Protein AF-0000000085763250 (afdb_homodimer)

Secondary structure (DSSP, 8-state):
---------SS----------------------S-------------GGGGGGG-S-----------S--PEEEEEEEEE--S-SS---THHHHHHHHHHHHHHH-TTSSTTEEEEEEEEE-TT-HHHHHHHHHHHHTSSSPPSEEE--SSHHHHHHHHHHGGGGT-EEEESS---GGGG-TTT-TTEEESSPPGGGGHHHHHHHHHHTT--EEEEEEESSHHHHHHHHHHHHHHHHTT-EEEEEEEESS--HHHHHHHHHTT--EEEEE--HHHHHHHHHHHHHHT--STT-EEEEEGGG-TTGGGSPPTT--S-HHHHHHHHHHSEEEEEEE-----TTPBPTTSSBHHHHHHHHHHHHTSGGGTT----GGGHHHHHHHHHHHHHHHHHHHHHHH---TTS----GGG--TT-HHHHHHHHHHHHT-EEEETTEEEEEETTEE---EEEEE--EE--TTPEEETTEEEEEEEEEE-HHHHHHHHHHTTSEEPP--SHHHHHHHHHHTHHHHHTT--EEEEEEEE-TT--EEE-SSS--S----SS-----TTS-EEEEEETTTTEEEEEETTT--EEEEEEEE-EE---EEE--EE----SSS----EE--/---------SS----------------------S-------------GGGGGGG-S-----------S--PEEEEEEEEE--S-SS---THHHHHHHHHHHHHHH-TTSSTTEEEEEEEEE-TT-HHHHHHHHHHHHTSSSPPSEEE--SSHHHHHHHHHHGGGGT-EEEESS---GGGG-TTT-TTEEESSPPGGGGHHHHHHHHHHTT--EEEEEEESSHHHHHHHHHHHHHHHHTT-EEEEEEEESS--HHHHHHHHHTT--EEEEE--HHHHHHHHHHHHHHT--STT-EEEEEGGG-TTGGGSPPTT--S-HHHHHHHHHHSEEEEEEE-----TTPBPTTSSBHHHHHHHHHHHHTSGGGTT----GGGHHHHHHHHHHHHHHHHHHHHHHH---TTS----GGG--TT-HHHHHHHHHHHHT-EEEETTEEEEEETTEE---EEEEE--EE--TTPEEETTEEEEEEEEEE-HHHHHHHHHHTTSEEPP--SHHHHHHHHHHTHHHHHTT--EEEEEEEE-TT--EEE-SSS--S----SS-----TTS-EEEEEETTTTEEEEEETTT--EEEEEEEEPEE---EEE--EE----SSS----EE--

Organism: Holothuria leucospilota (NCBI:txid206669)

pLDDT: mean 77.58, std 24.47, range [16.2, 98.69]

Sequence (1228 aa):
MLIITISVSAGDTNVTLAPYLRSTDVPLVSSITPDSKIITSGSPYHADMGKWFTDGYHFTRETPTSSSTDEIPLFLSALFSLNGIGWNVSGLLVTADLALKHVNDNPDILPGYRLFMAPADSECNDGVGIQKFFDQLFQSPTKLAVIGPGCSVAAQPIASTAHFWNLNVISPSASSPALSNRLRFPKFFRLISSETVLNPPSVSLTSLYKWNRVATIHQNIEIFTLTIADLLIRLKQKNITIISSESFDEDPTNQLENLKKQDAKIFIVSMYVKAARKMFCKIYKLGMYGKGYIWFLPGWYGKGWYKVVEDGQDCTVDEMIHTLESSNYISIQERVLADAETMTVAGITRGQYESQLDERFKQEKFAGYNLIPEAHFGYDSIWAVALALHQTAENLKKNAFEDGQHRGLENFSYSDQGMADMLFKALENVSFTGVSGPVTFHQGDRIGSANIYQLQAQCREGWRIHISYCYLFVTSQKSWDEAARHCRDEGGFLVSILSEDENEALIELGHDQIFNGINQWWVSLTQSKEGDLQWSGGQERKVKWSPWKHDILKDLETCYILDAALKTWLPMKCTSTVYSFICKKRAGKYSNFQHDNFCYRLTEPTTNPPLKCKMLIITISVSAGDTNVTLAPYLRSTDVPLVSSITPDSKIITSGSPYHADMGKWFTDGYHFTRETPTSSSTDEIPLFLSALFSLNGIGWNVSGLLVTADLALKHVNDNPDILPGYRLFMAPADSECNDGVGIQKFFDQLFQSPTKLAVIGPGCSVAAQPIASTAHFWNLNVISPSASSPALSNRLRFPKFFRLISSETVLNPPSVSLTSLYKWNRVATIHQNIEIFTLTIADLLIRLKQKNITIISSESFDEDPTNQLENLKKQDAKIFIVSMYVKAARKMFCKIYKLGMYGKGYIWFLPGWYGKGWYKVVEDGQDCTVDEMIHTLESSNYISIQERVLADAETMTVAGITRGQYESQLDERFKQEKFAGYNLIPEAHFGYDSIWAVALALHQTAENLKKNAFEDGQHRGLENFSYSDQGMADMLFKALENVSFTGVSGPVTFHQGDRIGSANIYQLQAQCREGWRIHISYCYLFVTSQKSWDEAARHCRDEGGFLVSILSEDENEALIELGHDQIFNGINQWWVSLTQSKEGDLQWSGGQERKVKWSPWKHDILKDLETCYILDAALKTWLPMKCTSTVYSFICKKRAGKYSNFQHDNFCYRLTEPTTNPPLKCK

Solvent-accessible surface area (backbone atoms only — not comparable to full-atom values): 66087 Å² total; per-residue (Å²): 128,82,79,74,82,78,81,81,73,82,74,80,73,75,68,74,69,74,65,85,62,85,69,83,72,81,71,77,84,71,79,79,77,83,75,79,77,79,75,72,42,73,47,83,70,90,68,69,81,63,50,70,73,57,60,73,75,67,67,71,71,73,59,79,66,79,61,87,72,88,50,48,74,40,37,28,36,28,31,36,14,58,51,42,92,78,62,59,41,28,19,25,58,56,31,26,51,53,32,43,51,53,46,62,70,33,73,86,49,40,68,59,45,37,72,46,70,50,77,41,63,19,34,56,27,42,24,49,22,50,51,51,51,52,54,48,71,76,32,85,69,70,58,68,32,32,37,28,25,34,32,42,66,19,24,49,63,46,34,32,30,36,52,82,42,37,30,43,27,38,14,22,42,34,26,33,54,73,68,60,38,50,86,63,20,73,43,36,33,28,61,31,38,46,54,50,64,55,38,61,60,53,51,48,50,32,58,74,70,62,53,50,55,34,28,34,43,28,34,76,39,72,48,33,49,51,32,48,53,55,38,53,54,54,32,48,75,69,69,34,43,71,77,43,73,41,68,28,82,86,65,53,61,66,52,50,52,52,40,53,75,67,65,61,39,33,36,46,45,37,67,55,59,72,57,46,48,54,44,47,40,52,30,48,77,70,60,70,48,27,78,76,24,35,39,38,37,65,40,82,56,52,86,66,55,59,61,62,81,59,92,86,57,93,54,54,51,65,54,36,47,48,32,50,46,34,18,42,33,34,25,36,29,68,57,42,60,40,57,50,81,40,69,23,75,84,78,41,30,29,45,54,46,53,54,51,48,55,55,52,53,68,35,75,92,38,63,88,55,38,81,46,71,60,19,48,27,20,23,41,46,42,49,50,50,49,53,11,48,34,51,31,46,55,48,25,74,73,40,57,44,53,41,60,47,72,53,58,76,81,64,62,51,55,81,36,52,68,63,34,49,42,35,51,53,30,44,55,64,41,71,48,35,36,51,46,27,69,46,43,41,59,85,31,33,24,72,59,43,46,42,45,28,36,72,40,44,29,37,60,89,84,33,42,65,57,69,37,28,14,33,34,78,41,80,68,63,30,32,53,66,55,41,38,50,50,16,44,73,73,69,28,15,20,28,64,63,68,38,70,66,50,50,53,47,50,46,59,72,40,40,73,44,38,75,72,70,48,45,50,24,39,37,19,41,33,29,38,49,88,43,52,66,30,33,76,17,74,90,54,42,74,72,83,46,72,86,63,88,76,75,69,56,69,82,37,61,30,25,29,28,42,30,51,88,77,67,34,74,43,82,37,60,37,84,88,42,65,36,19,31,33,24,30,28,69,23,47,79,42,77,75,39,60,51,76,52,56,34,52,76,77,64,70,95,68,86,74,70,85,48,78,45,125,131,82,81,75,81,76,82,81,74,81,76,84,73,77,66,74,69,74,68,85,63,85,75,82,73,79,69,76,83,71,81,78,79,85,72,83,78,82,74,72,41,72,52,85,67,90,66,66,80,62,50,72,73,56,60,72,75,67,67,70,70,74,58,79,67,79,60,88,70,86,50,48,75,41,38,29,36,26,31,36,16,58,50,42,91,79,62,59,42,28,19,24,57,56,31,26,50,52,30,42,51,52,46,62,68,34,72,86,50,40,69,60,46,35,72,44,71,50,76,41,62,19,34,57,26,43,24,46,22,50,50,50,50,52,53,49,71,75,32,84,69,71,57,69,32,33,36,28,26,34,32,39,65,18,22,48,63,45,35,33,31,36,52,82,42,37,29,42,26,38,14,22,43,34,28,32,53,72,68,60,38,53,86,62,20,72,43,35,33,29,60,31,38,45,54,50,65,54,36,62,59,51,49,48,51,32,58,74,69,62,52,51,54,34,27,34,42,30,32,76,40,71,51,33,49,52,31,48,53,54,36,52,55,52,32,48,75,68,68,34,42,70,76,44,73,39,69,28,81,87,67,50,61,66,54,50,53,52,40,52,74,66,65,60,40,32,36,43,44,36,67,56,60,70,57,49,48,55,44,46,41,50,31,47,76,68,61,68,48,25,79,75,24,35,39,38,37,65,41,81,56,51,86,66,52,60,61,62,83,60,92,87,56,93,54,53,51,65,54,36,48,47,31,52,40,28,17,41,32,34,25,37,30,68,55,45,59,40,58,52,81,40,69,22,75,84,78,42,29,29,42,55,46,53,54,51,47,55,56,51,53,69,36,76,92,38,62,87,54,38,82,44,70,61,20,48,27,19,24,40,45,42,50,48,51,49,54,11,48,32,50,33,47,55,48,26,74,74,40,59,43,49,38,60,49,70,52,57,75,82,68,62,53,54,81,36,52,68,63,34,50,42,34,50,54,28,44,54,62,40,71,48,35,35,52,47,27,70,45,47,42,61,84,30,32,23,73,61,42,48,36,40,28,39,72,44,52,31,39,61,90,83,34,41,65,56,56,42,29,14,32,34,78,42,78,69,62,31,33,52,65,55,40,38,49,50,16,45,74,71,69,29,16,19,28,66,64,68,38,70,65,52,51,52,46,50,48,59,73,39,40,72,44,38,74,72,70,48,45,51,25,39,37,18,41,33,28,38,49,88,43,51,67,32,32,76,18,73,88,55,42,74,72,83,46,71,86,62,89,75,75,69,55,69,82,37,62,32,24,30,27,42,30,52,90,77,68,36,75,45,82,38,59,37,83,86,43,64,37,18,30,32,25,29,30,70,25,49,80,43,75,73,40,54,56,68,40,60,38,54,76,76,66,71,95,66,87,73,70,86,48,77,38,125

Nearest PDB structures (foldseek):
  4mqf-assembly1_A  TM=8.741E-01  e=8.190E-42  Homo sapiens
  7eb2-assembly1_C  TM=9.178E-01  e=1.418E-38  Homo sapiens
  6w2y-assembly1_B  TM=9.161E-01  e=2.101E-37  Homo sapiens
  4ms4-assembly1_B  TM=8.750E-01  e=8.672E-35  Homo sapiens
  4f11-assembly1_A  TM=8.563E-01  e=1.726E-34  Homo sapiens

Foldseek 3Di:
DPPPPDPDDPDDPPVCPVVVPPDDPPDPPDDPDPDDDPPPPDDPPDDPVVCVVPDPLCPVPPPPPPPVDQAAEAEAEEEEACAADFDHLVLLVLLLVVLLVLQQPDCLFRNRYRYYYDYDHCRLAQVSLVVSVVVDCPDDDHHAEYEDYQAQNNHQVCQQCLCLLLHAYEYLHHAAPVCLDCVRRVRAFYQDYHPLLQQVVVLVVCVVVVVQEEEEEEEPDRRQVVSVVSNVVSSVVVNRHYQYYYYDHQACLVVVVVCVVSVHAHYEYYYGLVSVLLVLLSCLVVVNAAASHAYEEEPQCDPLSNQDDDPPRPDHSVSSCCRQQRYWYKYKYWQLFDDQQCQWPSRHGLVVSVVVSVVSCPDPSNPPRDDGSSSNSSSVSSVLLSQLLRQLQVVLVVDAPPVRDRDGSSPDGSVCNPSSVSSSVSSQADWIQGRSGIFHDDSNGTFTWMWMFTFHQAAPPQWDDDRFKTKHWFFDWDFLVVQQVVLVVVVFGFADQADLVSLLVVLVVCVVVVVVVAFKAWHQWKADLVQDIFRNTDDGTDHPDAPDDDDRPHRAIWTWIQGSVVSHIDTDHRPPDIGTTMTMDGRDRDDTPGPDGLTDRPDDPDDDPSDRPD/DPPDPDPDDPDDPCPPPVVVPPDDPPDPPDDPDPDDDPPPDDDPPDDPVVCVVPDPLCPVPPPPPPPVDQAAEAEAEEEEACAADFDHLVLLVLLLVVLLVLQQVDCVFRNRYHYYYDYDHCRLAQVSLVVSVVVDCPDDDHHAEYEDYQAQNNHQVCQQCLCLLLHAYEYLHHAAPVCLDCVRRVRAFYQDYHPLLQQVVVLVVCVVVVVQEEEEEEEPDRRQVVSVVSNVVSSVVVNRHYQYYYYDHQACLVVVVVCVVSVHAHYEYYYGLVSVLLVLLSCLVVVNAAASHAYEEEPQCDPLSNQDDDPPRPDHSVSSLQRQLRYWYKYKYWQLFDDQQDQWPSRHGLVVSVVVSVVSCPDPSNPPRDHGSSSNSSSVSSVLLSQLLRQLQVVLVVDAPPVRDRDGSSPDGSVCNPSSVSSSVSSQADWIQGRSGIFHDDSNGTFTWMWMFTFHQAAPPQWDDDRFKTKHWFFDWDFLVVLQVVLVVVVFGFDDQADLVSLLVVLVVCVVVVVVVAFKAWHQWKADLVQDIFRNTDDGTDHPDAPDDDDRPHRAIWTWIQGSVVSHIDTDHRGPDIGTTMTMDGRPRDDTPGPPAQGDRPDDPDPDPRDGRD

Radius of gyration: 38.22 Å; Cα contacts (8 Å, |Δi|>4): 2425; chains: 2; bounding box: 112×113×67 Å

Structure (mmCIF, N/CA/C/O backbone):
data_AF-0000000085763250-model_v1
#
loop_
_entity.id
_entity.type
_entity.pdbx_description
1 polymer 'Gamma-aminobutyric acid type B receptor subunit 1'
#
loop_
_atom_site.group_PDB
_atom_site.id
_atom_site.type_symbol
_atom_site.label_atom_id
_atom_site.label_alt_id
_atom_site.label_comp_id
_atom_site.label_asym_id
_atom_site.label_entity_id
_atom_site.label_seq_id
_atom_site.pdbx_PDB_ins_code
_atom_site.Cartn_x
_atom_site.Cartn_y
_atom_site.Cartn_z
_atom_site.occupancy
_atom_site.B_iso_or_equiv
_atom_site.auth_seq_id
_atom_site.auth_comp_id
_atom_site.auth_asym_id
_atom_site.auth_atom_id
_atom_site.pdbx_PDB_model_num
ATOM 1 N N . MET A 1 1 ? 37.281 -2.316 -8.008 1 17.33 1 MET A N 1
ATOM 2 C CA . MET A 1 1 ? 38.062 -1.384 -7.199 1 17.33 1 MET A CA 1
ATOM 3 C C . MET A 1 1 ? 38.469 -2.016 -5.867 1 17.33 1 MET A C 1
ATOM 5 O O . MET A 1 1 ? 37.625 -2.59 -5.176 1 17.33 1 MET A O 1
ATOM 9 N N . LEU A 1 2 ? 39.781 -2.344 -5.805 1 19.56 2 LEU A N 1
ATOM 10 C CA . LEU A 1 2 ? 40.406 -3.096 -4.73 1 19.56 2 LEU A CA 1
ATOM 11 C C . LEU A 1 2 ? 40.438 -2.289 -3.439 1 19.56 2 LEU A C 1
ATOM 13 O O . LEU A 1 2 ? 41 -1.201 -3.389 1 19.56 2 LEU A O 1
ATOM 17 N N . ILE A 1 3 ? 39.375 -2.053 -2.826 1 19.22 3 ILE A N 1
ATOM 18 C CA . ILE A 1 3 ? 39.594 -1.108 -1.737 1 19.22 3 ILE A CA 1
ATOM 19 C C . ILE A 1 3 ? 40.344 -1.798 -0.604 1 19.22 3 ILE A C 1
ATOM 21 O O . ILE A 1 3 ? 39.906 -2.828 -0.09 1 19.22 3 ILE A O 1
ATOM 25 N N . ILE A 1 4 ? 41.688 -1.514 -0.597 1 20.97 4 ILE A N 1
ATOM 26 C CA . ILE A 1 4 ? 42.719 -1.962 0.351 1 20.97 4 ILE A CA 1
ATOM 27 C C . ILE A 1 4 ? 42.594 -1.151 1.641 1 20.97 4 ILE A C 1
ATOM 29 O O . ILE A 1 4 ? 42.75 0.073 1.625 1 20.97 4 ILE A O 1
ATOM 33 N N . THR A 1 5 ? 41.781 -1.427 2.441 1 21.39 5 THR A N 1
ATOM 34 C CA . THR A 1 5 ? 41.844 -0.592 3.635 1 21.39 5 THR A CA 1
ATOM 35 C C . THR A 1 5 ? 43 -1 4.535 1 21.39 5 THR A C 1
ATOM 37 O O . THR A 1 5 ? 43.125 -2.17 4.906 1 21.39 5 THR A O 1
ATOM 40 N N . ILE A 1 6 ? 44.031 -0.164 4.445 1 22.48 6 ILE A N 1
ATOM 41 C CA . ILE A 1 6 ? 45.312 -0.32 5.121 1 22.48 6 ILE A CA 1
ATOM 42 C C . ILE A 1 6 ? 45.188 0.174 6.559 1 22.48 6 ILE A C 1
ATOM 44 O O . ILE A 1 6 ? 44.844 1.329 6.801 1 22.48 6 ILE A O 1
ATOM 48 N N . SER A 1 7 ? 4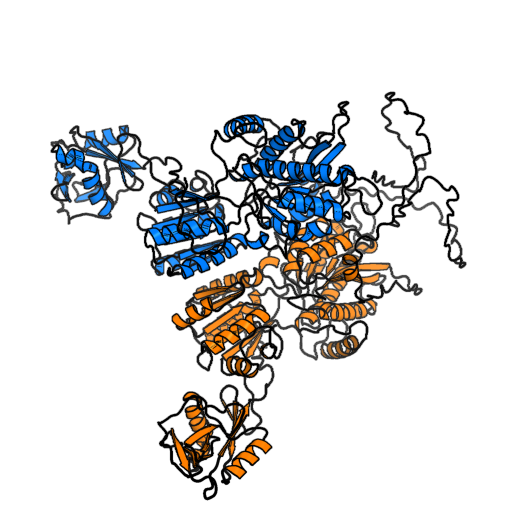4.969 -0.591 7.492 1 22.91 7 SER A N 1
ATOM 49 C CA . SER A 1 7 ? 44.906 -0.184 8.891 1 22.91 7 SER A CA 1
ATOM 50 C C . SER A 1 7 ? 46.312 -0.045 9.492 1 22.91 7 SER A C 1
ATOM 52 O O . SER A 1 7 ? 47.125 -0.966 9.398 1 22.91 7 SER A O 1
ATOM 54 N N . VAL A 1 8 ? 46.75 1.173 9.43 1 22.84 8 VAL A N 1
ATOM 55 C CA . VAL A 1 8 ? 48.094 1.464 9.898 1 22.84 8 VAL A CA 1
ATOM 56 C C . VAL A 1 8 ? 48.125 1.562 11.422 1 22.84 8 VAL A C 1
ATOM 58 O O . VAL A 1 8 ? 47.406 2.398 12 1 22.84 8 VAL A O 1
ATOM 61 N N . SER A 1 9 ? 48.406 0.508 12.242 1 23.77 9 SER A N 1
ATOM 62 C CA . SER A 1 9 ? 48.562 0.519 13.695 1 23.77 9 SER A CA 1
ATOM 63 C C . SER A 1 9 ? 49.844 1.23 14.117 1 23.77 9 SER A C 1
ATOM 65 O O . SER A 1 9 ? 50.844 1.164 13.414 1 23.77 9 SER A O 1
ATOM 67 N N . ALA A 1 10 ? 49.969 2.189 15.047 1 22.91 10 ALA A N 1
ATOM 68 C CA . ALA A 1 10 ? 51.125 2.934 15.531 1 22.91 10 ALA A CA 1
ATOM 69 C C . ALA A 1 10 ? 52.219 1.989 16.016 1 22.91 10 ALA A C 1
ATOM 71 O O . ALA A 1 10 ? 53.406 2.27 15.836 1 22.91 10 ALA A O 1
ATOM 72 N N . GLY A 1 11 ? 52.125 1.24 17.109 1 23.83 11 GLY A N 1
ATOM 73 C CA . GLY A 1 11 ? 53.375 0.787 17.703 1 23.83 11 GLY A CA 1
ATOM 74 C C . GLY A 1 11 ? 54.219 -0.016 16.75 1 23.83 11 GLY A C 1
ATOM 75 O O . GLY A 1 11 ? 55.406 0.284 16.562 1 23.83 11 GLY A O 1
ATOM 76 N N . ASP A 1 12 ? 54.188 -1.364 16.969 1 22.27 12 ASP A N 1
ATOM 77 C CA . ASP A 1 12 ? 55.219 -2.273 16.469 1 22.27 12 ASP A CA 1
ATOM 78 C C . ASP A 1 12 ? 55.344 -2.156 14.945 1 22.27 12 ASP A C 1
ATOM 80 O O . ASP A 1 12 ? 54.344 -2.117 14.234 1 22.27 12 ASP A O 1
ATOM 84 N N . THR A 1 13 ? 56.625 -1.635 14.555 1 22.28 13 THR A N 1
ATOM 85 C CA . THR A 1 13 ? 57.125 -1.147 13.281 1 22.28 13 THR A CA 1
ATOM 86 C C . THR A 1 13 ? 56.844 -2.145 12.156 1 22.28 13 THR A C 1
ATOM 88 O O . THR A 1 13 ? 56.844 -1.779 10.984 1 22.28 13 THR A O 1
ATOM 91 N N . ASN A 1 14 ? 57.219 -3.383 12.602 1 18.92 14 ASN A N 1
ATOM 92 C CA . ASN A 1 14 ? 57.531 -4.293 11.508 1 18.92 14 ASN A CA 1
ATOM 93 C C . ASN A 1 14 ? 56.281 -4.625 10.688 1 18.92 14 ASN A C 1
ATOM 95 O O . ASN A 1 14 ? 55.312 -5.168 11.219 1 18.92 14 ASN A O 1
ATOM 99 N N . VAL A 1 15 ? 55.938 -3.689 9.953 1 21.08 15 VAL A N 1
ATOM 100 C CA . VAL A 1 15 ? 54.844 -3.734 9 1 21.08 15 VAL A CA 1
ATOM 101 C C . VAL A 1 15 ? 54.906 -5.035 8.203 1 21.08 15 VAL A C 1
ATOM 103 O O . VAL A 1 15 ? 55.812 -5.242 7.398 1 21.08 15 VAL A O 1
ATOM 106 N N . THR A 1 16 ? 55.062 -6.203 9.023 1 18.84 16 THR A N 1
ATOM 107 C CA . THR A 1 16 ? 55.344 -7.289 8.094 1 18.84 16 THR A CA 1
ATOM 108 C C . THR A 1 16 ? 54.25 -7.387 7.027 1 18.84 16 THR A C 1
ATOM 110 O O . THR A 1 16 ? 53.062 -7.496 7.355 1 18.84 16 THR A O 1
ATOM 113 N N . LEU A 1 17 ? 54.531 -6.715 5.992 1 20.19 17 LEU A N 1
ATOM 114 C CA . LEU A 1 17 ? 53.875 -6.688 4.684 1 20.19 17 LEU A CA 1
ATOM 115 C C . LEU A 1 17 ? 53.5 -8.094 4.23 1 20.19 17 LEU A C 1
ATOM 117 O O . LEU A 1 17 ? 54.406 -8.914 3.947 1 20.19 17 LEU A O 1
ATOM 121 N N . ALA A 1 18 ? 53.062 -8.945 5.188 1 19.39 18 ALA A N 1
ATOM 122 C CA . ALA A 1 18 ? 53.25 -10.281 4.621 1 19.39 18 ALA A CA 1
ATOM 123 C C . ALA A 1 18 ? 52.562 -10.414 3.271 1 19.39 18 ALA A C 1
ATOM 125 O O . ALA A 1 18 ? 51.375 -10.109 3.156 1 19.39 18 ALA A O 1
ATOM 126 N N . PRO A 1 19 ? 53.312 -10.266 2.188 1 20.75 19 PRO A N 1
ATOM 127 C CA . PRO A 1 19 ? 53 -10.289 0.755 1 20.75 19 PRO A CA 1
ATOM 128 C C . PRO A 1 19 ? 52.156 -11.484 0.355 1 20.75 19 PRO A C 1
ATOM 130 O O . PRO A 1 19 ? 51.625 -11.539 -0.77 1 20.75 19 PRO A O 1
ATOM 133 N N . TYR A 1 20 ? 51.25 -12.016 1.098 1 19.02 20 TYR A N 1
ATOM 134 C CA . TYR A 1 20 ? 51 -13.398 0.725 1 19.02 20 TYR A CA 1
ATOM 135 C C . TYR A 1 20 ? 50.719 -13.523 -0.768 1 19.02 20 TYR A C 1
ATOM 137 O O . TYR A 1 20 ? 49.656 -13.109 -1.241 1 19.02 20 TYR A O 1
ATOM 145 N N . LEU A 1 21 ? 51.844 -13.227 -1.61 1 18.53 21 LEU A N 1
ATOM 146 C CA . LEU A 1 21 ? 52.094 -13.391 -3.039 1 18.53 21 LEU A CA 1
ATOM 147 C C . LEU A 1 21 ? 51.875 -14.836 -3.473 1 18.53 21 LEU A C 1
ATOM 149 O O . LEU A 1 21 ? 52.625 -15.719 -3.082 1 18.53 21 LEU A O 1
ATOM 153 N N . ARG A 1 22 ? 50.875 -15.648 -3.232 1 18.17 22 ARG A N 1
ATOM 154 C CA . ARG A 1 22 ? 51.281 -16.938 -3.814 1 18.17 22 ARG A CA 1
ATOM 155 C C . ARG A 1 22 ? 51.875 -16.75 -5.199 1 18.17 22 ARG A C 1
ATOM 157 O O . ARG A 1 22 ? 51.406 -15.938 -5.992 1 18.17 22 ARG A O 1
ATOM 164 N N . SER A 1 23 ? 53.156 -17.188 -5.621 1 17.97 23 SER A N 1
ATOM 165 C CA . SER A 1 23 ? 54.25 -17.078 -6.57 1 17.97 23 SER A CA 1
ATOM 166 C C . SER A 1 23 ? 53.781 -17.312 -8 1 17.97 23 SER A C 1
ATOM 168 O O . SER A 1 23 ? 54.469 -16.969 -8.961 1 17.97 23 SER A O 1
ATOM 170 N N . THR A 1 24 ? 52.875 -18.281 -8.352 1 18.89 24 THR A N 1
ATOM 171 C CA . THR A 1 24 ? 53.438 -18.844 -9.578 1 18.89 24 THR A CA 1
ATOM 172 C C . THR A 1 24 ? 53.656 -17.75 -10.617 1 18.89 24 THR A C 1
ATOM 174 O O . THR A 1 24 ? 53.094 -16.656 -10.516 1 18.89 24 THR A O 1
ATOM 177 N N . ASP A 1 25 ? 54.344 -18.109 -11.875 1 17.91 25 ASP A N 1
ATOM 178 C CA . ASP A 1 25 ? 55.219 -17.578 -12.922 1 17.91 25 ASP A CA 1
ATOM 179 C C . ASP A 1 25 ? 54.469 -16.609 -13.828 1 17.91 25 ASP A C 1
ATOM 181 O O . ASP A 1 25 ? 55.031 -16.141 -14.828 1 17.91 25 ASP A O 1
ATOM 185 N N . VAL A 1 26 ? 53.156 -16.484 -13.781 1 18.42 26 VAL A N 1
ATOM 186 C CA . VAL A 1 26 ? 52.812 -16.125 -15.156 1 18.42 26 VAL A CA 1
ATOM 187 C C . VAL A 1 26 ? 53.5 -14.797 -15.523 1 18.42 26 VAL A C 1
ATOM 189 O O . VAL A 1 26 ? 53.469 -13.844 -14.742 1 18.42 26 VAL A O 1
ATOM 192 N N . PRO A 1 27 ? 54.375 -14.883 -16.453 1 17.34 27 PRO A N 1
ATOM 193 C CA . PRO A 1 27 ? 55.312 -13.82 -16.859 1 17.34 27 PRO A CA 1
ATOM 194 C C . PRO A 1 27 ? 54.625 -12.461 -16.984 1 17.34 27 PRO A C 1
ATOM 196 O O . PRO A 1 27 ? 53.406 -12.383 -17.188 1 17.34 27 PRO A O 1
ATOM 199 N N . LEU A 1 28 ? 55.188 -11.492 -16.375 1 19.08 28 LEU A N 1
ATOM 200 C CA . LEU A 1 28 ? 55 -10.047 -16.344 1 19.08 28 LEU A CA 1
ATOM 201 C C . LEU A 1 28 ? 54.844 -9.492 -17.766 1 19.08 28 LEU A C 1
ATOM 203 O O . LEU A 1 28 ? 55.781 -9.547 -18.562 1 19.08 28 LEU A O 1
ATOM 207 N N . VAL A 1 29 ? 53.688 -9.938 -18.484 1 17.61 29 VAL A N 1
ATOM 208 C CA . VAL A 1 29 ? 53.719 -9.516 -19.875 1 17.61 29 VAL A CA 1
ATOM 209 C C . VAL A 1 29 ? 54.094 -8.039 -19.969 1 17.61 29 VAL A C 1
ATOM 211 O O . VAL A 1 29 ? 53.5 -7.211 -19.266 1 17.61 29 VAL A O 1
ATOM 214 N N . SER A 1 30 ? 55.25 -7.801 -20.422 1 16.72 30 SER A N 1
ATOM 215 C CA . SER A 1 30 ? 56.094 -6.625 -20.578 1 16.72 30 SER A CA 1
ATOM 216 C C . SER A 1 30 ? 55.312 -5.457 -21.172 1 16.72 30 SER A C 1
ATOM 218 O O . SER A 1 30 ? 55.281 -4.371 -20.594 1 16.72 30 SER A O 1
ATOM 220 N N . SER A 1 31 ? 55.281 -5.344 -22.516 1 16.48 31 SER A N 1
ATOM 221 C CA . SER A 1 31 ? 55.75 -4.16 -23.234 1 16.48 31 SER A CA 1
ATOM 222 C C . SER A 1 31 ? 54.594 -3.227 -23.578 1 16.48 31 SER A C 1
ATOM 224 O O . SER A 1 31 ? 53.844 -3.469 -24.531 1 16.48 31 SER A O 1
ATOM 226 N N . ILE A 1 32 ? 53.719 -2.996 -22.734 1 17.42 32 ILE A N 1
ATOM 227 C CA . ILE A 1 32 ? 52.562 -2.348 -23.359 1 17.42 32 ILE A CA 1
ATOM 228 C C . ILE A 1 32 ? 52.969 -1.001 -23.938 1 17.42 32 ILE A C 1
ATOM 230 O O . ILE A 1 32 ? 53.594 -0.179 -23.25 1 17.42 32 ILE A O 1
ATOM 234 N N . THR A 1 33 ? 53.125 -0.985 -25.266 1 17.03 33 THR A N 1
ATOM 235 C CA . THR A 1 33 ? 53.625 0.139 -26.047 1 17.03 33 THR A CA 1
ATOM 236 C C . THR A 1 33 ? 52.688 1.354 -25.875 1 17.03 33 THR A C 1
ATOM 238 O O . THR A 1 33 ? 51.5 1.21 -25.672 1 17.03 33 THR A O 1
ATOM 241 N N . PRO A 1 34 ? 53.156 2.66 -25.797 1 17.36 34 PRO A N 1
ATOM 242 C CA . PRO A 1 34 ? 52.781 3.996 -25.328 1 17.36 34 PRO A CA 1
ATOM 243 C C . PRO A 1 34 ? 51.625 4.586 -26.141 1 17.36 34 PRO A C 1
ATOM 245 O O . PRO A 1 34 ? 50.875 5.426 -25.625 1 17.36 34 PRO A O 1
ATOM 248 N N . ASP A 1 35 ? 51.406 4.234 -27.422 1 17.86 35 ASP A N 1
ATOM 249 C CA . ASP A 1 35 ? 51.094 5.348 -28.312 1 17.86 35 ASP A CA 1
ATOM 250 C C . ASP A 1 35 ? 49.625 5.684 -28.312 1 17.86 35 ASP A C 1
ATOM 252 O O . ASP A 1 35 ? 49.125 6.426 -29.172 1 17.86 35 ASP A O 1
ATOM 256 N N . SER A 1 36 ? 48.781 4.969 -27.625 1 16.5 36 SER A N 1
ATOM 257 C CA . SER A 1 36 ? 47.438 4.938 -28.234 1 16.5 36 SER A CA 1
ATOM 258 C C . SER A 1 36 ? 46.719 6.25 -28 1 16.5 36 SER A C 1
ATOM 260 O O . SER A 1 36 ? 46.625 6.738 -26.875 1 16.5 36 SER A O 1
ATOM 262 N N . LYS A 1 37 ? 46.438 7.039 -29.078 1 18.59 37 LYS A N 1
ATOM 263 C CA . LYS A 1 37 ? 45.906 8.383 -29.281 1 18.59 37 LYS A CA 1
ATOM 264 C C . LYS A 1 37 ? 44.531 8.516 -28.672 1 18.59 37 LYS A C 1
ATOM 266 O O . LYS A 1 37 ? 43.688 7.637 -28.844 1 18.59 37 LYS A O 1
ATOM 271 N N . ILE A 1 38 ? 44.312 9.43 -27.656 1 17.86 38 ILE A N 1
ATOM 272 C CA . ILE A 1 38 ? 43.219 9.836 -26.797 1 17.86 38 ILE A CA 1
ATOM 273 C C . ILE A 1 38 ? 42.062 10.391 -27.625 1 17.86 38 ILE A C 1
ATOM 275 O O . ILE A 1 38 ? 42.219 11.445 -28.25 1 17.86 38 ILE A O 1
ATOM 279 N N . ILE A 1 39 ? 41.5 9.742 -28.625 1 17.27 39 ILE A N 1
ATOM 280 C CA . ILE A 1 39 ? 40.625 10.523 -29.5 1 17.27 39 ILE A CA 1
ATOM 281 C C . ILE A 1 39 ? 39.469 11.102 -28.688 1 17.27 39 ILE A C 1
ATOM 283 O O . ILE A 1 39 ? 38.75 10.359 -28.016 1 17.27 39 ILE A O 1
ATOM 287 N N . THR A 1 40 ? 39.5 12.43 -28.219 1 17.45 40 THR A N 1
ATOM 288 C CA . THR A 1 40 ? 38.688 13.398 -27.484 1 17.45 40 THR A CA 1
ATOM 289 C C . THR A 1 40 ? 37.344 13.617 -28.172 1 17.45 40 THR A C 1
ATOM 291 O O . THR A 1 40 ? 36.562 14.477 -27.766 1 17.45 40 THR A O 1
ATOM 294 N N . SER A 1 41 ? 36.75 12.766 -28.953 1 17.45 41 SER A N 1
ATOM 295 C CA . SER A 1 41 ? 35.75 13.375 -29.828 1 17.45 41 SER A CA 1
ATOM 296 C C . SER A 1 41 ? 34.625 13.969 -29 1 17.45 41 SER A C 1
ATOM 298 O O . SER A 1 41 ? 34.188 13.398 -27.984 1 17.45 41 SER A O 1
ATOM 300 N N . GLY A 1 42 ? 34.25 15.32 -29.016 1 19.38 42 GLY A N 1
ATOM 301 C CA . GLY A 1 42 ? 33.5 16.453 -28.516 1 19.38 42 GLY A CA 1
ATOM 302 C C . GLY A 1 42 ? 32 16.219 -28.484 1 19.38 42 GLY A C 1
ATOM 303 O O . GLY A 1 42 ? 31.234 17.156 -28.234 1 19.38 42 GLY A O 1
ATOM 304 N N . SER A 1 43 ? 31.375 15.188 -28.906 1 18.83 43 SER A N 1
ATOM 305 C CA . SER A 1 43 ? 30.016 15.523 -29.344 1 18.83 43 SER A CA 1
ATOM 306 C C . SER A 1 43 ? 29.141 15.945 -28.188 1 18.83 43 SER A C 1
ATOM 308 O O . SER A 1 43 ? 29.266 15.414 -27.078 1 18.83 43 SER A O 1
ATOM 310 N N . PRO A 1 44 ? 28.359 17.172 -28.219 1 19.84 44 PRO A N 1
ATOM 311 C CA . PRO A 1 44 ? 27.609 18 -27.25 1 19.84 44 PRO A CA 1
ATOM 312 C C . PRO A 1 44 ? 26.5 17.219 -26.547 1 19.84 44 PRO A C 1
ATOM 314 O O . PRO A 1 44 ? 25.484 16.891 -27.172 1 19.84 44 PRO A O 1
ATOM 317 N N . TYR A 1 45 ? 26.641 16.094 -26.156 1 19.41 45 TYR A N 1
ATOM 318 C CA . TYR A 1 45 ? 25.594 15.281 -25.547 1 19.41 45 TYR A CA 1
ATOM 319 C C . TYR A 1 45 ? 24.859 16.062 -24.453 1 19.41 45 TYR A C 1
ATOM 321 O O . TYR A 1 45 ? 25.484 16.859 -23.734 1 19.41 45 TYR A O 1
ATOM 329 N N . HIS A 1 46 ? 23.406 16.016 -24.453 1 19.89 46 HIS A N 1
ATOM 330 C CA . HIS A 1 46 ? 22.234 16.75 -23.984 1 19.89 46 HIS A CA 1
ATOM 331 C C . HIS A 1 46 ? 22.25 16.875 -22.469 1 19.89 46 HIS A C 1
ATOM 333 O O . HIS A 1 46 ? 22.469 15.891 -21.75 1 19.89 46 HIS A O 1
ATOM 339 N N . ALA A 1 47 ? 22.406 18.094 -21.859 1 20.75 47 ALA A N 1
ATOM 340 C CA . ALA A 1 47 ? 22.547 18.969 -20.703 1 20.75 47 ALA A CA 1
ATOM 341 C C . ALA A 1 47 ? 21.391 18.781 -19.734 1 20.75 47 ALA A C 1
ATOM 343 O O . ALA A 1 47 ? 21.531 19.016 -18.531 1 20.75 47 ALA A O 1
ATOM 344 N N . ASP A 1 48 ? 20.109 18.531 -20.234 1 22.06 48 ASP A N 1
ATOM 345 C CA . ASP A 1 48 ? 19 19.094 -19.469 1 22.06 48 ASP A CA 1
ATOM 346 C C . ASP A 1 48 ? 18.734 18.281 -18.219 1 22.06 48 ASP A C 1
ATOM 348 O O . ASP A 1 48 ? 17.906 18.672 -17.375 1 22.06 48 ASP A O 1
ATOM 352 N N . MET A 1 49 ? 18.984 17.109 -18.328 1 22.11 49 MET A N 1
ATOM 353 C CA . MET A 1 49 ? 18.469 16.438 -17.141 1 22.11 49 MET A CA 1
ATOM 354 C C . MET A 1 49 ? 19.172 16.922 -15.875 1 22.11 49 MET A C 1
ATOM 356 O O . MET A 1 49 ? 18.875 16.453 -14.773 1 22.11 49 MET A O 1
ATOM 360 N N . GLY A 1 50 ? 20.359 17.469 -16.047 1 23.39 50 GLY A N 1
ATOM 361 C CA . GLY A 1 50 ? 21.156 17.953 -14.914 1 23.39 50 GLY A CA 1
ATOM 362 C C . GLY A 1 50 ? 20.516 19.125 -14.211 1 23.39 50 GLY A C 1
ATOM 363 O O . GLY A 1 50 ? 21.094 19.688 -13.273 1 23.39 50 GLY A O 1
ATOM 364 N N . LYS A 1 51 ? 19.625 19.844 -14.984 1 25.8 51 LYS A N 1
ATOM 365 C CA . LYS A 1 51 ? 19.203 21.141 -14.453 1 25.8 51 LYS A CA 1
ATOM 366 C C . LYS A 1 51 ? 18.406 20.969 -13.164 1 25.8 51 LYS A C 1
ATOM 368 O O . LYS A 1 51 ? 18.062 21.953 -12.516 1 25.8 51 LYS A O 1
ATOM 373 N N . TRP A 1 52 ? 17.766 19.906 -13.141 1 24.77 52 TRP A N 1
ATOM 374 C CA . TRP A 1 52 ? 16.828 19.953 -12.023 1 24.77 52 TRP A CA 1
ATOM 375 C C . TRP A 1 52 ? 17.562 20.062 -10.695 1 24.77 52 TRP A C 1
ATOM 377 O O . TRP A 1 52 ? 16.938 20.25 -9.641 1 24.77 52 TRP A O 1
ATOM 387 N N . PHE A 1 53 ? 18.797 19.5 -10.75 1 24.98 53 PHE A N 1
ATOM 388 C CA . PHE A 1 53 ? 19.422 19.672 -9.445 1 24.98 53 PHE A CA 1
ATOM 389 C C . PHE A 1 53 ? 19.547 21.141 -9.094 1 24.98 53 PHE A C 1
ATOM 391 O O . PHE A 1 53 ? 19.922 21.484 -7.969 1 24.98 53 PHE A O 1
ATOM 398 N N . THR A 1 54 ? 19.703 21.969 -10.18 1 23.92 54 THR A N 1
ATOM 399 C CA . THR A 1 54 ? 20.172 23.328 -9.867 1 23.92 54 THR A CA 1
ATOM 400 C C . THR A 1 54 ? 19.062 24.141 -9.219 1 23.92 54 THR A C 1
ATOM 402 O O . THR A 1 54 ? 19.188 25.359 -9.078 1 23.92 54 THR A O 1
ATOM 405 N N . ASP A 1 55 ? 17.906 23.766 -9.305 1 25.02 55 ASP A N 1
ATOM 406 C CA . ASP A 1 55 ? 17.203 24.922 -8.781 1 25.02 55 ASP A CA 1
ATOM 407 C C . ASP A 1 55 ? 17.75 25.344 -7.418 1 25.02 55 ASP A C 1
ATOM 409 O O . ASP A 1 55 ? 18.312 24.516 -6.691 1 25.02 55 ASP A O 1
ATOM 413 N N . GLY A 1 56 ? 17.734 26.766 -7.141 1 26.36 56 GLY A N 1
ATOM 414 C CA . GLY A 1 56 ? 18.344 27.75 -6.262 1 26.36 56 GLY A CA 1
ATOM 415 C C . GLY A 1 56 ? 18.188 27.406 -4.793 1 26.36 56 GLY A C 1
ATOM 416 O O . GLY A 1 56 ? 18.375 28.266 -3.93 1 26.36 56 GLY A O 1
ATOM 417 N N . TYR A 1 57 ? 17.375 26.391 -4.535 1 26.77 57 TYR A N 1
ATOM 418 C CA . TYR A 1 57 ? 17.453 26.578 -3.092 1 26.77 57 TYR A CA 1
ATOM 419 C C . TYR A 1 57 ? 18.859 26.328 -2.578 1 26.77 57 TYR A C 1
ATOM 421 O O . TYR A 1 57 ? 19.391 25.219 -2.748 1 26.77 57 TYR A O 1
ATOM 429 N N . HIS A 1 58 ? 19.75 27.266 -2.914 1 27.42 58 HIS A N 1
ATOM 430 C CA . HIS A 1 58 ? 21.062 27.344 -2.275 1 27.42 58 HIS A CA 1
ATOM 431 C C . HIS A 1 58 ? 20.953 27.062 -0.781 1 27.42 58 HIS A C 1
ATOM 433 O O . HIS A 1 58 ? 20.406 27.859 -0.025 1 27.42 58 HIS A O 1
ATOM 439 N N . PHE A 1 59 ? 20.562 25.891 -0.521 1 29.55 59 PHE A N 1
ATOM 440 C CA . PHE A 1 59 ? 20.875 25.719 0.891 1 29.55 59 PHE A CA 1
ATOM 441 C C . PHE A 1 59 ? 22.328 26.094 1.174 1 29.55 59 PHE A C 1
ATOM 443 O O . PHE A 1 59 ? 23.234 25.594 0.517 1 29.55 59 PHE A O 1
ATOM 450 N N . THR A 1 60 ? 22.625 27.312 1.383 1 26.52 60 THR A N 1
ATOM 451 C CA . THR A 1 60 ? 23.953 27.625 1.879 1 26.52 60 THR A CA 1
ATOM 452 C C . THR A 1 60 ? 24.453 26.531 2.824 1 26.52 60 THR A C 1
ATOM 454 O O . THR A 1 60 ? 23.828 26.25 3.844 1 26.52 60 THR A O 1
ATOM 457 N N . ARG A 1 61 ? 25.016 25.5 2.248 1 30.64 61 ARG A N 1
ATOM 458 C CA . ARG A 1 61 ? 25.828 24.703 3.16 1 30.64 61 ARG A CA 1
ATOM 459 C C . ARG A 1 61 ? 26.5 25.594 4.211 1 30.64 61 ARG A C 1
ATOM 461 O O . ARG A 1 61 ? 27.359 26.406 3.885 1 30.64 61 ARG A O 1
ATOM 468 N N . GLU A 1 62 ? 25.766 26.031 5.094 1 29.09 62 GLU A N 1
ATOM 469 C CA . GLU A 1 62 ? 26.531 26.688 6.156 1 29.09 62 GLU A CA 1
ATOM 470 C C . GLU A 1 62 ? 27.797 25.891 6.488 1 29.09 62 GLU A C 1
ATOM 472 O O . GLU A 1 62 ? 27.719 24.734 6.91 1 29.09 62 GLU A O 1
ATOM 477 N N . THR A 1 63 ? 28.75 25.938 5.547 1 31.66 63 THR A N 1
ATOM 478 C CA . THR A 1 63 ? 30.062 25.469 5.992 1 31.66 63 THR A CA 1
ATOM 479 C C . THR A 1 63 ? 30.344 25.938 7.418 1 31.66 63 THR A C 1
ATOM 481 O O . THR A 1 63 ? 30.062 27.078 7.77 1 31.66 63 THR A O 1
ATOM 484 N N . PRO A 1 64 ? 30.562 24.938 8.25 1 35.34 64 PRO A N 1
ATOM 485 C CA . PRO A 1 64 ? 30.984 25.406 9.57 1 35.34 64 PRO A CA 1
ATOM 486 C C . PRO A 1 64 ? 31.906 26.625 9.5 1 35.34 64 PRO A C 1
ATOM 488 O O . PRO A 1 64 ? 32.906 26.625 8.766 1 35.34 64 PRO A O 1
ATOM 491 N N . THR A 1 65 ? 31.438 27.766 9.266 1 32.5 65 THR A N 1
ATOM 492 C CA . THR A 1 65 ? 32.375 28.844 9.57 1 32.5 65 THR A CA 1
ATOM 493 C C . THR A 1 65 ? 33.281 28.469 10.742 1 32.5 65 THR A C 1
ATOM 495 O O . THR A 1 65 ? 32.812 27.812 11.688 1 32.5 65 THR A O 1
ATOM 498 N N . SER A 1 66 ? 34.594 28.438 10.477 1 33.81 66 SER A N 1
ATOM 499 C CA . SER A 1 66 ? 35.656 28.281 11.461 1 33.81 66 SER A CA 1
ATOM 500 C C . SER A 1 66 ? 35.344 29.031 12.75 1 33.81 66 SER A C 1
ATOM 502 O O . SER A 1 66 ? 35.938 30.078 13.031 1 33.81 66 SER A O 1
ATOM 504 N N . SER A 1 67 ? 34.188 29.516 13.062 1 34.94 67 SER A N 1
ATOM 505 C CA . SER A 1 67 ? 34.406 30.125 14.367 1 34.94 67 SER A CA 1
ATOM 506 C C . SER A 1 67 ? 35.219 29.203 15.281 1 34.94 67 SER A C 1
ATOM 508 O O . SER A 1 67 ? 35.219 27.984 15.086 1 34.94 67 SER A O 1
ATOM 510 N N . SER A 1 68 ? 36.125 29.719 16.031 1 38.66 68 SER A N 1
ATOM 511 C CA . SER A 1 68 ? 37 29.281 17.109 1 38.66 68 SER A CA 1
ATOM 512 C C . SER A 1 68 ? 36.375 28.172 17.938 1 38.66 68 SER A C 1
ATOM 514 O O . SER A 1 68 ? 36.938 27.75 18.938 1 38.66 68 SER A O 1
ATOM 516 N N . THR A 1 69 ? 35 27.984 18 1 49.31 69 THR A N 1
ATOM 517 C CA . THR A 1 69 ? 34.469 27.219 19.125 1 49.31 69 THR A CA 1
ATOM 518 C C . THR A 1 69 ? 34.688 25.719 18.922 1 49.31 69 THR A C 1
ATOM 520 O O . THR A 1 69 ? 34.594 25.234 17.797 1 49.31 69 THR A O 1
ATOM 523 N N . ASP A 1 70 ? 35.375 24.953 19.906 1 71.56 70 ASP A N 1
ATOM 524 C CA . ASP A 1 70 ? 35.781 23.641 20.391 1 71.56 70 ASP A CA 1
ATOM 525 C C . ASP A 1 70 ? 34.656 22.625 20.281 1 71.56 70 ASP A C 1
ATOM 527 O O . ASP A 1 70 ? 34.688 21.578 20.922 1 71.56 70 ASP A O 1
ATOM 531 N N . GLU A 1 71 ? 33.562 22.875 19.5 1 91.44 71 GLU A N 1
ATOM 532 C CA . GLU A 1 71 ? 32.469 21.906 19.5 1 91.44 71 GLU A CA 1
ATOM 533 C C . GLU A 1 71 ? 32.625 20.875 18.375 1 91.44 71 GLU A C 1
ATOM 535 O O . GLU A 1 71 ? 33.062 21.234 17.281 1 91.44 71 GLU A O 1
ATOM 540 N N . ILE A 1 72 ? 32.312 19.625 18.578 1 95 72 ILE A N 1
ATOM 541 C CA . ILE A 1 72 ? 32.344 18.531 17.609 1 95 72 ILE A CA 1
ATOM 542 C C . ILE A 1 72 ? 31.062 18.484 16.812 1 95 72 ILE A C 1
ATOM 544 O O . ILE A 1 72 ? 29.969 18.422 17.391 1 95 72 ILE A O 1
ATOM 548 N N . PRO A 1 73 ? 31.094 18.562 15.445 1 96.06 73 PRO A N 1
ATOM 549 C CA . PRO A 1 73 ? 29.875 18.562 14.633 1 96.06 73 PRO A CA 1
ATOM 550 C C . PRO A 1 73 ? 29.203 17.203 14.594 1 96.06 73 PRO A C 1
ATOM 552 O O . PRO A 1 73 ? 29.875 16.172 14.477 1 96.06 73 PRO A O 1
ATOM 555 N N . LEU A 1 74 ? 27.969 17.156 14.836 1 97.81 74 LEU A N 1
ATOM 556 C CA . LEU A 1 74 ? 27.094 16.016 14.656 1 97.81 74 LEU A CA 1
ATOM 557 C C . LEU A 1 74 ? 26.078 16.266 13.547 1 97.81 74 LEU A C 1
ATOM 559 O O . LEU A 1 74 ? 25.562 17.391 13.406 1 97.81 74 LEU A O 1
ATOM 563 N N . PHE A 1 75 ? 25.766 15.242 12.711 1 97.19 75 PHE A N 1
ATOM 564 C CA . PHE A 1 75 ? 24.906 15.477 11.555 1 97.19 75 PHE A CA 1
ATOM 565 C C . PHE A 1 75 ? 23.688 14.555 11.586 1 97.19 75 PHE A C 1
ATOM 567 O O . PHE A 1 75 ? 23.812 13.375 11.914 1 97.19 75 PHE A O 1
ATOM 574 N N . LEU A 1 76 ? 22.594 15.148 11.289 1 97.88 76 LEU A N 1
ATOM 575 C CA . LEU A 1 76 ? 21.344 14.43 11.07 1 97.88 76 LEU A CA 1
ATOM 576 C C . LEU A 1 76 ? 20.953 14.461 9.602 1 97.88 76 LEU A C 1
ATOM 578 O O . LEU A 1 76 ? 21.141 15.469 8.922 1 97.88 76 LEU A O 1
ATOM 582 N N . SER A 1 77 ? 20.469 13.312 9.086 1 97.31 77 SER A N 1
ATOM 583 C CA . SER A 1 77 ? 19.781 13.328 7.809 1 97.31 77 SER A CA 1
ATOM 584 C C . SER A 1 77 ? 18.375 13.93 7.945 1 97.31 77 SER A C 1
ATOM 586 O O . SER A 1 77 ? 17.641 13.594 8.875 1 97.31 77 SER A O 1
ATOM 588 N N . ALA A 1 78 ? 18.078 14.875 7.125 1 96 78 ALA A N 1
ATOM 589 C CA . ALA A 1 78 ? 16.766 15.484 7.145 1 96 78 ALA A CA 1
ATOM 590 C C . ALA A 1 78 ? 16.062 15.344 5.789 1 96 78 ALA A C 1
ATOM 592 O O . ALA A 1 78 ? 16.312 16.125 4.875 1 96 78 ALA A O 1
ATOM 593 N N . LEU A 1 79 ? 15.172 14.375 5.695 1 94.88 79 LEU A N 1
ATOM 594 C CA . LEU A 1 79 ? 14.438 14.117 4.465 1 94.88 79 LEU A CA 1
ATOM 595 C C . LEU A 1 79 ? 13.031 14.711 4.543 1 94.88 79 LEU A C 1
ATOM 597 O O . LEU A 1 79 ? 12.117 14.078 5.078 1 94.88 79 LEU A O 1
ATOM 601 N N . PHE A 1 80 ? 12.875 15.891 3.977 1 91.69 80 PHE A N 1
ATOM 602 C CA . PHE A 1 80 ? 11.594 16.578 4.02 1 91.69 80 PHE A CA 1
ATOM 603 C C . PHE A 1 80 ? 10.977 16.672 2.629 1 91.69 80 PHE A C 1
ATOM 605 O O . PHE A 1 80 ? 11.633 16.344 1.634 1 91.69 80 PHE A O 1
ATOM 612 N N . SER A 1 81 ? 9.734 16.906 2.594 1 86.69 81 SER A N 1
ATOM 613 C CA . SER A 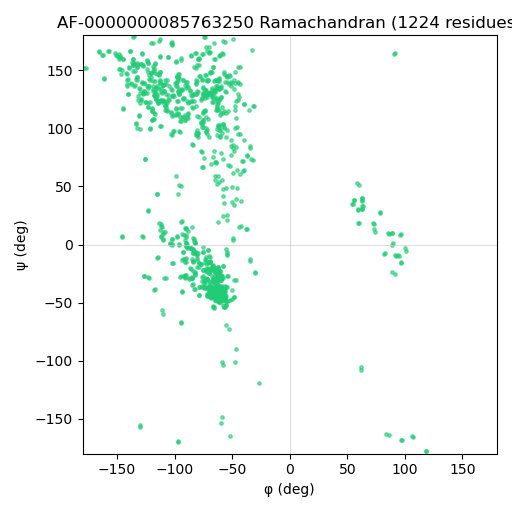1 81 ? 9.062 17.141 1.319 1 86.69 81 SER A CA 1
ATOM 614 C C . SER A 1 81 ? 8.953 18.625 1.01 1 86.69 81 SER A C 1
ATOM 616 O O . SER A 1 81 ? 8.016 19.297 1.464 1 86.69 81 SER A O 1
ATOM 618 N N . LEU A 1 82 ? 9.859 19.078 0.237 1 81.56 82 LEU A N 1
ATOM 619 C CA . LEU A 1 82 ? 9.953 20.516 -0.024 1 81.56 82 LEU A CA 1
ATOM 620 C C . LEU A 1 82 ? 9.18 20.891 -1.281 1 81.56 82 LEU A C 1
ATOM 622 O O . LEU A 1 82 ? 8.656 22 -1.384 1 81.56 82 LEU A O 1
ATOM 626 N N . ASN A 1 83 ? 9.391 19.906 -2.229 1 68.19 83 ASN A N 1
ATOM 627 C CA . ASN A 1 83 ? 8.703 20.078 -3.502 1 68.19 83 ASN A CA 1
ATOM 628 C C . ASN A 1 83 ? 7.824 18.875 -3.826 1 68.19 83 ASN A C 1
ATOM 630 O O . ASN A 1 83 ? 8.023 17.797 -3.27 1 68.19 83 ASN A O 1
ATOM 634 N N . GLY A 1 84 ? 6.531 19.031 -3.945 1 59.91 84 GLY A N 1
ATOM 635 C CA . GLY A 1 84 ? 5.883 17.797 -4.395 1 59.91 84 GLY A CA 1
ATOM 636 C C . GLY A 1 84 ? 4.387 17.969 -4.609 1 59.91 84 GLY A C 1
ATOM 637 O O . GLY A 1 84 ? 3.797 18.953 -4.168 1 59.91 84 GLY A O 1
ATOM 638 N N . ILE A 1 85 ? 3.994 17.141 -5.496 1 53.34 85 ILE A N 1
ATOM 639 C CA . ILE A 1 85 ? 2.672 17.188 -6.109 1 53.34 85 ILE A CA 1
ATOM 640 C C . ILE A 1 85 ? 1.599 17.016 -5.039 1 53.34 85 ILE A C 1
ATOM 642 O O . ILE A 1 85 ? 0.489 17.531 -5.168 1 53.34 85 ILE A O 1
ATOM 646 N N . GLY A 1 86 ? 1.915 16.453 -3.971 1 54.38 86 GLY A N 1
ATOM 647 C CA . GLY A 1 86 ? 0.739 16.141 -3.176 1 54.38 86 GLY A CA 1
ATOM 648 C C . GLY A 1 86 ? 0.62 16.984 -1.922 1 54.38 86 GLY A C 1
ATOM 649 O O . GLY A 1 86 ? -0.391 17.656 -1.715 1 54.38 86 GLY A O 1
ATOM 650 N N . TRP A 1 87 ? 1.524 16.906 -1.135 1 63.81 87 TRP A N 1
ATOM 651 C CA . TRP A 1 87 ? 1.512 17.578 0.165 1 63.81 87 TRP A CA 1
ATOM 652 C C . TRP A 1 87 ? 2.801 18.359 0.388 1 63.81 87 TRP A C 1
ATOM 654 O O . TRP A 1 87 ? 3.893 17.781 0.387 1 63.81 87 TRP A O 1
ATOM 664 N N . ASN A 1 88 ? 2.688 19.656 0.135 1 65.19 88 ASN A N 1
ATOM 665 C CA . ASN A 1 88 ? 3.842 20.516 0.378 1 65.19 88 ASN A CA 1
ATOM 666 C C . ASN A 1 88 ? 4.039 20.781 1.867 1 65.19 88 ASN A C 1
ATOM 668 O O . ASN A 1 88 ? 3.271 21.531 2.475 1 65.19 88 ASN A O 1
ATOM 672 N N . VAL A 1 89 ? 5.074 20.094 2.418 1 77.81 89 VAL A N 1
ATOM 673 C CA . VAL A 1 89 ? 5.336 20.25 3.846 1 77.81 89 VAL A CA 1
ATOM 674 C C . VAL A 1 89 ? 6.699 20.906 4.047 1 77.81 89 VAL A C 1
ATOM 676 O O . VAL A 1 89 ? 7.465 20.516 4.93 1 77.81 89 VAL A O 1
ATOM 679 N N . SER A 1 90 ? 6.988 21.938 3.242 1 81.88 90 SER A N 1
ATOM 680 C CA . SER A 1 90 ? 8.289 22.594 3.289 1 81.88 90 SER A CA 1
ATOM 681 C C . SER A 1 90 ? 8.5 23.312 4.621 1 81.88 90 SER A C 1
ATOM 683 O O . SER A 1 90 ? 9.633 23.516 5.047 1 81.88 90 SER A O 1
ATOM 685 N N . GLY A 1 91 ? 7.434 23.609 5.309 1 89.81 91 GLY A N 1
ATOM 686 C CA . GLY A 1 91 ? 7.523 24.234 6.621 1 89.81 91 GLY A CA 1
ATOM 687 C C . GLY A 1 91 ? 8.234 23.359 7.645 1 89.81 91 GLY A C 1
ATOM 688 O O . GLY A 1 91 ? 8.719 23.875 8.664 1 89.81 91 GLY A O 1
ATOM 689 N N . LEU A 1 92 ? 8.312 22.062 7.375 1 93 92 LEU A N 1
ATOM 690 C CA . LEU A 1 92 ? 9.031 21.172 8.266 1 93 92 LEU A CA 1
ATOM 691 C C . LEU A 1 92 ? 10.492 21.594 8.406 1 93 92 LEU A C 1
ATOM 693 O O . LEU A 1 92 ? 11.062 21.516 9.492 1 93 92 LEU A O 1
ATOM 697 N N . LEU A 1 93 ? 11.031 21.984 7.285 1 94.19 93 LEU A N 1
ATOM 698 C CA . LEU A 1 93 ? 12.43 22.406 7.301 1 94.19 93 LEU A CA 1
ATOM 699 C C . LEU A 1 93 ? 12.609 23.656 8.156 1 94.19 93 LEU A C 1
ATOM 701 O O . LEU A 1 93 ? 13.57 23.75 8.922 1 94.19 93 LEU A O 1
ATOM 705 N N . VAL A 1 94 ? 11.664 24.594 8.062 1 94.94 94 VAL A N 1
ATOM 706 C CA . VAL A 1 94 ? 11.766 25.859 8.773 1 94.94 94 VAL A CA 1
ATOM 707 C C . VAL A 1 94 ? 11.641 25.641 10.273 1 94.94 94 VAL A C 1
ATOM 709 O O . VAL A 1 94 ? 12.422 26.172 11.062 1 94.94 94 VAL A O 1
ATOM 712 N N . THR A 1 95 ? 10.68 24.844 10.633 1 97.38 95 THR A N 1
ATOM 713 C CA . THR A 1 95 ? 10.469 24.547 12.047 1 97.38 95 THR A CA 1
ATOM 714 C C . THR A 1 95 ? 11.641 23.75 12.617 1 97.38 95 THR A C 1
ATOM 716 O O . THR A 1 95 ? 12.078 24.016 13.742 1 97.38 95 THR A O 1
ATOM 719 N N . ALA A 1 96 ? 12.148 22.797 11.852 1 97.44 96 ALA A N 1
ATOM 720 C CA . ALA A 1 96 ? 13.312 22.031 12.273 1 97.44 96 ALA A CA 1
ATOM 721 C C . ALA A 1 96 ? 14.547 22.922 12.414 1 97.44 96 ALA A C 1
ATOM 723 O O . ALA A 1 96 ? 15.336 22.75 13.344 1 97.44 96 ALA A O 1
ATOM 724 N N . ASP A 1 97 ? 14.68 23.812 11.5 1 96.94 97 ASP A N 1
ATOM 725 C CA . ASP A 1 97 ? 15.805 24.75 11.516 1 96.94 97 ASP A CA 1
ATOM 726 C C . ASP A 1 97 ? 15.766 25.641 12.766 1 96.94 97 ASP A C 1
ATOM 728 O O . ASP A 1 97 ? 16.797 25.906 13.375 1 96.94 97 ASP A O 1
ATOM 732 N N . LEU A 1 98 ? 14.609 26.094 13.102 1 97.94 98 LEU A N 1
ATOM 733 C CA . LEU A 1 98 ? 14.461 26.891 14.312 1 97.94 98 LEU A CA 1
ATOM 734 C C . LEU A 1 98 ? 14.82 26.078 15.547 1 97.94 98 LEU A C 1
ATOM 736 O O . LEU A 1 98 ? 15.492 26.578 16.453 1 97.94 98 LEU A O 1
ATOM 740 N N . ALA A 1 99 ? 14.375 24.859 15.57 1 98.62 99 ALA A N 1
ATOM 741 C CA . ALA A 1 99 ? 14.688 23.984 16.688 1 98.62 99 ALA A CA 1
ATOM 742 C C . ALA A 1 99 ? 16.188 23.75 16.797 1 98.62 99 ALA A C 1
ATOM 744 O O . ALA A 1 99 ? 16.734 23.719 17.906 1 98.62 99 ALA A O 1
ATOM 745 N N . LEU A 1 100 ? 16.812 23.531 15.664 1 98.06 100 LEU A N 1
ATOM 746 C CA . LEU A 1 100 ? 18.25 23.328 15.641 1 98.06 100 LEU A CA 1
ATOM 747 C C . LEU A 1 100 ? 18.984 24.5 16.281 1 98.06 100 LEU A C 1
ATOM 749 O O . LEU A 1 100 ? 19.938 24.312 17.047 1 98.06 100 LEU A O 1
ATOM 753 N N . LYS A 1 101 ? 18.547 25.688 15.938 1 97.5 101 LYS A N 1
ATOM 754 C CA . LYS A 1 101 ? 19.125 26.891 16.547 1 97.5 101 LYS A CA 1
ATOM 755 C C . LYS A 1 101 ? 18.938 26.875 18.062 1 97.5 101 LYS A C 1
ATOM 757 O O . LYS A 1 101 ? 19.891 27.141 18.797 1 97.5 101 LYS A O 1
ATOM 762 N N . HIS A 1 102 ? 17.766 26.562 18.484 1 98.38 102 HIS A N 1
ATOM 763 C CA . HIS A 1 102 ? 17.484 26.578 19.922 1 98.38 102 HIS A CA 1
ATOM 764 C C . HIS A 1 102 ? 18.281 25.516 20.656 1 98.38 102 HIS A C 1
ATOM 766 O O . HIS A 1 102 ? 18.766 25.75 21.766 1 98.38 102 HIS A O 1
ATOM 772 N N . VAL A 1 103 ? 18.453 24.359 20.078 1 98.44 103 VAL A N 1
ATOM 773 C CA . VAL A 1 103 ? 19.234 23.281 20.656 1 98.44 103 VAL A CA 1
ATOM 774 C C . VAL A 1 103 ? 20.688 23.719 20.781 1 98.44 103 VAL A C 1
ATOM 776 O O . VAL A 1 103 ? 21.297 23.562 21.844 1 98.44 103 VAL A O 1
ATOM 779 N N . ASN A 1 104 ? 21.219 24.266 19.703 1 97.69 104 ASN A N 1
ATOM 780 C CA . ASN A 1 104 ? 22.625 24.625 19.656 1 97.69 104 ASN A CA 1
ATOM 781 C C . ASN A 1 104 ? 22.906 25.828 20.562 1 97.69 104 ASN A C 1
ATOM 783 O O . ASN A 1 104 ? 24.031 25.969 21.062 1 97.69 104 ASN A O 1
ATOM 787 N N . ASP A 1 105 ? 21.891 26.641 20.828 1 96.62 105 ASP A N 1
ATOM 788 C CA . ASP A 1 105 ? 22.047 27.812 21.688 1 96.62 105 ASP A CA 1
ATOM 789 C C . ASP A 1 105 ? 21.922 27.438 23.156 1 96.62 105 ASP A C 1
ATOM 791 O O . ASP A 1 105 ? 22.266 28.234 24.031 1 96.62 105 ASP A O 1
ATOM 795 N N . ASN A 1 106 ? 21.422 26.25 23.469 1 96.38 106 ASN A N 1
ATOM 796 C CA . ASN A 1 106 ? 21.25 25.781 24.844 1 96.38 106 ASN A CA 1
ATOM 797 C C . ASN A 1 106 ? 22.5 25.062 25.344 1 96.38 106 ASN A C 1
ATOM 799 O O . ASN A 1 106 ? 22.781 23.938 24.922 1 96.38 106 ASN A O 1
ATOM 803 N N . PRO A 1 107 ? 23.234 25.609 26.234 1 93.62 107 PRO A N 1
ATOM 804 C CA . PRO A 1 107 ? 24.5 25 26.656 1 93.62 107 PRO A CA 1
ATOM 805 C C . PRO A 1 107 ? 24.297 23.703 27.453 1 93.62 107 PRO A C 1
ATOM 807 O O . PRO A 1 107 ? 25.234 22.922 27.625 1 93.62 107 PRO A O 1
ATOM 810 N N . ASP A 1 108 ? 23.094 23.469 27.922 1 95.56 108 ASP A N 1
ATOM 811 C CA . ASP A 1 108 ? 22.812 22.281 28.734 1 95.56 108 ASP A CA 1
ATOM 812 C C . ASP A 1 108 ? 22.531 21.062 27.875 1 95.56 108 ASP A C 1
ATOM 814 O O . ASP A 1 108 ? 22.531 19.938 28.359 1 95.56 108 ASP A O 1
ATOM 818 N N . ILE A 1 109 ? 22.297 21.297 26.578 1 97.06 109 ILE A N 1
ATOM 819 C CA . ILE A 1 109 ? 21.984 20.219 25.672 1 97.06 109 ILE A CA 1
ATOM 820 C C . ILE A 1 109 ? 23.156 19.938 24.75 1 97.06 109 ILE A C 1
ATOM 822 O O . ILE A 1 109 ? 23.609 20.844 24.016 1 97.06 109 ILE A O 1
ATOM 826 N N . LEU A 1 110 ? 23.688 18.734 24.844 1 97 110 LEU A N 1
ATOM 827 C CA . LEU A 1 110 ? 24.781 18.266 23.984 1 97 110 LEU A CA 1
ATOM 828 C C . LEU A 1 110 ? 26.016 19.156 24.156 1 97 110 LEU A C 1
ATOM 830 O O . LEU A 1 110 ? 26.547 19.656 23.172 1 97 110 LEU A O 1
ATOM 834 N N . PRO A 1 111 ? 26.359 19.312 25.469 1 95 111 PRO A N 1
ATOM 835 C CA . PRO A 1 111 ? 27.562 20.109 25.656 1 95 111 PRO A CA 1
ATOM 836 C C . PRO A 1 111 ? 28.766 19.562 24.891 1 95 111 PRO A C 1
ATOM 838 O O . PRO A 1 111 ? 29.016 18.359 24.906 1 95 111 PRO A O 1
ATOM 841 N N . GLY A 1 112 ? 29.453 20.438 24.156 1 94.12 112 GLY A N 1
ATOM 842 C CA . GLY A 1 112 ? 30.641 20.031 23.406 1 94.12 112 GLY A CA 1
ATOM 843 C C . GLY A 1 112 ? 30.328 19.625 21.984 1 94.12 112 GLY A C 1
ATOM 844 O O . GLY A 1 112 ? 31.234 19.375 21.188 1 94.12 112 GLY A O 1
ATOM 845 N N . TYR A 1 113 ? 29.078 19.516 21.719 1 96.75 113 TYR A N 1
ATOM 846 C CA . TYR A 1 113 ? 28.656 19.141 20.375 1 96.75 113 TYR A CA 1
ATOM 847 C C . TYR A 1 113 ? 27.844 20.25 19.719 1 96.75 113 TYR A C 1
ATOM 849 O O . TYR A 1 113 ? 27.266 21.094 20.406 1 96.75 113 TYR A O 1
ATOM 857 N N . ARG A 1 114 ? 27.812 20.297 18.406 1 96.81 114 ARG A N 1
ATOM 858 C CA . ARG A 1 114 ? 26.906 21.109 17.594 1 96.81 114 ARG A CA 1
ATOM 859 C C . ARG A 1 114 ? 26.125 20.25 16.609 1 96.81 114 ARG A C 1
ATOM 861 O O . ARG A 1 114 ? 26.719 19.453 15.875 1 96.81 114 ARG A O 1
ATOM 868 N N . LEU A 1 115 ? 24.875 20.453 16.609 1 97.56 115 LEU A N 1
ATOM 869 C CA . LEU A 1 115 ? 24.016 19.609 15.797 1 97.56 115 LEU A CA 1
ATOM 870 C C . LEU A 1 115 ? 23.703 20.297 14.469 1 97.56 115 LEU A C 1
ATOM 872 O O . LEU A 1 115 ? 23.406 21.5 14.43 1 97.56 115 LEU A O 1
ATOM 876 N N . PHE A 1 116 ? 23.875 19.531 13.359 1 96.75 116 PHE A N 1
ATOM 877 C CA . PHE A 1 116 ? 23.562 19.984 12.016 1 96.75 116 PHE A CA 1
ATOM 878 C C . PHE A 1 116 ? 22.562 19.062 11.344 1 96.75 116 PHE A C 1
ATOM 880 O O . PHE A 1 116 ? 22.375 17.922 11.773 1 96.75 116 PHE A O 1
ATOM 887 N N . MET A 1 117 ? 21.859 19.562 10.383 1 95.44 117 MET A N 1
ATOM 888 C CA . MET A 1 117 ? 21.016 18.719 9.547 1 95.44 117 MET A CA 1
ATOM 889 C C . MET A 1 117 ? 21.406 18.844 8.078 1 95.44 117 MET A C 1
ATOM 891 O O . MET A 1 117 ? 21.781 19.906 7.617 1 95.44 117 MET A O 1
ATOM 895 N N . ALA A 1 118 ? 21.359 17.75 7.371 1 94.5 118 ALA A N 1
ATOM 896 C CA . ALA A 1 118 ? 21.531 17.703 5.922 1 94.5 118 ALA A CA 1
ATOM 897 C C . ALA A 1 118 ? 20.188 17.531 5.215 1 94.5 118 ALA A C 1
ATOM 899 O O . ALA A 1 118 ? 19.719 16.406 5.027 1 94.5 118 ALA A O 1
ATOM 900 N N . PRO A 1 119 ? 19.609 18.688 4.797 1 93.25 119 PRO A N 1
ATOM 901 C CA . PRO A 1 119 ? 18.266 18.594 4.207 1 93.25 119 PRO A CA 1
ATOM 902 C C . PRO A 1 119 ? 18.281 17.969 2.809 1 93.25 119 PRO A C 1
ATOM 904 O O . PRO A 1 119 ? 19.234 18.172 2.051 1 93.25 119 PRO A O 1
ATOM 907 N N . ALA A 1 120 ? 17.359 17.188 2.482 1 93.5 120 ALA A N 1
ATOM 908 C CA . ALA A 1 120 ? 17.078 16.641 1.158 1 93.5 120 ALA A CA 1
ATOM 909 C C . ALA A 1 120 ? 15.578 16.562 0.899 1 93.5 120 ALA A C 1
ATOM 911 O O . ALA A 1 120 ? 14.789 16.391 1.833 1 93.5 120 ALA A O 1
ATOM 912 N N . ASP A 1 121 ? 15.242 16.734 -0.322 1 91.38 121 ASP A N 1
ATOM 913 C CA . ASP A 1 121 ? 13.836 16.75 -0.719 1 91.38 121 ASP A CA 1
ATOM 914 C C . ASP A 1 121 ? 13.391 15.367 -1.194 1 91.38 121 ASP A C 1
ATOM 916 O O . ASP A 1 121 ? 13.766 14.93 -2.281 1 91.38 121 ASP A O 1
ATOM 920 N N . SER A 1 122 ? 12.57 14.773 -0.385 1 91.38 122 SER A N 1
ATOM 921 C CA . SER A 1 122 ? 12.039 13.469 -0.789 1 91.38 122 SER A CA 1
ATOM 922 C C . SER A 1 122 ? 10.938 13.625 -1.832 1 91.38 122 SER A C 1
ATOM 924 O O . SER A 1 122 ? 10.539 12.641 -2.465 1 91.38 122 SER A O 1
ATOM 926 N N . GLU A 1 123 ? 10.352 14.875 -1.985 1 87.75 123 GLU A N 1
ATOM 927 C CA . GLU A 1 123 ? 9.297 15.227 -2.932 1 87.75 123 GLU A CA 1
ATOM 928 C C . GLU A 1 123 ? 8.039 14.391 -2.691 1 87.75 123 GLU A C 1
ATOM 930 O O . GLU A 1 123 ? 7.27 14.141 -3.619 1 87.75 123 GLU A O 1
ATOM 935 N N . CYS A 1 124 ? 7.996 13.797 -1.442 1 87.31 124 CYS A N 1
ATOM 936 C CA . CYS A 1 124 ? 6.875 12.914 -1.122 1 87.31 124 CYS A CA 1
ATOM 937 C C . CYS A 1 124 ? 6.762 11.789 -2.141 1 87.31 124 CYS A C 1
ATOM 939 O O . CYS A 1 124 ? 5.664 11.469 -2.602 1 87.31 124 CYS A O 1
ATOM 941 N N . ASN A 1 125 ? 7.898 11.352 -2.516 1 87.81 125 ASN A N 1
ATOM 942 C CA . ASN A 1 125 ? 8.039 10.281 -3.502 1 87.81 125 ASN A CA 1
ATOM 943 C C . ASN A 1 125 ? 8.922 9.148 -2.982 1 87.81 125 ASN A C 1
ATOM 945 O O . ASN A 1 125 ? 9.984 9.398 -2.416 1 87.81 125 ASN A O 1
ATOM 949 N N . ASP A 1 126 ? 8.469 7.961 -3.121 1 89.94 126 ASP A N 1
ATOM 950 C CA . ASP A 1 126 ? 9.195 6.828 -2.555 1 89.94 126 ASP A CA 1
ATOM 951 C C . ASP A 1 126 ? 10.555 6.66 -3.23 1 89.94 126 ASP A C 1
ATOM 953 O O . ASP A 1 126 ? 11.586 6.57 -2.557 1 89.94 126 ASP A O 1
ATOM 957 N N . GLY A 1 127 ? 10.594 6.695 -4.562 1 89.56 127 GLY A N 1
ATOM 958 C CA . GLY A 1 127 ? 11.844 6.527 -5.289 1 89.56 127 GLY A CA 1
ATOM 959 C C . GLY A 1 127 ? 12.844 7.637 -5.016 1 89.56 127 GLY A C 1
ATOM 960 O O . GLY A 1 127 ? 14.016 7.375 -4.762 1 89.56 127 GLY A O 1
ATOM 961 N N . VAL A 1 128 ? 12.344 8.867 -5.035 1 91.56 128 VAL A N 1
ATOM 962 C CA . VAL A 1 128 ? 13.211 10.016 -4.777 1 91.56 128 VAL A CA 1
ATOM 963 C C . VAL A 1 128 ? 13.711 9.969 -3.334 1 91.56 128 VAL A C 1
ATOM 965 O O . VAL A 1 128 ? 14.891 10.227 -3.07 1 91.56 128 VAL A O 1
ATOM 968 N N . GLY A 1 129 ? 12.812 9.586 -2.416 1 93.94 129 GLY A N 1
ATOM 969 C CA . GLY A 1 129 ? 13.211 9.445 -1.023 1 93.94 129 GLY A CA 1
ATOM 970 C C . GLY A 1 129 ? 14.336 8.453 -0.818 1 93.94 129 GLY A C 1
ATOM 971 O O . GLY A 1 129 ? 15.32 8.75 -0.134 1 93.94 129 GLY A O 1
ATOM 972 N N . ILE A 1 130 ? 14.188 7.285 -1.463 1 93.88 130 ILE A N 1
ATOM 973 C CA . ILE A 1 130 ? 15.211 6.25 -1.366 1 93.88 130 ILE A CA 1
ATOM 974 C C . ILE A 1 130 ? 16.516 6.762 -1.952 1 93.88 130 ILE A C 1
ATOM 976 O O . ILE A 1 130 ? 17.578 6.59 -1.35 1 93.88 130 ILE A O 1
ATOM 980 N N . GLN A 1 131 ? 16.438 7.41 -3.102 1 91.38 131 GLN A N 1
ATOM 981 C CA . GLN A 1 131 ? 17.625 7.941 -3.76 1 91.38 131 GLN A CA 1
ATOM 982 C C . GLN A 1 131 ? 18.344 8.945 -2.863 1 91.38 131 GLN A C 1
ATOM 984 O O . GLN A 1 131 ? 19.562 8.867 -2.686 1 91.38 131 GLN A O 1
ATOM 989 N N . LYS A 1 132 ? 17.594 9.875 -2.297 1 93.75 132 LYS A N 1
ATOM 990 C CA . LYS A 1 132 ? 18.172 10.906 -1.45 1 93.75 132 LYS A CA 1
ATOM 991 C C . LYS A 1 132 ? 18.75 10.305 -0.172 1 93.75 132 LYS A C 1
ATOM 993 O O . LYS A 1 132 ? 19.812 10.742 0.307 1 93.75 132 LYS A O 1
ATOM 998 N N . PHE A 1 133 ? 18.156 9.367 0.376 1 95.31 133 PHE A N 1
ATOM 999 C CA . PHE A 1 133 ? 18.609 8.688 1.581 1 95.31 133 PHE A CA 1
ATOM 1000 C C . PHE A 1 133 ? 19.969 8.031 1.348 1 95.31 133 PHE A C 1
ATOM 1002 O O . PHE A 1 133 ? 20.906 8.219 2.129 1 95.31 133 PHE A O 1
ATOM 1009 N N . PHE A 1 134 ? 20.094 7.277 0.26 1 90.12 134 PHE A N 1
ATOM 1010 C CA . PHE A 1 134 ? 21.312 6.535 0.013 1 90.12 134 PHE A CA 1
ATOM 1011 C C . PHE A 1 134 ? 22.422 7.469 -0.484 1 90.12 134 PHE A C 1
ATOM 1013 O O . PHE A 1 134 ? 23.594 7.242 -0.213 1 90.12 134 PHE A O 1
ATOM 1020 N N . ASP A 1 135 ? 22.016 8.586 -1.154 1 88.44 135 ASP A N 1
ATOM 1021 C CA . ASP A 1 135 ? 23 9.625 -1.454 1 88.44 135 ASP A CA 1
ATOM 1022 C C . ASP A 1 135 ? 23.641 10.148 -0.177 1 88.44 135 ASP A C 1
ATOM 1024 O O . ASP A 1 135 ? 24.859 10.336 -0.124 1 88.44 135 ASP A O 1
ATOM 1028 N N . GLN A 1 136 ? 22.812 10.312 0.843 1 91.69 136 GLN A N 1
ATOM 1029 C CA . GLN A 1 136 ? 23.328 10.836 2.109 1 91.69 136 GLN A CA 1
ATOM 1030 C C . GLN A 1 136 ? 24.109 9.766 2.869 1 91.69 136 GLN A C 1
ATOM 1032 O O . GLN A 1 136 ? 25.094 10.078 3.543 1 91.69 136 GLN A O 1
ATOM 1037 N N . LEU A 1 137 ? 23.641 8.586 2.779 1 89.38 137 LEU A N 1
ATOM 1038 C CA . LEU A 1 137 ? 24.266 7.477 3.486 1 89.38 137 LEU A CA 1
ATOM 1039 C C . LEU A 1 137 ? 25.688 7.258 2.98 1 89.38 137 LEU A C 1
ATOM 1041 O O . LEU A 1 137 ? 26.594 6.953 3.764 1 89.38 137 LEU A O 1
ATOM 1045 N N . PHE A 1 138 ? 25.891 7.477 1.714 1 81.38 138 PHE A N 1
ATOM 1046 C CA . PHE A 1 138 ? 27.172 7.113 1.135 1 81.38 138 PHE A CA 1
ATOM 1047 C C . PHE A 1 138 ? 28.047 8.344 0.947 1 81.38 138 PHE A C 1
ATOM 1049 O O . PHE A 1 138 ? 29.156 8.242 0.414 1 81.38 138 PHE A O 1
ATOM 1056 N N . GLN A 1 139 ? 27.531 9.453 1.432 1 84.5 139 GLN A N 1
ATOM 1057 C CA . GLN A 1 139 ? 28.344 10.672 1.426 1 84.5 139 GLN A CA 1
ATOM 1058 C C . GLN A 1 139 ? 28.703 11.102 2.846 1 84.5 139 GLN A C 1
ATOM 1060 O O . GLN A 1 139 ? 27.891 10.977 3.762 1 84.5 139 GLN A O 1
ATOM 1065 N N . SER A 1 140 ? 29.953 11.516 2.959 1 87.12 140 SER A N 1
ATOM 1066 C CA . SER A 1 140 ? 30.359 12.109 4.23 1 87.12 140 SER A CA 1
ATOM 1067 C C . SER A 1 140 ? 29.688 13.461 4.453 1 87.12 140 SER A C 1
ATOM 1069 O O . SER A 1 140 ? 29.359 14.164 3.494 1 87.12 140 SER A O 1
ATOM 1071 N N . PRO A 1 141 ? 29.406 13.797 5.758 1 92.38 141 PRO A N 1
ATOM 1072 C CA . PRO A 1 141 ? 29.703 13.117 7.02 1 92.38 141 PRO A CA 1
ATOM 1073 C C . PRO A 1 141 ? 28.672 12.078 7.402 1 92.38 141 PRO A C 1
ATOM 1075 O O . PRO A 1 141 ? 27.578 12.047 6.828 1 92.38 141 PRO A O 1
ATOM 1078 N N . THR A 1 142 ? 29.031 11.18 8.312 1 95.06 142 THR A N 1
ATOM 1079 C CA . THR A 1 142 ? 28.141 10.164 8.844 1 95.06 142 THR A CA 1
ATOM 1080 C C . THR A 1 142 ? 26.953 10.812 9.555 1 95.06 142 THR A C 1
ATOM 1082 O O . THR A 1 142 ? 27.125 11.781 10.297 1 95.06 142 THR A O 1
ATOM 1085 N N . LYS A 1 143 ? 25.781 10.344 9.312 1 97.44 143 LYS A N 1
ATOM 1086 C CA . LYS A 1 143 ? 24.578 10.836 9.969 1 97.44 143 LYS A CA 1
ATOM 1087 C C . LYS A 1 143 ? 24.203 9.953 11.156 1 97.44 143 LYS A C 1
ATOM 1089 O O . LYS A 1 143 ? 24.312 8.727 11.086 1 97.44 143 LYS A O 1
ATOM 1094 N N . LEU A 1 144 ? 23.719 10.547 12.156 1 97.81 144 LEU A N 1
ATOM 1095 C CA . LEU A 1 144 ? 23.438 9.82 13.391 1 97.81 144 LEU A CA 1
ATOM 1096 C C . LEU A 1 144 ? 22.016 9.297 13.414 1 97.81 144 LEU A C 1
ATOM 1098 O O . LEU A 1 144 ? 21.703 8.32 14.109 1 97.81 144 LEU A O 1
ATOM 1102 N N . ALA A 1 145 ? 21.125 9.969 12.703 1 98.38 145 ALA A N 1
ATOM 1103 C CA . ALA A 1 145 ? 19.703 9.648 12.648 1 98.38 145 ALA A CA 1
ATOM 1104 C C . ALA A 1 145 ? 19.047 10.305 11.445 1 98.38 145 ALA A C 1
ATOM 1106 O O . ALA A 1 145 ? 19.641 11.164 10.789 1 98.38 145 ALA A O 1
ATOM 1107 N N . VAL A 1 146 ? 17.891 9.789 11.133 1 98.38 146 VAL A N 1
ATOM 1108 C CA . VAL A 1 146 ? 17.125 10.352 10.023 1 98.38 146 VAL A CA 1
ATOM 1109 C C . VAL A 1 146 ? 15.891 11.07 10.555 1 98.38 146 VAL A C 1
ATOM 1111 O O . VAL A 1 146 ? 15.086 10.477 11.281 1 98.38 146 VAL A O 1
ATOM 1114 N N . ILE A 1 147 ? 15.766 12.32 10.227 1 98.06 147 ILE A N 1
ATOM 1115 C CA . ILE A 1 147 ? 14.539 13.07 10.477 1 98.06 147 ILE A CA 1
ATOM 1116 C C . ILE A 1 147 ? 13.68 13.086 9.219 1 98.06 147 ILE A C 1
ATOM 1118 O O . ILE A 1 147 ? 14.109 13.578 8.172 1 98.06 147 ILE A O 1
ATOM 1122 N N . GLY A 1 148 ? 12.547 12.648 9.32 1 95.25 148 GLY A N 1
ATOM 1123 C CA . GLY A 1 148 ? 11.703 12.445 8.148 1 95.25 148 GLY A CA 1
ATOM 1124 C C . GLY A 1 148 ? 11.719 11.008 7.656 1 95.25 148 GLY A C 1
ATOM 1125 O O . GLY A 1 148 ? 12.211 10.109 8.344 1 95.25 148 GLY A O 1
ATOM 1126 N N . PRO A 1 149 ? 11.203 10.797 6.508 1 93.81 149 PRO A N 1
ATOM 1127 C CA . PRO A 1 149 ? 10.438 11.711 5.656 1 93.81 149 PRO A CA 1
ATOM 1128 C C . PRO A 1 149 ? 9.102 12.117 6.277 1 93.81 149 PRO A C 1
ATOM 1130 O O . PRO A 1 149 ? 8.617 11.453 7.195 1 93.81 149 PRO A O 1
ATOM 1133 N N . GLY A 1 150 ? 8.586 13.219 5.785 1 91.38 150 GLY A N 1
ATOM 1134 C CA . GLY A 1 150 ? 7.316 13.711 6.297 1 91.38 150 GLY A CA 1
ATOM 1135 C C . GLY A 1 150 ? 6.117 13.031 5.668 1 91.38 150 GLY A C 1
ATOM 1136 O O . GLY A 1 150 ? 5.047 12.961 6.277 1 91.38 150 GLY A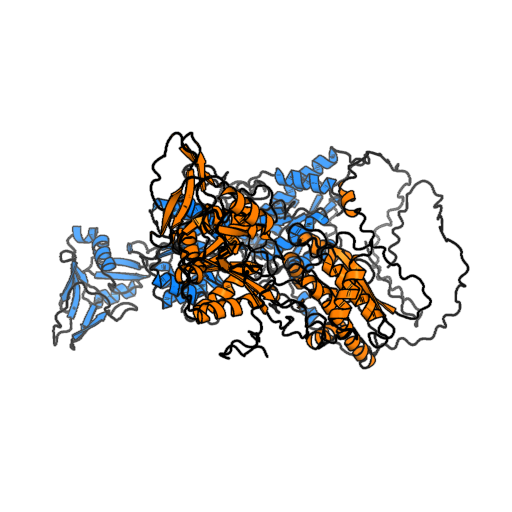 O 1
ATOM 1137 N N . CYS A 1 151 ? 6.277 12.523 4.535 1 90.31 151 CYS A N 1
ATOM 1138 C CA . CYS A 1 151 ? 5.203 11.82 3.852 1 90.31 151 CYS A CA 1
ATOM 1139 C C . CYS A 1 151 ? 5.34 10.312 4.023 1 90.31 151 CYS A C 1
ATOM 1141 O O . CYS A 1 151 ? 6.445 9.773 3.939 1 90.31 151 CYS A O 1
ATOM 1143 N N . SER A 1 152 ? 4.223 9.672 4.234 1 90.94 152 SER A N 1
ATOM 1144 C CA . SER A 1 152 ? 4.219 8.242 4.512 1 90.94 152 SER A CA 1
ATOM 1145 C C . SER A 1 152 ? 4.809 7.453 3.348 1 90.94 152 SER A C 1
ATOM 1147 O O . SER A 1 152 ? 5.508 6.457 3.555 1 90.94 152 SER A O 1
ATOM 1149 N N . VAL A 1 153 ? 4.539 7.906 2.139 1 87.75 153 VAL A N 1
ATOM 1150 C CA . VAL A 1 153 ? 4.957 7.164 0.955 1 87.75 153 VAL A CA 1
ATOM 1151 C C . VAL A 1 153 ? 6.484 7.109 0.891 1 87.75 153 VAL A C 1
ATOM 1153 O O . VAL A 1 153 ? 7.059 6.125 0.422 1 87.75 153 VAL A O 1
ATOM 1156 N N . ALA A 1 154 ? 7.117 8.18 1.296 1 91.25 154 ALA A N 1
ATOM 1157 C CA . ALA A 1 154 ? 8.578 8.227 1.31 1 91.25 154 ALA A CA 1
ATOM 1158 C C . ALA A 1 154 ? 9.133 7.617 2.594 1 91.25 154 ALA A C 1
ATOM 1160 O O . ALA A 1 154 ? 10.227 7.055 2.598 1 91.25 154 ALA A O 1
ATOM 1161 N N . ALA A 1 155 ? 8.414 7.664 3.674 1 95.56 155 ALA A N 1
ATOM 1162 C CA . ALA A 1 155 ? 8.891 7.23 4.984 1 95.56 155 ALA A CA 1
ATOM 1163 C C . ALA A 1 155 ? 8.961 5.707 5.066 1 95.56 155 ALA A C 1
ATOM 1165 O O . ALA A 1 155 ? 9.867 5.152 5.695 1 95.56 155 ALA A O 1
ATOM 1166 N N . GLN A 1 156 ? 8.102 5.031 4.43 1 93.62 156 GLN A N 1
ATOM 1167 C CA . GLN A 1 156 ? 7.965 3.592 4.613 1 93.62 156 GLN A CA 1
ATOM 1168 C C . GLN A 1 156 ? 9.195 2.85 4.105 1 93.62 156 GLN A C 1
ATOM 1170 O O . GLN A 1 156 ? 9.812 2.082 4.844 1 93.62 156 GLN A O 1
ATOM 1175 N N . PRO A 1 157 ? 9.57 3.109 2.844 1 93.69 157 PRO A N 1
ATOM 1176 C CA . PRO A 1 157 ? 10.75 2.365 2.398 1 93.69 157 PRO A CA 1
ATOM 1177 C C . PRO A 1 157 ? 12.008 2.719 3.193 1 93.69 157 PRO A C 1
ATOM 1179 O O . PRO A 1 157 ? 12.852 1.852 3.441 1 93.69 157 PRO A O 1
ATOM 1182 N N . ILE A 1 158 ? 12.133 3.926 3.668 1 95.94 158 ILE A N 1
ATOM 1183 C CA . ILE A 1 158 ? 13.297 4.344 4.438 1 95.94 158 ILE A CA 1
ATOM 1184 C C . ILE A 1 158 ? 13.266 3.689 5.816 1 95.94 158 ILE A C 1
ATOM 1186 O O . ILE A 1 158 ? 14.281 3.156 6.277 1 95.94 158 ILE A O 1
ATOM 1190 N N . ALA A 1 159 ? 12.109 3.695 6.418 1 97.19 159 ALA A N 1
ATOM 1191 C CA . ALA A 1 159 ? 11.953 3.123 7.754 1 97.19 159 ALA A CA 1
ATOM 1192 C C . ALA A 1 159 ? 12.172 1.613 7.73 1 97.19 159 ALA A C 1
ATOM 1194 O O . ALA A 1 159 ? 12.656 1.037 8.711 1 97.19 159 ALA A O 1
ATOM 1195 N N . SER A 1 160 ? 11.836 0.966 6.617 1 94.44 160 SER A N 1
ATOM 1196 C CA . SER A 1 160 ? 11.977 -0.484 6.531 1 94.44 160 SER A CA 1
ATOM 1197 C C . SER A 1 160 ? 13.414 -0.884 6.215 1 94.44 160 SER A C 1
ATOM 1199 O O . SER A 1 160 ? 13.781 -2.053 6.348 1 94.44 160 SER A O 1
ATOM 1201 N N . THR A 1 161 ? 14.273 0.077 5.895 1 94.12 161 THR A N 1
ATOM 1202 C CA . THR A 1 161 ? 15.594 -0.285 5.395 1 94.12 161 THR A CA 1
ATOM 1203 C C . THR A 1 161 ? 16.688 0.32 6.273 1 94.12 161 THR A C 1
ATOM 1205 O O . THR A 1 161 ? 17.766 -0.263 6.422 1 94.12 161 THR A O 1
ATOM 1208 N N . ALA A 1 162 ? 16.406 1.451 6.902 1 96.38 162 ALA A N 1
ATOM 1209 C CA . ALA A 1 162 ? 17.438 2.254 7.574 1 96.38 162 ALA A CA 1
ATOM 1210 C C . ALA A 1 162 ? 18.094 1.466 8.695 1 96.38 162 ALA A C 1
ATOM 1212 O O . ALA A 1 162 ? 19.281 1.67 8.984 1 96.38 162 ALA A O 1
ATOM 1213 N N . HIS A 1 163 ? 17.359 0.556 9.289 1 94.94 163 HIS A N 1
ATOM 1214 C CA . HIS A 1 163 ? 17.891 -0.176 10.438 1 94.94 163 HIS A CA 1
ATOM 1215 C C . HIS A 1 163 ? 19.031 -1.097 10.023 1 94.94 163 HIS A C 1
ATOM 1217 O O . HIS A 1 163 ? 19.859 -1.466 10.859 1 94.94 163 HIS A O 1
ATOM 1223 N N . PHE A 1 164 ? 19.172 -1.461 8.727 1 92.06 164 PHE A N 1
ATOM 1224 C CA . PHE A 1 164 ? 20.297 -2.264 8.25 1 92.06 164 PHE A CA 1
ATOM 1225 C C . PHE A 1 164 ? 21.609 -1.482 8.352 1 92.06 164 PHE A C 1
ATOM 1227 O O . PHE A 1 164 ? 22.688 -2.072 8.352 1 92.06 164 PHE A O 1
ATOM 1234 N N . TRP A 1 165 ? 21.516 -0.131 8.461 1 94.06 165 TRP A N 1
ATOM 1235 C CA . TRP A 1 165 ? 22.656 0.74 8.672 1 94.06 165 TRP A CA 1
ATOM 1236 C C . TRP A 1 165 ? 22.625 1.358 10.062 1 94.06 165 TRP A C 1
ATOM 1238 O O . TRP A 1 165 ? 23.234 2.41 10.297 1 94.06 165 TRP A O 1
ATOM 1248 N N . ASN A 1 166 ? 21.797 0.772 10.914 1 95.75 166 ASN A N 1
ATOM 1249 C CA . ASN A 1 166 ? 21.703 1.126 12.328 1 95.75 166 ASN A CA 1
ATOM 1250 C C . ASN A 1 166 ? 21.234 2.566 12.516 1 95.75 166 ASN A C 1
ATOM 1252 O O . ASN A 1 166 ? 21.734 3.275 13.391 1 95.75 166 ASN A O 1
ATOM 1256 N N . LEU A 1 167 ? 20.344 3 11.68 1 97.94 167 LEU A N 1
ATOM 1257 C CA . LEU A 1 167 ? 19.812 4.355 11.781 1 97.94 167 LEU A CA 1
ATOM 1258 C C . LEU A 1 167 ? 18.391 4.34 12.336 1 97.94 167 LEU A C 1
ATOM 1260 O O . LEU A 1 167 ? 17.547 3.557 11.883 1 97.94 167 LEU A O 1
ATOM 1264 N N . ASN A 1 168 ? 18.219 5.152 13.336 1 98.5 168 ASN A N 1
ATOM 1265 C CA . ASN A 1 168 ? 16.859 5.445 13.805 1 98.5 168 ASN A CA 1
ATOM 1266 C C . ASN A 1 168 ? 16.188 6.512 12.945 1 98.5 168 ASN A C 1
ATOM 1268 O O . ASN A 1 168 ? 16.844 7.469 12.516 1 98.5 168 ASN A O 1
ATOM 1272 N N . VAL A 1 169 ? 14.914 6.297 12.641 1 98.62 169 VAL A N 1
ATOM 1273 C CA . VAL A 1 169 ? 14.156 7.203 11.789 1 98.62 169 VAL A CA 1
ATOM 1274 C C . VAL A 1 169 ? 13.047 7.875 12.602 1 98.62 169 VAL A C 1
ATOM 1276 O O . VAL A 1 169 ? 12.242 7.195 13.25 1 98.62 169 VAL A O 1
ATOM 1279 N N . ILE A 1 170 ? 13.031 9.18 12.625 1 98.5 170 ILE A N 1
ATOM 1280 C CA . ILE A 1 170 ? 12.016 9.961 13.336 1 98.5 170 ILE A CA 1
ATOM 1281 C C . ILE A 1 170 ? 11.242 10.82 12.336 1 98.5 170 ILE A C 1
ATOM 1283 O O . ILE A 1 170 ? 11.773 11.812 11.828 1 98.5 170 ILE A O 1
ATOM 1287 N N . SER A 1 171 ? 10.062 10.445 12.102 1 97.94 171 SER A N 1
ATOM 1288 C CA . SER A 1 171 ? 9.258 11.211 11.156 1 97.94 171 SER A CA 1
ATOM 1289 C C . SER A 1 171 ? 8.367 12.219 11.875 1 97.94 171 SER A C 1
ATOM 1291 O O . SER A 1 171 ? 7.688 11.867 12.844 1 97.94 171 SER A O 1
ATOM 1293 N N . PRO A 1 172 ? 8.367 13.469 11.398 1 96.56 172 PRO A N 1
ATOM 1294 C CA . PRO A 1 172 ? 7.473 14.445 12.023 1 96.56 172 PRO A CA 1
ATOM 1295 C C . PRO A 1 172 ? 6.008 14.234 11.648 1 96.56 172 PRO A C 1
ATOM 1297 O O . PRO A 1 172 ? 5.113 14.508 12.453 1 96.56 172 PRO A O 1
ATOM 1300 N N . SER A 1 173 ? 5.77 13.688 10.406 1 93.62 173 SER A N 1
ATOM 1301 C CA . SER A 1 173 ? 4.398 13.883 9.945 1 93.62 173 SER A CA 1
ATOM 1302 C C . SER A 1 173 ? 3.914 12.688 9.125 1 93.62 173 SER A C 1
ATOM 1304 O O . SER A 1 173 ? 2.84 12.734 8.523 1 93.62 173 SER A O 1
ATOM 1306 N N . ALA A 1 174 ? 4.609 11.609 9 1 94.06 174 ALA A N 1
ATOM 1307 C CA . ALA A 1 174 ? 4.121 10.43 8.289 1 94.06 174 ALA A CA 1
ATOM 1308 C C . ALA A 1 174 ? 3.064 9.695 9.117 1 94.06 174 ALA A C 1
ATOM 1310 O O . ALA A 1 174 ? 3.395 8.992 10.07 1 94.06 174 ALA A O 1
ATOM 1311 N N . SER A 1 175 ? 1.854 9.664 8.641 1 92.56 175 SER A N 1
ATOM 1312 C CA . SER A 1 175 ? 0.768 9.258 9.531 1 92.56 175 SER A CA 1
ATOM 1313 C C . SER A 1 175 ? 0.193 7.91 9.117 1 92.56 175 SER A C 1
ATOM 1315 O O . SER A 1 175 ? -0.766 7.426 9.719 1 92.56 175 SER A O 1
ATOM 1317 N N . SER A 1 176 ? 0.768 7.219 8.164 1 92.31 176 SER A N 1
ATOM 1318 C CA . SER A 1 176 ? 0.211 5.938 7.738 1 92.31 176 SER A CA 1
ATOM 1319 C C . SER A 1 176 ? 0.162 4.941 8.891 1 92.31 176 SER A C 1
ATOM 1321 O O . SER A 1 176 ? 1.149 4.77 9.609 1 92.31 176 SER A O 1
ATOM 1323 N N . PRO A 1 177 ? -0.992 4.234 9.023 1 91.06 177 PRO A N 1
ATOM 1324 C CA . PRO A 1 177 ? -1.084 3.209 10.062 1 91.06 177 PRO A CA 1
ATOM 1325 C C . PRO A 1 177 ? -0.067 2.086 9.875 1 91.06 177 PRO A C 1
ATOM 1327 O O . PRO A 1 177 ? 0.355 1.461 10.852 1 91.06 177 PRO A O 1
ATOM 1330 N N . ALA A 1 178 ? 0.382 1.885 8.695 1 88.06 178 ALA A N 1
ATOM 1331 C CA . ALA A 1 178 ? 1.348 0.827 8.414 1 88.06 178 ALA A CA 1
ATOM 1332 C C . ALA A 1 178 ? 2.641 1.038 9.195 1 88.06 178 ALA A C 1
ATOM 1334 O O . ALA A 1 178 ? 3.291 0.073 9.602 1 88.06 178 ALA A O 1
ATOM 1335 N N . LEU A 1 179 ? 2.998 2.229 9.5 1 94.5 179 LEU A N 1
ATOM 1336 C CA . LEU A 1 179 ? 4.281 2.59 10.094 1 94.5 179 LEU A CA 1
ATOM 1337 C C . LEU A 1 179 ? 4.32 2.219 11.57 1 94.5 179 LEU A C 1
ATOM 1339 O O . LEU A 1 179 ? 5.383 2.252 12.195 1 94.5 179 LEU A O 1
ATOM 1343 N N . SER A 1 180 ? 3.193 1.768 12.102 1 91.94 180 SER A N 1
ATOM 1344 C CA . SER A 1 180 ? 3.139 1.333 13.492 1 91.94 180 SER A CA 1
ATOM 1345 C C . SER A 1 180 ? 3.6 -0.113 13.641 1 91.94 180 SER A C 1
ATOM 1347 O O . SER A 1 180 ? 3.773 -0.605 14.758 1 91.94 180 SER A O 1
ATOM 1349 N N . ASN A 1 181 ? 3.832 -0.787 12.562 1 88.19 181 ASN A N 1
ATOM 1350 C CA . ASN A 1 181 ? 4.285 -2.174 12.594 1 88.19 181 ASN A CA 1
ATOM 1351 C C . ASN A 1 181 ? 5.754 -2.273 12.977 1 88.19 181 ASN A C 1
ATOM 1353 O O . ASN A 1 181 ? 6.637 -2.074 12.141 1 88.19 181 ASN A O 1
ATOM 1357 N N . ARG A 1 182 ? 6.059 -2.729 14.18 1 91.06 182 ARG A N 1
ATOM 1358 C CA . ARG A 1 182 ? 7.418 -2.748 14.711 1 91.06 182 ARG A CA 1
ATOM 1359 C C . ARG A 1 182 ? 8.242 -3.863 14.078 1 91.06 182 ARG A C 1
ATOM 1361 O O . ARG A 1 182 ? 9.469 -3.801 14.062 1 91.06 182 ARG A O 1
ATOM 1368 N N . LEU A 1 183 ? 7.598 -4.809 13.578 1 86.12 183 LEU A N 1
ATOM 1369 C CA . LEU A 1 183 ? 8.32 -5.883 12.898 1 86.12 183 LEU A CA 1
ATOM 1370 C C . LEU A 1 183 ? 8.867 -5.406 11.555 1 86.12 183 LEU A C 1
ATOM 1372 O O . LEU A 1 183 ? 9.992 -5.73 11.188 1 86.12 183 LEU A O 1
ATOM 1376 N N . ARG A 1 184 ? 8.07 -4.605 10.93 1 87.44 184 ARG A N 1
ATOM 1377 C CA . ARG A 1 184 ? 8.461 -4.102 9.617 1 87.44 184 ARG A CA 1
ATOM 1378 C C . ARG A 1 184 ? 9.359 -2.877 9.742 1 87.44 184 ARG A C 1
ATOM 1380 O O . ARG A 1 184 ? 10.258 -2.674 8.922 1 87.44 184 ARG A O 1
ATOM 1387 N N . PHE A 1 185 ? 9.086 -2.086 10.773 1 95.44 185 PHE A N 1
ATOM 1388 C CA . PHE A 1 185 ? 9.797 -0.833 10.977 1 95.44 185 PHE A CA 1
ATOM 1389 C C . PHE A 1 185 ? 10.398 -0.772 12.375 1 95.44 185 PHE A C 1
ATOM 1391 O O . PHE A 1 185 ? 9.984 0.047 13.203 1 95.44 185 PHE A O 1
ATOM 1398 N N . PRO A 1 186 ? 11.438 -1.484 12.641 1 95.12 186 PRO A N 1
ATOM 1399 C CA . PRO A 1 186 ? 11.883 -1.738 14.016 1 95.12 186 PRO A CA 1
ATOM 1400 C C . PRO A 1 186 ? 12.5 -0.508 14.672 1 95.12 186 PRO A C 1
ATOM 1402 O O . PRO A 1 186 ? 12.562 -0.427 15.898 1 95.12 186 PRO A O 1
ATOM 1405 N N . LYS A 1 187 ? 12.984 0.492 13.945 1 97.69 187 LYS A N 1
ATOM 1406 C CA . LYS A 1 187 ? 13.648 1.649 14.531 1 97.69 187 LYS A CA 1
ATOM 1407 C C . LYS A 1 187 ? 12.969 2.949 14.117 1 97.69 187 LYS A C 1
ATOM 1409 O O . LYS A 1 187 ? 13.617 3.984 13.969 1 97.69 187 LYS A O 1
ATOM 1414 N N . PHE A 1 188 ? 11.68 2.857 13.883 1 98.06 188 PHE A N 1
ATOM 1415 C CA . PHE A 1 188 ? 10.906 4.004 13.414 1 98.06 188 PHE A CA 1
ATOM 1416 C C . PHE A 1 188 ? 10.18 4.672 14.578 1 98.06 188 PHE A C 1
ATOM 1418 O O . PHE A 1 188 ? 9.625 3.988 15.438 1 98.06 188 PHE A O 1
ATOM 1425 N N . PHE A 1 189 ? 10.219 6.02 14.617 1 98.19 189 PHE A N 1
ATOM 1426 C CA . PHE A 1 189 ? 9.453 6.871 15.523 1 98.19 189 PHE A CA 1
ATOM 1427 C C . PHE A 1 189 ? 8.727 7.961 14.75 1 98.19 189 PHE A C 1
ATOM 1429 O O . PHE A 1 189 ? 9.148 8.352 13.656 1 98.19 189 PHE A O 1
ATOM 1436 N N . ARG A 1 190 ? 7.652 8.461 15.305 1 97.5 190 ARG A N 1
ATOM 1437 C CA . ARG A 1 190 ? 6.992 9.602 14.672 1 97.5 190 ARG A CA 1
ATOM 1438 C C . ARG A 1 190 ? 6.344 10.508 15.711 1 97.5 190 ARG A C 1
ATOM 1440 O O . ARG A 1 190 ? 5.926 10.039 16.766 1 97.5 190 ARG A O 1
ATOM 1447 N N . LEU A 1 191 ? 6.27 11.766 15.375 1 96.5 191 LEU A N 1
ATOM 1448 C CA . LEU A 1 191 ? 5.676 12.766 16.266 1 96.5 191 LEU A CA 1
ATOM 1449 C C . LEU A 1 191 ? 4.184 12.914 15.984 1 96.5 191 LEU A C 1
ATOM 1451 O O . LEU A 1 191 ? 3.416 13.289 16.875 1 96.5 191 LEU A O 1
ATOM 1455 N N . ILE A 1 192 ? 3.826 12.641 14.75 1 94.19 192 ILE A N 1
ATOM 1456 C CA . ILE A 1 192 ? 2.398 12.633 14.453 1 94.19 192 ILE A CA 1
ATOM 1457 C C . ILE A 1 192 ? 1.806 11.273 14.836 1 94.19 192 ILE A C 1
ATOM 1459 O O . ILE A 1 192 ? 2.514 10.266 14.867 1 94.19 192 ILE A O 1
ATOM 1463 N N . SER A 1 193 ? 0.573 11.289 15.148 1 91 193 SER A N 1
ATOM 1464 C CA . SER A 1 193 ? -0.11 10.023 15.422 1 91 193 SER A CA 1
ATOM 1465 C C . SER A 1 193 ? -0.494 9.312 14.133 1 91 193 SER A C 1
ATOM 1467 O O . SER A 1 193 ? -0.523 9.922 13.062 1 91 193 SER A O 1
ATOM 1469 N N . SER A 1 194 ? -0.707 8.008 14.312 1 91 194 SER A N 1
ATOM 1470 C CA . SER A 1 194 ? -1.317 7.266 13.211 1 91 194 SER A CA 1
ATOM 1471 C C . SER A 1 194 ? -2.627 7.914 12.766 1 91 194 SER A C 1
ATOM 1473 O O . SER A 1 194 ? -3.373 8.445 13.594 1 91 194 SER A O 1
ATOM 1475 N N . GLU A 1 195 ? -2.84 7.84 11.492 1 91.19 195 GLU A N 1
ATOM 1476 C CA . GLU A 1 195 ? -4.062 8.414 10.938 1 91.19 195 GLU A CA 1
ATOM 1477 C C . GLU A 1 195 ? -5.301 7.793 11.578 1 91.19 195 GLU A C 1
ATOM 1479 O O . GLU A 1 195 ? -6.387 8.383 11.539 1 91.19 195 GLU A O 1
ATOM 1484 N N . THR A 1 196 ? -5.219 6.676 12.195 1 87.88 196 THR A N 1
ATOM 1485 C CA . THR A 1 196 ? -6.348 6 12.82 1 87.88 196 THR A CA 1
ATOM 1486 C C . THR A 1 196 ? -6.816 6.766 14.062 1 87.88 196 THR A C 1
ATOM 1488 O O . THR A 1 196 ? -7.906 6.516 14.578 1 87.88 196 THR A O 1
ATOM 1491 N N . VAL A 1 197 ? -6.074 7.73 14.492 1 84.44 197 VAL A N 1
ATOM 1492 C CA . VAL A 1 197 ? -6.434 8.539 15.648 1 84.44 197 VAL A CA 1
ATOM 1493 C C . VAL A 1 197 ? -7.703 9.328 15.359 1 84.44 197 VAL A C 1
ATOM 1495 O O . VAL A 1 197 ? -8.414 9.734 16.281 1 84.44 197 VAL A O 1
ATOM 1498 N N . LEU A 1 198 ? -8.016 9.492 14.141 1 87.75 198 LEU A N 1
ATOM 1499 C CA . LEU A 1 198 ? -9.195 10.258 13.742 1 87.75 198 LEU A CA 1
ATOM 1500 C C . LEU A 1 198 ? -10.461 9.422 13.898 1 87.75 198 LEU A C 1
ATOM 1502 O O . LEU A 1 198 ? -11.57 9.969 13.898 1 87.75 198 LEU A O 1
ATOM 1506 N N . ASN A 1 199 ? -10.336 8.117 14.039 1 90.25 199 ASN A N 1
ATOM 1507 C CA . ASN A 1 199 ? -11.469 7.207 13.969 1 90.25 199 ASN A CA 1
ATOM 1508 C C . ASN A 1 199 ? -12.273 7.199 15.266 1 90.25 199 ASN A C 1
ATOM 1510 O O . ASN A 1 199 ? -13.5 7.297 15.242 1 90.25 199 ASN A O 1
ATOM 1514 N N . PRO A 1 200 ? -11.625 7.168 16.453 1 86.25 200 PRO A N 1
ATOM 1515 C CA . PRO A 1 200 ? -12.414 7.113 17.688 1 86.25 200 PRO A CA 1
ATOM 1516 C C . PRO A 1 200 ? -13.344 8.312 17.844 1 86.25 200 PRO A C 1
ATOM 1518 O O . PRO A 1 200 ? -14.523 8.148 18.172 1 86.25 200 PRO A O 1
ATOM 1521 N N . PRO A 1 201 ? -12.859 9.516 17.547 1 84.69 201 PRO A N 1
ATOM 1522 C CA . PRO A 1 201 ? -13.797 10.641 17.641 1 84.69 201 PRO A CA 1
ATOM 1523 C C . PRO A 1 201 ? -14.961 10.508 16.656 1 84.69 201 PRO A C 1
ATOM 1525 O O . PRO A 1 201 ? -16.094 10.852 17 1 84.69 201 PRO A O 1
ATOM 1528 N N . SER A 1 202 ? -14.695 10.07 15.516 1 89.19 202 SER A N 1
ATOM 1529 C CA . SER A 1 202 ? -15.75 9.883 14.531 1 89.19 202 SER A CA 1
ATOM 1530 C C . SER A 1 202 ? -16.797 8.883 15.023 1 89.19 202 SER A C 1
ATOM 1532 O O . SER A 1 202 ? -18 9.141 14.922 1 89.19 202 SER A O 1
ATOM 1534 N N . VAL A 1 203 ? -16.359 7.805 15.539 1 90.25 203 VAL A N 1
ATOM 1535 C CA . VAL A 1 203 ? -17.25 6.75 16.016 1 90.25 203 VAL A CA 1
ATOM 1536 C C . VAL A 1 203 ? -18.016 7.246 17.234 1 90.25 203 VAL A C 1
ATOM 1538 O O . VAL A 1 203 ? -19.219 6.992 17.359 1 90.25 203 VAL A O 1
ATOM 1541 N N . SER A 1 204 ? -17.359 7.957 18.078 1 84.44 204 SER A N 1
ATOM 1542 C CA . SER A 1 204 ? -18 8.492 19.281 1 84.44 204 SER A CA 1
ATOM 1543 C C . SER A 1 204 ? -19.109 9.477 18.922 1 84.44 204 SER A C 1
ATOM 1545 O O . SER A 1 204 ? -20.172 9.453 19.531 1 84.44 204 SER A O 1
ATOM 1547 N N . LEU A 1 205 ? -18.812 10.305 18.016 1 84.5 205 LEU A N 1
ATOM 1548 C CA . LEU A 1 205 ? -19.812 11.281 17.594 1 84.5 205 LEU A CA 1
ATOM 1549 C C . LEU A 1 205 ? -21.016 10.594 16.969 1 84.5 205 LEU A C 1
ATOM 1551 O O . LEU A 1 205 ? -22.156 10.992 17.203 1 84.5 205 LEU A O 1
ATOM 1555 N N . THR A 1 206 ? -20.703 9.617 16.156 1 88.19 206 THR A N 1
ATOM 1556 C CA . THR A 1 206 ? -21.781 8.852 15.516 1 88.19 206 THR A CA 1
ATOM 1557 C C . THR A 1 206 ? -22.656 8.18 16.562 1 88.19 206 THR A C 1
ATOM 1559 O O . THR A 1 206 ? -23.891 8.164 16.438 1 88.19 206 THR A O 1
ATOM 1562 N N . SER A 1 207 ? -22.047 7.664 17.531 1 83.56 207 SER A N 1
ATOM 1563 C CA . SER A 1 207 ? -22.781 7.02 18.609 1 83.56 207 SER A CA 1
ATOM 1564 C C . SER A 1 207 ? -23.562 8.039 19.438 1 83.56 207 SER A C 1
ATOM 1566 O O . SER A 1 207 ? -24.703 7.797 19.812 1 83.56 207 SER A O 1
ATOM 1568 N N . LEU A 1 208 ? -22.938 9.117 19.75 1 78.62 208 LEU A N 1
ATOM 1569 C CA . LEU A 1 208 ? -23.531 10.172 20.562 1 78.62 208 LEU A CA 1
ATOM 1570 C C . LEU A 1 208 ? -24.812 10.688 19.922 1 78.62 208 LEU A C 1
ATOM 1572 O O . LEU A 1 208 ? -25.812 10.93 20.625 1 78.62 208 LEU A O 1
ATOM 1576 N N . TYR A 1 209 ? -24.797 10.844 18.609 1 80.94 209 TYR A N 1
ATOM 1577 C CA . TYR A 1 209 ? -25.938 11.422 17.906 1 80.94 209 TYR A CA 1
ATOM 1578 C C . TYR A 1 209 ? -26.844 10.328 17.344 1 80.94 209 TYR A C 1
ATOM 1580 O O . TYR A 1 209 ? -27.797 10.617 16.625 1 80.94 209 TYR A O 1
ATOM 1588 N N . LYS A 1 210 ? -26.453 9.078 17.594 1 84.56 210 LYS A N 1
ATOM 1589 C CA . LYS A 1 210 ? -27.234 7.906 17.219 1 84.56 210 LYS A CA 1
ATOM 1590 C C . LYS A 1 210 ? -27.391 7.805 15.703 1 84.56 210 LYS A C 1
ATOM 1592 O O . LYS A 1 210 ? -28.5 7.578 15.203 1 84.56 210 LYS A O 1
ATOM 1597 N N . TRP A 1 211 ? -26.391 8.242 15.07 1 89.38 211 TRP A N 1
ATOM 1598 C CA . TRP A 1 211 ? -26.312 7.98 13.633 1 89.38 211 TRP A CA 1
ATOM 1599 C C . TRP A 1 211 ? -25.984 6.516 13.367 1 89.38 211 TRP A C 1
ATOM 1601 O O . TRP A 1 211 ? -24.812 6.145 13.234 1 89.38 211 TRP A O 1
ATOM 1611 N N . ASN A 1 212 ? -26.922 5.672 13.109 1 87.75 212 ASN A N 1
ATOM 1612 C CA . ASN A 1 212 ? -26.781 4.219 13.164 1 87.75 212 ASN A CA 1
ATOM 1613 C C . ASN A 1 212 ? -26.344 3.646 11.82 1 87.75 212 ASN A C 1
ATOM 1615 O O . ASN A 1 212 ? -25.953 2.482 11.734 1 87.75 212 ASN A O 1
ATOM 1619 N N . ARG A 1 213 ? -26.469 4.457 10.797 1 91.31 213 ARG A N 1
ATOM 1620 C CA . ARG A 1 213 ? -26.062 4.012 9.469 1 91.31 213 ARG A CA 1
ATOM 1621 C C . ARG A 1 213 ? -25.062 4.973 8.852 1 91.31 213 ARG A C 1
ATOM 1623 O O . ARG A 1 213 ? -25.344 6.164 8.703 1 91.31 213 ARG A O 1
ATOM 1630 N N . VAL A 1 214 ? -23.922 4.414 8.523 1 94.56 214 VAL A N 1
ATOM 1631 C CA . VAL A 1 214 ? -22.859 5.277 8.039 1 94.56 214 VAL A CA 1
ATOM 1632 C C . VAL A 1 214 ? -22.25 4.691 6.766 1 94.56 214 VAL A C 1
ATOM 1634 O O . VAL A 1 214 ? -22.25 3.471 6.574 1 94.56 214 VAL A O 1
ATOM 1637 N N . ALA A 1 215 ? -21.875 5.566 5.848 1 91.81 215 ALA A N 1
ATOM 1638 C CA . ALA A 1 215 ? -21.109 5.184 4.664 1 91.81 215 ALA A CA 1
ATOM 1639 C C . ALA A 1 215 ? -19.703 5.762 4.707 1 91.81 215 ALA A C 1
ATOM 1641 O O . ALA A 1 215 ? -19.469 6.785 5.352 1 91.81 215 ALA A O 1
ATOM 1642 N N . THR A 1 216 ? -18.766 5.012 4.105 1 93.25 216 THR A N 1
ATOM 1643 C CA . THR A 1 216 ? -17.422 5.539 4 1 93.25 216 THR A CA 1
ATOM 1644 C C . THR A 1 216 ? -16.984 5.645 2.539 1 93.25 216 THR A C 1
ATOM 1646 O O . THR A 1 216 ? -17.453 4.871 1.695 1 93.25 216 THR A O 1
ATOM 1649 N N . ILE A 1 217 ? -16.188 6.613 2.236 1 91.5 217 ILE A N 1
ATOM 1650 C CA . ILE A 1 217 ? -15.594 6.758 0.914 1 91.5 217 ILE A CA 1
ATOM 1651 C C . ILE A 1 217 ? -14.141 7.223 1.055 1 91.5 217 ILE A C 1
ATOM 1653 O O . ILE A 1 217 ? -13.844 8.109 1.857 1 91.5 217 ILE A O 1
ATOM 1657 N N . HIS A 1 218 ? -13.258 6.488 0.37 1 92.12 218 HIS A N 1
ATOM 1658 C CA . HIS A 1 218 ? -11.844 6.832 0.512 1 92.12 218 HIS A CA 1
ATOM 1659 C C . HIS A 1 218 ? -11.094 6.617 -0.796 1 92.12 218 HIS A C 1
ATOM 1661 O O . HIS A 1 218 ? -11.57 5.906 -1.683 1 92.12 218 HIS A O 1
ATOM 1667 N N . GLN A 1 219 ? -9.938 7.293 -0.886 1 86.69 219 GLN A N 1
ATOM 1668 C CA . GLN A 1 219 ? -9.016 7.074 -1.992 1 86.69 219 GLN A CA 1
ATOM 1669 C C . GLN A 1 219 ? -8.242 5.77 -1.817 1 86.69 219 GLN A C 1
ATOM 1671 O O . GLN A 1 219 ? -7.836 5.43 -0.705 1 86.69 219 GLN A O 1
ATOM 1676 N N . ASN A 1 220 ? -8.055 5.137 -2.977 1 76.56 220 ASN A N 1
ATOM 1677 C CA . ASN A 1 220 ? -7.352 3.859 -2.949 1 76.56 220 ASN A CA 1
ATOM 1678 C C . ASN A 1 220 ? -5.852 4.055 -2.758 1 76.56 220 ASN A C 1
ATOM 1680 O O . ASN A 1 220 ? -5.059 3.703 -3.635 1 76.56 220 ASN A O 1
ATOM 1684 N N . ILE A 1 221 ? -5.488 4.516 -1.658 1 77.88 221 ILE A N 1
ATOM 1685 C CA . ILE A 1 221 ? -4.121 4.711 -1.183 1 77.88 221 ILE A CA 1
ATOM 1686 C C . ILE A 1 221 ? -3.945 4.023 0.17 1 77.88 221 ILE A C 1
ATOM 1688 O O . ILE A 1 221 ? -4.852 4.043 1.007 1 77.88 221 ILE A O 1
ATOM 1692 N N . GLU A 1 222 ? -2.844 3.406 0.324 1 76.44 222 GLU A N 1
ATOM 1693 C CA . GLU A 1 222 ? -2.615 2.535 1.474 1 76.44 222 GLU A CA 1
ATOM 1694 C C . GLU A 1 222 ? -3.002 3.229 2.777 1 76.44 222 GLU A C 1
ATOM 1696 O O . GLU A 1 222 ? -3.658 2.633 3.633 1 76.44 222 GLU A O 1
ATOM 1701 N N . ILE A 1 223 ? -2.619 4.488 2.982 1 86.31 223 ILE A N 1
ATOM 1702 C CA . ILE A 1 223 ? -2.883 5.207 4.223 1 86.31 223 ILE A CA 1
ATOM 1703 C C . ILE A 1 223 ? -4.387 5.266 4.477 1 86.31 223 ILE A C 1
ATOM 1705 O O . ILE A 1 223 ? -4.844 5.031 5.602 1 86.31 223 ILE A O 1
ATOM 1709 N N . PHE A 1 224 ? -5.125 5.457 3.549 1 90 224 PHE A N 1
ATOM 1710 C CA . PHE A 1 224 ? -6.562 5.629 3.713 1 90 224 PHE A CA 1
ATOM 1711 C C . PHE A 1 224 ? -7.266 4.281 3.811 1 90 224 PHE A C 1
ATOM 1713 O O . PHE A 1 224 ? -8.234 4.133 4.555 1 90 224 PHE A O 1
ATOM 1720 N N . THR A 1 225 ? -6.805 3.385 3.061 1 81.12 225 THR A N 1
ATOM 1721 C CA . THR A 1 225 ? -7.387 2.049 3.133 1 81.12 225 THR A CA 1
ATOM 1722 C C . THR A 1 225 ? -7.227 1.465 4.535 1 81.12 225 THR A C 1
ATOM 1724 O O . THR A 1 225 ? -8.164 0.889 5.082 1 81.12 225 THR A O 1
ATOM 1727 N N . LEU A 1 226 ? -6.039 1.636 5.066 1 81.69 226 LEU A N 1
ATOM 1728 C CA . LEU A 1 226 ? -5.793 1.113 6.402 1 81.69 226 LEU A CA 1
ATOM 1729 C C . LEU A 1 226 ? -6.578 1.896 7.449 1 81.69 226 LEU A C 1
ATOM 1731 O O . LEU A 1 226 ? -7.039 1.326 8.438 1 81.69 226 LEU A O 1
ATOM 1735 N N . THR A 1 227 ? -6.707 3.158 7.242 1 90 227 THR A N 1
ATOM 1736 C CA . THR A 1 227 ? -7.488 3.994 8.148 1 90 227 THR A CA 1
ATOM 1737 C C . THR A 1 227 ? -8.945 3.555 8.164 1 90 227 THR A C 1
ATOM 1739 O O . THR A 1 227 ? -9.547 3.412 9.234 1 90 227 THR A O 1
ATOM 1742 N N . ILE A 1 228 ? -9.492 3.33 7.004 1 89.19 228 ILE A N 1
ATOM 1743 C CA . ILE A 1 228 ? -10.898 2.947 6.883 1 89.19 228 ILE A CA 1
ATOM 1744 C C . ILE A 1 228 ? -11.094 1.539 7.441 1 89.19 228 ILE A C 1
ATOM 1746 O O . ILE A 1 228 ? -12.117 1.252 8.07 1 89.19 228 ILE A O 1
ATOM 1750 N N . ALA A 1 229 ? -10.148 0.682 7.199 1 78.31 229 ALA A N 1
ATOM 1751 C CA . ALA A 1 229 ? -10.25 -0.667 7.75 1 78.31 229 ALA A CA 1
ATOM 1752 C C . ALA A 1 229 ? -10.383 -0.628 9.273 1 78.31 229 ALA A C 1
ATOM 1754 O O . ALA A 1 229 ? -11.203 -1.35 9.844 1 78.31 229 ALA A O 1
ATOM 1755 N N . ASP A 1 230 ? -9.57 0.144 9.906 1 84.69 230 ASP A N 1
ATOM 1756 C CA . ASP A 1 230 ? -9.664 0.332 11.344 1 84.69 230 ASP A CA 1
ATOM 1757 C C . ASP A 1 230 ? -11.023 0.912 11.734 1 84.69 230 ASP A C 1
ATOM 1759 O O . ASP A 1 230 ? -11.625 0.489 12.727 1 84.69 230 ASP A O 1
ATOM 1763 N N . LEU A 1 231 ? -11.484 1.841 10.977 1 90.75 231 LEU A N 1
ATOM 1764 C CA . LEU A 1 231 ? -12.766 2.486 11.234 1 90.75 231 LEU A CA 1
ATOM 1765 C C . LEU A 1 231 ? -13.906 1.473 11.18 1 90.75 231 LEU A C 1
ATOM 1767 O O . LEU A 1 231 ? -14.781 1.478 12.047 1 90.75 231 LEU A O 1
ATOM 1771 N N . LEU A 1 232 ? -13.891 0.682 10.172 1 83.19 232 LEU A N 1
ATOM 1772 C CA . LEU A 1 232 ? -14.961 -0.293 9.984 1 83.19 232 LEU A CA 1
ATOM 1773 C C . LEU A 1 232 ? -15.031 -1.252 11.164 1 83.19 232 LEU A C 1
ATOM 1775 O O . LEU A 1 232 ? -16.125 -1.614 11.609 1 83.19 232 LEU A O 1
ATOM 1779 N N . ILE A 1 233 ? -13.93 -1.616 11.672 1 76.44 233 ILE A N 1
ATOM 1780 C CA . ILE A 1 233 ? -13.875 -2.488 12.836 1 76.44 233 ILE A CA 1
ATOM 1781 C C . ILE A 1 233 ? -14.508 -1.787 14.039 1 76.44 233 ILE A C 1
ATOM 1783 O O . ILE A 1 233 ? -15.32 -2.379 14.75 1 76.44 233 ILE A O 1
ATOM 1787 N N . ARG A 1 234 ? -14.195 -0.556 14.203 1 85.25 234 ARG A N 1
ATOM 1788 C CA . ARG A 1 234 ? -14.695 0.209 15.344 1 85.25 234 ARG A CA 1
ATOM 1789 C C . ARG A 1 234 ? -16.203 0.433 15.227 1 85.25 234 ARG A C 1
ATOM 1791 O O . ARG A 1 234 ? -16.922 0.376 16.219 1 85.25 234 ARG A O 1
ATOM 1798 N N . LEU A 1 235 ? -16.625 0.715 14.086 1 88 235 LEU A N 1
ATOM 1799 C CA . LEU A 1 235 ? -18.062 0.92 13.859 1 88 235 LEU A CA 1
ATOM 1800 C C . LEU A 1 235 ? -18.844 -0.346 14.18 1 88 235 LEU A C 1
ATOM 1802 O O . LEU A 1 235 ? -19.906 -0.281 14.812 1 88 235 LEU A O 1
ATOM 1806 N N . LYS A 1 236 ? -18.375 -1.394 13.781 1 78.44 236 LYS A N 1
ATOM 1807 C CA . LYS A 1 236 ? -19.031 -2.674 14.039 1 78.44 236 LYS A CA 1
ATOM 1808 C C . LYS A 1 236 ? -19.078 -2.969 15.539 1 78.44 236 LYS A C 1
ATOM 1810 O O . LYS A 1 236 ? -20.078 -3.492 16.047 1 78.44 236 LYS A O 1
ATOM 1815 N N . GLN A 1 237 ? -18.016 -2.693 16.156 1 79.62 237 GLN A N 1
ATOM 1816 C CA . GLN A 1 237 ? -17.938 -2.904 17.594 1 79.62 237 GLN A CA 1
ATOM 1817 C C . GLN A 1 237 ? -19.016 -2.09 18.328 1 79.62 237 GLN A C 1
ATOM 1819 O O . GLN A 1 237 ? -19.453 -2.469 19.422 1 79.62 237 GLN A O 1
ATOM 1824 N N . LYS A 1 238 ? -19.406 -1.024 17.734 1 87 238 LYS A N 1
ATOM 1825 C CA . LYS A 1 238 ? -20.438 -0.171 18.328 1 87 238 LYS A CA 1
ATOM 1826 C C . LYS A 1 238 ? -21.812 -0.469 17.719 1 87 238 LYS A C 1
ATOM 1828 O O . LYS A 1 238 ? -22.766 0.272 17.953 1 87 238 LYS A O 1
ATOM 1833 N N . ASN A 1 239 ? -21.875 -1.468 16.938 1 84.62 239 ASN A N 1
ATOM 1834 C CA . ASN A 1 239 ? -23.109 -1.919 16.297 1 84.62 239 ASN A CA 1
ATOM 1835 C C . ASN A 1 239 ? -23.688 -0.859 15.359 1 84.62 239 ASN A C 1
ATOM 1837 O O . ASN A 1 239 ? -24.891 -0.646 15.32 1 84.62 239 ASN A O 1
ATOM 1841 N N . ILE A 1 240 ? -22.828 -0.127 14.82 1 89.44 240 ILE A N 1
ATOM 1842 C CA . ILE A 1 240 ? -23.219 0.82 13.781 1 89.44 240 ILE A CA 1
ATOM 1843 C C . ILE A 1 240 ? -23.219 0.13 12.422 1 89.44 240 ILE A C 1
ATOM 1845 O O . ILE A 1 240 ? -22.25 -0.543 12.07 1 89.44 240 ILE A O 1
ATOM 1849 N N . THR A 1 241 ? -24.281 0.339 11.719 1 86.62 241 THR A N 1
ATOM 1850 C CA . THR A 1 241 ? -24.422 -0.313 10.422 1 86.62 241 THR A CA 1
ATOM 1851 C C . THR A 1 241 ? -23.625 0.431 9.352 1 86.62 241 THR A C 1
ATOM 1853 O O . THR A 1 241 ? -23.734 1.653 9.234 1 86.62 241 THR A O 1
ATOM 1856 N N . ILE A 1 242 ? -22.891 -0.331 8.641 1 83.94 242 ILE A N 1
ATOM 1857 C CA . ILE A 1 242 ? -22.172 0.224 7.508 1 83.94 242 ILE A CA 1
ATOM 1858 C C . ILE A 1 242 ? -22.953 -0.005 6.223 1 83.94 242 ILE A C 1
ATOM 1860 O O . ILE A 1 242 ? -23.109 -1.144 5.77 1 83.94 242 ILE A O 1
ATOM 1864 N N . ILE A 1 243 ? -23.422 1.092 5.66 1 78.25 243 ILE A N 1
ATOM 1865 C CA . ILE A 1 243 ? -24.188 1.008 4.426 1 78.25 243 ILE A CA 1
ATOM 1866 C C . ILE A 1 243 ? -23.297 0.502 3.293 1 78.25 243 ILE A C 1
ATOM 1868 O O . ILE A 1 243 ? -23.688 -0.39 2.537 1 78.25 243 ILE A O 1
ATOM 1872 N N . SER A 1 244 ? -22.203 1.208 3.137 1 76.75 244 SER A N 1
ATOM 1873 C CA . SER A 1 244 ? -21.234 0.896 2.1 1 76.75 244 SER A CA 1
ATOM 1874 C C . SER A 1 244 ? -19.875 1.537 2.402 1 76.75 244 SER A C 1
ATOM 1876 O O . SER A 1 244 ? -19.812 2.59 3.041 1 76.75 244 SER A O 1
ATOM 1878 N N . SER A 1 245 ? -18.859 0.808 2.084 1 82.31 245 SER A N 1
ATOM 1879 C CA . SER A 1 245 ? -17.5 1.354 2.08 1 82.31 245 SER A CA 1
ATOM 1880 C C . SER A 1 245 ? -16.953 1.436 0.665 1 82.31 245 SER A C 1
ATOM 1882 O O . SER A 1 245 ? -16.484 0.432 0.114 1 82.31 245 SER A O 1
ATOM 1884 N N . GLU A 1 246 ? -16.984 2.672 0.138 1 80.31 246 GLU A N 1
ATOM 1885 C CA . GLU A 1 246 ? -16.578 2.881 -1.253 1 80.31 246 GLU A CA 1
ATOM 1886 C C . GLU A 1 246 ? -15.141 3.359 -1.352 1 80.31 246 GLU A C 1
ATOM 1888 O O . GLU A 1 246 ? -14.641 4.027 -0.446 1 80.31 246 GLU A O 1
ATOM 1893 N N . SER A 1 247 ? -14.492 2.908 -2.357 1 80.94 247 SER A N 1
ATOM 1894 C CA . SER A 1 247 ? -13.148 3.396 -2.656 1 80.94 247 SER A CA 1
ATOM 1895 C C . SER A 1 247 ? -13.008 3.75 -4.133 1 80.94 247 SER A C 1
ATOM 1897 O O . SER A 1 247 ? -13.758 3.244 -4.973 1 80.94 247 SER A O 1
ATOM 1899 N N . PHE A 1 248 ? -12.078 4.699 -4.398 1 79.25 248 PHE A N 1
ATOM 1900 C CA . PHE A 1 248 ? -11.883 5.117 -5.781 1 79.25 248 PHE A CA 1
ATOM 1901 C C . PHE A 1 248 ? -10.43 5.512 -6.02 1 79.25 248 PHE A C 1
ATOM 1903 O O . PHE A 1 248 ? -9.703 5.824 -5.074 1 79.25 248 PHE A O 1
ATOM 1910 N N . ASP A 1 249 ? -10.023 5.551 -7.266 1 74.88 249 ASP A N 1
ATOM 1911 C CA . ASP A 1 249 ? -8.672 5.973 -7.629 1 74.88 249 ASP A CA 1
ATOM 1912 C C . ASP A 1 249 ? -8.641 7.461 -7.984 1 74.88 249 ASP A C 1
ATOM 1914 O O . ASP A 1 249 ? -8.18 8.281 -7.188 1 74.88 249 ASP A O 1
ATOM 1918 N N . GLU A 1 250 ? -9.305 7.73 -9.07 1 73.62 250 GLU A N 1
ATOM 1919 C CA . GLU A 1 250 ? -9.227 9.117 -9.523 1 73.62 250 GLU A CA 1
ATOM 1920 C C . GLU A 1 250 ? -10.609 9.766 -9.516 1 73.62 250 GLU A C 1
ATOM 1922 O O . GLU A 1 250 ? -10.742 10.938 -9.148 1 73.62 250 GLU A O 1
ATOM 1927 N N . ASP A 1 251 ? -11.609 9.039 -9.898 1 80 251 ASP A N 1
ATOM 1928 C CA . ASP A 1 251 ? -12.945 9.594 -10.07 1 80 251 ASP A CA 1
ATOM 1929 C C . ASP A 1 251 ? -13.945 8.914 -9.141 1 80 251 ASP A C 1
ATOM 1931 O O . ASP A 1 251 ? -14.227 7.723 -9.289 1 80 251 ASP A O 1
ATOM 1935 N N . PRO A 1 252 ? -14.516 9.695 -8.25 1 87.06 252 PRO A N 1
ATOM 1936 C CA . PRO A 1 252 ? -15.43 9.094 -7.273 1 87.06 252 PRO A CA 1
ATOM 1937 C C . PRO A 1 252 ? -16.875 9.062 -7.766 1 87.06 252 PRO A C 1
ATOM 1939 O O . PRO A 1 252 ? -17.781 8.734 -6.996 1 87.06 252 PRO A O 1
ATOM 1942 N N . THR A 1 253 ? -17.188 9.414 -8.977 1 83.19 253 THR A N 1
ATOM 1943 C CA . THR A 1 253 ? -18.531 9.625 -9.469 1 83.19 253 THR A CA 1
ATOM 1944 C C . THR A 1 253 ? -19.391 8.383 -9.25 1 83.19 253 THR A C 1
ATOM 1946 O O . THR A 1 253 ? -20.484 8.469 -8.664 1 83.19 253 THR A O 1
ATOM 1949 N N . ASN A 1 254 ? -18.953 7.305 -9.695 1 75.62 254 ASN A N 1
ATOM 1950 C CA . ASN A 1 254 ? -19.734 6.078 -9.578 1 75.62 254 ASN A CA 1
ATOM 1951 C C . ASN A 1 254 ? -20 5.719 -8.117 1 75.62 254 ASN A C 1
ATOM 1953 O O . ASN A 1 254 ? -21.078 5.254 -7.77 1 75.62 254 ASN A O 1
ATOM 1957 N N . GLN A 1 255 ? -18.969 5.832 -7.344 1 83.25 255 GLN A N 1
ATOM 1958 C CA . GLN A 1 255 ? -19.109 5.543 -5.918 1 83.25 255 GLN A CA 1
ATOM 1959 C C . GLN A 1 255 ? -20.156 6.441 -5.273 1 83.25 255 GLN A C 1
ATOM 1961 O O . GLN A 1 255 ? -20.969 5.973 -4.477 1 83.25 255 GLN A O 1
ATOM 1966 N N . LEU A 1 256 ? -20.188 7.684 -5.645 1 89.62 256 LEU A N 1
ATOM 1967 C CA . LEU A 1 256 ? -21.141 8.641 -5.082 1 89.62 256 LEU A CA 1
ATOM 1968 C C . LEU A 1 256 ? -22.562 8.328 -5.551 1 89.62 256 LEU A C 1
ATOM 1970 O O . LEU A 1 256 ? -23.516 8.438 -4.773 1 89.62 256 LEU A O 1
ATOM 1974 N N . GLU A 1 257 ? -22.672 7.98 -6.793 1 83.88 257 GLU A N 1
ATOM 1975 C CA . GLU A 1 257 ? -23.984 7.602 -7.305 1 83.88 257 GLU A CA 1
ATOM 1976 C C . GLU A 1 257 ? -24.531 6.391 -6.559 1 83.88 257 GLU A C 1
ATOM 1978 O O . GLU A 1 257 ? -25.719 6.336 -6.246 1 83.88 257 GLU A O 1
ATOM 1983 N N . ASN A 1 258 ? -23.688 5.512 -6.336 1 76.5 258 ASN A N 1
ATOM 1984 C CA . ASN A 1 258 ? -24.094 4.332 -5.578 1 76.5 258 ASN A CA 1
ATOM 1985 C C . ASN A 1 258 ? -24.547 4.699 -4.168 1 76.5 258 ASN A C 1
ATOM 1987 O O . ASN A 1 258 ? -25.547 4.172 -3.67 1 76.5 258 ASN A O 1
ATOM 1991 N N . LEU A 1 259 ? -23.828 5.508 -3.549 1 87.06 259 LEU A N 1
ATOM 1992 C CA . LEU A 1 259 ? -24.141 5.945 -2.195 1 87.06 259 LEU A CA 1
ATOM 1993 C C . LEU A 1 259 ? -25.469 6.715 -2.174 1 87.06 259 LEU A C 1
ATOM 1995 O O . LEU A 1 259 ? -26.25 6.594 -1.227 1 87.06 259 LEU A O 1
ATOM 1999 N N . LYS A 1 260 ? -25.672 7.465 -3.227 1 88.69 260 LYS A N 1
ATOM 2000 C CA . LYS A 1 260 ? -26.938 8.18 -3.35 1 88.69 260 LYS A CA 1
ATOM 2001 C C . LYS A 1 260 ? -28.109 7.207 -3.484 1 88.69 260 LYS A C 1
ATOM 2003 O O . LYS A 1 260 ? -29.141 7.375 -2.832 1 88.69 260 LYS A O 1
ATOM 2008 N N . LYS A 1 261 ? -27.922 6.262 -4.285 1 81.81 261 LYS A N 1
ATOM 2009 C CA . LYS A 1 261 ? -28.969 5.254 -4.504 1 81.81 261 LYS A CA 1
ATOM 2010 C C . LYS A 1 261 ? -29.297 4.523 -3.207 1 81.81 261 LYS A C 1
ATOM 2012 O O . LYS A 1 261 ? -30.453 4.125 -2.992 1 81.81 261 LYS A O 1
ATOM 2017 N N . GLN A 1 262 ? -28.375 4.445 -2.361 1 81.06 262 GLN A N 1
ATOM 2018 C CA . GLN A 1 262 ? -28.562 3.74 -1.097 1 81.06 262 GLN A CA 1
ATOM 2019 C C . GLN A 1 262 ? -29.078 4.68 -0.013 1 81.06 262 GLN A C 1
ATOM 2021 O O . GLN A 1 262 ? -29.266 4.266 1.136 1 81.06 262 GLN A O 1
ATOM 2026 N N . ASP A 1 263 ? -29.234 5.859 -0.341 1 88.25 263 ASP A N 1
ATOM 2027 C CA . ASP A 1 263 ? -29.797 6.898 0.529 1 88.25 263 ASP A CA 1
ATOM 2028 C C . ASP A 1 263 ? -28.906 7.105 1.756 1 88.25 263 ASP A C 1
ATOM 2030 O O . ASP A 1 263 ? -29.406 7.207 2.879 1 88.25 263 ASP A O 1
ATOM 2034 N N . ALA A 1 264 ? -27.625 7.07 1.478 1 91.38 264 ALA A N 1
ATOM 2035 C CA . ALA A 1 264 ? -26.672 7.363 2.543 1 91.38 264 ALA A CA 1
ATOM 2036 C C . ALA A 1 264 ? -26.703 8.844 2.918 1 91.38 264 ALA A C 1
ATOM 2038 O O . ALA A 1 264 ? -26.812 9.711 2.047 1 91.38 264 ALA A O 1
ATOM 2039 N N . LYS A 1 265 ? -26.578 9.133 4.266 1 93.06 265 LYS A N 1
ATOM 2040 C CA . LYS A 1 265 ? -26.672 10.516 4.723 1 93.06 265 LYS A CA 1
ATOM 2041 C C . LYS A 1 265 ? -25.453 10.898 5.562 1 93.06 265 LYS A C 1
ATOM 2043 O O . LYS A 1 265 ? -25.141 12.078 5.711 1 93.06 265 LYS A O 1
ATOM 2048 N N . ILE A 1 266 ? -24.875 9.953 6.168 1 94.94 266 ILE A N 1
ATOM 2049 C CA . ILE A 1 266 ? -23.719 10.18 7.012 1 94.94 266 ILE A CA 1
ATOM 2050 C C . ILE A 1 266 ? -22.484 9.547 6.371 1 94.94 266 ILE A C 1
ATOM 2052 O O . ILE A 1 266 ? -22.469 8.352 6.078 1 94.94 266 ILE A O 1
ATOM 2056 N N . PHE A 1 267 ? -21.422 10.391 6.156 1 96 267 PHE A N 1
ATOM 2057 C CA . PHE A 1 267 ? -20.266 9.945 5.402 1 96 267 PHE A CA 1
ATOM 2058 C C . PHE A 1 267 ? -18.984 10.195 6.184 1 96 267 PHE A C 1
ATOM 2060 O O . PHE A 1 267 ? -18.766 11.289 6.711 1 96 267 PHE A O 1
ATOM 2067 N N . ILE A 1 268 ? -18.172 9.227 6.312 1 95.94 268 ILE A N 1
ATOM 2068 C CA . ILE A 1 268 ? -16.797 9.383 6.801 1 95.94 268 ILE A CA 1
ATOM 2069 C C . ILE A 1 268 ? -15.82 9.234 5.641 1 95.94 268 ILE A C 1
ATOM 2071 O O . ILE A 1 268 ? -15.789 8.195 4.977 1 95.94 268 ILE A O 1
ATOM 2075 N N . VAL A 1 269 ? -15.039 10.266 5.445 1 95.75 269 VAL A N 1
ATOM 2076 C CA . VAL A 1 269 ? -14.234 10.398 4.238 1 95.75 269 VAL A CA 1
ATOM 2077 C C . VAL A 1 269 ? -12.75 10.359 4.602 1 95.75 269 VAL A C 1
ATOM 2079 O O . VAL A 1 269 ? -12.336 10.914 5.621 1 95.75 269 VAL A O 1
ATOM 2082 N N . SER A 1 270 ? -11.938 9.594 3.811 1 94.12 270 SER A N 1
ATOM 2083 C CA . SER A 1 270 ? -10.484 9.555 3.947 1 94.12 270 SER A CA 1
ATOM 2084 C C . SER A 1 270 ? -9.797 9.68 2.59 1 94.12 270 SER A C 1
ATOM 2086 O O . SER A 1 270 ? -9.75 8.711 1.824 1 94.12 270 SER A O 1
ATOM 2088 N N . MET A 1 271 ? -9.25 10.844 2.277 1 92.38 271 MET A N 1
ATOM 2089 C CA . MET A 1 271 ? -8.609 11.125 0.997 1 92.38 271 MET A CA 1
ATOM 2090 C C . MET A 1 271 ? -7.777 12.398 1.071 1 92.38 271 MET A C 1
ATOM 2092 O O . MET A 1 271 ? -7.867 13.148 2.047 1 92.38 271 MET A O 1
ATOM 2096 N N . TYR A 1 272 ? -6.941 12.609 0.087 1 87.44 272 TYR A N 1
ATOM 2097 C CA . TYR A 1 272 ? -6.191 13.852 0.005 1 87.44 272 TYR A CA 1
ATOM 2098 C C . TYR A 1 272 ? -7.082 14.992 -0.478 1 87.44 272 TYR A C 1
ATOM 2100 O O . TYR A 1 272 ? -8.156 14.758 -1.039 1 87.44 272 TYR A O 1
ATOM 2108 N N . VAL A 1 273 ? -6.609 16.188 -0.278 1 88.38 273 VAL A N 1
ATOM 2109 C CA . VAL A 1 273 ? -7.406 17.406 -0.435 1 88.38 273 VAL A CA 1
ATOM 2110 C C . VAL A 1 273 ? -7.832 17.547 -1.894 1 88.38 273 VAL A C 1
ATOM 2112 O O . VAL A 1 273 ? -8.938 18.016 -2.178 1 88.38 273 VAL A O 1
ATOM 2115 N N . LYS A 1 274 ? -6.973 17.219 -2.836 1 86.62 274 LYS A N 1
ATOM 2116 C CA . LYS A 1 274 ? -7.332 17.344 -4.246 1 86.62 274 LYS A CA 1
ATOM 2117 C C . LYS A 1 274 ? -8.5 16.438 -4.598 1 86.62 274 LYS A C 1
ATOM 2119 O O . LYS A 1 274 ? -9.414 16.828 -5.328 1 86.62 274 LYS A O 1
ATOM 2124 N N . ALA A 1 275 ? -8.422 15.25 -4.082 1 90 275 ALA A N 1
ATOM 2125 C CA . ALA A 1 275 ? -9.523 14.305 -4.293 1 90 275 ALA A CA 1
ATOM 2126 C C . ALA A 1 275 ? -10.805 14.789 -3.625 1 90 275 ALA A C 1
ATOM 2128 O O . ALA A 1 275 ? -11.898 14.609 -4.16 1 90 275 ALA A O 1
ATOM 2129 N N . ALA A 1 276 ? -10.641 15.359 -2.469 1 92.44 276 ALA A N 1
ATOM 2130 C CA . ALA A 1 276 ? -11.797 15.883 -1.75 1 92.44 276 ALA A CA 1
ATOM 2131 C C . ALA A 1 276 ? -12.477 17 -2.543 1 92.44 276 ALA A C 1
ATOM 2133 O O . ALA A 1 276 ? -13.703 17.062 -2.605 1 92.44 276 ALA A O 1
ATOM 2134 N N . ARG A 1 277 ? -11.688 17.828 -3.133 1 91.56 277 ARG A N 1
ATOM 2135 C CA . ARG A 1 277 ? -12.25 18.906 -3.941 1 91.56 277 ARG A CA 1
ATOM 2136 C C . ARG A 1 277 ? -13.031 18.359 -5.125 1 91.56 277 ARG A C 1
ATOM 2138 O O . ARG A 1 277 ? -14.141 18.812 -5.418 1 91.56 277 ARG A O 1
ATOM 2145 N N . LYS A 1 278 ? -12.461 17.422 -5.758 1 91.56 278 LYS A N 1
ATOM 2146 C CA . LYS A 1 278 ? -13.156 16.766 -6.867 1 91.56 278 LYS A CA 1
ATOM 2147 C C . LYS A 1 278 ? -14.438 16.094 -6.402 1 91.56 278 LYS A C 1
ATOM 2149 O O . LYS A 1 278 ? -15.469 16.172 -7.078 1 91.56 278 LYS A O 1
ATOM 2154 N N . MET A 1 279 ? -14.375 15.469 -5.328 1 93.44 279 MET A N 1
ATOM 2155 C CA . MET A 1 279 ? -15.523 14.75 -4.785 1 93.44 279 MET A CA 1
ATOM 2156 C C . MET A 1 279 ? -16.656 15.719 -4.438 1 93.44 279 MET A C 1
ATOM 2158 O O . MET A 1 279 ? -17.812 15.469 -4.77 1 93.44 279 MET A O 1
ATOM 2162 N N . PHE A 1 280 ? -16.359 16.797 -3.801 1 93.56 280 PHE A N 1
ATOM 2163 C CA . PHE A 1 280 ? -17.391 17.703 -3.354 1 93.56 280 PHE A CA 1
ATOM 2164 C C . PHE A 1 280 ? -18 18.453 -4.535 1 93.56 280 PHE A C 1
ATOM 2166 O O . PHE A 1 280 ? -19.156 18.875 -4.484 1 93.56 280 PHE A O 1
ATOM 2173 N N . CYS A 1 281 ? -17.172 18.656 -5.57 1 93.44 281 CYS A N 1
ATOM 2174 C CA . CYS A 1 281 ? -17.75 19.172 -6.809 1 93.44 281 CYS A CA 1
ATOM 2175 C C . CYS A 1 281 ? -18.812 18.219 -7.352 1 93.44 281 CYS A C 1
ATOM 2177 O O . CYS A 1 281 ? -19.906 18.641 -7.734 1 93.44 281 CYS A O 1
ATOM 2179 N N . LYS A 1 282 ? -18.547 16.969 -7.375 1 93.62 282 LYS A N 1
ATOM 2180 C CA . LYS A 1 282 ? -19.5 15.961 -7.836 1 93.62 282 LYS A CA 1
ATOM 2181 C C . LYS A 1 282 ? -20.703 15.883 -6.906 1 93.62 282 LYS A C 1
ATOM 2183 O O . LYS A 1 282 ? -21.828 15.625 -7.359 1 93.62 282 LYS A O 1
ATOM 2188 N N . ILE A 1 283 ? -20.5 16.016 -5.641 1 95.19 283 ILE A N 1
ATOM 2189 C CA . ILE A 1 283 ? -21.562 16.031 -4.641 1 95.19 283 ILE A CA 1
ATOM 2190 C C . ILE A 1 283 ? -22.547 17.156 -4.945 1 95.19 283 ILE A C 1
ATOM 2192 O O . ILE A 1 283 ? -23.766 16.969 -4.852 1 95.19 283 ILE A O 1
ATOM 2196 N N . TYR A 1 284 ? -21.984 18.266 -5.277 1 92.31 284 TYR A N 1
ATOM 2197 C CA . TYR A 1 284 ? -22.828 19.391 -5.66 1 92.31 284 TYR A CA 1
ATOM 2198 C C . TYR A 1 284 ? -23.703 19.031 -6.855 1 92.31 284 TYR A C 1
ATOM 2200 O O . TYR A 1 284 ? -24.906 19.266 -6.84 1 92.31 284 TYR A O 1
ATOM 2208 N N . LYS A 1 285 ? -23.125 18.469 -7.828 1 93.44 285 LYS A N 1
ATOM 2209 C CA . LYS A 1 285 ? -23.828 18.125 -9.062 1 93.44 285 LYS A CA 1
ATOM 2210 C C . LYS A 1 285 ? -24.906 17.062 -8.805 1 93.44 285 LYS A C 1
ATOM 2212 O O . LYS A 1 285 ? -25.938 17.047 -9.469 1 93.44 285 LYS A O 1
ATOM 2217 N N . LEU A 1 286 ? -24.656 16.266 -7.848 1 93.25 286 LEU A N 1
ATOM 2218 C CA . LEU A 1 286 ? -25.578 15.172 -7.543 1 93.25 286 LEU A CA 1
ATOM 2219 C C . LEU A 1 286 ? -26.625 15.609 -6.531 1 93.25 286 LEU A C 1
ATOM 2221 O O . LEU A 1 286 ? -27.562 14.867 -6.246 1 93.25 286 LEU A O 1
ATOM 2225 N N . GLY A 1 287 ? -26.391 16.75 -5.938 1 89.94 287 GLY A N 1
ATOM 2226 C CA . GLY A 1 287 ? -27.359 17.266 -4.973 1 89.94 287 GLY A CA 1
ATOM 2227 C C . GLY A 1 287 ? -27.25 16.594 -3.613 1 89.94 287 GLY A C 1
ATOM 2228 O O . GLY A 1 287 ? -28.234 16.516 -2.875 1 89.94 287 GLY A O 1
ATOM 2229 N N . MET A 1 288 ? -26.094 16.125 -3.256 1 92.81 288 MET A N 1
ATOM 2230 C CA . MET A 1 288 ? -25.891 15.43 -1.988 1 92.81 288 MET A CA 1
ATOM 2231 C C . MET A 1 288 ? -25.359 16.391 -0.927 1 92.81 288 MET A C 1
ATOM 2233 O O . MET A 1 288 ? -24.328 16.109 -0.292 1 92.81 288 MET A O 1
ATOM 2237 N N . TYR A 1 289 ? -26 17.406 -0.797 1 87 289 TYR A N 1
ATOM 2238 C CA . TYR A 1 289 ? -25.625 18.422 0.18 1 87 289 TYR A CA 1
ATOM 2239 C C . TYR A 1 289 ? -26.859 18.984 0.878 1 87 289 TYR A C 1
ATOM 2241 O O . TYR A 1 289 ? -27.984 18.625 0.53 1 87 289 TYR A O 1
ATOM 2249 N N . GLY A 1 290 ? -26.562 19.656 1.918 1 79.19 290 GLY A N 1
ATOM 2250 C CA . GLY A 1 290 ? -27.656 20.188 2.707 1 79.19 290 GLY A CA 1
ATOM 2251 C C . GLY A 1 290 ? -27.688 19.641 4.125 1 79.19 290 GLY A C 1
ATOM 2252 O O . GLY A 1 290 ? -26.859 18.812 4.5 1 79.19 290 GLY A O 1
ATOM 2253 N N . LYS A 1 291 ? -28.641 19.984 4.934 1 69.94 291 LYS A N 1
ATOM 2254 C CA . LYS A 1 291 ? -28.734 19.719 6.363 1 69.94 291 LYS A CA 1
ATOM 2255 C C . LYS A 1 291 ? -28.844 18.219 6.633 1 69.94 291 LYS A C 1
ATOM 2257 O O . LYS A 1 291 ? -28.453 17.75 7.703 1 69.94 291 LYS A O 1
ATOM 2262 N N . GLY A 1 292 ? -29.328 17.594 5.707 1 80.88 292 GLY A N 1
ATOM 2263 C CA . GLY A 1 292 ? -29.531 16.172 5.918 1 80.88 292 GLY A CA 1
ATOM 2264 C C . GLY A 1 292 ? -28.281 15.344 5.719 1 80.88 292 GLY A C 1
ATOM 2265 O O . GLY A 1 292 ? -28.266 14.148 6.016 1 80.88 292 GLY A O 1
ATOM 2266 N N . TYR A 1 293 ? -27.297 16 5.27 1 89.5 293 TYR A N 1
ATOM 2267 C CA . TYR A 1 293 ? -26.047 15.289 4.992 1 89.5 293 TYR A CA 1
ATOM 2268 C C . TYR A 1 293 ? -24.969 15.664 6 1 89.5 293 TYR A C 1
ATOM 2270 O O . TYR A 1 293 ? -24.797 16.844 6.336 1 89.5 293 TYR A O 1
ATOM 2278 N N . ILE A 1 294 ? -24.312 14.656 6.539 1 89.88 294 ILE A N 1
ATOM 2279 C CA . ILE A 1 294 ? -23.203 14.844 7.469 1 89.88 294 ILE A CA 1
ATOM 2280 C C . ILE A 1 294 ? -21.922 14.289 6.855 1 89.88 294 ILE A C 1
ATOM 2282 O O . ILE A 1 294 ? -21.875 13.125 6.453 1 89.88 294 ILE A O 1
ATOM 2286 N N . TRP A 1 295 ? -20.953 15.125 6.805 1 93.12 295 TRP A N 1
ATOM 2287 C CA . TRP A 1 295 ? -19.672 14.742 6.223 1 93.12 295 TRP A CA 1
ATOM 2288 C C . TRP A 1 295 ? -18.547 14.867 7.246 1 93.12 295 TRP A C 1
ATOM 2290 O O . TRP A 1 295 ? -18.25 15.969 7.723 1 93.12 295 TRP A O 1
ATOM 2300 N N . PHE A 1 296 ? -17.938 13.75 7.609 1 93.31 296 PHE A N 1
ATOM 2301 C CA . PHE A 1 296 ? -16.719 13.727 8.391 1 93.31 296 PHE A CA 1
ATOM 2302 C C . PHE A 1 296 ? -15.492 13.797 7.484 1 93.31 296 PHE A C 1
ATOM 2304 O O . PHE A 1 296 ? -15.312 12.938 6.617 1 93.31 296 PHE A O 1
ATOM 2311 N N . LEU A 1 297 ? -14.648 14.789 7.664 1 92 297 LEU A N 1
ATOM 2312 C CA . LEU A 1 297 ? -13.453 14.961 6.84 1 92 297 LEU A CA 1
ATOM 2313 C C . LEU A 1 297 ? -12.211 15.102 7.711 1 92 297 LEU A C 1
ATOM 2315 O O . LEU A 1 297 ? -12.297 15.516 8.867 1 92 297 LEU A O 1
ATOM 2319 N N . PRO A 1 298 ? -11.031 14.695 7.066 1 89.81 298 PRO A N 1
ATOM 2320 C CA . PRO A 1 298 ? -9.789 15.031 7.766 1 89.81 298 PRO A CA 1
ATOM 2321 C C . PRO A 1 298 ? -9.594 16.531 7.941 1 89.81 298 PRO A C 1
ATOM 2323 O O . PRO A 1 298 ? -9.898 17.312 7.031 1 89.81 298 PRO A O 1
ATOM 2326 N N . GLY A 1 299 ? -9.102 16.906 9.07 1 85.25 299 GLY A N 1
ATOM 2327 C CA . GLY A 1 299 ? -8.961 18.312 9.391 1 85.25 299 GLY A CA 1
ATOM 2328 C C . GLY A 1 299 ? -7.68 18.922 8.844 1 85.25 299 GLY A C 1
ATOM 2329 O O . GLY A 1 299 ? -7.5 20.141 8.883 1 85.25 299 GLY A O 1
ATOM 2330 N N . TRP A 1 300 ? -6.805 18.156 8.242 1 82.69 300 TRP A N 1
ATOM 2331 C CA . TRP A 1 300 ? -5.5 18.656 7.828 1 82.69 300 TRP A CA 1
ATOM 2332 C C . TRP A 1 300 ? -5.555 19.203 6.402 1 82.69 300 TRP A C 1
ATOM 2334 O O . TRP A 1 300 ? -4.516 19.453 5.789 1 82.69 300 TRP A O 1
ATOM 2344 N N . TYR A 1 301 ? -6.746 19.438 5.816 1 82.88 301 TYR A N 1
ATOM 2345 C CA . TYR A 1 301 ? -6.867 20.031 4.492 1 82.88 301 TYR A CA 1
ATOM 2346 C C . TYR A 1 301 ? -6.484 21.5 4.516 1 82.88 301 TYR A C 1
ATOM 2348 O O . TYR A 1 301 ? -6.129 22.078 3.486 1 82.88 301 TYR A O 1
ATOM 2356 N N . GLY A 1 302 ? -6.527 22.078 5.648 1 73.12 302 GLY A N 1
ATOM 2357 C CA . GLY A 1 302 ? -6.219 23.484 5.77 1 73.12 302 GLY A CA 1
ATOM 2358 C C . GLY A 1 302 ? -7.441 24.375 5.641 1 73.12 302 GLY A C 1
ATOM 2359 O O . GLY A 1 302 ? -8.492 23.938 5.168 1 73.12 302 GLY A O 1
ATOM 2360 N N . LYS A 1 303 ? -7.234 25.547 6.047 1 69.31 303 LYS A N 1
ATOM 2361 C CA . LYS A 1 303 ? -8.32 26.516 5.984 1 69.31 303 LYS A CA 1
ATOM 2362 C C . LYS A 1 303 ? -8.648 26.891 4.539 1 69.31 303 LYS A C 1
ATOM 2364 O O . LYS A 1 303 ? -7.746 27.109 3.725 1 69.31 303 LYS A O 1
ATOM 2369 N N . GLY A 1 304 ? -9.891 26.844 4.219 1 75.25 304 GLY A N 1
ATOM 2370 C CA . GLY A 1 304 ? -10.336 27.281 2.906 1 75.25 304 GLY A CA 1
ATOM 2371 C C . GLY A 1 304 ? -9.953 26.312 1.798 1 75.25 304 GLY A C 1
ATOM 2372 O O . GLY A 1 304 ? -9.953 26.688 0.622 1 75.25 304 GLY A O 1
ATOM 2373 N N . TRP A 1 305 ? -9.648 25.156 2.141 1 83.56 305 TRP A N 1
ATOM 2374 C CA . TRP A 1 305 ? -9.172 24.188 1.166 1 83.56 305 TRP A CA 1
ATOM 2375 C C . TRP A 1 305 ? -10.148 24.047 0.005 1 83.56 305 TRP A C 1
ATOM 2377 O O . TRP A 1 305 ? -9.75 23.734 -1.118 1 83.56 305 TRP A O 1
ATOM 2387 N N . TYR A 1 306 ? -11.438 24.312 0.214 1 86.69 306 TYR A N 1
ATOM 2388 C CA . TYR A 1 306 ? -12.477 24.094 -0.787 1 86.69 306 TYR A CA 1
ATOM 2389 C C . TYR A 1 306 ? -12.617 25.297 -1.705 1 86.69 306 TYR A C 1
ATOM 2391 O O . TYR A 1 306 ? -13.383 25.266 -2.67 1 86.69 306 TYR A O 1
ATOM 2399 N N . LYS A 1 307 ? -11.859 26.328 -1.43 1 81.44 307 LYS A N 1
ATOM 2400 C CA . LYS A 1 307 ? -11.938 27.547 -2.24 1 81.44 307 LYS A CA 1
ATOM 2401 C C . LYS A 1 307 ? -10.914 27.516 -3.369 1 81.44 307 LYS A C 1
ATOM 2403 O O . LYS A 1 307 ? -10.906 28.391 -4.23 1 81.44 307 LYS A O 1
ATOM 2408 N N . VAL A 1 308 ? -10.094 26.547 -3.35 1 81.69 308 VAL A N 1
ATOM 2409 C CA . VAL A 1 308 ? -9.078 26.391 -4.391 1 81.69 308 VAL A CA 1
ATOM 2410 C C . VAL A 1 308 ? -9.688 25.672 -5.598 1 81.69 308 VAL A C 1
ATOM 2412 O O . VAL A 1 308 ? -10.367 24.656 -5.449 1 81.69 308 VAL A O 1
ATOM 2415 N N . VAL A 1 309 ? -9.531 26.203 -6.754 1 78.31 309 VAL A N 1
ATOM 2416 C CA . VAL A 1 309 ? -10.062 25.625 -7.98 1 78.31 309 VAL A CA 1
ATOM 2417 C C . VAL A 1 309 ? -9 24.75 -8.648 1 78.31 309 VAL A C 1
ATOM 2419 O O . VAL A 1 309 ? -7.902 25.234 -8.945 1 78.31 309 VAL A O 1
ATOM 2422 N N . GLU A 1 310 ? -9.297 23.5 -8.758 1 76.94 310 GLU A N 1
ATOM 2423 C CA . GLU A 1 310 ? -8.406 22.578 -9.461 1 76.94 310 GLU A CA 1
ATOM 2424 C C . GLU A 1 310 ? -8.594 22.672 -10.977 1 76.94 310 GLU A C 1
ATOM 2426 O O . GLU A 1 310 ? -9.664 23.047 -11.445 1 76.94 310 GLU A O 1
ATOM 2431 N N . ASP A 1 311 ? -7.508 22.312 -11.695 1 75.44 311 ASP A N 1
ATOM 2432 C CA . ASP A 1 311 ? -7.621 22.266 -13.148 1 75.44 311 ASP A CA 1
ATOM 2433 C C . ASP A 1 311 ? -8.672 21.266 -13.594 1 75.44 311 ASP A C 1
ATOM 2435 O O . ASP A 1 311 ? -8.648 20.109 -13.172 1 75.44 311 ASP A O 1
ATOM 2439 N N . GLY A 1 312 ? -9.617 21.75 -14.391 1 76.81 312 GLY A N 1
ATOM 2440 C CA . GLY A 1 312 ? -10.617 20.859 -14.953 1 76.81 312 GLY A CA 1
ATOM 2441 C C . GLY A 1 312 ? -11.836 20.688 -14.07 1 76.81 312 GLY A C 1
ATOM 2442 O O . GLY A 1 312 ? -12.75 19.922 -14.398 1 76.81 312 GLY A O 1
ATOM 2443 N N . GLN A 1 313 ? -11.797 21.359 -12.953 1 82.12 313 GLN A N 1
ATOM 2444 C CA . GLN A 1 313 ? -12.938 21.25 -12.047 1 82.12 313 GLN A CA 1
ATOM 2445 C C . GLN A 1 313 ? -14.164 21.953 -12.633 1 82.12 313 GLN A C 1
ATOM 2447 O O . GLN A 1 313 ? -14.055 23.047 -13.172 1 82.12 313 GLN A O 1
ATOM 2452 N N . ASP A 1 314 ? -15.312 21.281 -12.656 1 86 314 ASP A N 1
ATOM 2453 C CA . ASP A 1 314 ? -16.531 21.781 -13.273 1 86 314 ASP A CA 1
ATOM 2454 C C . ASP A 1 314 ? -17.422 22.484 -12.25 1 86 314 ASP A C 1
ATOM 2456 O O . ASP A 1 314 ? -18.641 22.594 -12.445 1 86 314 ASP A O 1
ATOM 2460 N N . CYS A 1 315 ? -16.875 22.906 -11.094 1 90.06 315 CYS A N 1
ATOM 2461 C CA . CYS A 1 315 ? -17.594 23.641 -10.078 1 90.06 315 CYS A CA 1
ATOM 2462 C C . CYS A 1 315 ? -16.953 25 -9.82 1 90.06 315 CYS A C 1
ATOM 2464 O O . CYS A 1 315 ? -15.734 25.141 -9.922 1 90.06 315 CYS A O 1
ATOM 2466 N N . THR A 1 316 ? -17.781 25.969 -9.547 1 84.5 316 THR A N 1
ATOM 2467 C CA . THR A 1 316 ? -17.281 27.266 -9.109 1 84.5 316 THR A CA 1
ATOM 2468 C C . THR A 1 316 ? -16.953 27.25 -7.625 1 84.5 316 THR A C 1
ATOM 2470 O O . THR A 1 316 ? -17.359 26.328 -6.902 1 84.5 316 THR A O 1
ATOM 2473 N N . VAL A 1 317 ? -16.219 28.25 -7.219 1 82.75 317 VAL A N 1
ATOM 2474 C CA . VAL A 1 317 ? -15.891 28.391 -5.805 1 82.75 317 VAL A CA 1
ATOM 2475 C C . VAL A 1 317 ? -17.172 28.531 -4.984 1 82.75 317 VAL A C 1
ATOM 2477 O O . VAL A 1 317 ? -17.281 27.953 -3.898 1 82.75 317 VAL A O 1
ATOM 2480 N N . ASP A 1 318 ? -18.125 29.203 -5.539 1 77.69 318 ASP A N 1
ATOM 2481 C CA . ASP A 1 318 ? -19.391 29.422 -4.84 1 77.69 318 ASP A CA 1
ATOM 2482 C C . ASP A 1 318 ? -20.156 28.109 -4.66 1 77.69 318 ASP A C 1
ATOM 2484 O O . ASP A 1 318 ? -20.766 27.891 -3.621 1 77.69 318 ASP A O 1
ATOM 2488 N N . GLU A 1 319 ? -20.156 27.391 -5.645 1 83.62 319 GLU A N 1
ATOM 2489 C CA . GLU A 1 319 ? -20.812 26.078 -5.57 1 83.62 319 GLU A CA 1
ATOM 2490 C C . GLU A 1 319 ? -20.156 25.188 -4.52 1 83.62 319 GLU A C 1
ATOM 2492 O O . GLU A 1 319 ? -20.844 24.484 -3.781 1 83.62 319 GLU A O 1
ATOM 2497 N N . MET A 1 320 ? -18.844 25.234 -4.465 1 86.94 320 MET A N 1
ATOM 2498 C CA . MET A 1 320 ? -18.094 24.469 -3.469 1 86.94 320 MET A CA 1
ATOM 2499 C C . MET A 1 320 ? -18.438 24.953 -2.059 1 86.94 320 MET A C 1
ATOM 2501 O O . MET A 1 320 ? -18.656 24.125 -1.163 1 86.94 320 MET A O 1
ATOM 2505 N N . ILE A 1 321 ? -18.453 26.234 -1.921 1 77.81 321 ILE A N 1
ATOM 2506 C CA . ILE A 1 321 ? -18.781 26.844 -0.633 1 77.81 321 ILE A CA 1
ATOM 2507 C C . ILE A 1 321 ? -20.188 26.438 -0.209 1 77.81 321 ILE A C 1
ATOM 2509 O O . ILE A 1 321 ? -20.406 26.047 0.94 1 77.81 321 ILE A O 1
ATOM 2513 N N . HIS A 1 322 ? -21.062 26.453 -1.144 1 76.25 322 HIS A N 1
ATOM 2514 C CA . HIS A 1 322 ? -22.453 26.094 -0.873 1 76.25 322 HIS A CA 1
ATOM 2515 C C . HIS A 1 322 ? -22.562 24.641 -0.42 1 76.25 322 HIS A C 1
ATOM 2517 O O . HIS A 1 322 ? -23.281 24.328 0.533 1 76.25 322 HIS A O 1
ATOM 2523 N N . THR A 1 323 ? -21.891 23.812 -1.08 1 85.38 323 THR A N 1
ATOM 2524 C CA . THR A 1 323 ? -21.938 22.375 -0.79 1 85.38 323 THR A CA 1
ATOM 2525 C C . THR A 1 323 ? -21.453 22.094 0.632 1 85.38 323 THR A C 1
ATOM 2527 O O . THR A 1 323 ? -22.109 21.359 1.377 1 85.38 323 THR A O 1
ATOM 2530 N N . LEU A 1 324 ? -20.344 22.672 1.009 1 83 324 LEU A N 1
ATOM 2531 C CA . LEU A 1 324 ? -19.734 22.375 2.301 1 83 324 LEU A CA 1
ATOM 2532 C C . LEU A 1 324 ? -20.438 23.109 3.424 1 83 324 LEU A C 1
ATOM 2534 O O . LEU A 1 324 ? -20.672 22.562 4.5 1 83 324 LEU A O 1
ATOM 2538 N N . GLU A 1 325 ? -20.844 24.25 3.162 1 71.62 325 GLU A N 1
ATOM 2539 C CA . GLU A 1 325 ? -21.406 25.062 4.227 1 71.62 325 GLU A CA 1
ATOM 2540 C C . GLU A 1 325 ? -22.875 24.703 4.477 1 71.62 325 GLU A C 1
ATOM 2542 O O . GLU A 1 325 ? -23.406 24.938 5.566 1 71.62 325 GLU A O 1
ATOM 2547 N N . SER A 1 326 ? -23.5 24.172 3.43 1 69.5 326 SER A N 1
ATOM 2548 C CA . SER A 1 326 ? -24.891 23.766 3.617 1 69.5 326 SER A CA 1
ATOM 2549 C C . SER A 1 326 ? -24.969 22.406 4.312 1 69.5 326 SER A C 1
ATOM 2551 O O . SER A 1 326 ? -26.016 22.047 4.859 1 69.5 326 SER A O 1
ATOM 2553 N N . SER A 1 327 ? -23.891 21.688 4.266 1 74.5 327 SER A N 1
ATOM 2554 C CA . SER A 1 327 ? -23.844 20.375 4.875 1 74.5 327 SER A CA 1
ATOM 2555 C C . SER A 1 327 ? -23.281 20.438 6.293 1 74.5 327 SER A C 1
ATOM 2557 O O . SER A 1 327 ? -22.781 21.469 6.723 1 74.5 327 SER A O 1
ATOM 2559 N N . ASN A 1 328 ? -23.625 19.391 7.035 1 74 328 ASN A N 1
ATOM 2560 C CA . ASN A 1 328 ? -22.906 19.234 8.297 1 74 328 ASN A CA 1
ATOM 2561 C C . ASN A 1 328 ? -21.5 18.703 8.078 1 74 328 ASN A C 1
ATOM 2563 O O . ASN A 1 328 ? -21.312 17.5 7.844 1 74 328 ASN A O 1
ATOM 2567 N N . TYR A 1 329 ? -20.578 19.672 8.148 1 81.81 329 TYR A N 1
ATOM 2568 C CA . TYR A 1 329 ? -19.172 19.375 7.922 1 81.81 329 TYR A CA 1
ATOM 2569 C C . TYR A 1 329 ? -18.406 19.297 9.234 1 81.81 329 TYR A C 1
ATOM 2571 O O . TYR A 1 329 ? -18.344 20.266 9.984 1 81.81 329 TYR A O 1
ATOM 2579 N N . ILE A 1 330 ? -18.016 18.109 9.516 1 85.38 330 ILE A N 1
ATOM 2580 C CA . ILE A 1 330 ? -17.219 17.859 10.711 1 85.38 330 ILE A CA 1
ATOM 2581 C C . ILE A 1 330 ? -15.789 17.516 10.312 1 85.38 330 ILE A C 1
ATOM 2583 O O . ILE A 1 330 ? -15.57 16.625 9.484 1 85.38 330 ILE A O 1
ATOM 2587 N N . SER A 1 331 ? -14.875 18.266 10.828 1 85.38 331 SER A N 1
ATOM 2588 C CA . SER A 1 331 ? -13.469 17.969 10.57 1 85.38 331 SER A CA 1
ATOM 2589 C C . SER A 1 331 ? -12.75 17.531 11.836 1 85.38 331 SER A C 1
ATOM 2591 O O . SER A 1 331 ? -13 18.078 12.914 1 85.38 331 SER A O 1
ATOM 2593 N N . ILE A 1 332 ? -12.016 16.5 11.734 1 85.81 332 ILE A N 1
ATOM 2594 C CA . ILE A 1 332 ? -11.25 15.977 12.852 1 85.81 332 ILE A CA 1
ATOM 2595 C C . ILE A 1 332 ? -9.75 16.094 12.555 1 85.81 332 ILE A C 1
ATOM 2597 O O . ILE A 1 332 ? -9.297 15.695 11.477 1 85.81 332 ILE A O 1
ATOM 2601 N N . GLN A 1 333 ? -9.031 16.656 13.477 1 83.31 333 GLN A N 1
ATOM 2602 C CA . GLN A 1 333 ? -7.602 16.875 13.289 1 83.31 333 GLN A CA 1
ATOM 2603 C C . GLN A 1 333 ? -6.832 16.625 14.578 1 83.31 333 GLN A C 1
ATOM 2605 O O . GLN A 1 333 ? -7.301 16.984 15.664 1 83.31 333 GLN A O 1
ATOM 2610 N N . GLU A 1 334 ? -5.715 16.047 14.359 1 86.12 334 GLU A N 1
ATOM 2611 C CA . GLU A 1 334 ? -4.836 15.93 15.516 1 86.12 334 GLU A CA 1
ATOM 2612 C C . GLU A 1 334 ? -4.371 17.297 15.992 1 86.12 334 GLU A C 1
ATOM 2614 O O . GLU A 1 334 ? -4.113 18.203 15.188 1 86.12 334 GLU A O 1
ATOM 2619 N N . ARG A 1 335 ? -4.32 17.391 17.297 1 83.31 335 ARG A N 1
ATOM 2620 C CA . ARG A 1 335 ? -3.791 18.625 17.859 1 83.31 335 ARG A CA 1
ATOM 2621 C C . ARG A 1 335 ? -2.307 18.781 17.547 1 83.31 335 ARG A C 1
ATOM 2623 O O . ARG A 1 335 ? -1.507 17.891 17.859 1 83.31 335 ARG A O 1
ATOM 2630 N N . VAL A 1 336 ? -1.948 19.938 16.953 1 89.06 336 VAL A N 1
ATOM 2631 C CA . VAL A 1 336 ? -0.578 20.062 16.484 1 89.06 336 VAL A CA 1
ATOM 2632 C C . VAL A 1 336 ? 0.156 21.141 17.281 1 89.06 336 VAL A C 1
ATOM 2634 O O . VAL A 1 336 ? 1.383 21.25 17.219 1 89.06 336 VAL A O 1
ATOM 2637 N N . LEU A 1 337 ? -0.626 21.938 18.094 1 90.19 337 LEU A N 1
ATOM 2638 C CA . LEU A 1 337 ? -0.037 22.984 18.922 1 90.19 337 LEU A CA 1
ATOM 2639 C C . LEU A 1 337 ? -0.614 22.953 20.328 1 90.19 337 LEU A C 1
ATOM 2641 O O . LEU A 1 337 ? -1.817 22.766 20.5 1 90.19 337 LEU A O 1
ATOM 2645 N N . ALA A 1 338 ? 0.252 23.109 21.25 1 90.81 338 ALA A N 1
ATOM 2646 C CA . ALA A 1 338 ? -0.174 23.312 22.625 1 90.81 338 ALA A CA 1
ATOM 2647 C C . ALA A 1 338 ? -0.729 24.719 22.828 1 90.81 338 ALA A C 1
ATOM 2649 O O . ALA A 1 338 ? -0.783 25.516 21.891 1 90.81 338 ALA A O 1
ATOM 2650 N N . ASP A 1 339 ? -1.159 24.938 24.078 1 86.31 339 ASP A N 1
ATOM 2651 C CA . ASP A 1 339 ? -1.662 26.281 24.406 1 86.31 339 ASP A CA 1
ATOM 2652 C C . ASP A 1 339 ? -0.542 27.312 24.359 1 86.31 339 ASP A C 1
ATOM 2654 O O . ASP A 1 339 ? 0.622 26.984 24.609 1 86.31 339 ASP A O 1
ATOM 2658 N N . ALA A 1 340 ? -0.889 28.547 24.078 1 87.56 340 ALA A N 1
ATOM 2659 C CA . ALA A 1 340 ? 0.085 29.609 23.859 1 87.56 340 ALA A CA 1
ATOM 2660 C C . ALA A 1 340 ? 0.968 29.812 25.094 1 87.56 340 ALA A C 1
ATOM 2662 O O . ALA A 1 340 ? 2.15 30.141 24.969 1 87.56 340 ALA A O 1
ATOM 2663 N N . GLU A 1 341 ? 0.443 29.547 26.25 1 90.5 341 GLU A N 1
ATOM 2664 C CA . GLU A 1 341 ? 1.152 29.828 27.5 1 90.5 341 GLU A CA 1
ATOM 2665 C C . GLU A 1 341 ? 2.008 28.641 27.922 1 90.5 341 GLU A C 1
ATOM 2667 O O . GLU A 1 341 ? 2.797 28.75 28.875 1 90.5 341 GLU A O 1
ATOM 2672 N N . THR A 1 342 ? 1.939 27.547 27.156 1 92.69 342 THR A N 1
ATOM 2673 C CA . THR A 1 342 ? 2.68 26.344 27.516 1 92.69 342 THR A CA 1
ATOM 2674 C C . THR A 1 342 ? 4.184 26.578 27.406 1 92.69 342 THR A C 1
ATOM 2676 O O . THR A 1 342 ? 4.676 27 26.359 1 92.69 342 THR A O 1
ATOM 2679 N N . MET A 1 343 ? 4.887 26.359 28.547 1 96.75 343 MET A N 1
ATOM 2680 C CA . MET A 1 343 ? 6.344 26.422 28.531 1 96.75 343 MET A CA 1
ATOM 2681 C C . MET A 1 343 ? 6.938 25.172 27.875 1 96.75 343 MET A C 1
ATOM 2683 O O . MET A 1 343 ? 6.586 24.047 28.234 1 96.75 343 MET A O 1
ATOM 2687 N N . THR A 1 344 ? 7.855 25.344 26.891 1 97.94 344 THR A N 1
ATOM 2688 C CA . THR A 1 344 ? 8.406 24.203 26.156 1 97.94 344 THR A CA 1
ATOM 2689 C C . THR A 1 344 ? 9.805 23.859 26.656 1 97.94 344 THR A C 1
ATOM 2691 O O . THR A 1 344 ? 10.383 24.594 27.469 1 97.94 344 THR A O 1
ATOM 2694 N N . VAL A 1 345 ? 10.289 22.812 26.188 1 97.69 345 VAL A N 1
ATOM 2695 C CA . VAL A 1 345 ? 11.609 22.297 26.531 1 97.69 345 VAL A CA 1
ATOM 2696 C C . VAL A 1 345 ? 12.688 23.297 26.109 1 97.69 345 VAL A C 1
ATOM 2698 O O . VAL A 1 345 ? 13.789 23.297 26.656 1 97.69 345 VAL A O 1
ATOM 2701 N N . ALA A 1 346 ? 12.438 24.203 25.203 1 97.81 346 ALA A N 1
ATOM 2702 C CA . ALA A 1 346 ? 13.383 25.172 24.672 1 97.81 346 ALA A CA 1
ATOM 2703 C C . ALA A 1 346 ? 13.516 26.375 25.609 1 97.81 346 ALA A C 1
ATOM 2705 O O . ALA A 1 346 ? 14.328 27.266 25.375 1 97.81 346 ALA A O 1
ATOM 2706 N N . GLY A 1 347 ? 12.688 26.438 26.641 1 96.88 347 GLY A N 1
ATOM 2707 C CA . GLY A 1 347 ? 12.719 27.562 27.562 1 96.88 347 GLY A CA 1
ATOM 2708 C C . GLY A 1 347 ? 11.875 28.734 27.109 1 96.88 347 GLY A C 1
ATOM 2709 O O . GLY A 1 347 ? 12.031 29.859 27.609 1 96.88 347 GLY A O 1
ATOM 2710 N N . ILE A 1 348 ? 11.086 28.531 26.062 1 97.56 348 ILE A N 1
ATOM 2711 C CA . ILE A 1 348 ? 10.164 29.547 25.578 1 97.56 348 ILE A CA 1
ATOM 2712 C C . ILE A 1 348 ? 8.742 28.984 25.547 1 97.56 348 ILE A C 1
ATOM 2714 O O . ILE A 1 348 ? 8.547 27.766 25.547 1 97.56 348 ILE A O 1
ATOM 2718 N N . THR A 1 349 ? 7.789 29.891 25.562 1 96.19 349 THR A N 1
ATOM 2719 C CA . THR A 1 349 ? 6.402 29.453 25.469 1 96.19 349 THR A CA 1
ATOM 2720 C C . THR A 1 349 ? 6.035 29.125 24.031 1 96.19 349 THR A C 1
ATOM 2722 O O . THR A 1 349 ? 6.727 29.531 23.094 1 96.19 349 THR A O 1
ATOM 2725 N N . ARG A 1 350 ? 5.004 28.359 23.906 1 96.31 350 ARG A N 1
ATOM 2726 C CA . ARG A 1 350 ? 4.496 28.062 22.578 1 96.31 350 ARG A CA 1
ATOM 2727 C C . ARG A 1 350 ? 4.16 29.344 21.812 1 96.31 350 ARG A C 1
ATOM 2729 O O . ARG A 1 350 ? 4.387 29.422 20.609 1 96.31 350 ARG A O 1
ATOM 2736 N N . GLY A 1 351 ? 3.619 30.328 22.453 1 93.75 351 GLY A N 1
ATOM 2737 C CA . GLY A 1 351 ? 3.35 31.625 21.828 1 93.75 351 GLY A CA 1
ATOM 2738 C C . GLY A 1 351 ? 4.598 32.312 21.312 1 93.75 351 GLY A C 1
ATOM 2739 O O . GLY A 1 351 ? 4.598 32.875 20.219 1 93.75 351 GLY A O 1
ATOM 2740 N N . GLN A 1 352 ? 5.641 32.312 22.125 1 95.88 352 GLN A N 1
ATOM 2741 C CA . GLN A 1 352 ? 6.922 32.875 21.719 1 95.88 352 GLN A CA 1
ATOM 2742 C C . GLN A 1 352 ? 7.504 32.125 20.531 1 95.88 352 GLN A C 1
ATOM 2744 O O . GLN A 1 352 ? 8.078 32.75 19.625 1 95.88 352 GLN A O 1
ATOM 2749 N N . TYR A 1 353 ? 7.375 30.875 20.531 1 97.75 353 TYR A N 1
ATOM 2750 C CA . TYR A 1 353 ? 7.77 30.062 19.391 1 97.75 353 TYR A CA 1
ATOM 2751 C C . TYR A 1 353 ? 7.086 30.531 18.125 1 97.75 353 TYR A C 1
ATOM 2753 O O . TYR A 1 353 ? 7.734 30.703 17.078 1 97.75 353 TYR A O 1
ATOM 2761 N N . GLU A 1 354 ? 5.801 30.656 18.188 1 95.38 354 GLU A N 1
ATOM 2762 C CA . GLU A 1 354 ? 5.043 31.078 17.016 1 95.38 354 GLU A CA 1
ATOM 2763 C C . GLU A 1 354 ? 5.539 32.406 16.484 1 95.38 354 GLU A C 1
ATOM 2765 O O . GLU A 1 354 ? 5.633 32.625 15.266 1 95.38 354 GLU A O 1
ATOM 2770 N N . SER A 1 355 ? 5.855 33.344 17.391 1 93 355 SER A N 1
ATOM 2771 C CA . SER A 1 355 ? 6.379 34.625 17 1 93 355 SER A CA 1
ATOM 2772 C C . SER A 1 355 ? 7.738 34.5 16.328 1 93 355 SER A C 1
ATOM 2774 O O . SER A 1 355 ? 7.992 35.156 15.305 1 93 355 SER A O 1
ATOM 2776 N N . GLN A 1 356 ? 8.578 33.656 16.891 1 96.75 356 GLN A N 1
ATOM 2777 C CA . GLN A 1 356 ? 9.906 33.469 16.312 1 96.75 356 GLN A CA 1
ATOM 2778 C C . GLN A 1 356 ? 9.82 32.75 14.969 1 96.75 356 GLN A C 1
ATOM 2780 O O . GLN A 1 356 ? 10.617 33.031 14.07 1 96.75 356 GLN A O 1
ATOM 2785 N N . LEU A 1 357 ? 8.906 31.844 14.93 1 96 357 LEU A N 1
ATOM 2786 C CA . LEU A 1 357 ? 8.711 31.141 13.672 1 96 357 LEU A CA 1
ATOM 2787 C C . LEU A 1 357 ? 8.25 32.094 12.57 1 96 357 LEU A C 1
ATOM 2789 O O . LEU A 1 357 ? 8.719 32 11.438 1 96 357 LEU A O 1
ATOM 2793 N N . ASP A 1 358 ? 7.359 33 12.945 1 90.75 358 ASP A N 1
ATOM 2794 C CA . ASP A 1 358 ? 6.883 34 11.992 1 90.75 358 ASP A CA 1
ATOM 2795 C C . ASP A 1 358 ? 8.039 34.844 11.453 1 90.75 358 ASP A C 1
ATOM 2797 O O . ASP A 1 358 ? 8.102 35.125 10.25 1 90.75 358 ASP A O 1
ATOM 2801 N N . GLU A 1 359 ? 8.906 35.188 12.336 1 92.19 359 GLU A N 1
ATOM 2802 C CA . GLU A 1 359 ? 10.078 35.969 11.938 1 92.19 359 GLU A CA 1
ATOM 2803 C C . GLU A 1 359 ? 11.008 35.125 11.047 1 92.19 359 GLU A C 1
ATOM 2805 O O . GLU A 1 359 ? 11.602 35.656 10.102 1 92.19 359 GLU A O 1
ATOM 2810 N N . ARG A 1 360 ? 11.102 33.875 11.391 1 93.69 360 ARG A N 1
ATOM 2811 C CA . ARG A 1 360 ? 11.977 33 10.617 1 93.69 360 ARG A CA 1
ATOM 2812 C C . ARG A 1 360 ? 11.469 32.812 9.188 1 93.69 360 ARG A C 1
ATOM 2814 O O . ARG A 1 360 ? 12.258 32.781 8.242 1 93.69 360 ARG A O 1
ATOM 2821 N N . PHE A 1 361 ? 10.195 32.719 9 1 91.56 361 PHE A N 1
ATOM 2822 C CA . PHE A 1 361 ? 9.586 32.531 7.691 1 91.56 361 PHE A CA 1
ATOM 2823 C C . PHE A 1 361 ? 9.797 33.781 6.809 1 91.56 361 PHE A C 1
ATOM 2825 O O . PHE A 1 361 ? 9.688 33.688 5.586 1 91.56 361 PHE A O 1
ATOM 2832 N N . LYS A 1 362 ? 10.109 34.906 7.406 1 90.12 362 LYS A N 1
ATOM 2833 C CA . LYS A 1 362 ? 10.312 36.156 6.66 1 90.12 362 LYS A CA 1
ATOM 2834 C C . LYS A 1 362 ? 11.711 36.188 6.047 1 90.12 362 LYS A C 1
ATOM 2836 O O . LYS A 1 362 ? 11.984 37 5.156 1 90.12 362 LYS A O 1
ATOM 2841 N N . GLN A 1 363 ? 12.516 35.312 6.48 1 93.25 363 GLN A N 1
ATOM 2842 C CA . GLN A 1 363 ? 13.867 35.25 5.945 1 93.25 363 GLN A CA 1
ATOM 2843 C C . GLN A 1 363 ? 13.875 34.812 4.488 1 93.25 363 GLN A C 1
ATOM 2845 O O . GLN A 1 363 ? 13.086 33.938 4.098 1 93.25 363 GLN A O 1
ATOM 2850 N N . GLU A 1 364 ? 14.781 35.25 3.689 1 89.19 364 GLU A N 1
ATOM 2851 C CA . GLU A 1 364 ? 14.836 35.031 2.248 1 89.19 364 GLU A CA 1
ATOM 2852 C C . GLU A 1 364 ? 15.07 33.562 1.929 1 89.19 364 GLU A C 1
ATOM 2854 O O . GLU A 1 364 ? 14.523 33.031 0.954 1 89.19 364 GLU A O 1
ATOM 2859 N N . LYS A 1 365 ? 15.797 32.906 2.801 1 89.12 365 LYS A N 1
ATOM 2860 C CA . LYS A 1 365 ? 16.141 31.516 2.521 1 89.12 365 LYS A CA 1
ATOM 2861 C C . LYS A 1 365 ? 14.922 30.609 2.637 1 89.12 365 LYS A C 1
ATOM 2863 O O . LYS A 1 365 ? 14.93 29.484 2.141 1 89.12 365 LYS A O 1
ATOM 2868 N N . PHE A 1 366 ? 13.891 31.125 3.254 1 89.81 366 PHE A N 1
ATOM 2869 C CA . PHE A 1 366 ? 12.688 30.328 3.426 1 89.81 366 PHE A CA 1
ATOM 2870 C C . PHE A 1 366 ? 11.539 30.875 2.6 1 89.81 366 PHE A C 1
ATOM 2872 O O . PHE A 1 366 ? 10.375 30.578 2.859 1 89.81 366 PHE A O 1
ATOM 2879 N N . ALA A 1 367 ? 11.891 31.719 1.606 1 84.31 367 ALA A N 1
ATOM 2880 C CA . ALA A 1 367 ? 10.867 32.281 0.728 1 84.31 367 ALA A CA 1
ATOM 2881 C C . ALA A 1 367 ? 10.102 31.188 -0.004 1 84.31 367 ALA A C 1
ATOM 2883 O O . ALA A 1 367 ? 10.711 30.266 -0.557 1 84.31 367 ALA A O 1
ATOM 2884 N N . GLY A 1 368 ? 8.805 31.219 0.096 1 78.06 368 GLY A N 1
ATOM 2885 C CA . GLY A 1 368 ? 7.988 30.281 -0.652 1 78.06 368 GLY A CA 1
ATOM 2886 C C . GLY A 1 368 ? 7.621 29.047 0.144 1 78.06 368 GLY A C 1
ATOM 2887 O O . GLY A 1 368 ? 6.812 28.234 -0.302 1 78.06 368 GLY A O 1
ATOM 2888 N N . TYR A 1 369 ? 8.234 28.891 1.29 1 85.62 369 TYR A N 1
ATOM 2889 C CA . TYR A 1 369 ? 7.898 27.75 2.121 1 85.62 369 TYR A CA 1
ATOM 2890 C C . TYR A 1 369 ? 6.527 27.922 2.76 1 85.62 369 TYR A C 1
ATOM 2892 O O . TYR A 1 369 ? 6.094 29.047 3.02 1 85.62 369 TYR A O 1
ATOM 2900 N N . ASN A 1 370 ? 5.891 26.781 2.881 1 79.19 370 ASN A N 1
ATOM 2901 C CA . ASN A 1 370 ? 4.512 26.781 3.355 1 79.19 370 ASN A CA 1
ATOM 2902 C C . ASN A 1 370 ? 4.398 26.156 4.746 1 79.19 370 ASN A C 1
ATOM 2904 O O . ASN A 1 370 ? 5 25.125 5.023 1 79.19 370 ASN A O 1
ATOM 2908 N N . LEU A 1 371 ? 3.689 26.922 5.578 1 82.69 371 LEU A N 1
ATOM 2909 C CA . LEU A 1 371 ? 3.463 26.406 6.926 1 82.69 371 LEU A CA 1
ATOM 2910 C C . LEU A 1 371 ? 2.115 25.703 7.02 1 82.69 371 LEU A C 1
ATOM 2912 O O . LEU A 1 371 ? 1.067 26.344 7.031 1 82.69 371 LEU A O 1
ATOM 2916 N N . ILE A 1 372 ? 2.201 24.422 7.07 1 79.88 372 ILE A N 1
ATOM 2917 C CA . ILE A 1 372 ? 1.003 23.656 7.371 1 79.88 372 ILE A CA 1
ATOM 2918 C C . ILE A 1 372 ? 0.996 23.266 8.844 1 79.88 372 ILE A C 1
ATOM 2920 O O . ILE A 1 372 ? 2.047 23.234 9.492 1 79.88 372 ILE A O 1
ATOM 2924 N N . PRO A 1 373 ? -0.109 23 9.367 1 82.31 373 PRO A N 1
ATOM 2925 C CA . PRO A 1 373 ? -0.193 22.734 10.812 1 82.31 373 PRO A CA 1
ATOM 2926 C C . PRO A 1 373 ? 0.746 21.625 11.258 1 82.31 373 PRO A C 1
ATOM 2928 O O . PRO A 1 373 ? 1.354 21.719 12.328 1 82.31 373 PRO A O 1
ATOM 2931 N N . GLU A 1 374 ? 0.962 20.594 10.5 1 89.12 374 GLU A N 1
ATOM 2932 C CA . GLU A 1 374 ? 1.77 19.453 10.883 1 89.12 374 GLU A CA 1
ATOM 2933 C C . GLU A 1 374 ? 3.256 19.781 10.883 1 89.12 374 GLU A C 1
ATOM 2935 O O . GLU A 1 374 ? 4.07 19.047 11.43 1 89.12 374 GLU A O 1
ATOM 2940 N N . ALA A 1 375 ? 3.578 20.938 10.305 1 90.94 375 ALA A N 1
ATOM 2941 C CA . ALA A 1 375 ? 4.98 21.344 10.227 1 90.94 375 ALA A CA 1
ATOM 2942 C C . ALA A 1 375 ? 5.566 21.578 11.609 1 90.94 375 ALA A C 1
ATOM 2944 O O . ALA A 1 375 ? 6.781 21.469 11.805 1 90.94 375 ALA A O 1
ATOM 2945 N N . HIS A 1 376 ? 4.719 21.875 12.602 1 94.06 376 HIS A N 1
ATOM 2946 C CA . HIS A 1 376 ? 5.188 22.141 13.961 1 94.06 376 HIS A CA 1
ATOM 2947 C C . HIS A 1 376 ? 5.84 20.906 14.57 1 94.06 376 HIS A C 1
ATOM 2949 O O . HIS A 1 376 ? 6.68 21.016 15.469 1 94.06 376 HIS A O 1
ATOM 2955 N N . PHE A 1 377 ? 5.52 19.75 14.039 1 95.94 377 PHE A N 1
ATOM 2956 C CA . PHE A 1 377 ? 6.129 18.516 14.523 1 95.94 377 PHE A CA 1
ATOM 2957 C C . PHE A 1 377 ? 7.605 18.453 14.148 1 95.94 377 PHE A C 1
ATOM 2959 O O . PHE A 1 377 ? 8.375 17.703 14.75 1 95.94 377 PHE A O 1
ATOM 2966 N N . GLY A 1 378 ? 7.949 19.234 13.109 1 96.94 378 GLY A N 1
ATOM 2967 C CA . GLY A 1 378 ? 9.359 19.328 12.766 1 96.94 378 GLY A CA 1
ATOM 2968 C C . GLY A 1 378 ? 10.211 19.875 13.898 1 96.94 378 GLY A C 1
ATOM 2969 O O . GLY A 1 378 ? 11.312 19.359 14.156 1 96.94 378 GLY A O 1
ATOM 2970 N N . TYR A 1 379 ? 9.688 20.859 14.602 1 98.12 379 TYR A N 1
ATOM 2971 C CA . TYR A 1 379 ? 10.375 21.453 15.75 1 98.12 379 TYR A CA 1
ATOM 2972 C C . TYR A 1 379 ? 10.578 20.422 16.859 1 98.12 379 TYR A C 1
ATOM 2974 O O . TYR A 1 379 ? 11.695 20.25 17.344 1 98.12 379 TYR A O 1
ATOM 2982 N N . ASP A 1 380 ? 9.562 19.703 17.188 1 98.12 380 ASP A N 1
ATOM 2983 C CA . ASP A 1 380 ? 9.602 18.75 18.281 1 98.12 380 ASP A CA 1
ATOM 2984 C C . ASP A 1 380 ? 10.438 17.531 17.922 1 98.12 380 ASP A C 1
ATOM 2986 O O . ASP A 1 380 ? 11.047 16.906 18.797 1 98.12 380 ASP A O 1
ATOM 2990 N N . SER A 1 381 ? 10.492 17.172 16.625 1 98.25 381 SER A N 1
ATOM 2991 C CA . SER A 1 381 ? 11.312 16.047 16.203 1 98.25 381 SER A CA 1
ATOM 2992 C C . SER A 1 381 ? 12.797 16.312 16.453 1 98.25 381 SER A C 1
ATOM 2994 O O . SER A 1 381 ? 13.531 15.406 16.875 1 98.25 381 SER A O 1
ATOM 2996 N N . ILE A 1 382 ? 13.219 17.531 16.203 1 98.56 382 ILE A N 1
ATOM 2997 C CA . ILE A 1 382 ? 14.609 17.891 16.453 1 98.56 382 ILE A CA 1
ATOM 2998 C C . ILE A 1 382 ? 14.906 17.828 17.938 1 98.56 382 ILE A C 1
ATOM 3000 O O . ILE A 1 382 ? 15.945 17.312 18.359 1 98.56 382 ILE A O 1
ATOM 3004 N N . TRP A 1 383 ? 14.008 18.328 18.719 1 98.62 383 TRP A N 1
ATOM 3005 C CA . TRP A 1 383 ? 14.203 18.281 20.172 1 98.62 383 TRP A CA 1
ATOM 3006 C C . TRP A 1 383 ? 14.234 16.828 20.656 1 98.62 383 TRP A C 1
ATOM 3008 O O . TRP A 1 383 ? 15.031 16.484 21.531 1 98.62 383 TRP A O 1
ATOM 3018 N N . ALA A 1 384 ? 13.359 15.977 20.156 1 98.44 384 ALA A N 1
ATOM 3019 C CA . ALA A 1 384 ? 13.344 14.57 20.547 1 98.44 384 ALA A CA 1
ATOM 3020 C C . ALA A 1 384 ? 14.695 13.914 20.281 1 98.44 384 ALA A C 1
ATOM 3022 O O . ALA A 1 384 ? 15.25 13.25 21.156 1 98.44 384 ALA A O 1
ATOM 3023 N N . VAL A 1 385 ? 15.227 14.148 19.109 1 98.62 385 VAL A N 1
ATOM 3024 C CA . VAL A 1 385 ? 16.484 13.523 18.75 1 98.62 385 VAL A CA 1
ATOM 3025 C C . VAL A 1 385 ? 17.625 14.133 19.562 1 98.62 385 VAL A C 1
ATOM 3027 O O . VAL A 1 385 ? 18.516 13.414 20.031 1 98.62 385 VAL A O 1
ATOM 3030 N N . ALA A 1 386 ? 17.594 15.477 19.766 1 98.62 386 ALA A N 1
ATOM 3031 C CA . ALA A 1 386 ? 18.641 16.141 20.547 1 98.62 386 ALA A CA 1
ATOM 3032 C C . ALA A 1 386 ? 18.688 15.625 21.969 1 98.62 386 ALA A C 1
ATOM 3034 O O . ALA A 1 386 ? 19.781 15.359 22.5 1 98.62 386 ALA A O 1
ATOM 3035 N N . LEU A 1 387 ? 17.531 15.477 22.562 1 98.56 387 LEU A N 1
ATOM 3036 C CA . LEU A 1 387 ? 17.469 14.984 23.938 1 98.56 387 LEU A CA 1
ATOM 3037 C C . LEU A 1 387 ? 17.922 13.531 24 1 98.56 387 LEU A C 1
ATOM 3039 O O . LEU A 1 387 ? 18.609 13.141 24.953 1 98.56 387 LEU A O 1
ATOM 3043 N N . ALA A 1 388 ? 17.547 12.75 23.016 1 98.62 388 ALA A N 1
ATOM 3044 C CA . ALA A 1 388 ? 17.984 11.359 22.984 1 98.62 388 ALA A CA 1
ATOM 3045 C C . ALA A 1 388 ? 19.484 11.258 22.781 1 98.62 388 ALA A C 1
ATOM 3047 O O . ALA A 1 388 ? 20.156 10.43 23.406 1 98.62 388 ALA A O 1
ATOM 3048 N N . LEU A 1 389 ? 19.984 12.086 21.875 1 98.5 389 LEU A N 1
ATOM 3049 C CA . LEU A 1 389 ? 21.438 12.125 21.656 1 98.5 389 LEU A CA 1
ATOM 3050 C C . LEU A 1 389 ? 22.156 12.57 22.922 1 98.5 389 LEU A C 1
ATOM 3052 O O . LEU A 1 389 ? 23.234 12.047 23.25 1 98.5 389 LEU A O 1
ATOM 3056 N N . HIS A 1 390 ? 21.609 13.562 23.625 1 97.69 390 HIS A N 1
ATOM 3057 C CA . HIS A 1 390 ? 22.172 14.023 24.891 1 97.69 390 HIS A CA 1
ATOM 3058 C C . HIS A 1 390 ? 22.281 12.891 25.891 1 97.69 390 HIS A C 1
ATOM 3060 O O . HIS A 1 390 ? 23.328 12.695 26.516 1 97.69 390 HIS A O 1
ATOM 3066 N N . GLN A 1 391 ? 21.219 12.148 26.031 1 97.12 391 GLN A N 1
ATOM 3067 C CA . GLN A 1 391 ? 21.203 11.008 26.938 1 97.12 391 GLN A CA 1
ATOM 3068 C C . GLN A 1 391 ? 22.203 9.945 26.5 1 97.12 391 GLN A C 1
ATOM 3070 O O . GLN A 1 391 ? 22.875 9.328 27.328 1 97.12 391 GLN A O 1
ATOM 3075 N N . THR A 1 392 ? 22.266 9.734 25.203 1 97 392 THR A N 1
ATOM 3076 C CA . THR A 1 392 ? 23.203 8.758 24.656 1 97 392 THR A CA 1
ATOM 3077 C C . THR A 1 392 ? 24.641 9.18 24.953 1 97 392 THR A C 1
ATOM 3079 O O . THR A 1 392 ? 25.469 8.344 25.344 1 97 392 THR A O 1
ATOM 3082 N N . ALA A 1 393 ? 24.938 10.445 24.781 1 95.94 393 ALA A N 1
ATOM 3083 C CA . ALA A 1 393 ? 26.266 10.969 25.078 1 95.94 393 ALA A CA 1
ATOM 3084 C C . ALA A 1 393 ? 26.625 10.766 26.547 1 95.94 393 ALA A C 1
ATOM 3086 O O . ALA A 1 393 ? 27.766 10.391 26.859 1 95.94 393 ALA A O 1
ATOM 3087 N N . GLU A 1 394 ? 25.703 10.984 27.422 1 93.94 394 GLU A N 1
ATOM 3088 C CA . GLU A 1 394 ? 25.922 10.781 28.844 1 93.94 394 GLU A CA 1
ATOM 3089 C C . GLU A 1 394 ? 26.188 9.312 29.156 1 93.94 394 GLU A C 1
ATOM 3091 O O . GLU A 1 394 ? 27.031 8.992 30 1 93.94 394 GLU A O 1
ATOM 3096 N N . ASN A 1 395 ? 25.453 8.477 28.484 1 92.38 395 ASN A N 1
ATOM 3097 C CA . ASN A 1 395 ? 25.625 7.043 28.688 1 92.38 395 ASN A CA 1
ATOM 3098 C C . ASN A 1 395 ? 26.984 6.559 28.172 1 92.38 395 ASN A C 1
ATOM 3100 O O . ASN A 1 395 ? 27.594 5.66 28.75 1 92.38 395 ASN A O 1
ATOM 3104 N N . LEU A 1 396 ? 27.359 7.152 27.094 1 92 396 LEU A N 1
ATOM 3105 C CA . LEU A 1 396 ? 28.625 6.773 26.484 1 92 396 LEU A CA 1
ATOM 3106 C C . LEU A 1 396 ? 29.797 7.18 27.391 1 92 396 LEU A C 1
ATOM 3108 O O . LEU A 1 396 ? 30.828 6.504 27.422 1 92 396 LEU A O 1
ATOM 3112 N N . LYS A 1 397 ? 29.688 8.219 28.141 1 87.31 397 LYS A N 1
ATOM 3113 C CA . LYS A 1 397 ? 30.703 8.664 29.094 1 87.31 397 LYS A CA 1
ATOM 3114 C C . LYS A 1 397 ? 30.812 7.699 30.266 1 87.31 397 LYS A C 1
ATOM 3116 O O . LYS A 1 397 ? 31.906 7.469 30.781 1 87.31 397 LYS A O 1
ATOM 3121 N N . LYS A 1 398 ? 29.734 7.133 30.578 1 85.12 398 LYS A N 1
ATOM 3122 C CA . LYS A 1 398 ? 29.672 6.273 31.766 1 85.12 398 LYS A CA 1
ATOM 3123 C C . LYS A 1 398 ? 30.078 4.84 31.422 1 85.12 398 LYS A C 1
ATOM 3125 O O . LYS A 1 398 ? 30.562 4.105 32.281 1 85.12 398 LYS A O 1
ATOM 3130 N N . ASN A 1 399 ? 29.781 4.547 30.172 1 78.69 399 ASN A N 1
ATOM 3131 C CA . ASN A 1 399 ? 29.953 3.146 29.797 1 78.69 399 ASN A CA 1
ATOM 3132 C C . ASN A 1 399 ? 31.062 2.969 28.766 1 78.69 399 ASN A C 1
ATOM 3134 O O . ASN A 1 399 ? 31.078 3.666 27.75 1 78.69 399 ASN A O 1
ATOM 3138 N N . ALA A 1 400 ? 32.031 2.178 29.125 1 72.44 400 ALA A N 1
ATOM 3139 C CA . ALA A 1 400 ? 33.031 1.796 28.141 1 72.44 400 ALA A CA 1
ATOM 3140 C C . ALA A 1 400 ? 32.531 0.664 27.25 1 72.44 400 ALA A C 1
ATOM 3142 O O . ALA A 1 400 ? 31.688 -0.137 27.672 1 72.44 400 ALA A O 1
ATOM 3143 N N . PHE A 1 401 ? 32.812 0.677 25.969 1 72 401 PHE A N 1
ATOM 3144 C CA . PHE A 1 401 ? 32.469 -0.405 25.062 1 72 401 PHE A CA 1
ATOM 3145 C C . PHE A 1 401 ? 33.312 -1.649 25.344 1 72 401 PHE A C 1
ATOM 3147 O O . PHE A 1 401 ? 34.188 -1.629 26.203 1 72 401 PHE A O 1
ATOM 3154 N N . GLU A 1 402 ? 32.844 -2.701 24.797 1 61.97 402 GLU A N 1
ATOM 3155 C CA . GLU A 1 402 ? 33.5 -3.988 25.047 1 61.97 402 GLU A CA 1
ATOM 3156 C C . GLU A 1 402 ? 35 -3.891 24.906 1 61.97 402 GLU A C 1
ATOM 3158 O O . GLU A 1 402 ? 35.75 -4.602 25.578 1 61.97 402 GLU A O 1
ATOM 3163 N N . ASP A 1 403 ? 35.469 -3.008 24.047 1 62.66 403 ASP A N 1
ATOM 3164 C CA . ASP A 1 403 ? 36.906 -2.869 23.812 1 62.66 403 ASP A CA 1
ATOM 3165 C C . ASP A 1 403 ? 37.531 -1.964 24.875 1 62.66 403 ASP A C 1
ATOM 3167 O O . ASP A 1 403 ? 38.75 -1.675 24.797 1 62.66 403 ASP A O 1
ATOM 3171 N N . GLY A 1 404 ? 36.75 -1.523 25.891 1 69.44 404 GLY A N 1
ATOM 3172 C CA . GLY A 1 404 ? 37.25 -0.716 27 1 69.44 404 GLY A CA 1
ATOM 3173 C C . GLY A 1 404 ? 37.344 0.761 26.656 1 69.44 404 GLY A C 1
ATOM 3174 O O . GLY A 1 404 ? 37.688 1.576 27.531 1 69.44 404 GLY A O 1
ATOM 3175 N N . GLN A 1 405 ? 37.125 1.11 25.406 1 70.56 405 GLN A N 1
ATOM 3176 C CA . GLN A 1 405 ? 37.281 2.5 24.984 1 70.56 405 GLN A CA 1
ATOM 3177 C C . GLN A 1 405 ? 35.969 3.26 25.125 1 70.56 405 GLN A C 1
ATOM 3179 O O . GLN A 1 405 ? 34.906 2.686 24.969 1 70.56 405 GLN A O 1
ATOM 3184 N N . HIS A 1 406 ? 36.156 4.527 25.609 1 80.5 406 HIS A N 1
ATOM 3185 C CA . HIS A 1 406 ? 35.031 5.441 25.594 1 80.5 406 HIS A CA 1
ATOM 3186 C C . HIS A 1 406 ? 34.844 6.082 24.219 1 80.5 406 HIS A C 1
ATOM 3188 O O . HIS A 1 406 ? 35.844 6.402 23.547 1 80.5 406 HIS A O 1
ATOM 3194 N N . ARG A 1 407 ? 33.75 5.996 23.828 1 88.25 407 ARG A N 1
ATOM 3195 C CA . ARG A 1 407 ? 33.406 6.59 22.531 1 88.25 407 ARG A CA 1
ATOM 3196 C C . ARG A 1 407 ? 32.438 7.746 22.703 1 88.25 407 ARG A C 1
ATOM 3198 O O . ARG A 1 407 ? 31.719 7.824 23.703 1 88.25 407 ARG A O 1
ATOM 3205 N N . GLY A 1 408 ? 32.625 8.734 21.812 1 93.44 408 GLY A N 1
ATOM 3206 C CA . GLY A 1 408 ? 31.656 9.812 21.719 1 93.44 408 GLY A CA 1
ATOM 3207 C C . GLY A 1 408 ? 30.719 9.664 20.531 1 93.44 408 GLY A C 1
ATOM 3208 O O . GLY A 1 408 ? 30.844 8.727 19.75 1 93.44 408 GLY A O 1
ATOM 3209 N N . LEU A 1 409 ? 29.766 10.523 20.453 1 96.19 409 LEU A N 1
ATOM 3210 C CA . LEU A 1 409 ? 28.781 10.469 19.375 1 96.19 409 LEU A CA 1
ATOM 3211 C C . LEU A 1 409 ? 29.453 10.586 18.016 1 96.19 409 LEU A C 1
ATOM 3213 O O . LEU A 1 409 ? 28.969 10.016 17.031 1 96.19 409 LEU A O 1
ATOM 3217 N N . GLU A 1 410 ? 30.609 11.266 17.984 1 92.94 410 GLU A N 1
ATOM 3218 C CA . GLU A 1 410 ? 31.328 11.508 16.75 1 92.94 410 GLU A CA 1
ATOM 3219 C C . GLU A 1 410 ? 31.922 10.211 16.203 1 92.94 410 GLU A C 1
ATOM 3221 O O . GLU A 1 410 ? 32.312 10.148 15.031 1 92.94 410 GLU A O 1
ATOM 3226 N N . ASN A 1 411 ? 31.969 9.211 17.031 1 93.06 411 ASN A N 1
ATOM 3227 C CA . ASN A 1 411 ? 32.562 7.938 16.641 1 93.06 411 ASN A CA 1
ATOM 3228 C C . ASN A 1 411 ? 31.531 7.004 16 1 93.06 411 ASN A C 1
ATOM 3230 O O . ASN A 1 411 ? 31.859 5.898 15.578 1 93.06 411 ASN A O 1
ATOM 3234 N N . PHE A 1 412 ? 30.328 7.414 15.875 1 95.19 412 PHE A N 1
ATOM 3235 C CA . PHE A 1 412 ? 29.281 6.57 15.32 1 95.19 412 PHE A CA 1
ATOM 3236 C C . PHE A 1 412 ? 29.578 6.203 13.875 1 95.19 412 PHE A C 1
ATOM 3238 O O . PHE A 1 412 ? 30.031 7.047 13.102 1 95.19 412 PHE A O 1
ATOM 3245 N N . SER A 1 413 ? 29.391 4.898 13.57 1 92.88 413 SER A N 1
ATOM 3246 C CA . SER A 1 413 ? 29.391 4.391 12.195 1 92.88 413 SER A CA 1
ATOM 3247 C C . SER A 1 413 ? 28.141 3.559 11.914 1 92.88 413 SER A C 1
ATOM 3249 O O . SER A 1 413 ? 27.453 3.135 12.836 1 92.88 413 SER A O 1
ATOM 3251 N N . TYR A 1 414 ? 27.875 3.328 10.75 1 93.19 414 TYR A N 1
ATOM 3252 C CA . TYR A 1 414 ? 26.672 2.623 10.352 1 93.19 414 TYR A CA 1
ATOM 3253 C C . TYR A 1 414 ? 26.75 1.146 10.719 1 93.19 414 TYR A C 1
ATOM 3255 O O . TYR A 1 414 ? 25.766 0.417 10.602 1 93.19 414 TYR A O 1
ATOM 3263 N N . SER A 1 415 ? 27.875 0.708 11.227 1 91.25 415 SER A N 1
ATOM 3264 C CA . SER A 1 415 ? 28 -0.666 11.695 1 91.25 415 SER A CA 1
ATOM 3265 C C . SER A 1 415 ? 27.922 -0.74 13.219 1 91.25 415 SER A C 1
ATOM 3267 O O . SER A 1 415 ? 28.016 -1.825 13.797 1 91.25 415 SER A O 1
ATOM 3269 N N . ASP A 1 416 ? 27.734 0.491 13.836 1 90.62 416 ASP A N 1
ATOM 3270 C CA . ASP A 1 416 ? 27.75 0.563 15.297 1 90.62 416 ASP A CA 1
ATOM 3271 C C . ASP A 1 416 ? 26.375 0.235 15.875 1 90.62 416 ASP A C 1
ATOM 3273 O O . ASP A 1 416 ? 25.641 1.135 16.266 1 90.62 416 ASP A O 1
ATOM 3277 N N . GLN A 1 417 ? 26.062 -0.977 16.094 1 91.81 417 GLN A N 1
ATOM 3278 C CA . GLN A 1 417 ? 24.781 -1.416 16.609 1 91.81 417 GLN A CA 1
ATOM 3279 C C . GLN A 1 417 ? 24.594 -0.976 18.047 1 91.81 417 GLN A C 1
ATOM 3281 O O . GLN A 1 417 ? 23.484 -0.607 18.453 1 91.81 417 GLN A O 1
ATOM 3286 N N . GLY A 1 418 ? 25.672 -1.068 18.781 1 89.88 418 GLY A N 1
ATOM 3287 C CA . GLY A 1 418 ? 25.578 -0.705 20.188 1 89.88 418 GLY A CA 1
ATOM 3288 C C . GLY A 1 418 ? 25.109 0.721 20.406 1 89.88 418 GLY A C 1
ATOM 3289 O O . GLY A 1 418 ? 24.156 0.958 21.156 1 89.88 418 GLY A O 1
ATOM 3290 N N . MET A 1 419 ? 25.781 1.661 19.75 1 93.56 419 MET A N 1
ATOM 3291 C CA . MET A 1 419 ? 25.406 3.062 19.906 1 93.56 419 MET A CA 1
ATOM 3292 C C . MET A 1 419 ? 24 3.312 19.344 1 93.56 419 MET A C 1
ATOM 3294 O O . MET A 1 419 ? 23.234 4.102 19.906 1 93.56 419 MET A O 1
ATOM 3298 N N . ALA A 1 420 ? 23.703 2.682 18.234 1 95.75 420 ALA A N 1
ATOM 3299 C CA . ALA A 1 420 ? 22.359 2.805 17.641 1 95.75 420 ALA A CA 1
ATOM 3300 C C . ALA A 1 420 ? 21.281 2.348 18.625 1 95.75 420 ALA A C 1
ATOM 3302 O O . ALA A 1 420 ? 20.234 2.975 18.734 1 95.75 420 ALA A O 1
ATOM 3303 N N . ASP A 1 421 ? 21.562 1.237 19.328 1 94.69 421 ASP A N 1
ATOM 3304 C CA . ASP A 1 421 ? 20.609 0.702 20.297 1 94.69 421 ASP A CA 1
ATOM 3305 C C . ASP A 1 421 ? 20.453 1.637 21.484 1 94.69 421 ASP A C 1
ATOM 3307 O O . ASP A 1 421 ? 19.359 1.763 22.062 1 94.69 421 ASP A O 1
ATOM 3311 N N . MET A 1 422 ? 21.562 2.238 21.844 1 95.19 422 MET A N 1
ATOM 3312 C CA . MET A 1 422 ? 21.5 3.205 22.938 1 95.19 422 MET A CA 1
ATOM 3313 C C . MET A 1 422 ? 20.641 4.398 22.562 1 95.19 422 MET A C 1
ATOM 3315 O O . MET A 1 422 ? 19.828 4.859 23.359 1 95.19 422 MET A O 1
ATOM 3319 N N . LEU A 1 423 ? 20.844 4.875 21.359 1 97.75 423 LEU A N 1
ATOM 3320 C CA . LEU A 1 423 ? 20.031 5.98 20.875 1 97.75 423 LEU A CA 1
ATOM 3321 C C . LEU A 1 423 ? 18.562 5.566 20.781 1 97.75 423 LEU A C 1
ATOM 3323 O O . LEU A 1 423 ? 17.672 6.344 21.125 1 97.75 423 LEU A O 1
ATOM 3327 N N . PHE A 1 424 ? 18.312 4.371 20.281 1 98.12 424 PHE A N 1
ATOM 3328 C CA . PHE A 1 424 ? 16.953 3.832 20.188 1 98.12 424 PHE A CA 1
ATOM 3329 C C . PHE A 1 424 ? 16.281 3.824 21.547 1 98.12 424 PHE A C 1
ATOM 3331 O O . PHE A 1 424 ? 15.141 4.27 21.688 1 98.12 424 PHE A O 1
ATOM 3338 N N . LYS A 1 425 ? 17 3.32 22.531 1 96.69 425 LYS A N 1
ATOM 3339 C CA . LYS A 1 425 ? 16.453 3.258 23.891 1 96.69 425 LYS A CA 1
ATOM 3340 C C . LYS A 1 425 ? 16.203 4.656 24.438 1 96.69 425 LYS A C 1
ATOM 3342 O O . LYS A 1 425 ? 15.211 4.883 25.141 1 96.69 425 LYS A O 1
ATOM 3347 N N . ALA A 1 426 ? 17.125 5.523 24.188 1 97.81 426 ALA A N 1
ATOM 3348 C CA . ALA A 1 426 ? 16.938 6.906 24.609 1 97.81 426 ALA A CA 1
ATOM 3349 C C . ALA A 1 426 ? 15.695 7.516 23.984 1 97.81 426 ALA A C 1
ATOM 3351 O O . ALA A 1 426 ? 14.945 8.242 24.641 1 97.81 426 ALA A O 1
ATOM 3352 N N . LEU A 1 427 ? 15.469 7.273 22.688 1 98 427 LEU A N 1
ATOM 3353 C CA . LEU A 1 427 ? 14.289 7.77 21.984 1 98 427 LEU A CA 1
ATOM 3354 C C . LEU A 1 427 ? 13.016 7.172 22.594 1 98 427 LEU A C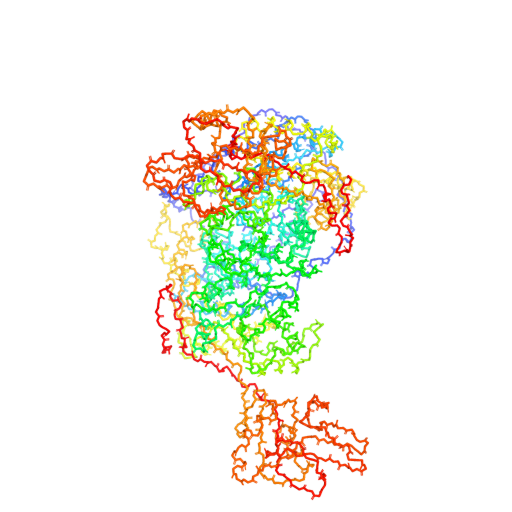 1
ATOM 3356 O O . LEU A 1 427 ? 12.023 7.875 22.766 1 98 427 LEU A O 1
ATOM 3360 N N . GLU A 1 428 ? 13.062 5.93 22.922 1 96.19 428 GLU A N 1
ATOM 3361 C CA . GLU A 1 428 ? 11.906 5.258 23.5 1 96.19 428 GLU A CA 1
ATOM 3362 C C . GLU A 1 428 ? 11.508 5.906 24.828 1 96.19 428 GLU A C 1
ATOM 3364 O O . GLU A 1 428 ? 10.328 5.887 25.203 1 96.19 428 GLU A O 1
ATOM 3369 N N . ASN A 1 429 ? 12.508 6.535 25.438 1 94.81 429 ASN A N 1
ATOM 3370 C CA . ASN A 1 429 ? 12.266 7.027 26.797 1 94.81 429 ASN A CA 1
ATOM 3371 C C . ASN A 1 429 ? 12.211 8.547 26.828 1 94.81 429 ASN A C 1
ATOM 3373 O O . ASN A 1 429 ? 12.125 9.141 27.906 1 94.81 429 ASN A O 1
ATOM 3377 N N . VAL A 1 430 ? 12.289 9.18 25.734 1 96 430 VAL A N 1
ATOM 3378 C CA . VAL A 1 430 ? 12.242 10.641 25.734 1 96 430 VAL A CA 1
ATOM 3379 C C . VAL A 1 430 ? 10.891 11.117 26.25 1 96 430 VAL A C 1
ATOM 3381 O O . VAL A 1 430 ? 9.859 10.5 25.969 1 96 430 VAL A O 1
ATOM 3384 N N . SER A 1 431 ? 10.891 12.094 27.078 1 95.69 431 SER A N 1
ATOM 3385 C CA . SER A 1 431 ? 9.688 12.742 27.594 1 95.69 431 SER A CA 1
ATOM 3386 C C . SER A 1 431 ? 9.914 14.242 27.797 1 95.69 431 SER A C 1
ATOM 3388 O O . SER A 1 431 ? 10.789 14.648 28.562 1 95.69 431 SER A O 1
ATOM 3390 N N . PHE A 1 432 ? 9.203 15.039 27.094 1 96.88 432 PHE A N 1
ATOM 3391 C CA . PHE A 1 432 ? 9.344 16.484 27.219 1 96.88 432 PHE A CA 1
ATOM 3392 C C . PHE A 1 432 ? 8.078 17.188 26.75 1 96.88 432 PHE A C 1
ATOM 3394 O O . PHE A 1 432 ? 7.184 16.562 26.188 1 96.88 432 PHE A O 1
ATOM 3401 N N . THR A 1 433 ? 8.016 18.469 27.094 1 97.06 433 THR A N 1
ATOM 3402 C CA . THR A 1 433 ? 6.945 19.312 26.578 1 97.06 433 THR A CA 1
ATOM 3403 C C . THR A 1 433 ? 7.426 20.125 25.391 1 97.06 433 THR A C 1
ATOM 3405 O O . THR A 1 433 ? 8.289 21 25.531 1 97.06 433 THR A O 1
ATOM 3408 N N . GLY A 1 434 ? 6.895 19.797 24.234 1 97.44 434 GLY A N 1
ATOM 3409 C CA . GLY A 1 434 ? 7.211 20.547 23.031 1 97.44 434 GLY A CA 1
ATOM 3410 C C . GLY A 1 434 ? 6.176 21.594 22.688 1 97.44 434 GLY A C 1
ATOM 3411 O O . GLY A 1 434 ? 5.344 21.953 23.531 1 97.44 434 GLY A O 1
ATOM 3412 N N . VAL A 1 435 ? 6.297 22.156 21.484 1 97.31 435 VAL A N 1
ATOM 3413 C CA . VAL A 1 435 ? 5.348 23.172 21.047 1 97.31 435 VAL A CA 1
ATOM 3414 C C . VAL A 1 435 ? 4 22.516 20.734 1 97.31 435 VAL A C 1
ATOM 3416 O O . VAL A 1 435 ? 2.961 23.188 20.766 1 97.31 435 VAL A O 1
ATOM 3419 N N . SER A 1 436 ? 4.074 21.234 20.453 1 94.62 436 SER A N 1
ATOM 3420 C CA . SER A 1 436 ? 2.852 20.484 20.156 1 94.62 436 SER A CA 1
ATOM 3421 C C . SER A 1 436 ? 2.252 19.891 21.422 1 94.62 436 SER A C 1
ATOM 3423 O O . SER A 1 436 ? 1.23 19.203 21.359 1 94.62 436 SER A O 1
ATOM 3425 N N . GLY A 1 437 ? 2.82 20.109 22.578 1 91.88 437 GLY A N 1
ATOM 3426 C CA . GLY A 1 437 ? 2.387 19.5 23.812 1 91.88 437 GLY A CA 1
ATOM 3427 C C . GLY A 1 437 ? 3.338 18.422 24.312 1 91.88 437 GLY A C 1
ATOM 3428 O O . GLY A 1 437 ? 4.496 18.375 23.906 1 91.88 437 GLY A O 1
ATOM 3429 N N . PRO A 1 438 ? 2.873 17.625 25.25 1 92 438 PRO A N 1
ATOM 3430 C CA . PRO A 1 438 ? 3.744 16.562 25.766 1 92 438 PRO A CA 1
ATOM 3431 C C . PRO A 1 438 ? 4.152 15.555 24.688 1 92 438 PRO A C 1
ATOM 3433 O O . PRO A 1 438 ? 3.311 15.109 23.906 1 92 438 PRO A O 1
ATOM 3436 N N . VAL A 1 439 ? 5.418 15.195 24.609 1 95.56 439 VAL A N 1
ATOM 3437 C CA . VAL A 1 439 ? 5.949 14.258 23.625 1 95.56 439 VAL A CA 1
ATOM 3438 C C . VAL A 1 439 ? 6.52 13.031 24.344 1 95.56 439 VAL A C 1
ATOM 3440 O O . VAL A 1 439 ? 7.418 13.156 25.172 1 95.56 439 VAL A O 1
ATOM 3443 N N . THR A 1 440 ? 5.898 11.93 24.156 1 94.06 440 THR A N 1
ATOM 3444 C CA . THR A 1 440 ? 6.371 10.602 24.531 1 94.06 440 THR A CA 1
ATOM 3445 C C . THR A 1 440 ? 6.051 9.578 23.453 1 94.06 440 THR A C 1
ATOM 3447 O O . THR A 1 440 ? 5.148 9.797 22.625 1 94.06 440 THR A O 1
ATOM 3450 N N . PHE A 1 441 ? 6.848 8.539 23.375 1 94.12 441 PHE A N 1
ATOM 3451 C CA . PHE A 1 441 ? 6.609 7.512 22.359 1 94.12 441 PHE A CA 1
ATOM 3452 C C . PHE A 1 441 ? 6.125 6.219 23.016 1 94.12 441 PHE A C 1
ATOM 3454 O O . PHE A 1 441 ? 6.574 5.859 24.094 1 94.12 441 PHE A O 1
ATOM 3461 N N . HIS A 1 442 ? 5.18 5.645 22.422 1 89.88 442 HIS A N 1
ATOM 3462 C CA . HIS A 1 442 ? 4.738 4.289 22.719 1 89.88 442 HIS A CA 1
ATOM 3463 C C . HIS A 1 442 ? 4.867 3.383 21.5 1 89.88 442 HIS A C 1
ATOM 3465 O O . HIS A 1 442 ? 4.043 3.451 20.594 1 89.88 442 HIS A O 1
ATOM 3471 N N . GLN A 1 443 ? 5.809 2.516 21.5 1 88.69 443 GLN A N 1
ATOM 3472 C CA . GLN A 1 443 ? 6.141 1.656 20.375 1 88.69 443 GLN A CA 1
ATOM 3473 C C . GLN A 1 443 ? 6.395 2.48 19.109 1 88.69 443 GLN A C 1
ATOM 3475 O O . GLN A 1 443 ? 5.863 2.168 18.047 1 88.69 443 GLN A O 1
ATOM 3480 N N . GLY A 1 444 ? 6.961 3.617 19.359 1 92.62 444 GLY A N 1
ATOM 3481 C CA . GLY A 1 444 ? 7.406 4.441 18.25 1 92.62 444 GLY A CA 1
ATOM 3482 C C . GLY A 1 444 ? 6.406 5.516 17.859 1 92.62 444 GLY A C 1
ATOM 3483 O O . GLY A 1 444 ? 6.75 6.469 17.156 1 92.62 444 GLY A O 1
ATOM 3484 N N . ASP A 1 445 ? 5.18 5.398 18.312 1 92.44 445 ASP A N 1
ATOM 3485 C CA . ASP A 1 445 ? 4.137 6.363 17.984 1 92.44 445 ASP A CA 1
ATOM 3486 C C . ASP A 1 445 ? 3.959 7.379 19.109 1 92.44 445 ASP A C 1
ATOM 3488 O O . ASP A 1 445 ? 4.078 7.027 20.297 1 92.44 445 ASP A O 1
ATOM 3492 N N . ARG A 1 446 ? 3.686 8.547 18.75 1 89 446 ARG A N 1
ATOM 3493 C CA . ARG A 1 446 ? 3.295 9.531 19.75 1 89 446 ARG A CA 1
ATOM 3494 C C . ARG A 1 446 ? 1.844 9.328 20.172 1 89 446 ARG A C 1
ATOM 3496 O O . ARG A 1 446 ? 1.006 8.922 19.375 1 89 446 ARG A O 1
ATOM 3503 N N . ILE A 1 447 ? 1.651 9.586 21.406 1 74.62 447 ILE A N 1
ATOM 3504 C CA . ILE A 1 447 ? 0.272 9.617 21.875 1 74.62 447 ILE A CA 1
ATOM 3505 C C . ILE A 1 447 ? -0.285 11.039 21.75 1 74.62 447 ILE A C 1
ATOM 3507 O O . ILE A 1 447 ? 0.188 11.961 22.406 1 74.62 447 ILE A O 1
ATOM 3511 N N . GLY A 1 448 ? -1.146 11.18 20.797 1 74.81 448 GLY A N 1
ATOM 3512 C CA . GLY A 1 448 ? -1.664 12.516 20.562 1 74.81 448 GLY A CA 1
ATOM 3513 C C . GLY A 1 448 ? -3.143 12.648 20.875 1 74.81 448 GLY A C 1
ATOM 3514 O O . GLY A 1 448 ? -3.736 11.758 21.484 1 74.81 448 GLY A O 1
ATOM 3515 N N . SER A 1 449 ? -3.594 13.906 20.75 1 75.5 449 SER A N 1
ATOM 3516 C CA . SER A 1 449 ? -5.008 14.227 20.906 1 75.5 449 SER A CA 1
ATOM 3517 C C . SER A 1 449 ? -5.59 14.797 19.609 1 75.5 449 SER A C 1
ATOM 3519 O O . SER A 1 449 ? -4.852 15.305 18.766 1 75.5 449 SER A O 1
ATOM 3521 N N . ALA A 1 450 ? -6.875 14.547 19.5 1 79.88 450 ALA A N 1
ATOM 3522 C CA . ALA A 1 450 ? -7.531 15.055 18.297 1 79.88 450 ALA A CA 1
ATOM 3523 C C . ALA A 1 450 ? -8.578 16.109 18.656 1 79.88 450 ALA A C 1
ATOM 3525 O O . ALA A 1 450 ? -9.18 16.062 19.734 1 79.88 450 ALA A O 1
ATOM 3526 N N . ASN A 1 451 ? -8.688 17.031 17.766 1 75.25 451 ASN A N 1
ATOM 3527 C CA . ASN A 1 451 ? -9.727 18.047 17.844 1 75.25 451 ASN A CA 1
ATOM 3528 C C . ASN A 1 451 ? -10.82 17.812 16.797 1 75.25 451 ASN A C 1
ATOM 3530 O O . ASN A 1 451 ? -10.547 17.344 15.695 1 75.25 451 ASN A O 1
ATOM 3534 N N . ILE A 1 452 ? -12.062 18.062 17.219 1 81.75 452 ILE A N 1
ATOM 3535 C CA . ILE A 1 452 ? -13.203 18.016 16.312 1 81.75 452 ILE A CA 1
ATOM 3536 C C . ILE A 1 452 ? -13.664 19.438 15.977 1 81.75 452 ILE A C 1
ATOM 3538 O O . ILE A 1 452 ? -13.867 20.266 16.875 1 81.75 452 ILE A O 1
ATOM 3542 N N . TYR A 1 453 ? -13.703 19.688 14.703 1 75.81 453 TYR A N 1
ATOM 3543 C CA . TYR A 1 453 ? -14.156 20.984 14.227 1 75.81 453 TYR A CA 1
ATOM 3544 C C . TYR A 1 453 ? -15.414 20.844 13.383 1 75.81 453 TYR A C 1
ATOM 3546 O O . TYR A 1 453 ? -15.594 19.844 12.688 1 75.81 453 TYR A O 1
ATOM 3554 N N . GLN A 1 454 ? -16.281 21.766 13.57 1 73.44 454 GLN A N 1
ATOM 3555 C CA . GLN A 1 454 ? -17.453 21.828 12.695 1 73.44 454 GLN A CA 1
ATOM 3556 C C . GLN A 1 454 ? -17.547 23.188 12 1 73.44 454 GLN A C 1
ATOM 3558 O O . GLN A 1 454 ? -17.359 24.234 12.633 1 73.44 454 GLN A O 1
ATOM 3563 N N . LEU A 1 455 ? -17.547 23.078 10.742 1 66.25 455 LEU A N 1
ATOM 3564 C CA . LEU A 1 455 ? -17.766 24.312 9.992 1 66.25 455 LEU A CA 1
ATOM 3565 C C . LEU A 1 455 ? -19.125 24.922 10.336 1 66.25 455 LEU A C 1
ATOM 3567 O O . LEU A 1 455 ? -20.156 24.266 10.211 1 66.25 455 LEU A O 1
ATOM 3571 N N . GLN A 1 456 ? -19.062 25.922 11.133 1 56.88 456 GLN A N 1
ATOM 3572 C CA . GLN A 1 456 ? -20.312 26.594 11.492 1 56.88 456 GLN A CA 1
ATOM 3573 C C . GLN A 1 456 ? -20.406 27.969 10.82 1 56.88 456 GLN A C 1
ATOM 3575 O O . GLN A 1 456 ? -19.406 28.656 10.672 1 56.88 456 GLN A O 1
ATOM 3580 N N . ALA A 1 457 ? -21.375 28.078 10.078 1 55.25 457 ALA A N 1
ATOM 3581 C CA . ALA A 1 457 ? -21.625 29.406 9.523 1 55.25 457 ALA A CA 1
ATOM 3582 C C . ALA A 1 457 ? -21.703 30.469 10.617 1 55.25 457 ALA A C 1
ATOM 3584 O O . ALA A 1 457 ? -22.172 30.188 11.727 1 55.25 457 ALA A O 1
ATOM 3585 N N . GLN A 1 458 ? -20.688 31.406 10.57 1 55.97 458 GLN A N 1
ATOM 3586 C CA . GLN A 1 458 ? -20.812 32.5 11.523 1 55.97 458 GLN A CA 1
ATOM 3587 C C . GLN A 1 458 ? -21.516 33.719 10.891 1 55.97 458 GLN A C 1
ATOM 3589 O O . GLN A 1 458 ? -21.422 33.906 9.68 1 55.97 458 GLN A O 1
ATOM 3594 N N . CYS A 1 459 ? -22.422 34.219 11.609 1 63.38 459 CYS A N 1
ATOM 3595 C CA . CYS A 1 459 ? -23.094 35.469 11.188 1 63.38 459 CYS A CA 1
ATOM 3596 C C . CYS A 1 459 ? -22.609 36.656 12.008 1 63.38 459 CYS A C 1
ATOM 3598 O O . CYS A 1 459 ? -22.156 36.5 13.141 1 63.38 459 CYS A O 1
ATOM 3600 N N . ARG A 1 460 ? -22.359 37.781 11.305 1 63.06 460 ARG A N 1
ATOM 3601 C CA . ARG A 1 460 ? -22.094 39.031 12.016 1 63.06 460 ARG A CA 1
ATOM 3602 C C . ARG A 1 460 ? -23.062 39.219 13.18 1 63.06 460 ARG A C 1
ATOM 3604 O O . ARG A 1 460 ? -24.141 38.625 13.195 1 63.06 460 ARG A O 1
ATOM 3611 N N . GLU A 1 461 ? -22.469 39.969 14.102 1 69 461 GLU A N 1
ATOM 3612 C CA . GLU A 1 461 ? -23.344 40.312 15.219 1 69 461 GLU A CA 1
ATOM 3613 C C . GLU A 1 461 ? -24.688 40.844 14.719 1 69 461 GLU A C 1
ATOM 3615 O O . GLU A 1 461 ? -24.75 41.625 13.758 1 69 461 GLU A O 1
ATOM 3620 N N . GLY A 1 462 ? -25.844 40.531 15.328 1 76 462 GLY A N 1
ATOM 3621 C CA . GLY A 1 462 ? -27.172 40.938 14.938 1 76 462 GLY A CA 1
ATOM 3622 C C . GLY A 1 462 ? -27.844 40 13.961 1 76 462 GLY A C 1
ATOM 3623 O O . GLY A 1 462 ? -29.062 40 13.82 1 76 462 GLY A O 1
ATOM 3624 N N . TRP A 1 463 ? -26.922 39.25 13.234 1 82.44 463 TRP A N 1
ATOM 3625 C CA . TRP A 1 463 ? -27.469 38.25 12.312 1 82.44 463 TRP A CA 1
ATOM 3626 C C . TRP A 1 463 ? -27.609 36.906 13.008 1 82.44 463 TRP A C 1
ATOM 3628 O O . TRP A 1 463 ? -26.828 36.562 13.891 1 82.44 463 TRP A O 1
ATOM 3638 N N . ARG A 1 464 ? -28.672 36.344 12.742 1 81.62 464 ARG A N 1
ATOM 3639 C CA . ARG A 1 464 ? -28.938 35.031 13.281 1 81.62 464 ARG A CA 1
ATOM 3640 C C . ARG A 1 464 ? -28.609 33.938 12.258 1 81.62 464 ARG A C 1
ATOM 3642 O O . ARG A 1 464 ? -28.875 34.094 11.062 1 81.62 464 ARG A O 1
ATOM 3649 N N . ILE A 1 465 ? -28.062 32.938 12.828 1 74.06 465 ILE A N 1
ATOM 3650 C CA . ILE A 1 465 ? -27.531 31.938 11.914 1 74.06 465 ILE A CA 1
ATOM 3651 C C . ILE A 1 465 ? -28.484 30.75 11.852 1 74.06 465 ILE A C 1
ATOM 3653 O O . ILE A 1 465 ? -29.047 30.344 12.867 1 74.06 465 ILE A O 1
ATOM 3657 N N . HIS A 1 466 ? -28.828 30.406 10.633 1 73.12 466 HIS A N 1
ATOM 3658 C CA . HIS A 1 466 ? -29.453 29.109 10.391 1 73.12 466 HIS A CA 1
ATOM 3659 C C . HIS A 1 466 ? -28.766 28.375 9.234 1 73.12 466 HIS A C 1
ATOM 3661 O O . HIS A 1 466 ? -28.891 28.781 8.078 1 73.12 466 HIS A O 1
ATOM 3667 N N . ILE A 1 467 ? -28.125 27.375 9.68 1 62.53 467 ILE A N 1
ATOM 3668 C CA . ILE A 1 467 ? -27.359 26.531 8.758 1 62.53 467 ILE A CA 1
ATOM 3669 C C . ILE A 1 467 ? -26.266 27.359 8.102 1 62.53 467 ILE A C 1
ATOM 3671 O O . ILE A 1 467 ? -25.234 27.641 8.727 1 62.53 467 ILE A O 1
ATOM 3675 N N . SER A 1 468 ? -26.422 27.75 6.762 1 61.44 468 SER A N 1
ATOM 3676 C CA . SER A 1 468 ? -25.359 28.438 6.027 1 61.44 468 SER A CA 1
ATOM 3677 C C . SER A 1 468 ? -25.719 29.891 5.75 1 61.44 468 SER A C 1
ATOM 3679 O O . SER A 1 468 ? -25.062 30.547 4.945 1 61.44 468 SER A O 1
ATOM 3681 N N . TYR A 1 469 ? -26.781 30.219 6.441 1 75.25 469 TYR A N 1
ATOM 3682 C CA . TYR A 1 469 ? -27.234 31.578 6.145 1 75.25 469 TYR A CA 1
ATOM 3683 C C . TYR A 1 469 ? -27.406 32.375 7.426 1 75.25 469 TYR A C 1
ATOM 3685 O O . TYR A 1 469 ? -27.703 31.828 8.484 1 75.25 469 TYR A O 1
ATOM 3693 N N . CYS A 1 470 ? -26.984 33.562 7.277 1 80.94 470 CYS A N 1
ATOM 3694 C CA . CYS A 1 470 ? -27.25 34.562 8.297 1 80.94 470 CYS A CA 1
ATOM 3695 C C . CYS A 1 470 ? -28.516 35.344 7.969 1 80.94 470 CYS A C 1
ATOM 3697 O O . CYS A 1 470 ? -28.734 35.688 6.812 1 80.94 470 CYS A O 1
ATOM 3699 N N . TYR A 1 471 ? -29.344 35.5 8.938 1 90 471 TYR A N 1
ATOM 3700 C CA . TYR A 1 471 ? -30.594 36.219 8.773 1 90 471 TYR A CA 1
ATOM 3701 C C . TYR A 1 471 ? -30.625 37.469 9.688 1 90 471 TYR A C 1
ATOM 3703 O O . TYR A 1 471 ? -30.25 37.375 10.859 1 90 471 TYR A O 1
ATOM 3711 N N . LEU A 1 472 ? -30.922 38.562 9.133 1 91.88 472 LEU A N 1
ATOM 3712 C CA . LEU A 1 472 ? -31.141 39.781 9.898 1 91.88 472 LEU A CA 1
ATOM 3713 C C . LEU A 1 472 ? -32.625 40.125 9.945 1 91.88 472 LEU A C 1
ATOM 3715 O O . LEU A 1 472 ? -33.25 40.375 8.906 1 91.88 472 LEU A O 1
ATOM 3719 N N . PHE A 1 473 ? -33.156 40.094 11.07 1 93.69 473 PHE A N 1
ATOM 3720 C CA . PHE A 1 473 ? -34.531 40.5 11.281 1 93.69 473 PHE A CA 1
ATOM 3721 C C . PHE A 1 473 ? -34.625 42 11.57 1 93.69 473 PHE A C 1
ATOM 3723 O O . PHE A 1 473 ? -34.188 42.469 12.633 1 93.69 473 PHE A O 1
ATOM 3730 N N . VAL A 1 474 ? -35.219 42.75 10.672 1 93.69 474 VAL A N 1
ATOM 3731 C CA . VAL A 1 474 ? -35.281 44.219 10.797 1 93.69 474 VAL A CA 1
ATOM 3732 C C . VAL A 1 474 ? -36.656 44.594 11.297 1 93.69 474 VAL A C 1
ATOM 3734 O O . VAL A 1 474 ? -37.688 44.25 10.688 1 93.69 474 VAL A O 1
ATOM 3737 N N . THR A 1 475 ? -36.719 45.375 12.336 1 92.75 475 THR A N 1
ATOM 3738 C CA . THR A 1 475 ? -37.969 45.75 12.992 1 92.75 475 THR A CA 1
ATOM 3739 C C . THR A 1 475 ? -38.594 46.938 12.305 1 92.75 475 THR A C 1
ATOM 3741 O O . THR A 1 475 ? -39.812 47.125 12.375 1 92.75 475 THR A O 1
ATOM 3744 N N . SER A 1 476 ? -37.812 47.812 11.688 1 92.19 476 SER A N 1
ATOM 3745 C CA . SER A 1 476 ? -38.375 49 11.008 1 92.19 476 SER A CA 1
ATOM 3746 C C . SER A 1 476 ? -39.219 48.562 9.812 1 92.19 476 SER A C 1
ATOM 3748 O O . SER A 1 476 ? -38.875 47.656 9.07 1 92.19 476 SER A O 1
ATOM 3750 N N . GLN A 1 477 ? -40.344 49.125 9.727 1 92.75 477 GLN A N 1
ATOM 3751 C CA . GLN A 1 477 ? -41.25 48.812 8.625 1 92.75 477 GLN A CA 1
ATOM 3752 C C . GLN A 1 477 ? -40.938 49.656 7.398 1 92.75 477 GLN A C 1
ATOM 3754 O O . GLN A 1 477 ? -40.719 50.875 7.52 1 92.75 477 GLN A O 1
ATOM 3759 N N . LYS A 1 478 ? -40.781 49.031 6.32 1 93.5 478 LYS A N 1
ATOM 3760 C CA . LYS A 1 478 ? -40.5 49.688 5.047 1 93.5 478 LYS A CA 1
ATOM 3761 C C . LYS A 1 478 ? -41.344 49.094 3.918 1 93.5 478 LYS A C 1
ATOM 3763 O O . LYS A 1 478 ? -41.969 48.062 4.09 1 93.5 478 LYS A O 1
ATOM 3768 N N . SER A 1 479 ? -41.469 49.875 2.865 1 91.62 479 SER A N 1
ATOM 3769 C CA . SER A 1 479 ? -42.031 49.281 1.657 1 91.62 479 SER A CA 1
ATOM 3770 C C . SER A 1 479 ? -41.188 48.125 1.148 1 91.62 479 SER A C 1
ATOM 3772 O O . SER A 1 479 ? -40.031 47.969 1.57 1 91.62 479 SER A O 1
ATOM 3774 N N . TRP A 1 480 ? -41.719 47.312 0.317 1 92.69 480 TRP A N 1
ATOM 3775 C CA . TRP A 1 480 ? -40.969 46.156 -0.2 1 92.69 480 TRP A CA 1
ATOM 3776 C C . TRP A 1 480 ? -39.688 46.562 -0.875 1 92.69 480 TRP A C 1
ATOM 3778 O O . TRP A 1 480 ? -38.625 46 -0.619 1 92.69 480 TRP A O 1
ATOM 3788 N N . ASP A 1 481 ? -39.75 47.625 -1.713 1 88.38 481 ASP A N 1
ATOM 3789 C CA . ASP A 1 481 ? -38.562 48.125 -2.445 1 88.38 481 ASP A CA 1
ATOM 3790 C C . ASP A 1 481 ? -37.5 48.656 -1.489 1 88.38 481 ASP A C 1
ATOM 3792 O O . ASP A 1 481 ? -36.312 48.406 -1.69 1 88.38 481 ASP A O 1
ATOM 3796 N N . GLU A 1 482 ? -37.938 49.375 -0.515 1 90 482 GLU A N 1
ATOM 3797 C CA . GLU A 1 482 ? -37.031 49.906 0.48 1 90 482 GLU A CA 1
ATOM 3798 C C . GLU A 1 482 ? -36.375 48.781 1.3 1 90 482 GLU A C 1
ATOM 3800 O O . GLU A 1 482 ? -35.219 48.844 1.657 1 90 482 GLU A O 1
ATOM 3805 N N . ALA A 1 483 ? -37.188 47.812 1.669 1 93.56 483 ALA A N 1
ATOM 3806 C CA . ALA A 1 483 ? -36.688 46.656 2.383 1 93.56 483 ALA A CA 1
ATOM 3807 C C . ALA A 1 483 ? -35.625 45.938 1.565 1 93.56 483 ALA A C 1
ATOM 3809 O O . ALA A 1 483 ? -34.562 45.562 2.09 1 93.56 483 ALA A O 1
ATOM 3810 N N . ALA A 1 484 ? -35.906 45.719 0.267 1 91.56 484 ALA A N 1
ATOM 3811 C CA . ALA A 1 484 ? -34.938 45.062 -0.627 1 91.56 484 ALA A CA 1
ATOM 3812 C C . ALA A 1 484 ? -33.625 45.875 -0.703 1 91.56 484 ALA A C 1
ATOM 3814 O O . ALA A 1 484 ? -32.531 45.281 -0.672 1 91.56 484 ALA A O 1
ATOM 3815 N N . ARG A 1 485 ? -33.719 47.125 -0.817 1 87.62 485 ARG A N 1
ATOM 3816 C CA . ARG A 1 485 ? -32.562 48 -0.866 1 87.62 485 ARG A CA 1
ATOM 3817 C C . ARG A 1 485 ? -31.781 47.938 0.444 1 87.62 485 ARG A C 1
ATOM 3819 O O . ARG A 1 485 ? -30.547 47.875 0.438 1 87.62 485 ARG A O 1
ATOM 3826 N N . HIS A 1 486 ? -32.469 48 1.555 1 90.5 486 HIS A N 1
ATOM 3827 C CA . HIS A 1 486 ? -31.844 47.906 2.861 1 90.5 486 HIS A CA 1
ATOM 3828 C C . HIS A 1 486 ? -31.016 46.625 2.971 1 90.5 486 HIS A C 1
ATOM 3830 O O . HIS A 1 486 ? -29.859 46.656 3.434 1 90.5 486 HIS A O 1
ATOM 3836 N N . CYS A 1 487 ? -31.625 45.5 2.588 1 92 487 CYS A N 1
ATOM 3837 C CA . CYS A 1 487 ? -30.906 44.219 2.676 1 92 487 CYS A CA 1
ATOM 3838 C C . CYS A 1 487 ? -29.672 44.219 1.782 1 92 487 CYS A C 1
ATOM 3840 O O . CYS A 1 487 ? -28.641 43.656 2.146 1 92 487 CYS A O 1
ATOM 3842 N N . ARG A 1 488 ? -29.734 44.844 0.652 1 86.81 488 ARG A N 1
ATOM 3843 C CA . ARG A 1 488 ? -28.547 45 -0.202 1 86.81 488 ARG A CA 1
ATOM 3844 C C . ARG A 1 488 ? -27.469 45.812 0.481 1 86.81 488 ARG A C 1
ATOM 3846 O O . ARG A 1 488 ? -26.281 45.5 0.411 1 86.81 488 ARG A O 1
ATOM 3853 N N . ASP A 1 489 ? -27.875 46.812 1.121 1 83.94 489 ASP A N 1
ATOM 3854 C CA . ASP A 1 489 ? -26.953 47.688 1.85 1 83.94 489 ASP A CA 1
ATOM 3855 C C . ASP A 1 489 ? -26.281 46.906 2.992 1 83.94 489 ASP A C 1
ATOM 3857 O O . ASP A 1 489 ? -25.141 47.219 3.352 1 83.94 489 ASP A O 1
ATOM 3861 N N . GLU A 1 490 ? -27 45.969 3.568 1 83.44 490 GLU A N 1
ATOM 3862 C CA . GLU A 1 490 ? -26.484 45.156 4.648 1 83.44 490 GLU A CA 1
ATOM 3863 C C . GLU A 1 490 ? -25.641 44 4.102 1 83.44 490 GLU A C 1
ATOM 3865 O O . GLU A 1 490 ? -25.141 43.156 4.863 1 83.44 490 GLU A O 1
ATOM 3870 N N . GLY A 1 491 ? -25.5 43.969 2.818 1 79.75 491 GLY A N 1
ATOM 3871 C CA . GLY A 1 491 ? -24.656 42.969 2.182 1 79.75 491 GLY A CA 1
ATOM 3872 C C . GLY A 1 491 ? -25.406 41.688 1.859 1 79.75 491 GLY A C 1
ATOM 3873 O O . GLY A 1 491 ? -24.781 40.656 1.566 1 79.75 491 GLY A O 1
ATOM 3874 N N . GLY A 1 492 ? -26.656 41.688 1.987 1 85.5 492 GLY A N 1
ATOM 3875 C CA . GLY A 1 492 ? -27.469 40.531 1.674 1 85.5 492 GLY A CA 1
ATOM 3876 C C . GLY A 1 492 ? -28.656 40.844 0.778 1 85.5 492 GLY A C 1
ATOM 3877 O O . GLY A 1 492 ? -28.578 41.781 -0.031 1 85.5 492 GLY A O 1
ATOM 3878 N N . PHE A 1 493 ? -29.703 40 0.849 1 90.06 493 PHE A N 1
ATOM 3879 C CA . PHE A 1 493 ? -30.938 40.188 0.087 1 90.06 493 PHE A CA 1
ATOM 3880 C C . PHE A 1 493 ? -32.156 39.906 0.955 1 90.06 493 PHE A C 1
ATOM 3882 O O . PHE A 1 493 ? -32.031 39.25 1.993 1 90.06 493 PHE A O 1
ATOM 3889 N N . LEU A 1 494 ? -33.312 40.562 0.458 1 92.06 494 LEU A N 1
ATOM 3890 C CA . LEU A 1 494 ? -34.531 40.094 1.074 1 92.06 494 LEU A CA 1
ATOM 3891 C C . LEU A 1 494 ? -34.656 38.594 1.006 1 92.06 494 LEU A C 1
ATOM 3893 O O . LEU A 1 494 ? -34.344 37.969 -0.019 1 92.06 494 LEU A O 1
ATOM 3897 N N . VAL A 1 495 ? -35.094 38 2.053 1 91.62 495 VAL A N 1
ATOM 3898 C CA . VAL A 1 495 ? -34.938 36.562 2.285 1 91.62 495 VAL A CA 1
ATOM 3899 C C . VAL A 1 495 ? -35.75 35.781 1.245 1 91.62 495 VAL A C 1
ATOM 3901 O O . VAL A 1 495 ? -36.906 36.094 0.966 1 91.62 495 VAL A O 1
ATOM 3904 N N . SER A 1 496 ? -35.062 34.844 0.577 1 89.25 496 SER A N 1
ATOM 3905 C CA . SER A 1 496 ? -35.719 33.781 -0.167 1 89.25 496 SER A CA 1
ATOM 3906 C C . SER A 1 496 ? -35.812 32.5 0.67 1 89.25 496 SER A C 1
ATOM 3908 O O . SER A 1 496 ? -34.812 32.094 1.285 1 89.25 496 SER A O 1
ATOM 3910 N N . ILE A 1 497 ? -36.969 31.953 0.75 1 87.75 497 ILE A N 1
ATOM 3911 C CA . ILE A 1 497 ? -37.219 30.766 1.562 1 87.75 497 ILE A CA 1
ATOM 3912 C C . ILE A 1 497 ? -37.312 29.547 0.661 1 87.75 497 ILE A C 1
ATOM 3914 O O . ILE A 1 497 ? -38.25 29.406 -0.114 1 87.75 497 ILE A O 1
ATOM 3918 N N . LEU A 1 498 ? -36.344 28.703 0.857 1 77.94 498 LEU A N 1
ATOM 3919 C CA . LEU A 1 498 ? -36.156 27.672 -0.158 1 77.94 498 LEU A CA 1
ATOM 3920 C C . LEU A 1 498 ? -36.75 26.328 0.313 1 77.94 498 LEU A C 1
ATOM 3922 O O . LEU A 1 498 ? -36.906 25.406 -0.483 1 77.94 498 LEU A O 1
ATOM 3926 N N . SER A 1 499 ? -37.031 26.203 1.626 1 79 499 SER A N 1
ATOM 3927 C CA . SER A 1 499 ? -37.531 24.938 2.164 1 79 499 SER A CA 1
ATOM 3928 C C . SER A 1 499 ? -38.469 25.172 3.344 1 79 499 SER A C 1
ATOM 3930 O O . SER A 1 499 ? -38.5 26.281 3.895 1 79 499 SER A O 1
ATOM 3932 N N . GLU A 1 500 ? -39.219 24.125 3.537 1 82.81 500 GLU A N 1
ATOM 3933 C CA . GLU A 1 500 ? -40.094 24.172 4.703 1 82.81 500 GLU A CA 1
ATOM 3934 C C . GLU A 1 500 ? -39.281 24.359 5.988 1 82.81 500 GLU A C 1
ATOM 3936 O O . GLU A 1 500 ? -39.688 25.125 6.867 1 82.81 500 GLU A O 1
ATOM 3941 N N . ASP A 1 501 ? -38.219 23.734 5.992 1 81 501 ASP A N 1
ATOM 3942 C CA . ASP A 1 501 ? -37.344 23.844 7.16 1 81 501 ASP A CA 1
ATOM 3943 C C . ASP A 1 501 ? -36.875 25.281 7.363 1 81 501 ASP A C 1
ATOM 3945 O O . ASP A 1 501 ? -36.844 25.781 8.492 1 81 501 ASP A O 1
ATOM 3949 N N . GLU A 1 502 ? -36.5 25.844 6.312 1 85.75 502 GLU A N 1
ATOM 3950 C CA . GLU A 1 502 ? -36.094 27.234 6.402 1 85.75 502 GLU A CA 1
ATOM 3951 C C . GLU A 1 502 ? -37.219 28.141 6.852 1 85.75 502 GLU A C 1
ATOM 3953 O O . GLU A 1 502 ? -37 29.062 7.645 1 85.75 502 GLU A O 1
ATOM 3958 N N . ASN A 1 503 ? -38.438 27.891 6.348 1 90.56 503 ASN A N 1
ATOM 3959 C CA . ASN A 1 503 ? -39.625 28.656 6.738 1 90.56 503 ASN A CA 1
ATOM 3960 C C . ASN A 1 503 ? -39.875 28.562 8.242 1 90.56 503 ASN A C 1
ATOM 3962 O O . ASN A 1 503 ? -40.094 29.578 8.898 1 90.56 503 ASN A O 1
ATOM 3966 N N . GLU A 1 504 ? -39.781 27.406 8.695 1 87.75 504 GLU A N 1
ATOM 3967 C CA . GLU A 1 504 ? -39.969 27.172 10.125 1 87.75 504 GLU A CA 1
ATOM 3968 C C . GLU A 1 504 ? -38.844 27.797 10.945 1 87.75 504 GLU A C 1
ATOM 3970 O O . GLU A 1 504 ? -39.094 28.375 12 1 87.75 504 GLU A O 1
ATOM 3975 N N . ALA A 1 505 ? -37.719 27.672 10.469 1 88 505 ALA A N 1
ATOM 3976 C CA . ALA A 1 505 ? -36.531 28.219 11.164 1 88 505 ALA A CA 1
ATOM 3977 C C . ALA A 1 505 ? -36.625 29.734 11.297 1 88 505 ALA A C 1
ATOM 3979 O O . ALA A 1 505 ? -36.281 30.297 12.336 1 88 505 ALA A O 1
ATOM 3980 N N . LEU A 1 506 ? -37.062 30.344 10.266 1 93.12 506 LEU A N 1
ATOM 3981 C CA . LEU A 1 506 ? -37.188 31.797 10.297 1 93.12 506 LEU A CA 1
ATOM 3982 C C . LEU A 1 506 ? -38.188 32.25 11.367 1 93.12 506 LEU A C 1
ATOM 3984 O O . LEU A 1 506 ? -37.938 33.219 12.062 1 93.12 506 LEU A O 1
ATOM 3988 N N . ILE A 1 507 ? -39.281 31.5 11.461 1 91.44 507 ILE A N 1
ATOM 3989 C CA . ILE A 1 507 ? -40.281 31.812 12.469 1 91.44 507 ILE A CA 1
ATOM 3990 C C . ILE A 1 507 ? -39.688 31.625 13.859 1 91.44 507 ILE A C 1
ATOM 3992 O O . ILE A 1 507 ? -39.906 32.469 14.75 1 91.44 507 ILE A O 1
ATOM 3996 N N . GLU A 1 508 ? -38.906 30.656 13.977 1 88.38 508 GLU A N 1
ATOM 3997 C CA . GLU A 1 508 ? -38.281 30.406 15.258 1 88.38 508 GLU A CA 1
ATOM 3998 C C . GLU A 1 508 ? -37.219 31.469 15.562 1 88.38 508 GLU A C 1
ATOM 4000 O O . GLU A 1 508 ? -37.156 31.953 16.688 1 88.38 508 GLU A O 1
ATOM 4005 N N . LEU A 1 509 ? -36.469 31.797 14.617 1 89.69 509 LEU A N 1
ATOM 4006 C CA . LEU A 1 509 ? -35.406 32.781 14.781 1 89.69 509 LEU A CA 1
ATOM 4007 C C . LEU A 1 509 ? -36 34.156 15.102 1 89.69 509 LEU A C 1
ATOM 4009 O O . LEU A 1 509 ? -35.344 34.969 15.773 1 89.69 509 LEU A O 1
ATOM 4013 N N . GLY A 1 510 ? -37.188 34.406 14.586 1 89.88 510 GLY A N 1
ATOM 4014 C CA . GLY A 1 510 ? -37.844 35.688 14.781 1 89.88 510 GLY A CA 1
ATOM 4015 C C . GLY A 1 510 ? -38.688 35.75 16.031 1 89.88 510 GLY A C 1
ATOM 4016 O O . GLY A 1 510 ? -39.5 36.688 16.203 1 89.88 510 GLY A O 1
ATOM 4017 N N . HIS A 1 511 ? -38.562 34.812 16.875 1 87.56 511 HIS A N 1
ATOM 4018 C CA . HIS A 1 511 ? -39.406 34.656 18.031 1 87.56 511 HIS A CA 1
ATOM 4019 C C . HIS A 1 511 ? -39.406 35.938 18.891 1 87.56 511 HIS A C 1
ATOM 4021 O O . HIS A 1 511 ? -40.469 36.344 19.422 1 87.56 511 HIS A O 1
ATOM 4027 N N . ASP A 1 512 ? -38.25 36.5 19.109 1 86.38 512 ASP A N 1
ATOM 4028 C CA . ASP A 1 512 ? -38.188 37.719 19.906 1 86.38 512 ASP A CA 1
ATOM 4029 C C . ASP A 1 512 ? -39.031 38.844 19.297 1 86.38 512 ASP A C 1
ATOM 4031 O O . ASP A 1 512 ? -39.719 39.562 20.016 1 86.38 512 ASP A O 1
ATOM 4035 N N . GLN A 1 513 ? -39.062 38.906 17.984 1 87.88 513 GLN A N 1
ATOM 4036 C CA . GLN A 1 513 ? -39.844 39.938 17.328 1 87.88 513 GLN A CA 1
ATOM 4037 C C . GLN A 1 513 ? -41.344 39.594 17.375 1 87.88 513 GLN A C 1
ATOM 4039 O O . GLN A 1 513 ? -42.188 40.469 17.547 1 87.88 513 GLN A O 1
ATOM 4044 N N . ILE A 1 514 ? -41.625 38.312 17.266 1 87 514 ILE A N 1
ATOM 4045 C CA . ILE A 1 514 ? -43 37.875 17.359 1 87 514 ILE 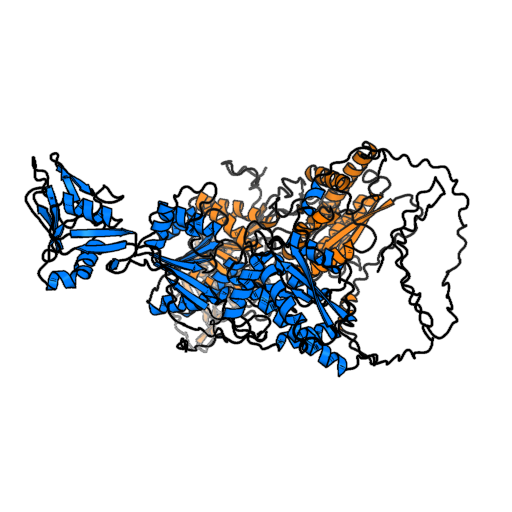A CA 1
ATOM 4046 C C . ILE A 1 514 ? -43.562 38.219 18.734 1 87 514 ILE A C 1
ATOM 4048 O O . ILE A 1 514 ? -44.688 38.688 18.844 1 87 514 ILE A O 1
ATOM 4052 N N . PHE A 1 515 ? -42.75 38 19.703 1 86.25 515 PHE A N 1
ATOM 4053 C CA . PHE A 1 515 ? -43.156 38.344 21.062 1 86.25 515 PHE A CA 1
ATOM 4054 C C . PHE A 1 515 ? -43.438 39.844 21.203 1 86.25 515 PHE A C 1
ATOM 4056 O O . PHE A 1 515 ? -44.281 40.25 21.984 1 86.25 515 PHE A O 1
ATOM 4063 N N . ASN A 1 516 ? -42.781 40.625 20.438 1 87 516 ASN A N 1
ATOM 4064 C CA . ASN A 1 516 ? -42.969 42.094 20.5 1 87 516 ASN A CA 1
ATOM 4065 C C . ASN A 1 516 ? -44 42.562 19.5 1 87 516 ASN A C 1
ATOM 4067 O O . ASN A 1 516 ? -44.125 43.75 19.219 1 87 516 ASN A O 1
ATOM 4071 N N . GLY A 1 517 ? -44.688 41.594 18.891 1 87.56 517 GLY A N 1
ATOM 4072 C CA . GLY A 1 517 ? -45.875 41.938 18.094 1 87.56 517 GLY A CA 1
ATOM 4073 C C . GLY A 1 517 ? -45.594 41.969 16.609 1 87.56 517 GLY A C 1
ATOM 4074 O O . GLY A 1 517 ? -46.5 42.312 15.82 1 87.56 517 GLY A O 1
ATOM 4075 N N . ILE A 1 518 ? -44.344 41.75 16.188 1 91.75 518 ILE A N 1
ATOM 4076 C CA . ILE A 1 518 ? -44 41.688 14.766 1 91.75 518 ILE A CA 1
ATOM 4077 C C . ILE A 1 518 ? -44.094 40.25 14.297 1 91.75 518 ILE A C 1
ATOM 4079 O O . ILE A 1 518 ? -43.25 39.406 14.664 1 91.75 518 ILE A O 1
ATOM 4083 N N . ASN A 1 519 ? -45.062 40 13.508 1 91.75 519 ASN A N 1
ATOM 4084 C CA . ASN A 1 519 ? -45.25 38.625 13.086 1 91.75 519 ASN A CA 1
ATOM 4085 C C . ASN A 1 519 ? -45.344 38.5 11.57 1 91.75 519 ASN A C 1
ATOM 4087 O O . ASN A 1 519 ? -45.688 37.438 11.039 1 91.75 519 ASN A O 1
ATOM 4091 N N . GLN A 1 520 ? -45.094 39.594 10.953 1 94 520 GLN A N 1
ATOM 4092 C CA . GLN A 1 520 ? -45.125 39.625 9.492 1 94 520 GLN A CA 1
ATOM 4093 C C . GLN A 1 520 ? -43.875 40.312 8.93 1 94 520 GLN A C 1
ATOM 4095 O O . GLN A 1 520 ? -43.469 41.375 9.398 1 94 520 GLN A O 1
ATOM 4100 N N . TRP A 1 521 ? -43.188 39.625 7.984 1 95.94 521 TRP A N 1
ATOM 4101 C CA . TRP A 1 521 ? -41.969 40.125 7.391 1 95.94 521 TRP A CA 1
ATOM 4102 C C . TRP A 1 521 ? -42 40.062 5.867 1 95.94 521 TRP A C 1
ATOM 4104 O O . TRP A 1 521 ? -42.469 39.062 5.301 1 95.94 521 TRP A O 1
ATOM 4114 N N . TRP A 1 522 ? -41.594 41.125 5.254 1 94.38 522 TRP A N 1
ATOM 4115 C CA . TRP A 1 522 ? -41.406 41.031 3.814 1 94.38 522 TRP A CA 1
ATOM 4116 C C . TRP A 1 522 ? -40.438 39.906 3.486 1 94.38 522 TRP A C 1
ATOM 4118 O O . TRP A 1 522 ? -39.438 39.688 4.188 1 94.38 522 TRP A O 1
ATOM 4128 N N . VAL A 1 523 ? -40.719 39.156 2.449 1 94.06 523 VAL A N 1
ATOM 4129 C CA . VAL A 1 523 ? -39.781 38.219 1.825 1 94.06 523 VAL A CA 1
ATOM 4130 C C . VAL A 1 523 ? -39.531 38.625 0.376 1 94.06 523 VAL A C 1
ATOM 4132 O O . VAL A 1 523 ? -40.188 39.531 -0.135 1 94.06 523 VAL A O 1
ATOM 4135 N N . SER A 1 524 ? -38.594 37.938 -0.295 1 92.12 524 SER A N 1
ATOM 4136 C CA . SER A 1 524 ? -38.188 38.375 -1.617 1 92.12 524 SER A CA 1
ATOM 4137 C C . SER A 1 524 ? -39.125 37.875 -2.697 1 92.12 524 SER A C 1
ATOM 4139 O O . SER A 1 524 ? -38.938 38.188 -3.879 1 92.12 524 SER A O 1
ATOM 4141 N N . LEU A 1 525 ? -40.125 37.219 -2.355 1 89.31 525 LEU A N 1
ATOM 4142 C CA . LEU A 1 525 ? -41.062 36.625 -3.312 1 89.31 525 LEU A CA 1
ATOM 4143 C C . LEU A 1 525 ? -41.969 37.688 -3.93 1 89.31 525 LEU A C 1
ATOM 4145 O O . LEU A 1 525 ? -42.531 38.531 -3.217 1 89.31 525 LEU A O 1
ATOM 4149 N N . THR A 1 526 ? -42.031 37.625 -5.336 1 87.38 526 THR A N 1
ATOM 4150 C CA . THR A 1 526 ? -42.906 38.531 -6.066 1 87.38 526 THR A CA 1
ATOM 4151 C C . THR A 1 526 ? -43.656 37.781 -7.145 1 87.38 526 THR A C 1
ATOM 4153 O O . THR A 1 526 ? -43.25 36.719 -7.57 1 87.38 526 THR A O 1
ATOM 4156 N N . GLN A 1 527 ? -44.812 38.281 -7.391 1 85.38 527 GLN A N 1
ATOM 4157 C CA . GLN A 1 527 ? -45.625 37.781 -8.5 1 85.38 527 GLN A CA 1
ATOM 4158 C C . GLN A 1 527 ? -45.844 38.875 -9.539 1 85.38 527 GLN A C 1
ATOM 4160 O O . GLN A 1 527 ? -46.312 39.969 -9.203 1 85.38 527 GLN A O 1
ATOM 4165 N N . SER A 1 528 ? -45.469 38.531 -10.797 1 79.31 528 SER A N 1
ATOM 4166 C CA . SER A 1 528 ? -45.656 39.5 -11.883 1 79.31 528 SER A CA 1
ATOM 4167 C C . SER A 1 528 ? -47.156 39.625 -12.234 1 79.31 528 SER A C 1
ATOM 4169 O O . SER A 1 528 ? -47.969 38.875 -11.758 1 79.31 528 SER A O 1
ATOM 4171 N N . LYS A 1 529 ? -47.375 40.625 -13.055 1 78.69 529 LYS A N 1
ATOM 4172 C CA . LYS A 1 529 ? -48.719 40.844 -13.539 1 78.69 529 LYS A CA 1
ATOM 4173 C C . LYS A 1 529 ? -49.219 39.625 -14.352 1 78.69 529 LYS A C 1
ATOM 4175 O O . LYS A 1 529 ? -50.406 39.375 -14.414 1 78.69 529 LYS A O 1
ATOM 4180 N N . GLU A 1 530 ? -48.281 38.906 -14.914 1 75.31 530 GLU A N 1
ATOM 4181 C CA . GLU A 1 530 ? -48.625 37.719 -15.727 1 75.31 530 GLU A CA 1
ATOM 4182 C C . GLU A 1 530 ? -48.812 36.5 -14.844 1 75.31 530 GLU A C 1
ATOM 4184 O O . GLU A 1 530 ? -49.25 35.469 -15.328 1 75.31 530 GLU A O 1
ATOM 4189 N N . GLY A 1 531 ? -48.562 36.656 -13.555 1 75.62 531 GLY A N 1
ATOM 4190 C CA . GLY A 1 531 ? -48.812 35.562 -12.617 1 75.62 531 GLY A CA 1
ATOM 4191 C C . GLY A 1 531 ? -47.562 34.75 -12.32 1 75.62 531 GLY A C 1
ATOM 4192 O O . GLY A 1 531 ? -47.625 33.75 -11.617 1 75.62 531 GLY A O 1
ATOM 4193 N N . ASP A 1 532 ? -46.5 35.25 -12.773 1 79.06 532 ASP A N 1
ATOM 4194 C CA . ASP A 1 532 ? -45.281 34.469 -12.555 1 79.06 532 ASP A CA 1
ATOM 4195 C C . ASP A 1 532 ? -44.719 34.75 -11.164 1 79.06 532 ASP A C 1
ATOM 4197 O O . ASP A 1 532 ? -44.469 35.906 -10.805 1 79.06 532 ASP A O 1
ATOM 4201 N N . LEU A 1 533 ? -44.562 33.688 -10.406 1 82.94 533 LEU A N 1
ATOM 4202 C CA . LEU A 1 533 ? -44 33.781 -9.062 1 82.94 533 LEU A CA 1
ATOM 4203 C C . LEU A 1 533 ? -42.469 33.562 -9.109 1 82.94 533 LEU A C 1
ATOM 4205 O O . LEU A 1 533 ? -42 32.594 -9.695 1 82.94 533 LEU A O 1
ATOM 4209 N N . GLN A 1 534 ? -41.719 34.531 -8.555 1 85.62 534 GLN A N 1
ATOM 4210 C CA . GLN A 1 534 ? -40.281 34.406 -8.562 1 85.62 534 GLN A CA 1
ATOM 4211 C C . GLN A 1 534 ? -39.656 35.031 -7.32 1 85.62 534 GLN A C 1
ATOM 4213 O O . GLN A 1 534 ? -40.188 35.969 -6.762 1 85.62 534 GLN A O 1
ATOM 4218 N N . TRP A 1 535 ? -38.594 34.469 -6.867 1 86.75 535 TRP A N 1
ATOM 4219 C CA . TRP A 1 535 ? -37.75 35.156 -5.867 1 86.75 535 TRP A CA 1
ATOM 4220 C C . TRP A 1 535 ? -37 36.312 -6.48 1 86.75 535 TRP A C 1
ATOM 4222 O O . TRP A 1 535 ? -36.312 36.156 -7.496 1 86.75 535 TRP A O 1
ATOM 4232 N N . SER A 1 536 ? -37.125 37.438 -5.906 1 75.62 536 SER A N 1
ATOM 4233 C CA . SER A 1 536 ? -36.531 38.625 -6.48 1 75.62 536 SER A CA 1
ATOM 4234 C C . SER A 1 536 ? -35.25 39.031 -5.719 1 75.62 536 SER A C 1
ATOM 4236 O O . SER A 1 536 ? -34.719 40.125 -5.945 1 75.62 536 SER A O 1
ATOM 4238 N N . GLY A 1 537 ? -34.938 38.188 -4.672 1 65.81 537 GLY A N 1
ATOM 4239 C CA . GLY A 1 537 ? -33.719 38.438 -3.9 1 65.81 537 GLY A CA 1
ATOM 4240 C C . GLY A 1 537 ? -32.781 37.25 -3.91 1 65.81 537 GLY A C 1
ATOM 4241 O O . GLY A 1 537 ? -33.188 36.094 -4.012 1 65.81 537 GLY A O 1
ATOM 4242 N N . GLY A 1 538 ? -31.422 37.5 -4.094 1 60.22 538 GLY A N 1
ATOM 4243 C CA . GLY A 1 538 ? -30.406 36.469 -4.016 1 60.22 538 GLY A CA 1
ATOM 4244 C C . GLY A 1 538 ? -30.219 35.688 -5.316 1 60.22 538 GLY A C 1
ATOM 4245 O O . GLY A 1 538 ? -30.609 36.188 -6.379 1 60.22 538 GLY A O 1
ATOM 4246 N N . GLN A 1 539 ? -29.625 34.594 -5.262 1 60.31 539 GLN A N 1
ATOM 4247 C CA . GLN A 1 539 ? -29.25 33.844 -6.449 1 60.31 539 GLN A CA 1
ATOM 4248 C C . GLN A 1 539 ? -30.391 32.969 -6.93 1 60.31 539 GLN A C 1
ATOM 4250 O O . GLN A 1 539 ? -30.516 32.688 -8.125 1 60.31 539 GLN A O 1
ATOM 4255 N N . GLU A 1 540 ? -31.312 32.656 -6.125 1 65.75 540 GLU A N 1
ATOM 4256 C CA . GLU A 1 540 ? -32.406 31.766 -6.48 1 65.75 540 GLU A CA 1
ATOM 4257 C C . GLU A 1 540 ? -33.625 32.562 -7 1 65.75 540 GLU A C 1
ATOM 4259 O O . GLU A 1 540 ? -34.094 33.469 -6.336 1 65.75 540 GLU A O 1
ATOM 4264 N N . ARG A 1 541 ? -34.094 32.125 -8.289 1 73.12 541 ARG A N 1
ATOM 4265 C CA . ARG A 1 541 ? -35.25 32.812 -8.859 1 73.12 541 ARG A CA 1
ATOM 4266 C C . ARG A 1 541 ? -36.469 31.922 -8.844 1 73.12 541 ARG A C 1
ATOM 4268 O O . ARG A 1 541 ? -37.594 32.406 -8.602 1 73.12 541 ARG A O 1
ATOM 4275 N N . LYS A 1 542 ? -36.156 30.609 -8.93 1 76.69 542 LYS A N 1
ATOM 4276 C CA . LYS A 1 542 ? -37.281 29.688 -9.039 1 76.69 542 LYS A CA 1
ATOM 4277 C C . LYS A 1 542 ? -37.781 29.266 -7.66 1 76.69 542 LYS A C 1
ATOM 4279 O O . LYS A 1 542 ? -37 29 -6.758 1 76.69 542 LYS A O 1
ATOM 4284 N N . VAL A 1 543 ? -39.094 29.281 -7.566 1 78.44 543 VAL A N 1
ATOM 4285 C CA . VAL A 1 543 ? -39.719 28.812 -6.328 1 78.44 543 VAL A CA 1
ATOM 4286 C C . VAL A 1 543 ? -39.781 27.297 -6.324 1 78.44 543 VAL A C 1
ATOM 4288 O O . VAL A 1 543 ? -40.562 26.703 -7.074 1 78.44 543 VAL A O 1
ATOM 4291 N N . LYS A 1 544 ? -39.031 26.703 -5.508 1 73.88 544 LYS A N 1
ATOM 4292 C CA . LYS A 1 544 ? -38.938 25.25 -5.465 1 73.88 544 LYS A CA 1
ATOM 4293 C C . LYS A 1 544 ? -39.875 24.672 -4.406 1 73.88 544 LYS A C 1
ATOM 4295 O O . LYS A 1 544 ? -40.281 23.516 -4.492 1 73.88 544 LYS A O 1
ATOM 4300 N N . TRP A 1 545 ? -40.156 25.438 -3.389 1 78.31 545 TRP A N 1
ATOM 4301 C CA . TRP A 1 545 ? -41.062 25.062 -2.307 1 78.31 545 TRP A CA 1
ATOM 4302 C C . TRP A 1 545 ? -41.969 26.234 -1.922 1 78.31 545 TRP A C 1
ATOM 4304 O O . TRP A 1 545 ? -41.531 27.391 -1.906 1 78.31 545 TRP A O 1
ATOM 4314 N N . SER A 1 546 ? -43.344 25.812 -1.673 1 81.69 546 SER A N 1
ATOM 4315 C CA . SER A 1 546 ? -44.281 26.797 -1.159 1 81.69 546 SER A CA 1
ATOM 4316 C C . SER A 1 546 ? -45.219 26.156 -0.129 1 81.69 546 SER A C 1
ATOM 4318 O O . SER A 1 546 ? -45.594 24.984 -0.242 1 81.69 546 SER A O 1
ATOM 4320 N N . PRO A 1 547 ? -45.469 26.922 0.978 1 77.31 547 PRO A N 1
ATOM 4321 C CA . PRO A 1 547 ? -46.375 26.391 1.997 1 77.31 547 PRO A CA 1
ATOM 4322 C C . PRO A 1 547 ? -47.812 26.25 1.497 1 77.31 547 PRO A C 1
ATOM 4324 O O . PRO A 1 547 ? -48.625 25.547 2.123 1 77.31 547 PRO A O 1
ATOM 4327 N N . TRP A 1 548 ? -48.312 26.906 0.52 1 74 548 TRP A N 1
ATOM 4328 C CA . TRP A 1 548 ? -49.656 26.734 -0.03 1 74 548 TRP A CA 1
ATOM 4329 C C . TRP A 1 548 ? -49.688 27.062 -1.519 1 74 548 TRP A C 1
ATOM 4331 O O . TRP A 1 548 ? -48.719 27.625 -2.053 1 74 548 TRP A O 1
ATOM 4341 N N . LYS A 1 549 ? -50.781 26.562 -2.164 1 67.5 549 LYS A N 1
ATOM 4342 C CA . LYS A 1 549 ? -51 26.875 -3.572 1 67.5 549 LYS A CA 1
ATOM 4343 C C . LYS A 1 549 ? -51.406 28.344 -3.746 1 67.5 549 LYS A C 1
ATOM 4345 O O . LYS A 1 549 ? -52.344 28.797 -3.107 1 67.5 549 LYS A O 1
ATOM 4350 N N . HIS A 1 550 ? -50.594 29.141 -4.234 1 62.84 550 HIS A N 1
ATOM 4351 C CA . HIS A 1 550 ? -50.812 30.578 -4.383 1 62.84 550 HIS A CA 1
ATOM 4352 C C . HIS A 1 550 ? -51.812 30.859 -5.52 1 62.84 550 HIS A C 1
ATOM 4354 O O . HIS A 1 550 ? -51.688 30.266 -6.602 1 62.84 550 HIS A O 1
ATOM 4360 N N . ASP A 1 551 ? -52.906 31.391 -5.176 1 62.25 551 ASP A N 1
ATOM 4361 C CA . ASP A 1 551 ? -53.781 31.859 -6.238 1 62.25 551 ASP A CA 1
ATOM 4362 C C . ASP A 1 551 ? -53.125 33 -7.035 1 62.25 551 ASP A C 1
ATOM 4364 O O . ASP A 1 551 ? -52.438 33.844 -6.469 1 62.25 551 ASP A O 1
ATOM 4368 N N . ILE A 1 552 ? -53.031 32.875 -8.25 1 58.84 552 ILE A N 1
ATOM 4369 C CA . ILE A 1 552 ? -52.5 33.906 -9.133 1 58.84 552 ILE A CA 1
ATOM 4370 C C . ILE A 1 552 ? -53.406 35.125 -9.062 1 58.84 552 ILE A C 1
ATOM 4372 O O . ILE A 1 552 ? -54.594 35.062 -9.406 1 58.84 552 ILE A O 1
ATOM 4376 N N . LEU A 1 553 ? -53.031 36.094 -8.312 1 63.72 553 LEU A N 1
ATOM 4377 C CA . LEU A 1 553 ? -53.75 37.375 -8.367 1 63.72 553 LEU A CA 1
ATOM 4378 C C . LEU A 1 553 ? -53.438 38.094 -9.672 1 63.72 553 LEU A C 1
ATOM 4380 O O . LEU A 1 553 ? -52.344 38.625 -9.836 1 63.72 553 LEU A O 1
ATOM 4384 N N . LYS A 1 554 ? -54.188 37.969 -10.633 1 64.44 554 LYS A N 1
ATOM 4385 C CA . LYS A 1 554 ? -54.031 38.562 -11.961 1 64.44 554 LYS A CA 1
ATOM 4386 C C . LYS A 1 554 ? -54.094 40.094 -11.898 1 64.44 554 LYS A C 1
ATOM 4388 O O . LYS A 1 554 ? -54.781 40.625 -11.039 1 64.44 554 LYS A O 1
ATOM 4393 N N . ASP A 1 555 ? -53.281 40.906 -12.688 1 64.81 555 ASP A N 1
ATOM 4394 C CA . ASP A 1 555 ? -53.25 42.344 -13.039 1 64.81 555 ASP A CA 1
ATOM 4395 C C . ASP A 1 555 ? -52.75 43.188 -11.875 1 64.81 555 ASP A C 1
ATOM 4397 O O . ASP A 1 555 ? -52.938 44.406 -11.844 1 64.81 555 ASP A O 1
ATOM 4401 N N . LEU A 1 556 ? -52.188 42.469 -10.805 1 70.19 556 LEU A N 1
ATOM 4402 C CA . LEU A 1 556 ? -51.625 43.219 -9.695 1 70.19 556 LEU A CA 1
ATOM 4403 C C . LEU A 1 556 ? -50.219 42.75 -9.352 1 70.19 556 LEU A C 1
ATOM 4405 O O . LEU A 1 556 ? -49.969 41.531 -9.211 1 70.19 556 LEU A O 1
ATOM 4409 N N . GLU A 1 557 ? -49.344 43.656 -9.414 1 76.44 557 GLU A N 1
ATOM 4410 C CA . GLU A 1 557 ? -48.062 43.312 -8.867 1 76.44 557 GLU A CA 1
ATOM 4411 C C . GLU A 1 557 ? -48.125 43.031 -7.371 1 76.44 557 GLU A C 1
ATOM 4413 O O . GLU A 1 557 ? -48.625 43.875 -6.598 1 76.44 557 GLU A O 1
ATOM 4418 N N . THR A 1 558 ? -47.781 41.75 -7.074 1 85.38 558 THR A N 1
ATOM 4419 C CA . THR A 1 558 ? -47.969 41.312 -5.695 1 85.38 558 THR A CA 1
ATOM 4420 C C . THR A 1 558 ? -46.625 40.938 -5.062 1 85.38 558 THR A C 1
ATOM 4422 O O . THR A 1 558 ? -45.781 40.344 -5.715 1 85.38 558 THR A O 1
ATOM 4425 N N . CYS A 1 559 ? -46.469 41.469 -3.902 1 89.25 559 CYS A N 1
ATOM 4426 C CA . CYS A 1 559 ? -45.375 41.094 -3.039 1 89.25 559 CYS A CA 1
ATOM 4427 C C . CYS A 1 559 ? -45.844 40.219 -1.888 1 89.25 559 CYS A C 1
ATOM 4429 O O . CYS A 1 559 ? -47.062 40.156 -1.609 1 89.25 559 CYS A O 1
ATOM 4431 N N . TYR A 1 560 ? -44.875 39.5 -1.265 1 90.62 560 TYR A N 1
ATOM 4432 C CA . TYR A 1 560 ? -45.312 38.531 -0.26 1 90.62 560 TYR A CA 1
ATOM 4433 C C . TYR A 1 560 ? -44.656 38.812 1.083 1 90.62 560 TYR A C 1
ATOM 4435 O O . TYR A 1 560 ? -43.531 39.344 1.136 1 90.62 560 TYR A O 1
ATOM 4443 N N . ILE A 1 561 ? -45.375 38.5 2.121 1 92.62 561 ILE A N 1
ATOM 4444 C CA . ILE A 1 561 ? -44.844 38.5 3.484 1 92.62 561 ILE A CA 1
ATOM 4445 C C . ILE A 1 561 ? -44.906 37.094 4.074 1 92.62 561 ILE A C 1
ATOM 4447 O O . ILE A 1 561 ? -45.719 36.281 3.656 1 92.62 561 ILE A O 1
ATOM 4451 N N . LEU A 1 562 ? -44.031 36.812 4.914 1 94 562 LEU A N 1
ATOM 4452 C CA . LEU A 1 562 ? -44.094 35.656 5.789 1 94 562 LEU A CA 1
ATOM 4453 C C . LEU A 1 562 ? -44.938 35.969 7.035 1 94 562 LEU A C 1
ATOM 4455 O O . LEU A 1 562 ? -44.594 36.875 7.789 1 94 562 LEU A O 1
ATOM 4459 N N . ASP A 1 563 ? -45.969 35.281 7.184 1 92.44 563 ASP A N 1
ATOM 4460 C CA . ASP A 1 563 ? -46.812 35.406 8.375 1 92.44 563 ASP A CA 1
ATOM 4461 C C . ASP A 1 563 ? -46.5 34.312 9.383 1 92.44 563 ASP A C 1
ATOM 4463 O O . ASP A 1 563 ? -46.75 33.125 9.117 1 92.44 563 ASP A O 1
ATOM 4467 N N . ALA A 1 564 ? -46.062 34.688 10.516 1 92.06 564 ALA A N 1
ATOM 4468 C CA . ALA A 1 564 ? -45.594 33.75 11.516 1 92.06 564 ALA A CA 1
ATOM 4469 C C . ALA A 1 564 ? -46.75 32.969 12.141 1 92.06 564 ALA A C 1
ATOM 4471 O O . ALA A 1 564 ? -46.594 31.797 12.492 1 92.06 564 ALA A O 1
ATOM 4472 N N . ALA A 1 565 ? -47.844 33.594 12.328 1 86.88 565 ALA A N 1
ATOM 4473 C CA . ALA A 1 565 ? -49 32.938 12.961 1 86.88 565 ALA A CA 1
ATOM 4474 C C . ALA A 1 565 ? -49.594 31.859 12.07 1 86.88 565 ALA A C 1
ATOM 4476 O O . ALA A 1 565 ? -49.938 30.781 12.547 1 86.88 565 ALA A O 1
ATOM 4477 N N . LEU A 1 566 ? -49.625 32.156 10.789 1 87.19 566 LEU A N 1
ATOM 4478 C CA . LEU A 1 566 ? -50.188 31.203 9.844 1 87.19 566 LEU A CA 1
ATOM 4479 C C . LEU A 1 566 ? -49.125 30.281 9.266 1 87.19 566 LEU A C 1
ATOM 4481 O O . LEU A 1 566 ? -49.438 29.297 8.602 1 87.19 566 LEU A O 1
ATOM 4485 N N . LYS A 1 567 ? -47.844 30.625 9.492 1 89.19 567 LYS A N 1
ATOM 4486 C CA . LYS A 1 567 ? -46.688 29.875 9 1 89.19 567 LYS A CA 1
ATOM 4487 C C . LYS A 1 567 ? -46.688 29.781 7.48 1 89.19 567 LYS A C 1
ATOM 4489 O O . LYS A 1 567 ? -46.312 28.75 6.918 1 89.19 567 LYS A O 1
ATOM 4494 N N . THR A 1 568 ? -47.25 30.781 6.836 1 90.31 568 THR A N 1
ATOM 4495 C CA . THR A 1 568 ? -47.406 30.766 5.383 1 90.31 568 THR A CA 1
ATOM 4496 C C . THR A 1 568 ? -47.031 32.125 4.801 1 90.31 568 THR A C 1
ATOM 4498 O O . THR A 1 568 ? -46.656 33.062 5.535 1 90.31 568 THR A O 1
ATOM 4501 N N . TRP A 1 569 ? -47.125 32.188 3.422 1 91.31 569 TRP A N 1
ATOM 4502 C CA . TRP A 1 569 ? -46.844 33.438 2.707 1 91.31 569 TRP A CA 1
ATOM 4503 C C . TRP A 1 569 ? -48.125 34.125 2.287 1 91.31 569 TRP A C 1
ATOM 4505 O O . TRP A 1 569 ? -49.062 33.469 1.809 1 91.31 569 TRP A O 1
ATOM 4515 N N . LEU A 1 570 ? -48.281 35.438 2.504 1 87.5 570 LEU A N 1
ATOM 4516 C CA . LEU A 1 570 ? -49.5 36.156 2.135 1 87.5 570 LEU A CA 1
ATOM 4517 C C . LEU A 1 570 ? -49.156 37.25 1.09 1 87.5 570 LEU A C 1
ATOM 4519 O O . LEU A 1 570 ? -48.125 37.906 1.177 1 87.5 570 LEU A O 1
ATOM 4523 N N . PRO A 1 571 ? -50 37.312 0.112 1 87.25 571 PRO A N 1
ATOM 4524 C CA . PRO A 1 571 ? -49.812 38.375 -0.898 1 87.25 571 PRO A CA 1
ATOM 4525 C C . PRO A 1 571 ? -50.188 39.75 -0.384 1 87.25 571 PRO A C 1
ATOM 4527 O O . PRO A 1 571 ? -51.156 39.906 0.352 1 87.25 571 PRO A O 1
ATOM 4530 N N . MET A 1 572 ? -49.344 40.656 -0.637 1 88 572 MET A N 1
ATOM 4531 C CA . MET A 1 572 ? -49.562 42.062 -0.29 1 88 572 MET A CA 1
ATOM 4532 C C . MET A 1 572 ? -49.25 42.969 -1.468 1 88 572 MET A C 1
ATOM 4534 O O . MET A 1 572 ? -48.5 42.594 -2.369 1 88 572 MET A O 1
ATOM 4538 N N . LYS A 1 573 ? -49.875 44.156 -1.449 1 82.69 573 LYS A N 1
ATOM 4539 C CA . LYS A 1 573 ? -49.5 45.156 -2.443 1 82.69 573 LYS A CA 1
ATOM 4540 C C . LYS A 1 573 ? -48.062 45.656 -2.207 1 82.69 573 LYS A C 1
ATOM 4542 O O . LYS A 1 573 ? -47.688 45.969 -1.078 1 82.69 573 LYS A O 1
ATOM 4547 N N . CYS A 1 574 ? -47.312 45.75 -3.203 1 81.44 574 CYS A N 1
ATOM 4548 C CA . CYS A 1 574 ? -45.906 46.094 -3.104 1 81.44 574 CYS A CA 1
ATOM 4549 C C . CYS A 1 574 ? -45.719 47.562 -2.68 1 81.44 574 CYS A C 1
ATOM 4551 O O . CYS A 1 574 ? -44.781 47.875 -1.983 1 81.44 574 CYS A O 1
ATOM 4553 N N . THR A 1 575 ? -46.375 48.469 -3.201 1 78.5 575 THR A N 1
ATOM 4554 C CA . THR A 1 575 ? -46.125 49.906 -3.088 1 78.5 575 THR A CA 1
ATOM 4555 C C . THR A 1 575 ? -46.875 50.5 -1.906 1 78.5 575 THR A C 1
ATOM 4557 O O . THR A 1 575 ? -46.438 51.5 -1.312 1 78.5 575 THR A O 1
ATOM 4560 N N . SER A 1 576 ? -48.031 50 -1.354 1 76.5 576 SER A N 1
ATOM 4561 C CA . SER A 1 576 ? -48.875 50.75 -0.423 1 76.5 576 SER A CA 1
ATOM 4562 C C . SER A 1 576 ? -48.844 50.125 0.972 1 76.5 576 SER A C 1
ATOM 4564 O O . SER A 1 576 ? -49.5 50.625 1.894 1 76.5 576 SER A O 1
ATOM 4566 N N . THR A 1 577 ? -47.938 49.219 1.214 1 84.56 577 THR A N 1
ATOM 4567 C CA . THR A 1 577 ? -47.875 48.562 2.51 1 84.56 577 THR A CA 1
ATOM 4568 C C . THR A 1 577 ? -46.438 48.531 3.029 1 84.56 577 THR A C 1
ATOM 4570 O O . THR A 1 577 ? -45.469 48.531 2.244 1 84.56 577 THR A O 1
ATOM 4573 N N . VAL A 1 578 ? -46.344 48.719 4.332 1 92.31 578 VAL A N 1
ATOM 4574 C CA . VAL A 1 578 ? -45.031 48.656 4.953 1 92.31 578 VAL A CA 1
ATOM 4575 C C . VAL A 1 578 ? -45 47.531 5.988 1 92.31 578 VAL A C 1
ATOM 4577 O O . VAL A 1 578 ? -46 47.312 6.703 1 92.31 578 VAL A O 1
ATOM 4580 N N . TYR A 1 579 ? -44 46.719 5.961 1 94.06 579 TYR A N 1
ATOM 4581 C CA . TYR A 1 579 ? -43.781 45.656 6.918 1 94.06 579 TYR A CA 1
ATOM 4582 C C . TYR A 1 579 ? -42.312 45.625 7.367 1 94.06 579 TYR A C 1
ATOM 4584 O O . TYR A 1 579 ? -41.438 46.219 6.73 1 94.06 579 TYR A O 1
ATOM 4592 N N . SER A 1 580 ? -42.125 45.062 8.555 1 95.31 580 SER A N 1
ATOM 4593 C CA . SER A 1 580 ? -40.781 44.594 8.875 1 95.31 580 SER A CA 1
ATOM 4594 C C . SER A 1 580 ? -40.312 43.562 7.867 1 95.31 580 SER A C 1
ATOM 4596 O O . SER A 1 580 ? -41.094 43.094 7.031 1 95.31 580 SER A O 1
ATOM 4598 N N . PHE A 1 581 ? -39 43.281 7.848 1 95.06 581 PHE A N 1
ATOM 4599 C CA . PHE A 1 581 ? -38.531 42.375 6.809 1 95.06 581 PHE A CA 1
ATOM 4600 C C . PHE A 1 581 ? -37.281 41.625 7.285 1 95.06 581 PHE A C 1
ATOM 4602 O O . PHE A 1 581 ? -36.719 41.938 8.328 1 95.06 581 PHE A O 1
ATOM 4609 N N . ILE A 1 582 ? -36.938 40.562 6.582 1 95.06 582 ILE A N 1
ATOM 4610 C CA . ILE A 1 582 ? -35.812 39.688 6.895 1 95.06 582 ILE A CA 1
ATOM 4611 C C . ILE A 1 582 ? -34.812 39.75 5.754 1 95.06 582 ILE A C 1
ATOM 4613 O O . ILE A 1 582 ? -35.156 39.562 4.59 1 95.06 582 ILE A O 1
ATOM 4617 N N . CYS A 1 583 ? -33.594 40.031 6.133 1 93 583 CYS A N 1
ATOM 4618 C CA . CYS A 1 583 ? -32.469 39.938 5.188 1 93 583 CYS A CA 1
ATOM 4619 C C . CYS A 1 583 ? -31.75 38.594 5.309 1 93 583 CYS A C 1
ATOM 4621 O O . CYS A 1 583 ? -31.719 38 6.387 1 93 583 CYS A O 1
ATOM 4623 N N . LYS A 1 584 ? -31.297 38.156 4.266 1 89.69 584 LYS A N 1
ATOM 4624 C CA . LYS A 1 584 ? -30.578 36.906 4.18 1 89.69 584 LYS A CA 1
ATOM 4625 C C . LYS A 1 584 ? -29.25 37.062 3.453 1 89.69 584 LYS A C 1
ATOM 4627 O O . LYS A 1 584 ? -29.172 37.75 2.428 1 89.69 584 LYS A O 1
ATOM 4632 N N . LYS A 1 585 ? -28.234 36.688 4.09 1 82 585 LYS A N 1
ATOM 4633 C CA . LYS A 1 585 ? -26.953 36.562 3.406 1 82 585 LYS A CA 1
ATOM 4634 C C . LYS A 1 585 ? -26.234 35.281 3.775 1 82 585 LYS A C 1
ATOM 4636 O O . LYS A 1 585 ? -26.594 34.625 4.766 1 82 585 LYS A O 1
ATOM 4641 N N . ARG A 1 586 ? -25.469 34.938 2.939 1 70.62 586 ARG A N 1
ATOM 4642 C CA . ARG A 1 586 ? -24.672 33.75 3.223 1 70.62 586 ARG A CA 1
ATOM 4643 C C . ARG A 1 586 ? -23.766 34 4.422 1 70.62 586 ARG A C 1
ATOM 4645 O O . ARG A 1 586 ? -23.188 35.062 4.574 1 70.62 586 ARG A O 1
ATOM 4652 N N . ALA A 1 587 ? -24.062 33.219 5.469 1 63.91 587 ALA A N 1
ATOM 4653 C CA . ALA A 1 587 ? -23.219 33.344 6.656 1 63.91 587 ALA A CA 1
ATOM 4654 C C . ALA A 1 587 ? -21.734 33.344 6.273 1 63.91 587 ALA A C 1
ATOM 4656 O O . ALA A 1 587 ? -21.344 32.656 5.316 1 63.91 587 ALA A O 1
ATOM 4657 N N . GLY A 1 588 ? -21.156 34.531 6.781 1 53.88 588 GLY A N 1
ATOM 4658 C CA . GLY A 1 588 ? -19.719 34.5 6.59 1 53.88 588 GLY A CA 1
ATOM 4659 C C . GLY A 1 588 ? -19.031 33.344 7.281 1 53.88 588 GLY A C 1
ATOM 4660 O O . GLY A 1 588 ? -19.625 32.719 8.156 1 53.88 588 GLY A O 1
ATOM 4661 N N . LYS A 1 589 ? -18.172 32.75 6.652 1 46.5 589 LYS A N 1
ATOM 4662 C CA . LYS A 1 589 ? -17.438 31.531 7.004 1 46.5 589 LYS A CA 1
ATOM 4663 C C . LYS A 1 589 ? -16.609 31.734 8.266 1 46.5 589 LYS A C 1
ATOM 4665 O O . LYS A 1 589 ? -15.859 32.688 8.383 1 46.5 589 LYS A O 1
ATOM 4670 N N . TYR A 1 590 ? -17.266 32.125 9.547 1 39.31 590 TYR A N 1
ATOM 4671 C CA . TYR A 1 590 ? -16.156 32.156 10.508 1 39.31 590 TYR A CA 1
ATOM 4672 C C . TYR A 1 590 ? -15.586 30.766 10.727 1 39.31 590 TYR A C 1
ATOM 4674 O O . TYR A 1 590 ? -16.234 29.766 10.422 1 39.31 590 TYR A O 1
ATOM 4682 N N . SER A 1 591 ? -14.383 30.891 11.562 1 34.06 591 SER A N 1
ATOM 4683 C CA . SER A 1 591 ? -13.359 29.953 12.008 1 34.06 591 SER A CA 1
ATOM 4684 C C . SER A 1 591 ? -13.977 28.719 12.664 1 34.06 591 SER A C 1
ATOM 4686 O O . SER A 1 591 ? -15.172 28.703 12.969 1 34.06 591 SER A O 1
ATOM 4688 N N . ASN A 1 592 ? -13.078 27.953 13.398 1 32.41 592 ASN A N 1
ATOM 4689 C CA . ASN A 1 592 ? -12.859 26.672 14.047 1 32.41 592 ASN A CA 1
ATOM 4690 C C . ASN A 1 592 ? -13.82 26.469 15.219 1 32.41 592 ASN A C 1
ATOM 4692 O O . ASN A 1 592 ? -13.727 27.172 16.234 1 32.41 592 ASN A O 1
ATOM 4696 N N . PHE A 1 593 ? -15.023 26.484 15.023 1 29.52 593 PHE A N 1
ATOM 4697 C CA . PHE A 1 593 ? -15.633 26.031 16.266 1 29.52 593 PHE A CA 1
ATOM 4698 C C . PHE A 1 593 ? -15 24.719 16.734 1 29.52 593 PHE A C 1
ATOM 4700 O O . PHE A 1 593 ? -15.008 23.719 16.016 1 29.52 593 PHE A O 1
ATOM 4707 N N . GLN A 1 594 ? -14.016 24.906 17.484 1 29.83 594 GLN A N 1
ATOM 4708 C CA . GLN A 1 594 ? -13.477 23.781 18.25 1 29.83 594 GLN A CA 1
ATOM 4709 C C . GLN A 1 594 ? -14.539 23.172 19.156 1 29.83 594 GLN A C 1
ATOM 4711 O O . GLN A 1 594 ? -15.141 23.875 19.969 1 29.83 594 GLN A O 1
ATOM 4716 N N . HIS A 1 595 ? -15.461 22.484 18.703 1 28.05 595 HIS A N 1
ATOM 4717 C CA . HIS A 1 595 ? -16.109 21.75 19.781 1 28.05 595 HIS A CA 1
ATOM 4718 C C . HIS A 1 595 ? -15.094 21.328 20.844 1 28.05 595 HIS A C 1
ATOM 4720 O O . HIS A 1 595 ? -13.977 20.922 20.531 1 28.05 595 HIS A O 1
ATOM 4726 N N . ASP A 1 596 ? -15.188 21.781 21.984 1 27.89 596 ASP A N 1
ATOM 4727 C CA . ASP A 1 596 ? -14.359 21.359 23.125 1 27.89 596 ASP A CA 1
ATOM 4728 C C . ASP A 1 596 ? -13.992 19.891 23.016 1 27.89 596 ASP A C 1
ATOM 4730 O O . ASP A 1 596 ? -14.648 19.125 22.312 1 27.89 596 ASP A O 1
ATOM 4734 N N . ASN A 1 597 ? -12.883 19.453 23.984 1 27.5 597 ASN A N 1
ATOM 4735 C CA . ASN A 1 597 ? -11.867 18.406 24.141 1 27.5 597 ASN A CA 1
ATOM 4736 C C . ASN A 1 597 ? -12.492 17.031 24.281 1 27.5 597 ASN A C 1
ATOM 4738 O O . ASN A 1 597 ? -13.031 16.688 25.328 1 27.5 597 ASN A O 1
ATOM 4742 N N . PHE A 1 598 ? -13.273 16.625 23.531 1 26.73 598 PHE A N 1
ATOM 4743 C CA . PHE A 1 598 ? -13.281 15.195 23.828 1 26.73 598 PHE A CA 1
ATOM 4744 C C . PHE A 1 598 ? -11.898 14.594 23.609 1 26.73 598 PHE A C 1
ATOM 4746 O O . PHE A 1 598 ? -11.281 14.805 22.562 1 26.73 598 PHE A O 1
ATOM 4753 N N . CYS A 1 599 ? -11.062 14.82 24.594 1 30.27 599 CYS A N 1
ATOM 4754 C CA . CYS A 1 599 ? -9.766 14.148 24.578 1 30.27 599 CYS A CA 1
ATOM 4755 C C . CYS A 1 599 ? -9.93 12.633 24.656 1 30.27 599 CYS A C 1
ATOM 4757 O O . CYS A 1 599 ? -10.68 12.125 25.484 1 30.27 599 CYS A O 1
ATOM 4759 N N . TYR A 1 600 ? -9.945 12.062 23.594 1 29.66 600 TYR A N 1
ATOM 4760 C CA . TYR A 1 600 ? -9.82 10.609 23.703 1 29.66 600 TYR A CA 1
ATOM 4761 C C . TYR A 1 600 ? -8.367 10.195 23.891 1 29.66 600 TYR A C 1
ATOM 4763 O O . TYR A 1 600 ? -7.477 10.703 23.203 1 29.66 600 TYR A O 1
ATOM 4771 N N . ARG A 1 601 ? -8.047 9.945 25.188 1 28.86 601 ARG A N 1
ATOM 4772 C CA . ARG A 1 601 ? -6.75 9.305 25.344 1 28.86 601 ARG A CA 1
ATOM 4773 C C . ARG A 1 601 ? -6.688 7.988 24.578 1 28.86 601 ARG A C 1
ATOM 4775 O O . ARG A 1 601 ? -7.57 7.141 24.719 1 28.86 601 ARG A O 1
ATOM 4782 N N . LEU A 1 602 ? -6.059 8.047 23.531 1 31.52 602 LEU A N 1
ATOM 4783 C CA . LEU A 1 602 ? -5.852 6.926 22.625 1 31.52 602 LEU A CA 1
ATOM 4784 C C . LEU A 1 602 ? -5.238 5.734 23.344 1 31.52 602 LEU A C 1
ATOM 4786 O O . LEU A 1 602 ? -4.109 5.332 23.062 1 31.52 602 LEU A O 1
ATOM 4790 N N . THR A 1 603 ? -5.316 5.57 24.766 1 26.67 603 THR A N 1
ATOM 4791 C CA . THR A 1 603 ? -4.586 4.395 25.219 1 26.67 603 THR A CA 1
ATOM 4792 C C . THR A 1 603 ? -5.141 3.129 24.562 1 26.67 603 THR A C 1
ATOM 4794 O O . THR A 1 603 ? -6.184 3.17 23.906 1 26.67 603 THR A O 1
ATOM 4797 N N . GLU A 1 604 ? -4.969 1.958 25.281 1 25.84 604 GLU A N 1
ATOM 4798 C CA . GLU A 1 604 ? -5.238 0.557 24.969 1 25.84 604 GLU A CA 1
ATOM 4799 C C . GLU A 1 604 ? -6.699 0.348 24.594 1 25.84 604 GLU A C 1
ATOM 4801 O O . GLU A 1 604 ? -7.57 1.12 25 1 25.84 604 GLU A O 1
ATOM 4806 N N . PRO A 1 605 ? -6.992 -0.668 23.672 1 27.59 605 PRO A N 1
ATOM 4807 C CA . PRO A 1 605 ? -8.312 -1.118 23.219 1 27.59 605 PRO A CA 1
ATOM 4808 C C . PRO A 1 605 ? -9.367 -1.046 24.328 1 27.59 605 PRO A C 1
ATOM 4810 O O . PRO A 1 605 ? -10.453 -1.61 24.188 1 27.59 605 PRO A O 1
ATOM 4813 N N . THR A 1 606 ? -9.062 -0.855 25.641 1 24.91 606 THR A N 1
ATOM 4814 C CA . THR A 1 606 ? -10.148 -1.136 26.578 1 24.91 606 THR A CA 1
ATOM 4815 C C . THR A 1 606 ? -11.25 -0.08 26.453 1 24.91 606 THR A C 1
ATOM 4817 O O . THR A 1 606 ? -11.008 1.02 25.953 1 24.91 606 THR A O 1
ATOM 4820 N N . THR A 1 607 ? -12.516 -0.365 27.062 1 27.92 607 THR A N 1
ATOM 4821 C CA . THR A 1 607 ? -13.875 0.104 27.328 1 27.92 607 THR A CA 1
ATOM 4822 C C . THR A 1 607 ? -13.852 1.52 27.891 1 27.92 607 THR A C 1
ATOM 4824 O O . THR A 1 607 ? -14.828 1.957 28.516 1 27.92 607 THR A O 1
ATOM 4827 N N . ASN A 1 608 ? -12.734 2.309 28.016 1 26.47 608 ASN A N 1
ATOM 4828 C CA . ASN A 1 608 ? -13 3.379 28.969 1 26.47 608 ASN A CA 1
ATOM 4829 C C . ASN A 1 608 ? -13.883 4.469 28.359 1 26.47 608 ASN A C 1
ATOM 4831 O O . ASN A 1 608 ? -13.75 4.789 27.172 1 26.47 608 ASN A O 1
ATOM 4835 N N . PRO A 1 609 ? -14.93 4.977 29.062 1 28.55 609 PRO A N 1
ATOM 4836 C CA . PRO A 1 609 ? -15.867 6.043 28.719 1 28.55 609 PRO A CA 1
ATOM 4837 C C . PRO A 1 609 ? -15.172 7.32 28.266 1 28.55 609 PRO A C 1
ATOM 4839 O O . PRO A 1 609 ? -14.016 7.566 28.625 1 28.55 609 PRO A O 1
ATOM 4842 N N . PRO A 1 610 ? -15.633 8.016 27.297 1 30.39 610 PRO A N 1
ATOM 4843 C CA . PRO A 1 610 ? -15.117 9.305 26.844 1 30.39 610 PRO A CA 1
ATOM 4844 C C . PRO A 1 610 ? -14.812 10.266 28 1 30.39 610 PRO A C 1
ATOM 4846 O O . PRO A 1 610 ? -15.617 10.398 28.922 1 30.39 610 PRO A O 1
ATOM 4849 N N . LEU A 1 611 ? -13.555 10.344 28.5 1 28.39 611 LEU A N 1
ATOM 4850 C CA . LEU A 1 611 ? -13.227 11.266 29.594 1 28.39 611 LEU A CA 1
ATOM 4851 C C . LEU A 1 611 ? -13.391 12.711 29.141 1 28.39 611 LEU A C 1
ATOM 4853 O O . LEU A 1 611 ? -13.203 13.031 27.969 1 28.39 611 LEU A O 1
ATOM 4857 N N . LYS A 1 612 ? -14.078 13.57 29.906 1 27.12 612 LYS A N 1
ATOM 4858 C CA . LYS A 1 612 ? -14.164 15.023 29.812 1 27.12 612 LYS A CA 1
ATOM 4859 C C . LYS A 1 612 ? -12.781 15.648 29.656 1 27.12 612 LYS A C 1
ATOM 4861 O O . LYS A 1 612 ? -11.852 15.289 30.375 1 27.12 612 LYS A O 1
ATOM 4866 N N . CYS A 1 613 ? -12.406 16 28.516 1 30.52 613 CYS A N 1
ATOM 4867 C CA . CYS A 1 613 ? -11.148 16.719 28.312 1 30.52 613 CYS A CA 1
ATOM 4868 C C . CYS A 1 613 ? -11 17.859 29.312 1 30.52 613 CYS A C 1
ATOM 4870 O O . CYS A 1 613 ? -11.875 18.719 29.422 1 30.52 613 CYS A O 1
ATOM 4872 N N . LYS A 1 614 ? -10.477 17.656 30.656 1 29.64 614 LYS A N 1
ATOM 4873 C CA . LYS A 1 614 ? -10.141 18.812 31.469 1 29.64 614 LYS A CA 1
ATOM 4874 C C . LYS A 1 614 ? -9.023 19.641 30.828 1 29.64 614 LYS A C 1
ATOM 4876 O O . LYS A 1 614 ? -8.055 19.078 30.312 1 29.64 614 LYS A O 1
ATOM 4881 N N . MET B 1 1 ? 36.375 11.102 4.188 1 17.48 1 MET B N 1
ATOM 4882 C CA . MET B 1 1 ? 37.281 10.398 3.264 1 17.48 1 MET B CA 1
ATOM 4883 C C . MET B 1 1 ? 37.281 11.062 1.89 1 17.48 1 MET B C 1
ATOM 4885 O O . MET B 1 1 ? 36.188 11.328 1.331 1 17.48 1 MET B O 1
ATOM 4889 N N . LEU B 1 2 ? 38.375 11.773 1.657 1 19.77 2 LEU B N 1
ATOM 4890 C CA . LEU B 1 2 ? 38.656 12.633 0.504 1 19.77 2 LEU B CA 1
ATOM 4891 C C . LEU B 1 2 ? 38.719 11.805 -0.779 1 19.77 2 LEU B C 1
ATOM 4893 O O . LEU B 1 2 ? 39.531 10.891 -0.897 1 19.77 2 LEU B O 1
ATOM 4897 N N . ILE B 1 3 ? 37.719 11.297 -1.271 1 19.02 3 ILE B N 1
ATOM 4898 C CA . ILE B 1 3 ? 38.031 10.414 -2.383 1 19.02 3 ILE B CA 1
ATOM 4899 C C . ILE B 1 3 ? 38.469 11.242 -3.596 1 19.02 3 ILE B C 1
ATOM 4901 O O . ILE B 1 3 ? 37.719 12.102 -4.055 1 19.02 3 ILE B O 1
ATOM 4905 N N . ILE B 1 4 ? 39.844 11.312 -3.734 1 21.14 4 ILE B N 1
ATOM 4906 C CA . ILE B 1 4 ? 40.594 11.953 -4.801 1 21.14 4 ILE B CA 1
ATOM 4907 C C . ILE B 1 4 ? 40.562 11.094 -6.059 1 21.14 4 ILE B C 1
ATOM 4909 O O . ILE B 1 4 ? 41 9.938 -6.051 1 21.14 4 ILE B O 1
ATOM 4913 N N . THR B 1 5 ? 39.625 11.094 -6.77 1 21.5 5 THR B N 1
ATOM 4914 C CA . THR B 1 5 ? 39.781 10.242 -7.945 1 21.5 5 THR B CA 1
ATOM 4915 C C . THR B 1 5 ? 40.656 10.906 -9 1 21.5 5 THR B C 1
ATOM 4917 O O . THR B 1 5 ? 40.406 12.047 -9.391 1 21.5 5 THR B O 1
ATOM 4920 N N . ILE B 1 6 ? 41.844 10.375 -9.039 1 22.59 6 ILE B N 1
ATOM 4921 C CA . ILE B 1 6 ? 42.969 10.812 -9.867 1 22.59 6 ILE B CA 1
ATOM 4922 C C . ILE B 1 6 ? 42.812 10.258 -11.281 1 22.59 6 ILE B C 1
ATOM 4924 O O . ILE B 1 6 ? 42.719 9.039 -11.469 1 22.59 6 ILE B O 1
ATOM 4928 N N . SER B 1 7 ? 42.312 10.906 -12.195 1 23.03 7 SER B N 1
ATOM 4929 C CA . SER B 1 7 ? 42.188 10.43 -13.578 1 23.03 7 SER B CA 1
ATOM 4930 C C . SER B 1 7 ? 43.5 10.617 -14.328 1 23.03 7 SER B C 1
ATOM 4932 O O . SER B 1 7 ? 44.062 11.711 -14.352 1 23.03 7 SER B O 1
ATOM 4934 N N . VAL B 1 8 ? 44.25 9.547 -14.312 1 22.61 8 VAL B N 1
ATOM 4935 C CA . VAL B 1 8 ? 45.562 9.57 -14.93 1 22.61 8 VAL B CA 1
ATOM 4936 C C . VAL B 1 8 ? 45.406 9.414 -16.453 1 22.61 8 VAL B C 1
ATOM 4938 O O . VAL B 1 8 ? 44.875 8.406 -16.922 1 22.61 8 VAL B O 1
ATOM 4941 N N . SER B 1 9 ? 45.375 10.461 -17.328 1 23.42 9 SER B N 1
ATOM 4942 C CA . SER B 1 9 ? 45.344 10.422 -18.781 1 23.42 9 SER B CA 1
ATOM 4943 C C . SER B 1 9 ? 46.719 9.992 -19.344 1 23.42 9 SER B C 1
ATOM 4945 O O . SER B 1 9 ? 47.75 10.297 -18.766 1 23.42 9 SER B O 1
ATOM 4947 N N . ALA B 1 10 ? 46.969 9.086 -20.281 1 23.03 10 ALA B N 1
ATOM 4948 C CA . ALA B 1 10 ? 48.219 8.641 -20.906 1 23.03 10 ALA B CA 1
ATOM 4949 C C . ALA B 1 10 ? 49 9.828 -21.453 1 23.03 10 ALA B C 1
ATOM 4951 O O . ALA B 1 10 ? 50.219 9.844 -21.406 1 23.03 10 ALA B O 1
ATOM 4952 N N . GLY B 1 11 ? 48.625 10.5 -22.547 1 23.58 11 GLY B N 1
ATOM 4953 C CA . GLY B 1 11 ? 49.688 11.234 -23.25 1 23.58 11 GLY B CA 1
ATOM 4954 C C . GLY B 1 11 ? 50.375 12.266 -22.375 1 23.58 11 GLY B C 1
ATOM 4955 O O . GLY B 1 11 ? 51.594 12.281 -22.297 1 23.58 11 GLY B O 1
ATOM 4956 N N . ASP B 1 12 ? 49.969 13.586 -22.562 1 22.06 12 ASP B N 1
ATOM 4957 C CA . ASP B 1 12 ? 50.75 14.742 -22.141 1 22.06 12 ASP B CA 1
ATOM 4958 C C . ASP B 1 12 ? 51.031 14.695 -20.641 1 22.06 12 ASP B C 1
ATOM 4960 O O . ASP B 1 12 ? 50.125 14.43 -19.844 1 22.06 12 ASP B O 1
ATOM 4964 N N . THR B 1 13 ? 52.375 14.508 -20.297 1 22.22 13 THR B N 1
ATOM 4965 C CA . THR B 1 13 ? 53.094 14.188 -19.062 1 22.22 13 THR B CA 1
ATOM 4966 C C . THR B 1 13 ? 52.688 15.133 -17.938 1 22.22 13 THR B C 1
ATOM 4968 O O . THR B 1 13 ? 52.906 14.828 -16.766 1 22.22 13 THR B O 1
ATOM 4971 N N . ASN B 1 14 ? 52.719 16.422 -18.391 1 18.95 14 ASN B N 1
ATOM 4972 C CA . ASN B 1 14 ? 52.906 17.422 -17.344 1 18.95 14 ASN B CA 1
ATOM 4973 C C . ASN B 1 14 ? 51.719 17.469 -16.391 1 18.95 14 ASN B C 1
ATOM 4975 O O . ASN B 1 14 ? 50.594 17.734 -16.812 1 18.95 14 ASN B O 1
ATOM 4979 N N . VAL B 1 15 ? 51.75 16.594 -15.562 1 20.94 15 VAL B N 1
ATOM 4980 C CA . VAL B 1 15 ? 50.781 16.422 -14.477 1 20.94 15 VAL B CA 1
ATOM 4981 C C . VAL B 1 15 ? 50.594 17.734 -13.734 1 20.94 15 VAL B C 1
ATOM 4983 O O . VAL B 1 15 ? 51.5 18.203 -13.047 1 20.94 15 VAL B O 1
ATOM 4986 N N . THR B 1 16 ? 50.344 18.859 -14.539 1 18.88 16 THR B N 1
ATOM 4987 C CA . THR B 1 16 ? 50.469 20.031 -13.672 1 18.88 16 THR B CA 1
ATOM 4988 C C . THR B 1 16 ? 49.469 19.922 -12.508 1 18.88 16 THR B C 1
ATOM 4990 O O . THR B 1 16 ? 48.281 19.719 -12.703 1 18.88 16 THR B O 1
ATOM 4993 N N . LEU B 1 17 ? 50 19.438 -11.453 1 19.77 17 LEU B N 1
ATOM 4994 C CA . LEU B 1 17 ? 49.5 19.328 -10.094 1 19.77 17 LEU B CA 1
ATOM 4995 C C . LEU B 1 17 ? 48.875 20.641 -9.641 1 19.77 17 LEU B C 1
ATOM 4997 O O . LEU B 1 17 ? 49.562 21.641 -9.5 1 19.77 17 LEU B O 1
ATOM 5001 N N . ALA B 1 18 ? 48.156 21.328 -10.508 1 19.12 18 ALA B N 1
ATOM 5002 C CA . ALA B 1 18 ? 48.094 22.703 -9.992 1 19.12 18 ALA B CA 1
ATOM 5003 C C . ALA B 1 18 ? 47.5 22.734 -8.586 1 19.12 18 ALA B C 1
ATOM 5005 O O . ALA B 1 18 ? 46.438 22.172 -8.359 1 19.12 18 ALA B O 1
ATOM 5006 N N . PRO B 1 19 ? 48.344 22.859 -7.574 1 20.44 19 PRO B N 1
ATOM 5007 C CA . PRO B 1 19 ? 48.188 22.891 -6.121 1 20.44 19 PRO B CA 1
ATOM 5008 C C . PRO B 1 19 ? 47.094 23.891 -5.684 1 20.44 19 PRO B C 1
ATOM 5010 O O . PRO B 1 19 ? 47.219 25.094 -5.957 1 20.44 19 PRO B O 1
ATOM 5013 N N . TYR B 1 20 ? 46.031 24.141 -6.258 1 18.89 20 TYR B N 1
ATOM 5014 C CA . TYR B 1 20 ? 45.469 25.438 -5.883 1 18.89 20 TYR B CA 1
ATOM 5015 C C . TYR B 1 20 ? 45.344 25.547 -4.367 1 18.89 20 TYR B C 1
ATOM 5017 O O . TYR B 1 20 ? 44.5 24.922 -3.76 1 18.89 20 TYR B O 1
ATOM 5025 N N . LEU B 1 21 ? 46.594 25.609 -3.65 1 18.55 21 LEU B N 1
ATOM 5026 C CA . LEU B 1 21 ? 46.969 25.875 -2.264 1 18.55 21 LEU B CA 1
ATOM 5027 C C . LEU B 1 21 ? 46.469 27.25 -1.813 1 18.55 21 LEU B C 1
ATOM 5029 O O . LEU B 1 21 ? 46.938 28.266 -2.309 1 18.55 21 LEU B O 1
ATOM 5033 N N . ARG B 1 22 ? 45.344 27.906 -1.885 1 17.89 22 ARG B N 1
ATOM 5034 C CA . ARG B 1 22 ? 45.594 29.25 -1.372 1 17.89 22 ARG B CA 1
ATOM 5035 C C . ARG B 1 22 ? 46.406 29.203 -0.083 1 17.89 22 ARG B C 1
ATOM 5037 O O . ARG B 1 22 ? 46.281 28.266 0.703 1 17.89 22 ARG B O 1
ATOM 5044 N N . SER B 1 23 ? 47.5 30.094 0.279 1 17.67 23 SER B N 1
ATOM 5045 C CA . SER B 1 23 ? 48.688 30.328 1.108 1 17.67 23 SER B CA 1
ATOM 5046 C C . SER B 1 23 ? 48.312 30.297 2.592 1 17.67 23 SER B C 1
ATOM 5048 O O . SER B 1 23 ? 49.188 30.031 3.434 1 17.67 23 SER B O 1
ATOM 5050 N N . THR B 1 24 ? 47.25 31.016 3.16 1 18.92 24 THR B N 1
ATOM 5051 C CA . THR B 1 24 ? 47.781 31.656 4.359 1 18.92 24 THR B CA 1
ATOM 5052 C C . THR B 1 24 ? 48.344 30.609 5.328 1 18.92 24 THR B C 1
ATOM 5054 O O . THR B 1 24 ? 48 29.422 5.219 1 18.92 24 THR B O 1
ATOM 5057 N N . ASP B 1 25 ? 49.031 31.109 6.582 1 17.88 25 ASP B N 1
ATOM 5058 C CA . ASP B 1 25 ? 50.125 30.75 7.5 1 17.88 25 ASP B CA 1
ATOM 5059 C C . ASP B 1 25 ? 49.719 29.594 8.422 1 17.88 25 ASP B C 1
ATOM 5061 O O . ASP B 1 25 ? 50.375 29.297 9.398 1 17.88 25 ASP B O 1
ATOM 5065 N N . VAL B 1 26 ? 48.469 29.094 8.336 1 17.91 26 VAL B N 1
ATOM 5066 C CA . VAL B 1 26 ? 48.25 28.594 9.688 1 17.91 26 VAL B CA 1
ATOM 5067 C C . VAL B 1 26 ? 49.281 27.516 10.016 1 17.91 26 VAL B C 1
ATOM 5069 O O . VAL B 1 26 ? 49.531 26.609 9.219 1 17.91 26 VAL B O 1
ATOM 5072 N N . PRO B 1 27 ? 50.156 27.875 10.93 1 17.16 27 PRO B N 1
ATOM 5073 C CA . PRO B 1 27 ? 51.344 27.109 11.281 1 17.16 27 PRO B CA 1
ATOM 5074 C C . PRO B 1 27 ? 51.062 25.609 11.422 1 17.16 27 PRO B C 1
ATOM 5076 O O . PRO B 1 27 ? 49.938 25.219 11.695 1 17.16 27 PRO B O 1
ATOM 5079 N N . LEU B 1 28 ? 51.812 24.844 10.727 1 18.89 28 LEU B N 1
ATOM 5080 C CA . LEU B 1 28 ? 52.031 23.406 10.672 1 18.89 28 LEU B CA 1
ATOM 5081 C C . LEU B 1 28 ? 52.125 22.812 12.078 1 18.89 28 LEU B C 1
ATOM 5083 O O . LEU B 1 28 ? 53.062 23.078 12.805 1 18.89 28 LEU B O 1
ATOM 5087 N N . VAL B 1 29 ? 50.938 22.984 12.898 1 17.5 29 VAL B N 1
ATOM 5088 C CA . VAL B 1 29 ? 51.219 22.594 14.281 1 17.5 29 VAL B CA 1
ATOM 5089 C C . VAL B 1 29 ? 51.938 21.234 14.305 1 17.5 29 VAL B C 1
ATOM 5091 O O . VAL B 1 29 ? 51.531 20.312 13.602 1 17.5 29 VAL B O 1
ATOM 5094 N N . SER B 1 30 ? 53.125 21.297 14.766 1 16.7 30 SER B N 1
ATOM 5095 C CA . SER B 1 30 ? 54.25 20.391 14.875 1 16.7 30 SER B CA 1
ATOM 5096 C C . SER B 1 30 ? 53.844 19.031 15.422 1 16.7 30 SER B C 1
ATOM 5098 O O . SER B 1 30 ? 54.062 18 14.789 1 16.7 30 SER B O 1
ATOM 5100 N N . SER B 1 31 ? 54.094 18.766 16.75 1 16.2 31 SER B N 1
ATOM 5101 C CA . SER B 1 31 ? 54.875 17.656 17.312 1 16.2 31 SER B CA 1
ATOM 5102 C C . SER B 1 31 ? 53.969 16.531 17.781 1 16.2 31 SER B C 1
ATOM 5104 O O . SER B 1 31 ? 53.188 16.688 18.734 1 16.2 31 SER B O 1
ATOM 5106 N N . ILE B 1 32 ? 53.219 16 16.938 1 17.2 32 ILE B N 1
ATOM 5107 C CA . ILE B 1 32 ? 52.281 15.031 17.469 1 17.2 32 ILE B CA 1
ATOM 5108 C C . ILE B 1 32 ? 53.031 13.883 18.125 1 17.2 32 ILE B C 1
ATOM 5110 O O . ILE B 1 32 ? 53.844 13.219 17.484 1 17.2 32 ILE B O 1
ATOM 5114 N N . THR B 1 33 ? 53.25 14.008 19.469 1 16.91 33 THR B N 1
ATOM 5115 C CA . THR B 1 33 ? 54.062 13.031 20.188 1 16.91 33 THR B CA 1
ATOM 5116 C C . THR B 1 33 ? 53.438 11.648 20.109 1 16.91 33 THR B C 1
ATOM 5118 O O . THR B 1 33 ? 52.219 11.516 20.047 1 16.91 33 THR B O 1
ATOM 5121 N N . PRO B 1 34 ? 54.156 10.438 20 1 17 34 PRO B N 1
ATOM 5122 C CA . PRO B 1 34 ? 54.031 9.031 19.594 1 17 34 PRO B CA 1
ATOM 5123 C C . PRO B 1 34 ? 53.094 8.234 20.484 1 17 34 PRO B C 1
ATOM 5125 O O . PRO B 1 34 ? 52.5 7.262 20.047 1 17 34 PRO B O 1
ATOM 5128 N N . ASP B 1 35 ? 52.906 8.5 21.781 1 17.47 35 ASP B N 1
ATOM 5129 C CA . ASP B 1 35 ? 52.969 7.379 22.703 1 17.47 35 ASP B CA 1
ATOM 5130 C C . ASP B 1 35 ? 51.625 6.695 22.828 1 17.47 35 ASP B C 1
ATOM 5132 O O . ASP B 1 35 ? 51.469 5.754 23.609 1 17.47 35 ASP B O 1
ATOM 5136 N N . SER B 1 36 ? 50.531 7.289 22.5 1 16.69 36 SER B N 1
ATOM 5137 C CA . SER B 1 36 ? 49.469 6.895 23.422 1 16.69 36 SER B CA 1
ATOM 5138 C C . SER B 1 36 ? 48.938 5.492 23.125 1 16.69 36 SER B C 1
ATOM 5140 O O . SER B 1 36 ? 48.75 5.137 21.953 1 16.69 36 SER B O 1
ATOM 5142 N N . LYS B 1 37 ? 48.906 4.555 24.125 1 18.66 37 LYS B N 1
ATOM 5143 C CA . LYS B 1 37 ? 48.75 3.119 24.328 1 18.66 37 LYS B CA 1
ATOM 5144 C C . LYS B 1 37 ? 47.375 2.656 23.844 1 18.66 37 LYS B C 1
ATOM 5146 O O . LYS B 1 37 ? 46.375 3.299 24.125 1 18.66 37 LYS B O 1
ATOM 5151 N N . ILE B 1 38 ? 47.312 1.679 22.859 1 17.81 38 ILE B N 1
ATOM 5152 C CA . ILE B 1 38 ? 46.281 1 22.062 1 17.81 38 ILE B CA 1
ATOM 5153 C C . ILE B 1 38 ? 45.375 0.174 22.984 1 17.81 38 ILE B C 1
ATOM 5155 O O . ILE B 1 38 ? 45.812 -0.814 23.578 1 17.81 38 ILE B O 1
ATOM 5159 N N . ILE B 1 39 ? 44.719 0.636 24.016 1 17.39 39 ILE B N 1
ATOM 5160 C CA . ILE B 1 39 ? 44.156 -0.313 24.969 1 17.39 39 ILE B CA 1
ATOM 5161 C C . ILE B 1 39 ? 43.125 -1.181 24.281 1 17.39 39 ILE B C 1
ATOM 5163 O O . ILE B 1 39 ? 42.188 -0.664 23.672 1 17.39 39 ILE B O 1
ATOM 5167 N N . THR B 1 40 ? 43.406 -2.5 23.875 1 17.48 40 THR B N 1
ATOM 5168 C CA . THR B 1 40 ? 42.844 -3.658 23.203 1 17.48 40 THR B CA 1
ATOM 5169 C C . THR B 1 40 ? 41.625 -4.195 23.969 1 17.48 40 THR B C 1
ATOM 5171 O O . THR B 1 40 ? 41.062 -5.23 23.609 1 17.48 40 THR B O 1
ATOM 5174 N N . SER B 1 41 ? 40.938 -3.562 24.812 1 17.45 41 SER B N 1
ATOM 5175 C CA . SER B 1 41 ? 40.188 -4.391 25.766 1 17.45 41 SER B CA 1
ATOM 5176 C C . SER B 1 41 ? 39.156 -5.25 25.047 1 17.45 41 SER B C 1
ATOM 5178 O O . SER B 1 41 ? 38.531 -4.805 24.078 1 17.45 41 SER B O 1
ATOM 5180 N N . GLY B 1 42 ? 39.156 -6.648 25.078 1 19.19 42 GLY B N 1
ATOM 5181 C CA . GLY B 1 42 ? 38.688 -7.953 24.641 1 19.19 42 GLY B CA 1
ATOM 5182 C C . GLY B 1 42 ? 37.188 -8.117 24.75 1 19.19 42 GLY B C 1
ATOM 5183 O O . GLY B 1 42 ? 36.656 -9.211 24.547 1 19.19 42 GLY B O 1
ATOM 5184 N N . SER B 1 43 ? 36.344 -7.305 25.281 1 18.61 43 SER B N 1
ATOM 5185 C CA . SER B 1 43 ? 35.188 -7.973 25.828 1 18.61 43 SER B CA 1
ATOM 5186 C C . SER B 1 43 ? 34.312 -8.586 24.719 1 18.61 43 SER B C 1
ATOM 5188 O O . SER B 1 43 ? 34.188 -8.016 23.641 1 18.61 43 SER B O 1
ATOM 5190 N N . PRO B 1 44 ? 33.906 -9.961 24.781 1 20.05 44 PRO B N 1
ATOM 5191 C CA . PRO B 1 44 ? 33.312 -10.945 23.875 1 20.05 44 PRO B CA 1
ATOM 5192 C C . PRO B 1 44 ? 31.984 -10.477 23.297 1 20.05 44 PRO B C 1
ATOM 5194 O O . PRO B 1 44 ? 30.969 -10.508 23.984 1 20.05 44 PRO B O 1
ATOM 5197 N N . TYR B 1 45 ? 31.766 -9.32 23.016 1 19.19 45 TYR B N 1
ATOM 5198 C CA . TYR B 1 45 ? 30.469 -8.828 22.562 1 19.19 45 TYR B CA 1
ATOM 5199 C C . TYR B 1 45 ? 29.906 -9.719 21.469 1 19.19 45 TYR B C 1
ATOM 5201 O O . TYR B 1 45 ? 30.656 -10.383 20.734 1 19.19 45 TYR B O 1
ATOM 5209 N N . HIS B 1 46 ? 28.453 -9.82 21.438 1 19.45 46 HIS B N 1
ATOM 5210 C CA . HIS B 1 46 ? 27.375 -10.664 20.938 1 19.45 46 HIS B CA 1
ATOM 5211 C C . HIS B 1 46 ? 27.453 -10.82 19.422 1 19.45 46 HIS B C 1
ATOM 5213 O O . HIS B 1 46 ? 27.484 -9.828 18.688 1 19.45 46 HIS B O 1
ATOM 5219 N N . ALA B 1 47 ? 27.922 -11.953 18.859 1 20.97 47 ALA B N 1
ATOM 5220 C CA . ALA B 1 47 ? 28.203 -12.805 17.703 1 20.97 47 ALA B CA 1
ATOM 5221 C C . ALA B 1 47 ? 26.969 -12.938 16.812 1 20.97 47 ALA B C 1
ATOM 5223 O O . ALA B 1 47 ? 27.078 -13.125 15.602 1 20.97 47 ALA B O 1
ATOM 5224 N N . ASP B 1 48 ? 25.734 -13.047 17.438 1 22.06 48 ASP B N 1
ATOM 5225 C CA . ASP B 1 48 ? 24.734 -13.875 16.766 1 22.06 48 ASP B CA 1
ATOM 5226 C C . ASP B 1 48 ? 24.156 -13.164 15.547 1 22.06 48 ASP B C 1
ATOM 5228 O O . ASP B 1 48 ? 23.375 -13.75 14.789 1 22.06 48 ASP B O 1
ATOM 5232 N N . MET B 1 49 ? 24.109 -11.969 15.656 1 22.08 49 MET B N 1
ATOM 5233 C CA . MET B 1 49 ? 23.312 -11.445 14.555 1 22.08 49 MET B CA 1
ATOM 5234 C C . MET B 1 49 ? 23.984 -11.742 13.211 1 22.08 49 MET B C 1
ATOM 5236 O O . MET B 1 49 ? 23.469 -11.375 12.156 1 22.08 49 MET B O 1
ATOM 5240 N N . GLY B 1 50 ? 25.297 -11.992 13.242 1 23.28 50 GLY B N 1
ATOM 5241 C CA . GLY B 1 50 ? 26.047 -12.273 12.039 1 23.28 50 GLY B CA 1
ATOM 5242 C C . GLY B 1 50 ? 25.672 -13.586 11.383 1 23.28 50 GLY B C 1
ATOM 5243 O O . GLY B 1 50 ? 26.281 -14 10.398 1 23.28 50 GLY B O 1
ATOM 5244 N N . LYS B 1 51 ? 25.031 -14.469 12.25 1 25.7 51 LYS B N 1
ATOM 5245 C CA . LYS B 1 51 ? 24.906 -15.828 11.742 1 25.7 51 LYS B CA 1
ATOM 5246 C C . LYS B 1 51 ? 23.984 -15.875 10.523 1 25.7 51 LYS B C 1
ATOM 5248 O O . LYS B 1 51 ? 23.828 -16.938 9.906 1 25.7 51 LYS B O 1
ATOM 5253 N N . TRP B 1 52 ? 23.078 -15.023 10.586 1 24.69 52 TRP B N 1
ATOM 5254 C CA . TRP B 1 52 ? 22.078 -15.32 9.555 1 24.69 52 TRP B CA 1
ATOM 5255 C C . TRP B 1 52 ? 22.703 -15.25 8.164 1 24.69 52 TRP B C 1
ATOM 5257 O O . TRP B 1 52 ? 22.062 -15.602 7.172 1 24.69 52 TRP B O 1
ATOM 5267 N N . PHE B 1 53 ? 23.766 -14.391 8.125 1 24.81 53 PHE B N 1
ATOM 5268 C CA . PHE B 1 53 ? 24.297 -14.414 6.766 1 24.81 53 PHE B CA 1
ATOM 5269 C C . PHE B 1 53 ? 24.75 -15.812 6.375 1 24.81 53 PHE B C 1
ATOM 5271 O O . PHE B 1 53 ? 25.094 -16.062 5.223 1 24.81 53 PHE B O 1
ATOM 5278 N N . THR B 1 54 ? 25.172 -16.578 7.445 1 23.7 54 THR B N 1
ATOM 5279 C CA . THR B 1 54 ? 25.938 -17.766 7.062 1 23.7 54 THR B CA 1
ATOM 5280 C C . THR B 1 54 ? 25.016 -18.828 6.48 1 23.7 54 THR B C 1
ATOM 5282 O O . THR B 1 54 ? 25.422 -19.984 6.316 1 23.7 54 THR B O 1
ATOM 5285 N N . ASP B 1 55 ? 23.828 -18.734 6.648 1 24.7 55 ASP B N 1
ATOM 5286 C CA . ASP B 1 55 ? 23.375 -20.031 6.145 1 24.7 55 ASP B CA 1
ATOM 5287 C C . ASP B 1 55 ? 23.922 -20.297 4.742 1 24.7 55 ASP B C 1
ATOM 5289 O O . ASP B 1 55 ? 24.219 -19.359 3.998 1 24.7 55 ASP B O 1
ATOM 5293 N N . GLY B 1 56 ? 24.25 -21.672 4.469 1 26.06 56 GLY B N 1
ATOM 5294 C CA . GLY B 1 56 ? 25.031 -22.453 3.521 1 26.06 56 GLY B CA 1
ATOM 5295 C C . GLY B 1 56 ? 24.672 -22.172 2.076 1 26.06 56 GLY B C 1
ATOM 5296 O O . GLY B 1 56 ? 24.969 -22.969 1.186 1 26.06 56 GLY B O 1
ATOM 5297 N N . TYR B 1 57 ? 23.609 -21.406 1.904 1 26.28 57 TYR B N 1
ATOM 5298 C CA . TYR B 1 57 ? 23.594 -21.578 0.456 1 26.28 57 TYR B CA 1
ATOM 5299 C C . TYR B 1 57 ? 24.859 -20.984 -0.169 1 26.28 57 TYR B C 1
ATOM 5301 O O . TYR B 1 57 ? 25.125 -19.797 -0.026 1 26.28 57 TYR B O 1
ATOM 5309 N N . HIS B 1 58 ? 25.969 -21.688 0.08 1 27.11 58 HIS B N 1
ATOM 5310 C CA . HIS B 1 58 ? 27.203 -21.438 -0.679 1 27.11 58 HIS B CA 1
ATOM 5311 C C . HIS B 1 58 ? 26.891 -21.203 -2.152 1 27.11 58 HIS B C 1
ATOM 5313 O O . HIS B 1 58 ? 26.484 -22.125 -2.869 1 27.11 58 HIS B O 1
ATOM 5319 N N . PHE B 1 59 ? 26.188 -20.188 -2.371 1 29.41 59 PHE B N 1
ATOM 5320 C CA . PHE B 1 59 ? 26.328 -19.938 -3.803 1 29.41 59 PHE B CA 1
ATOM 5321 C C . PHE B 1 59 ? 27.797 -19.953 -4.219 1 29.41 59 PHE B C 1
ATOM 5323 O O . PHE B 1 59 ? 28.609 -19.234 -3.643 1 29.41 59 PHE B O 1
ATOM 5330 N N . THR B 1 60 ? 28.359 -21.078 -4.449 1 26.31 60 THR B N 1
ATOM 5331 C CA . THR B 1 60 ? 29.688 -21.062 -5.07 1 26.31 60 THR B CA 1
ATOM 5332 C C . THR B 1 60 ? 29.812 -19.891 -6.051 1 26.31 60 THR B C 1
ATOM 5334 O O . THR B 1 60 ? 29.047 -19.797 -7.012 1 26.31 60 THR B O 1
ATOM 5337 N N . ARG B 1 61 ? 30.125 -18.734 -5.512 1 30.66 61 ARG B N 1
ATOM 5338 C CA . ARG B 1 61 ? 30.641 -17.781 -6.492 1 30.66 61 ARG B CA 1
ATOM 5339 C C . ARG B 1 61 ? 31.391 -18.5 -7.609 1 30.66 61 ARG B C 1
ATOM 5341 O O . ARG B 1 61 ? 32.438 -19.094 -7.379 1 30.66 61 ARG B O 1
ATOM 5348 N N . GLU B 1 62 ? 30.719 -19.125 -8.422 1 29.11 62 GLU B N 1
ATOM 5349 C CA . GLU B 1 62 ? 31.516 -19.578 -9.562 1 29.11 62 GLU B CA 1
ATOM 5350 C C . GLU B 1 62 ? 32.5 -18.5 -10.008 1 29.11 62 GLU B C 1
ATOM 5352 O O . GLU B 1 62 ? 32.094 -17.406 -10.406 1 29.11 62 GLU B O 1
ATOM 5357 N N . THR B 1 63 ? 33.531 -18.297 -9.164 1 31.67 63 THR B N 1
ATOM 5358 C CA . THR B 1 63 ? 34.625 -17.531 -9.727 1 31.67 63 THR B CA 1
ATOM 5359 C C . THR B 1 63 ? 34.875 -17.938 -11.18 1 31.67 63 THR B C 1
ATOM 5361 O O . THR B 1 63 ? 34.844 -19.109 -11.523 1 31.67 63 THR B O 1
ATOM 5364 N N . PRO B 1 64 ? 34.75 -16.922 -12.023 1 35.34 64 PRO B N 1
ATOM 5365 C CA . PRO B 1 64 ? 35.125 -17.281 -13.383 1 35.34 64 PRO B CA 1
ATOM 5366 C C . PRO B 1 64 ? 36.312 -18.25 -13.422 1 35.34 64 PRO B C 1
ATOM 5368 O O . PRO B 1 64 ? 37.344 -18 -12.789 1 35.34 64 PRO B O 1
ATOM 5371 N N . THR B 1 65 ? 36.188 -19.469 -13.148 1 32.5 65 THR B N 1
ATOM 5372 C CA . THR B 1 65 ? 37.312 -20.297 -13.547 1 32.5 65 THR B CA 1
ATOM 5373 C C . THR B 1 65 ? 37.969 -19.719 -14.797 1 32.5 65 THR B C 1
ATOM 5375 O O . THR B 1 65 ? 37.312 -19.203 -15.688 1 32.5 65 THR B O 1
ATOM 5378 N N . SER B 1 66 ? 39.281 -19.359 -14.648 1 33.88 66 SER B N 1
ATOM 5379 C CA . SER B 1 66 ? 40.188 -18.969 -15.727 1 33.88 66 SER B CA 1
ATOM 5380 C C . SER B 1 66 ? 39.938 -19.797 -16.984 1 33.88 66 SER B C 1
ATOM 5382 O O . SER B 1 66 ? 40.75 -20.656 -17.328 1 33.88 66 SER B O 1
ATOM 5384 N N . SER B 1 67 ? 38.906 -20.547 -17.203 1 34.91 67 SER B N 1
ATOM 5385 C CA . SER B 1 67 ? 39.125 -21.094 -18.531 1 34.91 67 SER B CA 1
ATOM 5386 C C . SER B 1 67 ? 39.625 -20.031 -19.5 1 34.91 67 SER B C 1
ATOM 5388 O O . SER B 1 67 ? 39.375 -18.828 -19.297 1 34.91 67 SER B O 1
ATOM 5390 N N . SER B 1 68 ? 40.562 -20.312 -20.328 1 38.56 68 SER B N 1
ATOM 5391 C CA . SER B 1 68 ? 41.219 -19.688 -21.469 1 38.56 68 SER B CA 1
ATOM 5392 C C . SER B 1 68 ? 40.25 -18.766 -22.219 1 38.56 68 SER B C 1
ATOM 5394 O O . SER B 1 68 ? 40.625 -18.219 -23.266 1 38.56 68 SER B O 1
ATOM 5396 N N . THR B 1 69 ? 38.844 -18.906 -22.188 1 49.03 69 THR B N 1
ATOM 5397 C CA . THR B 1 69 ? 38.062 -18.297 -23.25 1 49.03 69 THR B CA 1
ATOM 5398 C C . THR B 1 69 ? 37.969 -16.797 -23.047 1 49.03 69 THR B C 1
ATOM 5400 O O . THR B 1 69 ? 37.875 -16.312 -21.906 1 49.03 69 THR B O 1
ATOM 5403 N N . ASP B 1 70 ? 38.344 -15.898 -24.094 1 71.69 70 ASP B N 1
ATOM 5404 C CA . ASP B 1 70 ? 38.375 -14.531 -24.594 1 71.69 70 ASP B CA 1
ATOM 5405 C C . ASP B 1 70 ? 37.062 -13.82 -24.375 1 71.69 70 ASP B C 1
ATOM 5407 O O . ASP B 1 70 ? 36.781 -12.789 -24.984 1 71.69 70 ASP B O 1
ATOM 5411 N N . GLU B 1 71 ? 36.125 -14.328 -23.5 1 91.44 71 GLU B N 1
ATOM 5412 C CA . GLU B 1 71 ? 34.844 -13.648 -23.391 1 91.44 71 GLU B CA 1
ATOM 5413 C C . GLU B 1 71 ? 34.844 -12.617 -22.266 1 91.44 71 GLU B C 1
ATOM 5415 O O . GLU B 1 71 ? 35.469 -12.836 -21.219 1 91.44 71 GLU B O 1
ATOM 5420 N N . ILE B 1 72 ? 34.219 -11.477 -22.422 1 95.06 72 ILE B N 1
ATOM 5421 C CA . ILE B 1 72 ? 34.094 -10.391 -21.453 1 95.06 72 ILE B CA 1
ATOM 5422 C C . ILE B 1 72 ? 32.906 -10.656 -20.531 1 95.06 72 ILE B C 1
ATOM 5424 O O . ILE B 1 72 ? 31.781 -10.867 -21 1 95.06 72 ILE B O 1
ATOM 5428 N N . PRO B 1 73 ? 33.094 -10.711 -19.188 1 96.06 73 PRO B N 1
ATOM 5429 C CA . PRO B 1 73 ? 31.984 -10.992 -18.266 1 96.06 73 PRO B CA 1
ATOM 5430 C C . PRO B 1 73 ? 31 -9.836 -18.141 1 96.06 73 PRO B C 1
ATOM 5432 O O . PRO B 1 73 ? 31.406 -8.672 -18.078 1 96.06 73 PRO B O 1
ATOM 5435 N N . LEU B 1 74 ? 29.766 -10.102 -18.281 1 97.81 74 LEU B N 1
ATOM 5436 C CA . LEU B 1 74 ? 28.656 -9.195 -18 1 97.81 74 LEU B CA 1
ATOM 5437 C C . LEU B 1 74 ? 27.844 -9.672 -16.812 1 97.81 74 LEU B C 1
ATOM 5439 O O . LEU B 1 74 ? 27.641 -10.875 -16.641 1 97.81 74 LEU B O 1
ATOM 5443 N N . PHE B 1 75 ? 27.359 -8.742 -15.93 1 97.12 75 PHE B N 1
ATOM 5444 C CA . PHE B 1 75 ? 26.703 -9.156 -14.703 1 97.12 75 PHE B CA 1
ATOM 5445 C C . PHE B 1 75 ? 25.297 -8.555 -14.617 1 97.12 75 PHE B C 1
ATOM 5447 O O . PHE B 1 75 ? 25.109 -7.379 -14.938 1 97.12 75 PHE B O 1
ATOM 5454 N N . LEU B 1 76 ? 24.422 -9.391 -14.227 1 97.88 76 LEU B N 1
ATOM 5455 C CA . LEU B 1 76 ? 23.062 -8.992 -13.891 1 97.88 76 LEU B CA 1
ATOM 5456 C C . LEU B 1 76 ? 22.812 -9.102 -12.391 1 97.88 76 LEU B C 1
ATOM 5458 O O . LEU B 1 76 ? 23.312 -10.023 -11.742 1 97.88 76 LEU B O 1
ATOM 5462 N N . SER B 1 77 ? 22.125 -8.086 -11.828 1 97.31 77 SER B N 1
ATOM 5463 C CA . SER B 1 77 ? 21.562 -8.258 -10.492 1 97.31 77 SER B CA 1
ATOM 5464 C C . SER B 1 77 ? 20.359 -9.18 -10.508 1 97.31 77 SER B C 1
ATOM 5466 O O . SER B 1 77 ? 19.469 -9.039 -11.367 1 97.31 77 SER B O 1
ATOM 5468 N N . ALA B 1 78 ? 20.375 -10.164 -9.664 1 96 78 ALA B N 1
ATOM 5469 C CA . ALA B 1 78 ? 19.234 -11.078 -9.57 1 96 78 ALA B CA 1
ATOM 5470 C C . ALA B 1 78 ? 18.656 -11.086 -8.156 1 96 78 ALA B C 1
ATOM 5472 O O . ALA B 1 78 ? 19.156 -11.789 -7.277 1 96 78 ALA B O 1
ATOM 5473 N N . LEU B 1 79 ? 17.562 -10.359 -7.984 1 94.81 79 LEU B N 1
ATOM 5474 C CA . LEU B 1 79 ? 16.906 -10.273 -6.688 1 94.81 79 LEU B CA 1
ATOM 5475 C C . LEU B 1 79 ? 15.68 -11.18 -6.641 1 94.81 79 LEU B C 1
ATOM 5477 O O . LEU B 1 79 ? 14.594 -10.789 -7.074 1 94.81 79 LEU B O 1
ATOM 5481 N N . PHE B 1 80 ? 15.867 -12.367 -6.078 1 91.56 80 PHE B N 1
ATOM 5482 C CA . PHE B 1 80 ? 14.781 -13.344 -6.008 1 91.56 80 PHE B CA 1
ATOM 5483 C C . PHE B 1 80 ? 14.336 -13.562 -4.566 1 91.56 80 PHE B C 1
ATOM 5485 O O . PHE B 1 80 ? 14.977 -13.07 -3.635 1 91.56 80 PHE B O 1
ATOM 5492 N N . SER B 1 81 ? 13.203 -14.102 -4.43 1 86.62 81 SER B N 1
ATOM 5493 C CA . SER B 1 81 ? 12.719 -14.469 -3.1 1 86.62 81 SER B CA 1
ATOM 5494 C C . SER B 1 81 ? 12.992 -15.938 -2.795 1 86.62 81 SER B C 1
ATOM 5496 O O . SER B 1 81 ? 12.211 -16.812 -3.178 1 86.62 81 SER B O 1
ATOM 5498 N N . LEU B 1 82 ? 14.047 -16.156 -2.096 1 81.5 82 LEU B N 1
ATOM 5499 C CA . LEU B 1 82 ? 14.508 -17.516 -1.853 1 81.5 82 LEU B CA 1
ATOM 5500 C C . LEU B 1 82 ? 13.953 -18.047 -0.532 1 81.5 82 LEU B C 1
ATOM 5502 O O . LEU B 1 82 ? 13.711 -19.25 -0.394 1 81.5 82 LEU B O 1
ATOM 5506 N N . ASN B 1 83 ? 14.016 -17.016 0.391 1 68.75 83 ASN B N 1
ATOM 5507 C CA . ASN B 1 83 ? 13.508 -17.328 1.722 1 68.75 83 ASN B CA 1
ATOM 5508 C C . ASN B 1 83 ? 12.406 -16.359 2.137 1 68.75 83 ASN B C 1
ATOM 5510 O O . ASN B 1 83 ? 12.289 -15.266 1.576 1 68.75 83 ASN B O 1
ATOM 5514 N N . GLY B 1 84 ? 11.195 -16.812 2.391 1 60.03 84 GLY B N 1
ATOM 5515 C CA . GLY B 1 84 ? 10.312 -15.773 2.912 1 60.03 84 GLY B CA 1
ATOM 5516 C C . GLY B 1 84 ? 8.922 -16.281 3.242 1 60.03 84 GLY B C 1
ATOM 5517 O O . GLY B 1 84 ? 8.547 -17.391 2.832 1 60.03 84 GLY B O 1
ATOM 5518 N N . ILE B 1 85 ? 8.406 -15.578 4.168 1 53.34 85 ILE B N 1
ATOM 5519 C CA . ILE B 1 85 ? 7.184 -15.938 4.887 1 53.34 85 ILE B CA 1
ATOM 5520 C C . ILE B 1 85 ? 6.016 -16.031 3.91 1 53.34 85 ILE B C 1
ATOM 5522 O O . ILE B 1 85 ? 5.078 -16.797 4.125 1 53.34 85 ILE B O 1
ATOM 5526 N N . GLY B 1 86 ? 6.086 -15.422 2.824 1 54.31 86 GLY B N 1
ATOM 5527 C CA . GLY B 1 86 ? 4.801 -15.414 2.143 1 54.31 86 GLY B CA 1
ATOM 5528 C C . GLY B 1 86 ? 4.785 -16.266 0.89 1 54.31 86 GLY B C 1
ATOM 5529 O O . GLY B 1 86 ? 3.926 -17.141 0.737 1 54.31 86 GLY B O 1
ATOM 5530 N N . TRP B 1 87 ? 5.605 -16.016 0.048 1 63.78 87 TRP B N 1
ATOM 5531 C CA . TRP B 1 87 ? 5.645 -16.688 -1.254 1 63.78 87 TRP B CA 1
ATOM 5532 C C . TRP B 1 87 ? 7.059 -17.141 -1.59 1 63.78 87 TRP B C 1
ATOM 5534 O O . TRP B 1 87 ? 7.98 -16.312 -1.661 1 63.78 87 TRP B O 1
ATOM 5544 N N . ASN B 1 88 ? 7.281 -18.422 -1.36 1 65.38 88 ASN B N 1
ATOM 5545 C CA . ASN B 1 88 ? 8.586 -18.984 -1.717 1 65.38 88 ASN B CA 1
ATOM 5546 C C . ASN B 1 88 ? 8.703 -19.219 -3.219 1 65.38 88 ASN B C 1
ATOM 5548 O O . ASN B 1 88 ? 8.086 -20.141 -3.758 1 65.38 88 ASN B O 1
ATOM 5552 N N . VAL B 1 89 ? 9.477 -18.312 -3.865 1 77.81 89 VAL B N 1
ATOM 5553 C CA . VAL B 1 89 ? 9.641 -18.422 -5.312 1 77.81 89 VAL B CA 1
ATOM 5554 C C . VAL B 1 89 ? 11.094 -18.734 -5.648 1 77.81 89 VAL B C 1
ATOM 5556 O O . VAL B 1 89 ? 11.656 -18.172 -6.594 1 77.81 89 VAL B O 1
ATOM 5559 N N . SER B 1 90 ? 11.688 -19.656 -4.883 1 81.69 90 SER B N 1
ATOM 5560 C CA . SER B 1 90 ? 13.102 -19.984 -5.059 1 81.69 90 SER B CA 1
ATOM 5561 C C . SER B 1 90 ? 13.352 -20.641 -6.41 1 81.69 90 SER B C 1
ATOM 5563 O O . SER B 1 90 ? 14.461 -20.578 -6.941 1 81.69 90 SER B O 1
ATOM 5565 N N . GLY B 1 91 ? 12.328 -21.188 -6.992 1 89.75 91 GLY B N 1
ATOM 5566 C CA . GLY B 1 91 ? 12.445 -21.781 -8.312 1 89.75 91 GLY B CA 1
ATOM 5567 C C . GLY B 1 91 ? 12.828 -20.781 -9.391 1 89.75 91 GLY B C 1
ATOM 5568 O O . GLY B 1 91 ? 13.32 -21.172 -10.453 1 89.75 91 GLY B O 1
ATOM 5569 N N . LEU B 1 92 ? 12.617 -19.5 -9.109 1 92.94 92 LEU B N 1
ATOM 5570 C CA . LEU B 1 92 ? 13.016 -18.469 -10.055 1 92.94 92 LEU B CA 1
ATOM 5571 C C . LEU B 1 92 ? 14.516 -18.531 -10.336 1 92.94 92 LEU B C 1
ATOM 5573 O O . LEU B 1 92 ? 14.945 -18.328 -11.469 1 92.94 92 LEU B O 1
ATOM 5577 N N . LEU B 1 93 ? 15.234 -18.766 -9.273 1 94.06 93 LEU B N 1
ATOM 5578 C CA . LEU B 1 93 ? 16.688 -18.844 -9.422 1 94.06 93 LEU B CA 1
ATOM 5579 C C . LEU B 1 93 ? 17.078 -20.016 -10.305 1 94.06 93 LEU B C 1
ATOM 5581 O O . LEU B 1 93 ? 17.969 -19.906 -11.148 1 94.06 93 LEU B O 1
ATOM 5585 N N . VAL B 1 94 ? 16.406 -21.156 -10.141 1 94.94 94 VAL B N 1
ATOM 5586 C CA . VAL B 1 94 ? 16.75 -22.375 -10.859 1 94.94 94 VAL B CA 1
ATOM 5587 C C . VAL B 1 94 ? 16.438 -22.188 -12.344 1 94.94 94 VAL B C 1
ATOM 5589 O O . VAL B 1 94 ? 17.25 -22.547 -13.203 1 94.94 94 VAL B O 1
ATOM 5592 N N . THR B 1 95 ? 15.273 -21.656 -12.609 1 97.38 95 THR B N 1
ATOM 5593 C CA . THR B 1 95 ? 14.875 -21.438 -13.992 1 97.38 95 THR B CA 1
ATOM 5594 C C . THR B 1 95 ? 15.766 -20.406 -14.664 1 97.38 95 THR B C 1
ATOM 5596 O O . THR B 1 95 ? 16.156 -20.562 -15.82 1 97.38 95 THR B O 1
ATOM 5599 N N . ALA B 1 96 ? 16.109 -19.344 -13.938 1 97.44 96 ALA B N 1
ATOM 5600 C CA . ALA B 1 96 ? 17.016 -18.312 -14.453 1 97.44 96 ALA B CA 1
ATOM 5601 C C . ALA B 1 96 ? 18.406 -18.891 -14.711 1 97.44 96 ALA B C 1
ATOM 5603 O O . ALA B 1 96 ? 19.047 -18.547 -15.711 1 97.44 96 ALA B O 1
ATOM 5604 N N . ASP B 1 97 ? 18.828 -19.719 -13.828 1 96.94 97 ASP B N 1
ATOM 5605 C CA . ASP B 1 97 ? 20.141 -20.359 -13.961 1 96.94 97 ASP B CA 1
ATOM 5606 C C . ASP B 1 97 ? 20.203 -21.234 -15.203 1 96.94 97 ASP B C 1
ATOM 5608 O O . ASP B 1 97 ? 21.219 -21.25 -15.906 1 96.94 97 ASP B O 1
ATOM 5612 N N . LEU B 1 98 ? 19.172 -21.969 -15.43 1 98 98 LEU B N 1
ATOM 5613 C CA . LEU B 1 98 ? 19.094 -22.781 -16.641 1 98 98 LEU B CA 1
ATOM 5614 C C . LEU B 1 98 ? 19.141 -21.922 -17.891 1 98 98 LEU B C 1
ATOM 5616 O O . LEU B 1 98 ? 19.828 -22.25 -18.859 1 98 98 LEU B O 1
ATOM 5620 N N . ALA B 1 99 ? 18.406 -20.859 -17.859 1 98.69 99 ALA B N 1
ATOM 5621 C CA . ALA B 1 99 ? 18.391 -19.938 -19 1 98.69 99 ALA B CA 1
ATOM 5622 C C . ALA B 1 99 ? 19.781 -19.344 -19.234 1 98.69 99 ALA B C 1
ATOM 5624 O O . ALA B 1 99 ? 20.203 -19.203 -20.391 1 98.69 99 ALA B O 1
ATOM 5625 N N . LEU B 1 100 ? 20.438 -18.969 -18.156 1 98.06 100 LEU B N 1
ATOM 5626 C CA . LEU B 1 100 ? 21.781 -18.422 -18.266 1 98.06 100 LEU B CA 1
ATOM 5627 C C . LEU B 1 100 ? 22.719 -19.391 -18.984 1 98.06 100 LEU B C 1
ATOM 5629 O O . LEU B 1 100 ? 23.516 -18.984 -19.828 1 98.06 100 LEU B O 1
ATOM 5633 N N . LYS B 1 101 ? 22.609 -20.641 -18.609 1 97.5 101 LYS B N 1
ATOM 5634 C CA . LYS B 1 101 ? 23.406 -21.672 -19.281 1 97.5 101 LYS B CA 1
ATOM 5635 C C . LYS B 1 101 ? 23.094 -21.719 -20.766 1 97.5 101 LYS B C 1
ATOM 5637 O O . LYS B 1 101 ? 24 -21.766 -21.594 1 97.5 101 LYS B O 1
ATOM 5642 N N . HIS B 1 102 ? 21.828 -21.719 -21.094 1 98.38 102 HIS B N 1
ATOM 5643 C CA . HIS B 1 102 ? 21.438 -21.812 -22.484 1 98.38 102 HIS B CA 1
ATOM 5644 C C . HIS B 1 102 ? 21.891 -20.594 -23.281 1 98.38 102 HIS B C 1
ATOM 5646 O O . HIS B 1 102 ? 22.312 -20.719 -24.438 1 98.38 102 HIS B O 1
ATOM 5652 N N . VAL B 1 103 ? 21.828 -19.438 -22.703 1 98.44 103 VAL B N 1
ATOM 5653 C CA . VAL B 1 103 ? 22.266 -18.203 -23.344 1 98.44 103 VAL B CA 1
ATOM 5654 C C . VAL B 1 103 ? 23.766 -18.266 -23.609 1 98.44 103 VAL B C 1
ATOM 5656 O O . VAL B 1 103 ? 24.234 -17.984 -24.719 1 98.44 103 VAL B O 1
ATOM 5659 N N . ASN B 1 104 ? 24.5 -18.672 -22.578 1 97.69 104 ASN B N 1
ATOM 5660 C CA . ASN B 1 104 ? 25.969 -18.688 -22.672 1 97.69 104 ASN B CA 1
ATOM 5661 C C . ASN B 1 104 ? 26.453 -19.781 -23.625 1 97.69 104 ASN B C 1
ATOM 5663 O O . ASN B 1 104 ? 27.531 -19.672 -24.203 1 97.69 104 ASN B O 1
ATOM 5667 N N . ASP B 1 105 ? 25.625 -20.812 -23.797 1 96.62 105 ASP B N 1
ATOM 5668 C CA . ASP B 1 105 ? 25.984 -21.922 -24.672 1 96.62 105 ASP B CA 1
ATOM 5669 C C . ASP B 1 105 ? 25.641 -21.609 -26.125 1 96.62 105 ASP B C 1
ATOM 5671 O O . ASP B 1 105 ? 26.078 -22.312 -27.047 1 96.62 105 ASP B O 1
ATOM 5675 N N . ASN B 1 106 ? 24.828 -20.594 -26.391 1 96.38 106 ASN B N 1
ATOM 5676 C CA . ASN B 1 106 ? 24.438 -20.188 -27.734 1 96.38 106 ASN B CA 1
ATOM 5677 C C . ASN B 1 106 ? 25.422 -19.188 -28.344 1 96.38 106 ASN B C 1
ATOM 5679 O O . ASN B 1 106 ? 25.453 -18.031 -27.938 1 96.38 106 ASN B O 1
ATOM 5683 N N . PRO B 1 107 ? 26.188 -19.547 -29.281 1 93.56 107 PRO B N 1
ATOM 5684 C CA . PRO B 1 107 ? 27.219 -18.656 -29.812 1 93.56 107 PRO B CA 1
ATOM 5685 C C . PRO B 1 107 ? 26.641 -17.469 -30.578 1 93.56 107 PRO B C 1
ATOM 5687 O O . PRO B 1 107 ? 27.344 -16.484 -30.812 1 93.56 107 PRO B O 1
ATOM 5690 N N . ASP B 1 108 ? 25.375 -17.531 -30.922 1 95.56 108 ASP B N 1
ATOM 5691 C CA . ASP B 1 108 ? 24.75 -16.453 -31.703 1 95.56 108 ASP B CA 1
ATOM 5692 C C . ASP B 1 108 ? 24.266 -15.328 -30.797 1 95.56 108 ASP B C 1
ATOM 5694 O O . ASP B 1 108 ? 23.953 -14.242 -31.281 1 95.56 108 ASP B O 1
ATOM 5698 N N . ILE B 1 109 ? 24.234 -15.602 -29.5 1 97.06 109 ILE B N 1
ATOM 5699 C CA . ILE B 1 109 ? 23.734 -14.617 -28.547 1 97.06 109 ILE B CA 1
ATOM 5700 C C . ILE B 1 109 ? 24.906 -14.055 -27.734 1 97.06 109 ILE B C 1
ATOM 5702 O O . ILE B 1 109 ? 25.609 -14.812 -27.062 1 97.06 109 ILE B O 1
ATOM 5706 N N . LEU B 1 110 ? 25.094 -12.75 -27.859 1 97 110 LEU B N 1
ATOM 5707 C CA . LEU B 1 110 ? 26.125 -12.031 -27.109 1 97 110 LEU B CA 1
ATOM 5708 C C . LEU B 1 110 ? 27.5 -12.602 -27.391 1 97 110 LEU B C 1
ATOM 5710 O O . LEU B 1 110 ? 28.234 -12.953 -26.469 1 97 110 LEU B O 1
ATOM 5714 N N . PRO B 1 111 ? 27.766 -12.664 -28.75 1 95 111 PRO B N 1
ATOM 5715 C CA . PRO B 1 111 ? 29.109 -13.164 -29.047 1 95 111 PRO B CA 1
ATOM 5716 C C . PRO B 1 111 ? 30.203 -12.336 -28.375 1 95 111 PRO B C 1
ATOM 5718 O O . PRO B 1 111 ? 30.156 -11.102 -28.422 1 95 111 PRO B O 1
ATOM 5721 N N . GLY B 1 112 ? 31.156 -13.008 -27.719 1 94.12 112 GLY B N 1
ATOM 5722 C CA . GLY B 1 112 ? 32.25 -12.328 -27.078 1 94.12 112 GLY B CA 1
ATOM 5723 C C . GLY B 1 112 ? 31.984 -11.984 -25.625 1 94.12 112 GLY B C 1
ATOM 5724 O O . GLY B 1 112 ? 32.875 -11.516 -24.922 1 94.12 112 GLY B O 1
ATOM 5725 N N . TYR B 1 113 ? 30.781 -12.18 -25.266 1 96.81 113 TYR B N 1
ATOM 5726 C CA . TYR B 1 113 ? 30.406 -11.898 -23.875 1 96.81 113 TYR B CA 1
ATOM 5727 C C . TYR B 1 113 ? 29.953 -13.172 -23.172 1 96.81 113 TYR B C 1
ATOM 5729 O O . TYR B 1 113 ? 29.547 -14.133 -23.812 1 96.81 113 TYR B O 1
ATOM 5737 N N . ARG B 1 114 ? 30.047 -13.211 -21.844 1 96.81 114 ARG B N 1
ATOM 5738 C CA . ARG B 1 114 ? 29.438 -14.203 -20.984 1 96.81 114 ARG B CA 1
ATOM 5739 C C . ARG B 1 114 ? 28.578 -13.539 -19.906 1 96.81 114 ARG B C 1
ATOM 5741 O O . ARG B 1 114 ? 29.031 -12.617 -19.234 1 96.81 114 ARG B O 1
ATOM 5748 N N . LEU B 1 115 ? 27.422 -14.039 -19.812 1 97.62 115 LEU B N 1
ATOM 5749 C CA . LEU B 1 115 ? 26.453 -13.43 -18.891 1 97.62 115 LEU B CA 1
ATOM 5750 C C . LEU B 1 115 ? 26.438 -14.148 -17.562 1 97.62 115 LEU B C 1
ATOM 5752 O O . LEU B 1 115 ? 26.438 -15.383 -17.516 1 97.62 115 LEU B O 1
ATOM 5756 N N . PHE B 1 116 ? 26.516 -13.359 -16.453 1 96.75 116 PHE B N 1
ATOM 5757 C CA . PHE B 1 116 ? 26.438 -13.867 -15.094 1 96.75 116 PHE B CA 1
ATOM 5758 C C . PHE B 1 116 ? 25.312 -13.195 -14.32 1 96.75 116 PHE B C 1
ATOM 5760 O O . PHE B 1 116 ? 24.812 -12.141 -14.719 1 96.75 116 PHE B O 1
ATOM 5767 N N . MET B 1 117 ? 24.844 -13.859 -13.312 1 95.5 117 MET B N 1
ATOM 5768 C CA . MET B 1 117 ? 23.891 -13.227 -12.398 1 95.5 117 MET B CA 1
ATOM 5769 C C . MET B 1 117 ? 24.438 -13.234 -10.969 1 95.5 117 MET B C 1
ATOM 5771 O O . MET B 1 117 ? 25.109 -14.18 -10.562 1 95.5 117 MET B O 1
ATOM 5775 N N . ALA B 1 118 ? 24.203 -12.172 -10.242 1 94.56 118 ALA B N 1
ATOM 5776 C CA . ALA B 1 118 ? 24.484 -12.07 -8.82 1 94.56 118 ALA B CA 1
ATOM 5777 C C . ALA B 1 118 ? 23.219 -12.219 -7.988 1 94.56 118 ALA B C 1
ATOM 5779 O O . ALA B 1 118 ? 22.5 -11.242 -7.742 1 94.56 118 ALA B O 1
ATOM 5780 N N . PRO B 1 119 ? 22.953 -13.484 -7.535 1 93.31 119 PRO B N 1
ATOM 5781 C CA . PRO B 1 119 ? 21.703 -13.703 -6.824 1 93.31 119 PRO B CA 1
ATOM 5782 C C . PRO B 1 119 ? 21.688 -13.086 -5.43 1 93.31 119 PRO B C 1
ATOM 5784 O O . PRO B 1 119 ? 22.719 -13.047 -4.762 1 93.31 119 PRO B O 1
ATOM 5787 N N . ALA B 1 120 ? 20.641 -12.531 -5.012 1 93.5 120 ALA B N 1
ATOM 5788 C CA . ALA B 1 120 ? 20.359 -12.047 -3.662 1 93.5 120 ALA B CA 1
ATOM 5789 C C . ALA B 1 120 ? 18.906 -12.328 -3.266 1 93.5 120 ALA B C 1
ATOM 5791 O O . ALA B 1 120 ? 18.031 -12.375 -4.121 1 93.5 120 ALA B O 1
ATOM 5792 N N . ASP B 1 121 ? 18.734 -12.578 -2.027 1 91.38 121 ASP B N 1
ATOM 5793 C CA . ASP B 1 121 ? 17.422 -12.922 -1.504 1 91.38 121 ASP B CA 1
ATOM 5794 C C . ASP B 1 121 ? 16.703 -11.68 -0.975 1 91.38 121 ASP B C 1
ATOM 5796 O O . ASP B 1 121 ? 17.062 -11.148 0.079 1 91.38 121 ASP B O 1
ATOM 5800 N N . SER B 1 122 ? 15.695 -11.297 -1.696 1 91.44 122 SER B N 1
ATOM 5801 C CA . SER B 1 122 ? 14.906 -10.156 -1.229 1 91.44 122 SER B CA 1
ATOM 5802 C C . SER B 1 122 ? 13.977 -10.562 -0.093 1 91.44 122 SER B C 1
ATOM 5804 O O . SER B 1 122 ? 13.406 -9.703 0.585 1 91.44 122 SER B O 1
ATOM 5806 N N . GLU B 1 123 ? 13.727 -11.914 0.099 1 87.75 123 GLU B N 1
ATOM 5807 C CA . GLU B 1 123 ? 12.875 -12.492 1.132 1 87.75 123 GLU B CA 1
ATOM 5808 C C . GLU B 1 123 ? 11.438 -11.984 1.019 1 87.75 123 GLU B C 1
ATOM 5810 O O . GLU B 1 123 ? 10.719 -11.914 2.016 1 87.75 123 GLU B O 1
ATOM 5815 N N . CYS B 1 124 ? 11.141 -11.438 -0.216 1 87.44 124 CYS B N 1
ATOM 5816 C CA . CYS B 1 124 ? 9.82 -10.859 -0.422 1 87.44 124 CYS B CA 1
ATOM 5817 C C . CYS B 1 124 ? 9.531 -9.781 0.616 1 87.44 124 CYS B C 1
ATOM 5819 O O . CYS B 1 124 ? 8.43 -9.727 1.173 1 87.44 124 CYS B O 1
ATOM 5821 N N . ASN B 1 125 ? 10.555 -9.078 0.895 1 87.81 125 ASN B N 1
ATOM 5822 C CA . ASN B 1 125 ? 10.523 -8 1.875 1 87.81 125 ASN B CA 1
ATOM 5823 C C . ASN B 1 125 ? 11.055 -6.695 1.289 1 87.81 125 ASN B C 1
ATOM 5825 O O . ASN B 1 125 ? 12.086 -6.688 0.623 1 87.81 125 ASN B O 1
ATOM 5829 N N . ASP B 1 126 ? 10.344 -5.648 1.487 1 89.88 126 ASP B N 1
ATOM 5830 C CA . ASP B 1 126 ? 10.727 -4.383 0.867 1 89.88 126 ASP B CA 1
ATOM 5831 C C . ASP B 1 126 ? 12.062 -3.883 1.417 1 89.88 126 ASP B C 1
ATOM 5833 O O . ASP B 1 126 ? 12.969 -3.555 0.652 1 89.88 126 ASP B O 1
ATOM 5837 N N . GLY B 1 127 ? 12.219 -3.887 2.734 1 89.56 127 GLY B N 1
ATOM 5838 C CA . GLY B 1 127 ? 13.453 -3.418 3.344 1 89.56 127 GLY B CA 1
ATOM 5839 C C . GLY B 1 127 ? 14.664 -4.258 2.973 1 89.56 127 GLY B C 1
ATOM 5840 O O . GLY B 1 127 ? 15.711 -3.723 2.613 1 89.56 127 GLY B O 1
ATOM 5841 N N . VAL B 1 128 ? 14.477 -5.574 3.016 1 91.5 128 VAL B N 1
ATOM 5842 C CA . VAL B 1 128 ? 15.57 -6.48 2.668 1 91.5 128 VAL B CA 1
ATOM 5843 C C . VAL B 1 128 ? 15.914 -6.332 1.187 1 91.5 128 VAL B C 1
ATOM 5845 O O . VAL B 1 128 ? 17.094 -6.309 0.814 1 91.5 128 VAL B O 1
ATOM 5848 N N . GLY B 1 129 ? 14.867 -6.184 0.373 1 93.94 129 GLY B N 1
ATOM 5849 C CA . GLY B 1 129 ? 15.086 -5.973 -1.049 1 93.94 129 GLY B CA 1
ATOM 5850 C C . GLY B 1 129 ? 15.922 -4.738 -1.346 1 93.94 129 GLY B C 1
ATOM 5851 O O . GLY B 1 129 ? 16.875 -4.801 -2.119 1 93.94 129 GLY B O 1
ATOM 5852 N N . ILE B 1 130 ? 15.555 -3.637 -0.684 1 93.88 130 ILE B N 1
ATOM 5853 C CA . ILE B 1 130 ? 16.281 -2.385 -0.86 1 93.88 130 ILE B CA 1
ATOM 5854 C C . ILE B 1 130 ? 17.734 -2.561 -0.404 1 93.88 130 ILE B C 1
ATOM 5856 O O . ILE B 1 130 ? 18.656 -2.148 -1.1 1 93.88 130 ILE B O 1
ATOM 5860 N N . GLN B 1 131 ? 17.906 -3.199 0.746 1 91.38 131 GLN B N 1
ATOM 5861 C CA . GLN B 1 131 ? 19.25 -3.42 1.284 1 91.38 131 GLN B CA 1
ATOM 5862 C C . GLN B 1 131 ? 20.109 -4.23 0.316 1 91.38 131 GLN B C 1
ATOM 5864 O O . GLN B 1 131 ? 21.25 -3.861 0.025 1 91.38 131 GLN B O 1
ATOM 5869 N N . LYS B 1 132 ? 19.547 -5.328 -0.191 1 93.75 132 LYS B N 1
ATOM 5870 C CA . LYS B 1 132 ? 20.281 -6.199 -1.099 1 93.75 132 LYS B CA 1
ATOM 5871 C C . LYS B 1 132 ? 20.578 -5.496 -2.418 1 93.75 132 LYS B C 1
ATOM 5873 O O . LYS B 1 132 ? 21.656 -5.672 -2.994 1 93.75 132 LYS B O 1
ATOM 5878 N N . PHE B 1 133 ? 19.719 -4.727 -2.891 1 95.31 133 PHE B N 1
ATOM 5879 C CA . PHE B 1 133 ? 19.891 -3.971 -4.125 1 95.31 133 PHE B CA 1
ATOM 5880 C C . PHE B 1 133 ? 21.062 -3.004 -4.008 1 95.31 133 PHE B C 1
ATOM 5882 O O . PHE B 1 133 ? 21.938 -2.977 -4.875 1 95.31 133 PHE B O 1
ATOM 5889 N N . PHE B 1 134 ? 21.094 -2.225 -2.936 1 90 134 PHE B N 1
ATOM 5890 C CA . PHE B 1 134 ? 22.141 -1.208 -2.795 1 90 134 PHE B CA 1
ATOM 5891 C C . PHE B 1 134 ? 23.469 -1.842 -2.41 1 90 134 PHE B C 1
ATOM 5893 O O . PHE B 1 134 ? 24.531 -1.344 -2.789 1 90 134 PHE B O 1
ATOM 5900 N N . ASP B 1 135 ? 23.406 -3.025 -1.725 1 88.44 135 ASP B N 1
ATOM 5901 C CA . ASP B 1 135 ? 24.625 -3.795 -1.527 1 88.44 135 ASP B CA 1
ATOM 5902 C C . ASP B 1 135 ? 25.266 -4.164 -2.865 1 88.44 135 ASP B C 1
ATOM 5904 O O . ASP B 1 135 ? 26.484 -4.043 -3.033 1 88.44 135 ASP B O 1
ATOM 5908 N N . GLN B 1 136 ? 24.406 -4.543 -3.799 1 91.62 136 GLN B N 1
ATOM 5909 C CA . GLN B 1 136 ? 24.906 -4.938 -5.109 1 91.62 136 GLN B CA 1
ATOM 5910 C C . GLN B 1 136 ? 25.344 -3.725 -5.926 1 91.62 136 GLN B C 1
ATOM 5912 O O . GLN B 1 136 ? 26.297 -3.795 -6.695 1 91.62 136 GLN B O 1
ATOM 5917 N N . LEU B 1 137 ? 24.609 -2.682 -5.789 1 89.44 137 LEU B N 1
ATOM 5918 C CA . LEU B 1 137 ? 24.891 -1.464 -6.535 1 89.44 137 LEU B CA 1
ATOM 5919 C C . LEU B 1 137 ? 26.266 -0.907 -6.156 1 89.44 137 LEU B C 1
ATOM 5921 O O . LEU B 1 137 ? 26.984 -0.403 -7.016 1 89.44 137 LEU B O 1
ATOM 5925 N N . PHE B 1 138 ? 26.625 -1.061 -4.914 1 81.44 138 PHE B N 1
ATOM 5926 C CA . PHE B 1 138 ? 27.828 -0.393 -4.449 1 81.44 138 PHE B CA 1
ATOM 5927 C C . PHE B 1 138 ? 28.984 -1.376 -4.359 1 81.44 138 PHE B C 1
ATOM 5929 O O . PHE B 1 138 ? 30.094 -1.012 -3.932 1 81.44 138 PHE B O 1
ATOM 5936 N N . GLN B 1 139 ? 28.703 -2.584 -4.805 1 84.44 139 GLN B N 1
ATOM 5937 C CA . GLN B 1 139 ? 29.781 -3.578 -4.887 1 84.44 139 GLN B CA 1
ATOM 5938 C C . GLN B 1 139 ? 30.094 -3.918 -6.34 1 84.44 139 GLN B C 1
ATOM 5940 O O . GLN B 1 139 ? 29.203 -3.998 -7.18 1 84.44 139 GLN B O 1
ATOM 5945 N N . SER B 1 140 ? 31.406 -4.023 -6.566 1 87.31 140 SER B N 1
ATOM 5946 C CA . SER B 1 140 ? 31.828 -4.512 -7.875 1 87.31 140 SER B CA 1
ATOM 5947 C C . SER B 1 140 ? 31.469 -5.984 -8.055 1 87.31 140 SER B C 1
ATOM 5949 O O . SER B 1 140 ? 31.406 -6.738 -7.082 1 87.31 140 SER B O 1
ATOM 5951 N N . PRO B 1 141 ? 31.172 -6.387 -9.344 1 92.38 141 PRO B N 1
ATOM 5952 C CA . PRO B 1 141 ? 31.203 -5.668 -10.617 1 92.38 141 PRO B CA 1
ATOM 5953 C C . PRO B 1 141 ? 29.906 -4.91 -10.891 1 92.38 141 PRO B C 1
ATOM 5955 O O . PRO B 1 141 ? 28.891 -5.141 -10.219 1 92.38 141 PRO B O 1
ATOM 5958 N N . THR B 1 142 ? 29.953 -3.963 -11.82 1 95.12 142 THR B N 1
ATOM 5959 C CA . THR B 1 142 ? 28.797 -3.199 -12.25 1 95.12 142 THR B CA 1
ATOM 5960 C C . THR B 1 142 ? 27.734 -4.117 -12.859 1 95.12 142 THR B C 1
ATOM 5962 O O . THR B 1 142 ? 28.062 -5.027 -13.625 1 95.12 142 THR B O 1
ATOM 5965 N N . LYS B 1 143 ? 26.516 -3.943 -12.5 1 97.44 143 LYS B N 1
ATOM 5966 C CA . LYS B 1 143 ? 25.406 -4.715 -13.047 1 97.44 143 LYS B CA 1
ATOM 5967 C C . LYS B 1 143 ? 24.719 -3.963 -14.18 1 97.44 143 LYS B C 1
ATOM 5969 O O . LYS B 1 143 ? 24.547 -2.746 -14.109 1 97.44 143 LYS B O 1
ATOM 5974 N N . LEU B 1 144 ? 24.312 -4.668 -15.148 1 97.81 144 LEU B N 1
ATOM 5975 C CA . LEU B 1 144 ? 23.75 -4.039 -16.344 1 97.81 144 LEU B CA 1
ATOM 5976 C C . LEU B 1 144 ? 22.25 -3.873 -16.234 1 97.81 144 LEU B C 1
ATOM 5978 O O . LEU B 1 144 ? 21.656 -3.01 -16.891 1 97.81 144 LEU B O 1
ATOM 5982 N N . ALA B 1 145 ? 21.625 -4.734 -15.438 1 98.38 145 ALA B N 1
ATOM 5983 C CA . ALA B 1 145 ? 20.172 -4.762 -15.25 1 98.38 145 ALA B CA 1
ATOM 5984 C C . ALA B 1 145 ? 19.797 -5.547 -14 1 98.38 145 ALA B C 1
ATOM 5986 O O . ALA B 1 145 ? 20.641 -6.234 -13.414 1 98.38 145 ALA B O 1
ATOM 5987 N N . VAL B 1 146 ? 18.594 -5.32 -13.586 1 98.38 146 VAL B N 1
ATOM 5988 C CA . VAL B 1 146 ? 18.094 -6.039 -12.422 1 98.38 146 VAL B CA 1
ATOM 5989 C C . VAL B 1 146 ? 17.031 -7.039 -12.852 1 98.38 146 VAL B C 1
ATOM 5991 O O . VAL B 1 146 ? 16.047 -6.672 -13.492 1 98.38 146 VAL B O 1
ATOM 5994 N N . ILE B 1 147 ? 17.234 -8.273 -12.508 1 98.06 147 ILE B N 1
ATOM 5995 C CA . ILE B 1 147 ? 16.203 -9.297 -12.656 1 98.06 147 ILE B CA 1
ATOM 5996 C C . ILE B 1 147 ? 15.492 -9.508 -11.32 1 98.06 147 ILE B C 1
ATOM 5998 O O . ILE B 1 147 ? 16.125 -9.867 -10.32 1 98.06 147 ILE B O 1
ATOM 6002 N N . GLY B 1 148 ? 14.281 -9.367 -11.32 1 95.19 148 GLY B N 1
ATOM 6003 C CA . GLY B 1 148 ? 13.523 -9.352 -10.078 1 95.19 148 GLY B CA 1
ATOM 6004 C C . GLY B 1 148 ? 13.234 -7.949 -9.57 1 95.19 148 GLY B C 1
ATOM 6005 O O . GLY B 1 148 ? 13.438 -6.969 -10.297 1 95.19 148 GLY B O 1
ATOM 6006 N N . PRO B 1 149 ? 12.789 -7.859 -8.391 1 93.75 149 PRO B N 1
ATOM 6007 C CA . PRO B 1 149 ? 12.352 -8.922 -7.488 1 93.75 149 PRO B CA 1
ATOM 6008 C C . PRO B 1 149 ? 11.102 -9.641 -7.988 1 93.75 149 PRO B C 1
ATOM 6010 O O . PRO B 1 149 ? 10.391 -9.125 -8.852 1 93.75 149 PRO B O 1
ATOM 6013 N N . GLY B 1 150 ? 10.906 -10.836 -7.461 1 91.44 150 GLY B N 1
ATOM 6014 C CA . GLY B 1 150 ? 9.75 -11.625 -7.859 1 91.44 150 GLY B CA 1
ATOM 6015 C C . GLY B 1 150 ? 8.484 -11.242 -7.113 1 91.44 150 GLY B C 1
ATOM 6016 O O . GLY B 1 150 ? 7.375 -11.445 -7.617 1 91.44 150 GLY B O 1
ATOM 6017 N N . CYS B 1 151 ? 8.625 -10.695 -6 1 90.38 151 CYS B N 1
ATOM 6018 C CA . CYS B 1 151 ? 7.477 -10.266 -5.211 1 90.38 151 CYS B CA 1
ATOM 6019 C C . CYS B 1 151 ? 7.234 -8.766 -5.379 1 90.38 151 CYS B C 1
ATOM 6021 O O . CYS B 1 151 ? 8.18 -7.977 -5.395 1 90.38 151 CYS B O 1
ATOM 6023 N N . SER B 1 152 ? 5.98 -8.422 -5.484 1 91.06 152 SER B N 1
ATOM 6024 C CA . SER B 1 152 ? 5.609 -7.035 -5.742 1 91.06 152 SER B CA 1
ATOM 6025 C C . SER B 1 152 ? 6.094 -6.117 -4.629 1 91.06 152 SER B C 1
ATOM 6027 O O . SER B 1 152 ? 6.516 -4.988 -4.887 1 91.06 152 SER B O 1
ATOM 6029 N N . VAL B 1 153 ? 6.051 -6.605 -3.402 1 87.81 153 VAL B N 1
ATOM 6030 C CA . VAL B 1 153 ? 6.383 -5.77 -2.254 1 87.81 153 VAL B CA 1
ATOM 6031 C C . VAL B 1 153 ? 7.852 -5.355 -2.324 1 87.81 153 VAL B C 1
ATOM 6033 O O . VAL B 1 153 ? 8.211 -4.254 -1.898 1 87.81 153 VAL B O 1
ATOM 6036 N N . ALA B 1 154 ? 8.688 -6.25 -2.799 1 91.25 154 ALA B N 1
ATOM 6037 C CA . ALA B 1 154 ? 10.109 -5.949 -2.943 1 91.25 154 ALA B CA 1
ATOM 6038 C C . ALA B 1 154 ? 10.383 -5.242 -4.266 1 91.25 154 ALA B C 1
ATOM 6040 O O . ALA B 1 154 ? 11.32 -4.441 -4.363 1 91.25 154 ALA B O 1
ATOM 6041 N N . ALA B 1 155 ? 9.602 -5.461 -5.27 1 95.62 155 ALA B N 1
ATOM 6042 C CA . ALA B 1 155 ? 9.844 -4.938 -6.613 1 95.62 155 ALA B CA 1
ATOM 6043 C C . ALA B 1 155 ? 9.539 -3.443 -6.684 1 95.62 155 ALA B C 1
ATOM 6045 O O . ALA B 1 155 ? 10.227 -2.695 -7.383 1 95.62 155 ALA B O 1
ATOM 6046 N N . GLN B 1 156 ? 8.602 -2.98 -5.969 1 93.69 156 GLN B N 1
ATOM 6047 C CA . GLN B 1 156 ? 8.102 -1.617 -6.125 1 93.69 156 GLN B CA 1
ATOM 6048 C C . GLN B 1 156 ? 9.164 -0.596 -5.719 1 93.69 156 GLN B C 1
ATOM 6050 O O . GLN B 1 156 ? 9.508 0.292 -6.5 1 93.69 156 GLN B O 1
ATOM 6055 N N . PRO B 1 157 ? 9.703 -0.747 -4.504 1 93.69 157 PRO B N 1
ATOM 6056 C CA . PRO B 1 157 ? 10.711 0.261 -4.156 1 93.69 157 PRO B CA 1
ATOM 6057 C C . PRO B 1 157 ? 11.938 0.212 -5.062 1 93.69 157 PRO B C 1
ATOM 6059 O O . PRO B 1 157 ? 12.516 1.253 -5.375 1 93.69 157 PRO B O 1
ATOM 6062 N N . ILE B 1 158 ? 12.289 -0.937 -5.562 1 95.88 158 ILE B N 1
ATOM 6063 C CA . ILE B 1 158 ? 13.453 -1.07 -6.441 1 95.88 158 ILE B CA 1
ATOM 6064 C C . ILE B 1 158 ? 13.141 -0.456 -7.805 1 95.88 158 ILE B C 1
ATOM 6066 O O . ILE B 1 158 ? 13.945 0.302 -8.352 1 95.88 158 ILE B O 1
ATOM 6070 N N . ALA B 1 159 ? 11.969 -0.739 -8.297 1 97.19 159 ALA B N 1
ATOM 6071 C CA . ALA B 1 159 ? 11.555 -0.237 -9.602 1 97.19 159 ALA B CA 1
ATOM 6072 C C . ALA B 1 159 ? 11.406 1.281 -9.586 1 97.19 159 ALA B C 1
ATOM 6074 O O . ALA B 1 159 ? 11.648 1.947 -10.594 1 97.19 159 ALA B O 1
ATOM 6075 N N . SER B 1 160 ? 11.023 1.84 -8.438 1 94.5 160 SER B N 1
ATOM 6076 C CA . SER B 1 160 ? 10.82 3.281 -8.344 1 94.5 160 SER B CA 1
ATOM 6077 C C . SER B 1 160 ? 12.141 4.02 -8.164 1 94.5 160 SER B C 1
ATOM 6079 O O . SER B 1 160 ? 12.203 5.242 -8.312 1 94.5 160 SER B O 1
ATOM 6081 N N . THR B 1 161 ? 13.234 3.295 -7.941 1 94.12 161 THR B N 1
ATOM 6082 C CA . THR B 1 161 ? 14.469 3.969 -7.562 1 94.12 161 THR B CA 1
ATOM 6083 C C . THR B 1 161 ? 15.594 3.633 -8.539 1 94.12 161 THR B C 1
ATOM 6085 O O . THR B 1 161 ? 16.469 4.457 -8.789 1 94.12 161 THR B O 1
ATOM 6088 N N . ALA B 1 162 ? 15.539 2.463 -9.156 1 96.44 162 ALA B N 1
ATOM 6089 C CA . ALA B 1 162 ? 16.656 1.922 -9.922 1 96.44 162 ALA B CA 1
ATOM 6090 C C . ALA B 1 162 ? 17 2.836 -11.094 1 96.44 162 ALA B C 1
ATOM 6092 O O . ALA B 1 162 ? 18.172 2.92 -11.492 1 96.44 162 ALA B O 1
ATOM 6093 N N . HIS B 1 163 ? 16.016 3.531 -11.609 1 94.94 163 HIS B N 1
ATOM 6094 C CA . HIS B 1 163 ? 16.25 4.355 -12.789 1 94.94 163 HIS B CA 1
ATOM 6095 C C . HIS B 1 163 ? 17.172 5.531 -12.477 1 94.94 163 HIS B C 1
ATOM 6097 O O . HIS B 1 163 ? 17.812 6.078 -13.375 1 94.94 163 HIS B O 1
ATOM 6103 N N . PHE B 1 164 ? 17.328 5.938 -11.188 1 92.12 164 PHE B N 1
ATOM 6104 C CA . PHE B 1 164 ? 18.266 6.992 -10.805 1 92.12 164 PHE B CA 1
ATOM 6105 C C . PHE B 1 164 ? 19.703 6.543 -11.023 1 92.12 164 PHE B C 1
ATOM 6107 O O . PHE B 1 164 ? 20.609 7.375 -11.125 1 92.12 164 PHE B O 1
ATOM 6114 N N . TRP B 1 165 ? 19.922 5.207 -11.148 1 94 165 TRP B N 1
ATOM 6115 C CA . TRP B 1 165 ? 21.234 4.637 -11.469 1 94 165 TRP B CA 1
ATOM 6116 C C . TRP B 1 165 ? 21.234 4.012 -12.859 1 94 165 TRP B C 1
ATOM 6118 O O . TRP B 1 165 ? 22.047 3.131 -13.148 1 94 165 TRP B O 1
ATOM 6128 N N . ASN B 1 166 ? 20.203 4.379 -13.633 1 95.75 166 ASN B N 1
ATOM 6129 C CA . ASN B 1 166 ? 20.078 3.994 -15.031 1 95.75 166 ASN B CA 1
ATOM 6130 C C . ASN B 1 166 ? 19.969 2.48 -15.195 1 95.75 166 ASN B C 1
ATOM 6132 O O . ASN B 1 166 ? 20.547 1.9 -16.109 1 95.75 166 ASN B O 1
ATOM 6136 N N . LEU B 1 167 ? 19.266 1.854 -14.281 1 97.94 167 LEU B N 1
ATOM 6137 C CA . LEU B 1 167 ? 19.078 0.409 -14.352 1 97.94 167 LEU B CA 1
ATOM 6138 C C . LEU B 1 167 ? 17.641 0.075 -14.773 1 97.94 167 LEU B C 1
ATOM 6140 O O . LEU B 1 167 ? 16.688 0.645 -14.242 1 97.94 167 LEU B O 1
ATOM 6144 N N . ASN B 1 168 ? 17.594 -0.771 -15.766 1 98.5 168 ASN B N 1
ATOM 6145 C CA . ASN B 1 168 ? 16.312 -1.387 -16.109 1 98.5 168 ASN B CA 1
ATOM 6146 C C . ASN B 1 168 ? 16 -2.57 -15.195 1 98.5 168 ASN B C 1
ATOM 6148 O O . ASN B 1 168 ? 16.891 -3.338 -14.844 1 98.5 168 ASN B O 1
ATOM 6152 N N . VAL B 1 169 ? 14.734 -2.658 -14.789 1 98.62 169 VAL B N 1
ATOM 6153 C CA . VAL B 1 169 ? 14.297 -3.713 -13.875 1 98.62 169 VAL B CA 1
ATOM 6154 C C . VAL B 1 169 ? 13.312 -4.637 -14.594 1 98.62 169 VAL B C 1
ATOM 6156 O O . VAL B 1 169 ? 12.312 -4.18 -15.156 1 98.62 169 VAL B O 1
ATOM 6159 N N . ILE B 1 170 ? 13.617 -5.914 -14.625 1 98.5 170 ILE B N 1
ATOM 6160 C CA . ILE B 1 170 ? 12.758 -6.918 -15.242 1 98.5 170 ILE B CA 1
ATOM 6161 C C . ILE B 1 170 ? 12.312 -7.934 -14.195 1 98.5 170 ILE B C 1
ATOM 6163 O O . ILE B 1 170 ? 13.109 -8.758 -13.742 1 98.5 170 ILE B O 1
ATOM 6167 N N . SER B 1 171 ? 11.102 -7.855 -13.859 1 97.94 171 SER B N 1
ATOM 6168 C CA . SER B 1 171 ? 10.594 -8.781 -12.852 1 97.94 171 SER B CA 1
ATOM 6169 C C . SER B 1 171 ? 9.906 -9.977 -13.5 1 97.94 171 SER B C 1
ATOM 6171 O O . SER B 1 171 ? 9.07 -9.812 -14.391 1 97.94 171 SER B O 1
ATOM 6173 N N . PRO B 1 172 ? 10.25 -11.188 -13.031 1 96.56 172 PRO B N 1
ATOM 6174 C CA . PRO B 1 172 ? 9.562 -12.359 -13.586 1 96.56 172 PRO B CA 1
ATOM 6175 C C . PRO B 1 172 ? 8.133 -12.5 -13.078 1 96.56 172 PRO B C 1
ATOM 6177 O O . PRO B 1 172 ? 7.254 -12.984 -13.797 1 96.56 172 PRO B O 1
ATOM 6180 N N . SER B 1 173 ? 7.879 -12.016 -11.805 1 93.62 173 SER B N 1
ATOM 6181 C CA . SER B 1 173 ? 6.645 -12.523 -11.227 1 93.62 173 SER B CA 1
ATOM 6182 C C . SER B 1 173 ? 5.969 -11.477 -10.352 1 93.62 173 SER B C 1
ATOM 6184 O O . SER B 1 173 ? 5 -11.773 -9.648 1 93.62 173 SER B O 1
ATOM 6186 N N . ALA B 1 174 ? 6.395 -10.266 -10.281 1 94.12 174 ALA B N 1
ATOM 6187 C CA . ALA B 1 174 ? 5.703 -9.227 -9.516 1 94.12 174 ALA B CA 1
ATOM 6188 C C . ALA B 1 174 ? 4.43 -8.781 -10.234 1 94.12 174 ALA B C 1
ATOM 6190 O O . ALA B 1 174 ? 4.492 -8.023 -11.203 1 94.12 174 ALA B O 1
ATOM 6191 N N . SER B 1 175 ? 3.291 -9.031 -9.656 1 92.62 175 SER B N 1
ATOM 6192 C CA . SER B 1 175 ? 2.064 -8.906 -10.438 1 92.62 175 SER B CA 1
ATOM 6193 C C . SER B 1 175 ? 1.222 -7.73 -9.961 1 92.62 175 SER B C 1
ATOM 6195 O O . SER B 1 175 ? 0.129 -7.492 -10.484 1 92.62 175 SER B O 1
ATOM 6197 N N . SER B 1 176 ? 1.694 -6.906 -9.062 1 92.44 176 SER B N 1
ATOM 6198 C CA . SER B 1 176 ? 0.886 -5.797 -8.57 1 92.44 176 SER B CA 1
ATOM 6199 C C . SER B 1 176 ? 0.496 -4.855 -9.703 1 92.44 176 SER B C 1
ATOM 6201 O O . SER B 1 176 ? 1.344 -4.457 -10.508 1 92.44 176 SER B O 1
ATOM 6203 N N . PRO B 1 177 ? -0.809 -4.449 -9.727 1 91.19 177 PRO B N 1
ATOM 6204 C CA . PRO B 1 177 ? -1.236 -3.488 -10.742 1 91.19 177 PRO B CA 1
ATOM 6205 C C . PRO B 1 177 ? -0.506 -2.152 -10.633 1 91.19 177 PRO B C 1
ATOM 6207 O O . PRO B 1 177 ? -0.34 -1.451 -11.641 1 91.19 177 PRO B O 1
ATOM 6210 N N . ALA B 1 178 ? -0.006 -1.837 -9.492 1 88.31 178 ALA B N 1
ATOM 6211 C CA . ALA B 1 178 ? 0.699 -0.576 -9.281 1 88.31 178 ALA B CA 1
ATOM 6212 C C . ALA B 1 178 ? 1.928 -0.478 -10.18 1 88.31 178 ALA B C 1
ATOM 6214 O O . ALA B 1 178 ? 2.289 0.612 -10.633 1 88.31 178 ALA B O 1
ATOM 6215 N N . LEU B 1 179 ? 2.527 -1.559 -10.531 1 94.56 179 LEU B N 1
ATOM 6216 C CA . LEU B 1 179 ? 3.801 -1.604 -11.242 1 94.56 179 LEU B CA 1
ATOM 6217 C C . LEU B 1 179 ? 3.617 -1.251 -12.711 1 94.56 179 LEU B C 1
ATOM 6219 O O . LEU B 1 179 ? 4.594 -1.039 -13.43 1 94.56 179 LEU B O 1
ATOM 6223 N N . SER B 1 180 ? 2.365 -1.09 -13.141 1 92.06 180 SER B N 1
ATOM 6224 C CA . SER B 1 180 ? 2.082 -0.696 -14.516 1 92.06 180 SER B CA 1
ATOM 6225 C C . SER B 1 180 ? 2.168 0.817 -14.688 1 92.06 180 SER B C 1
ATOM 6227 O O . SER B 1 180 ? 2.113 1.325 -15.812 1 92.06 180 SER B O 1
ATOM 6229 N N . ASN B 1 181 ? 2.332 1.548 -13.617 1 88.44 181 ASN B N 1
ATOM 6230 C CA . ASN B 1 181 ? 2.432 3.002 -13.68 1 88.44 181 ASN B CA 1
ATOM 6231 C C . ASN B 1 181 ? 3.795 3.451 -14.195 1 88.44 181 ASN B C 1
ATOM 6233 O O . ASN B 1 181 ? 4.77 3.48 -13.438 1 88.44 181 ASN B O 1
ATOM 6237 N N . ARG B 1 182 ? 3.879 3.953 -15.414 1 91.19 182 ARG B N 1
ATOM 6238 C CA . ARG B 1 182 ? 5.141 4.293 -16.062 1 91.19 182 ARG B CA 1
ATOM 6239 C C . ARG B 1 182 ? 5.723 5.582 -15.492 1 91.19 182 ARG B C 1
ATOM 6241 O O . ARG B 1 182 ? 6.926 5.82 -15.586 1 91.19 182 ARG B O 1
ATOM 6248 N N . LEU B 1 183 ? 4.918 6.355 -14.922 1 86.44 183 LEU B N 1
ATOM 6249 C CA . LEU B 1 183 ? 5.422 7.578 -14.297 1 86.44 183 LEU B CA 1
ATOM 6250 C C . LEU B 1 183 ? 6.184 7.262 -13.016 1 86.44 183 LEU B C 1
ATOM 6252 O O . LEU B 1 183 ? 7.23 7.859 -12.75 1 86.44 183 LEU B O 1
ATOM 6256 N N . ARG B 1 184 ? 5.672 6.297 -12.336 1 87.62 184 ARG B N 1
ATOM 6257 C CA . ARG B 1 184 ? 6.285 5.914 -11.07 1 87.62 184 ARG B CA 1
ATOM 6258 C C . ARG B 1 184 ? 7.438 4.938 -11.289 1 87.62 184 ARG B C 1
ATOM 6260 O O . ARG B 1 184 ? 8.43 4.965 -10.562 1 87.62 184 ARG B O 1
ATOM 6267 N N . PHE B 1 185 ? 7.25 4.082 -12.305 1 95.5 185 PHE B N 1
ATOM 6268 C CA . PHE B 1 185 ? 8.219 3.033 -12.586 1 95.5 185 PHE B CA 1
ATOM 6269 C C . PHE B 1 185 ? 8.688 3.102 -14.031 1 95.5 185 PHE B C 1
ATOM 6271 O O . PHE B 1 185 ? 8.406 2.199 -14.828 1 95.5 185 PHE B O 1
ATOM 6278 N N . PRO B 1 186 ? 9.5 4.047 -14.383 1 95.12 186 PRO B N 1
ATOM 6279 C CA . PRO B 1 186 ? 9.742 4.383 -15.789 1 95.12 186 PRO B CA 1
ATOM 6280 C C . PRO B 1 186 ? 10.578 3.332 -16.516 1 95.12 186 PRO B C 1
ATOM 6282 O O . PRO B 1 186 ? 10.539 3.25 -17.75 1 95.12 186 PRO B O 1
ATOM 6285 N N . LYS B 1 187 ? 11.344 2.488 -15.844 1 97.69 187 LYS B N 1
ATOM 6286 C CA . LYS B 1 187 ? 12.219 1.521 -16.5 1 97.69 187 LYS B CA 1
ATOM 6287 C C . LYS B 1 187 ? 11.906 0.099 -16.047 1 97.69 187 LYS B C 1
ATOM 6289 O O . LYS B 1 187 ? 12.797 -0.75 -15.984 1 97.69 187 LYS B O 1
ATOM 6294 N N . PHE B 1 188 ? 10.672 -0.129 -15.68 1 98.06 188 PHE B N 1
ATOM 6295 C CA . PHE B 1 188 ? 10.25 -1.424 -15.156 1 98.06 188 PHE B CA 1
ATOM 6296 C C . PHE B 1 188 ? 9.594 -2.258 -16.25 1 98.06 188 PHE B C 1
ATOM 6298 O O . PHE B 1 188 ? 8.812 -1.738 -17.062 1 98.06 188 PHE B O 1
ATOM 6305 N N . PHE B 1 189 ? 9.953 -3.549 -16.312 1 98.19 189 PHE B N 1
ATOM 6306 C CA . PHE B 1 189 ? 9.344 -4.57 -17.156 1 98.19 189 PHE B CA 1
ATOM 6307 C C . PHE B 1 189 ? 8.969 -5.797 -16.328 1 98.19 189 PHE B C 1
ATOM 6309 O O . PHE B 1 189 ? 9.57 -6.059 -15.289 1 98.19 189 PHE B O 1
ATOM 6316 N N . ARG B 1 190 ? 8 -6.547 -16.797 1 97.5 190 ARG B N 1
ATOM 6317 C CA . ARG B 1 190 ? 7.695 -7.805 -16.125 1 97.5 190 ARG B CA 1
ATOM 6318 C C . ARG B 1 190 ? 7.195 -8.852 -17.109 1 97.5 190 ARG B C 1
ATOM 6320 O O . ARG B 1 190 ? 6.582 -8.508 -18.125 1 97.5 190 ARG B O 1
ATOM 6327 N N . LEU B 1 191 ? 7.453 -10.086 -16.781 1 96.56 191 LEU B N 1
ATOM 6328 C CA . LEU B 1 191 ? 7.039 -11.203 -17.625 1 96.56 191 LEU B CA 1
ATOM 6329 C C . LEU B 1 191 ? 5.656 -11.703 -17.219 1 96.56 191 LEU B C 1
ATOM 6331 O O . LEU B 1 191 ? 4.914 -12.242 -18.047 1 96.56 191 LEU B O 1
ATOM 6335 N N . ILE B 1 192 ? 5.355 -11.531 -15.953 1 94.31 192 ILE B N 1
ATOM 6336 C CA . ILE B 1 192 ? 4 -11.852 -15.523 1 94.31 192 ILE B CA 1
ATOM 6337 C C . ILE B 1 192 ? 3.068 -10.688 -15.844 1 94.31 192 ILE B C 1
ATOM 6339 O O . ILE B 1 192 ? 3.508 -9.539 -15.93 1 94.31 192 ILE B O 1
ATOM 6343 N N . SER B 1 193 ? 1.851 -10.984 -16.047 1 91.25 193 SER B N 1
ATOM 6344 C CA . SER B 1 193 ? 0.865 -9.93 -16.25 1 91.25 193 SER B CA 1
ATOM 6345 C C . SER B 1 193 ? 0.439 -9.305 -14.922 1 91.25 193 SER B C 1
ATOM 6347 O O . SER B 1 193 ? 0.656 -9.891 -13.852 1 91.25 193 SER B O 1
ATOM 6349 N N . SER B 1 194 ? -0.095 -8.102 -15.062 1 91.25 194 SER B N 1
ATOM 6350 C CA . SER B 1 194 ? -0.761 -7.52 -13.898 1 91.25 194 SER B CA 1
ATOM 6351 C C . SER B 1 194 ? -1.831 -8.453 -13.352 1 91.25 194 SER B C 1
ATOM 6353 O O . SER B 1 194 ? -2.5 -9.156 -14.109 1 91.25 194 SER B O 1
ATOM 6355 N N . GLU B 1 195 ? -1.945 -8.414 -12.062 1 91.38 195 GLU B N 1
ATOM 6356 C CA . GLU B 1 195 ? -2.939 -9.258 -11.406 1 91.38 195 GLU B CA 1
ATOM 6357 C C . GLU B 1 195 ? -4.344 -8.969 -11.922 1 91.38 195 GLU B C 1
ATOM 6359 O O . GLU B 1 195 ? -5.246 -9.797 -11.789 1 91.38 195 GLU B O 1
ATOM 6364 N N . THR B 1 196 ? -4.59 -7.867 -12.531 1 88.06 196 THR B N 1
ATOM 6365 C CA . THR B 1 196 ? -5.902 -7.496 -13.055 1 88.06 196 THR B CA 1
ATOM 6366 C C . THR B 1 196 ? -6.277 -8.367 -14.242 1 88.06 196 THR B C 1
ATOM 6368 O O . THR B 1 196 ? -7.438 -8.391 -14.664 1 88.06 196 THR B O 1
ATOM 6371 N N . VAL B 1 197 ? -5.371 -9.133 -14.758 1 84.88 197 VAL B N 1
ATOM 6372 C CA . VAL B 1 197 ? -5.625 -10.023 -15.891 1 84.88 197 VAL B CA 1
ATOM 6373 C C . VAL B 1 197 ? -6.637 -11.094 -15.484 1 84.88 197 VAL B C 1
ATOM 6375 O O . VAL B 1 197 ? -7.305 -11.68 -16.344 1 84.88 197 VAL B O 1
ATOM 6378 N N . LEU B 1 198 ? -6.789 -11.305 -14.242 1 87.75 198 LEU B N 1
ATOM 6379 C CA . LEU B 1 198 ? -7.707 -12.32 -13.734 1 87.75 198 LEU B CA 1
ATOM 6380 C C . LEU B 1 198 ? -9.148 -11.82 -13.773 1 87.75 198 LEU B C 1
ATOM 6382 O O . LEU B 1 198 ? -10.086 -12.609 -13.672 1 87.75 198 LEU B O 1
ATOM 6386 N N . ASN B 1 199 ? -9.352 -10.523 -13.914 1 90.38 199 ASN B N 1
ATOM 6387 C CA . ASN B 1 199 ? -10.664 -9.914 -13.727 1 90.38 199 ASN B CA 1
ATOM 6388 C C . ASN B 1 199 ? -11.555 -10.117 -14.945 1 90.38 199 ASN B C 1
ATOM 6390 O O . ASN B 1 199 ? -12.711 -10.516 -14.812 1 90.38 199 ASN B O 1
ATOM 6394 N N . PRO B 1 200 ? -11.047 -9.945 -16.188 1 86.44 200 PRO B N 1
ATOM 6395 C CA . PRO B 1 200 ? -11.93 -10.102 -17.344 1 86.44 200 PRO B CA 1
ATOM 6396 C C . PRO B 1 200 ? -12.555 -11.484 -17.422 1 86.44 200 PRO B C 1
ATOM 6398 O O . PRO B 1 200 ? -13.766 -11.609 -17.641 1 86.44 200 PRO B O 1
ATOM 6401 N N . PRO B 1 201 ? -11.773 -12.547 -17.172 1 85.06 201 PRO B N 1
ATOM 6402 C CA . PRO B 1 201 ? -12.422 -13.859 -17.188 1 85.06 201 PRO B CA 1
ATOM 6403 C C . PRO B 1 201 ? -13.5 -14 -16.125 1 85.06 201 PRO B C 1
ATOM 6405 O O . PRO B 1 201 ? -14.547 -14.609 -16.359 1 85.06 201 PRO B O 1
ATOM 6408 N N . SER B 1 202 ? -13.242 -13.492 -15.008 1 89.31 202 SER B N 1
ATOM 6409 C CA . SER B 1 202 ? -14.227 -13.547 -13.93 1 89.31 202 SER B CA 1
ATOM 6410 C C . SER B 1 202 ? -15.516 -12.836 -14.32 1 89.31 202 SER B C 1
ATOM 6412 O O . SER B 1 202 ? -16.609 -13.367 -14.109 1 89.31 202 SER B O 1
ATOM 6414 N N . VAL B 1 203 ? -15.391 -11.688 -14.867 1 90.62 203 VAL B N 1
ATOM 6415 C CA . VAL B 1 203 ? -16.547 -10.883 -15.258 1 90.62 203 VAL B CA 1
ATOM 6416 C C . VAL B 1 203 ? -17.281 -11.562 -16.406 1 90.62 203 VAL B C 1
ATOM 6418 O O . VAL B 1 203 ? -18.516 -11.609 -16.422 1 90.62 203 VAL B O 1
ATOM 6421 N N . SER B 1 204 ? -16.547 -12.109 -17.312 1 85 204 SER B N 1
ATOM 6422 C CA . SER B 1 204 ? -17.141 -12.789 -18.453 1 85 204 SER B CA 1
ATOM 6423 C C . SER B 1 204 ? -17.938 -14.008 -18.016 1 85 204 SER B C 1
ATOM 6425 O O . SER B 1 204 ? -19.031 -14.258 -18.516 1 85 204 SER B O 1
ATOM 6427 N N . LEU B 1 205 ? -17.391 -14.742 -17.141 1 84.94 205 LEU B N 1
ATOM 6428 C CA . LEU B 1 205 ? -18.078 -15.922 -16.641 1 84.94 205 LEU B CA 1
ATOM 6429 C C . LEU B 1 205 ? -19.359 -15.531 -15.891 1 84.94 205 LEU B C 1
ATOM 6431 O O . LEU B 1 205 ? -20.391 -16.203 -16.031 1 84.94 205 LEU B O 1
ATOM 6435 N N . THR B 1 206 ? -19.219 -14.5 -15.102 1 88.44 206 THR B N 1
ATOM 6436 C CA . THR B 1 206 ? -20.375 -14.008 -14.367 1 88.44 206 THR B CA 1
ATOM 6437 C C . THR B 1 206 ? -21.484 -13.578 -15.328 1 88.44 206 THR B C 1
ATOM 6439 O O . THR B 1 206 ? -22.656 -13.859 -15.086 1 88.44 206 THR B O 1
ATOM 6442 N N . SER B 1 207 ? -21.109 -12.945 -16.344 1 84.31 207 SER B N 1
ATOM 6443 C CA . SER B 1 207 ? -22.062 -12.508 -17.344 1 84.31 207 SER B CA 1
ATOM 6444 C C . SER B 1 207 ? -22.641 -13.695 -18.109 1 84.31 207 SER B C 1
ATOM 6446 O O . SER B 1 207 ? -23.844 -13.742 -18.375 1 84.31 207 SER B O 1
ATOM 6448 N N . LEU B 1 208 ? -21.812 -14.594 -18.484 1 79.31 208 LEU B N 1
ATOM 6449 C CA . LEU B 1 208 ? -22.203 -15.773 -19.25 1 79.31 208 LEU B CA 1
ATOM 6450 C C . LEU B 1 208 ? -23.266 -16.578 -18.5 1 79.31 208 LEU B C 1
ATOM 6452 O O . LEU B 1 208 ? -24.219 -17.062 -19.109 1 79.31 208 LEU B O 1
ATOM 6456 N N . TYR B 1 209 ? -23.094 -16.703 -17.203 1 81.44 209 TYR B N 1
ATOM 6457 C CA . TYR B 1 209 ? -23.984 -17.531 -16.406 1 81.44 209 TYR B CA 1
ATOM 6458 C C . TYR B 1 209 ? -25.078 -16.688 -15.758 1 81.44 209 TYR B C 1
ATOM 6460 O O . TYR B 1 209 ? -25.859 -17.188 -14.953 1 81.44 209 TYR B O 1
ATOM 6468 N N . LYS B 1 210 ? -25.016 -15.391 -16.031 1 85.5 210 LYS B N 1
ATOM 6469 C CA . LYS B 1 210 ? -26.031 -14.438 -15.578 1 85.5 210 LYS B CA 1
ATOM 6470 C C . LYS B 1 210 ? -26.078 -14.352 -14.055 1 85.5 210 LYS B C 1
ATOM 6472 O O . LYS B 1 210 ? -27.156 -14.391 -13.461 1 85.5 210 LYS B O 1
ATOM 6477 N N . TRP B 1 211 ? -24.953 -14.523 -13.508 1 89.69 211 TRP B N 1
ATOM 6478 C CA . TRP B 1 211 ? -24.812 -14.234 -12.086 1 89.69 211 TRP B CA 1
ATOM 6479 C C . TRP B 1 211 ? -24.828 -12.727 -11.836 1 89.69 211 TRP B C 1
ATOM 6481 O O . TRP B 1 211 ? -23.781 -12.086 -11.812 1 89.69 211 TRP B O 1
ATOM 6491 N N . ASN B 1 212 ? -25.906 -12.133 -11.477 1 87.81 212 ASN B N 1
ATOM 6492 C CA . ASN B 1 212 ? -26.125 -10.695 -11.531 1 87.81 212 ASN B CA 1
ATOM 6493 C C . ASN B 1 212 ? -25.719 -10.016 -10.219 1 87.81 212 ASN B C 1
ATOM 6495 O O . ASN B 1 212 ? -25.609 -8.789 -10.156 1 87.81 212 ASN B O 1
ATOM 6499 N N . ARG B 1 213 ? -25.547 -10.836 -9.195 1 91.44 213 ARG B N 1
ATOM 6500 C CA . ARG B 1 213 ? -25.141 -10.289 -7.906 1 91.44 213 ARG B CA 1
ATOM 6501 C C . ARG B 1 213 ? -23.875 -10.977 -7.391 1 91.44 213 ARG B C 1
ATOM 6503 O O . ARG B 1 213 ? -23.859 -12.195 -7.23 1 91.44 213 ARG B O 1
ATOM 6510 N N . VAL B 1 214 ? -22.891 -10.148 -7.156 1 94.56 214 VAL B N 1
ATOM 6511 C CA . VAL B 1 214 ? -21.609 -10.727 -6.777 1 94.56 214 VAL B CA 1
ATOM 6512 C C . VAL B 1 214 ? -21.047 -10 -5.555 1 94.56 214 VAL B C 1
ATOM 6514 O O . VAL B 1 214 ? -21.328 -8.812 -5.355 1 94.56 214 VAL B O 1
ATOM 6517 N N . ALA B 1 215 ? -20.391 -10.742 -4.691 1 91.75 215 ALA B N 1
ATOM 6518 C CA . ALA B 1 215 ? -19.641 -10.172 -3.578 1 91.75 215 ALA B CA 1
ATOM 6519 C C . ALA B 1 215 ? -18.141 -10.391 -3.756 1 91.75 215 ALA B C 1
ATOM 6521 O O . ALA B 1 215 ? -17.719 -11.344 -4.426 1 91.75 215 ALA B O 1
ATOM 6522 N N . THR B 1 216 ? -17.375 -9.43 -3.234 1 93.12 216 THR B N 1
ATOM 6523 C CA . THR B 1 216 ? -15.922 -9.609 -3.256 1 93.12 216 THR B CA 1
ATOM 6524 C C . THR B 1 216 ? -15.359 -9.594 -1.84 1 93.12 216 THR B C 1
ATOM 6526 O O . THR B 1 216 ? -15.914 -8.945 -0.95 1 93.12 216 THR B O 1
ATOM 6529 N N . ILE B 1 217 ? -14.328 -10.336 -1.625 1 91.44 217 ILE B N 1
ATOM 6530 C CA . ILE B 1 217 ? -13.594 -10.312 -0.364 1 91.44 217 ILE B CA 1
ATOM 6531 C C . ILE B 1 217 ? -12.094 -10.414 -0.637 1 91.44 217 ILE B C 1
ATOM 6533 O O . ILE B 1 217 ? -11.664 -11.219 -1.467 1 91.44 217 ILE B O 1
ATOM 6537 N N . HIS B 1 218 ? -11.344 -9.484 -0.024 1 92.06 218 HIS B N 1
ATOM 6538 C CA . HIS B 1 218 ? -9.914 -9.477 -0.296 1 92.06 218 HIS B CA 1
ATOM 6539 C C . HIS B 1 218 ? -9.117 -9.078 0.941 1 92.06 218 HIS B C 1
ATOM 6541 O O . HIS B 1 218 ? -9.672 -8.484 1.874 1 92.06 218 HIS B O 1
ATOM 6547 N N . GLN B 1 219 ? -7.84 -9.453 0.923 1 86.62 219 GLN B N 1
ATOM 6548 C CA . GLN B 1 219 ? -6.895 -9.016 1.945 1 86.62 219 GLN B CA 1
ATOM 6549 C C . GLN B 1 219 ? -6.465 -7.574 1.716 1 86.62 219 GLN B C 1
ATOM 6551 O O . GLN B 1 219 ? -6.234 -7.16 0.576 1 86.62 219 GLN B O 1
ATOM 6556 N N . ASN B 1 220 ? -6.336 -6.895 2.855 1 76.44 220 ASN B N 1
ATOM 6557 C CA . ASN B 1 220 ? -5.961 -5.488 2.775 1 76.44 220 ASN B CA 1
ATOM 6558 C C . ASN B 1 220 ? -4.48 -5.316 2.449 1 76.44 220 ASN B C 1
ATOM 6560 O O . ASN B 1 220 ? -3.719 -4.781 3.258 1 76.44 220 ASN B O 1
ATOM 6564 N N . ILE B 1 221 ? -4.125 -5.691 1.311 1 77.75 221 ILE B N 1
ATOM 6565 C CA . ILE B 1 221 ? -2.801 -5.551 0.714 1 77.75 221 ILE B CA 1
ATOM 6566 C C . ILE B 1 221 ? -2.916 -4.855 -0.641 1 77.75 221 ILE B C 1
ATOM 6568 O O . ILE B 1 221 ? -3.861 -5.102 -1.394 1 77.75 221 ILE B O 1
ATOM 6572 N N . GLU B 1 222 ? -2.008 -3.996 -0.885 1 76.44 222 GLU B N 1
ATOM 6573 C CA . GLU B 1 222 ? -2.096 -3.107 -2.041 1 76.44 222 GLU B CA 1
ATOM 6574 C C . GLU B 1 222 ? -2.422 -3.887 -3.311 1 76.44 222 GLU B C 1
ATOM 6576 O O . GLU B 1 222 ? -3.279 -3.473 -4.098 1 76.44 222 GLU B O 1
ATOM 6581 N N . ILE B 1 223 ? -1.771 -5.023 -3.57 1 86.38 223 ILE B N 1
ATOM 6582 C CA . ILE B 1 223 ? -1.968 -5.797 -4.793 1 86.38 223 ILE B CA 1
ATOM 6583 C C . ILE B 1 223 ? -3.434 -6.211 -4.91 1 86.38 223 ILE B C 1
ATOM 6585 O O . ILE B 1 223 ? -4.031 -6.102 -5.984 1 86.38 223 ILE B O 1
ATOM 6589 N N . PHE B 1 224 ? -4.016 -6.562 -3.918 1 90 224 PHE B N 1
ATOM 6590 C CA . PHE B 1 224 ? -5.379 -7.078 -3.953 1 90 224 PHE B CA 1
ATOM 6591 C C . PHE B 1 224 ? -6.387 -5.938 -3.967 1 90 224 PHE B C 1
ATOM 6593 O O . PHE B 1 224 ? -7.434 -6.031 -4.617 1 90 224 PHE B O 1
ATOM 6600 N N . THR B 1 225 ? -6.09 -4.941 -3.248 1 81.12 225 THR B N 1
ATOM 6601 C CA . THR B 1 225 ? -6.984 -3.787 -3.254 1 81.12 225 THR B CA 1
ATOM 6602 C C . THR B 1 225 ? -7.094 -3.195 -4.656 1 81.12 225 THR B C 1
ATOM 6604 O O . THR B 1 225 ? -8.188 -2.865 -5.109 1 81.12 225 THR B O 1
ATOM 6607 N N . LEU B 1 226 ? -5.961 -3.088 -5.305 1 81.88 226 LEU B N 1
ATOM 6608 C CA . LEU B 1 226 ? -5.969 -2.537 -6.652 1 81.88 226 LEU B CA 1
ATOM 6609 C C . LEU B 1 226 ? -6.637 -3.498 -7.629 1 81.88 226 LEU B C 1
ATOM 6611 O O . LEU B 1 226 ? -7.312 -3.066 -8.57 1 81.88 226 LEU B O 1
ATOM 6615 N N . THR B 1 227 ? -6.441 -4.758 -7.43 1 90.12 227 THR B N 1
ATOM 6616 C CA . THR B 1 227 ? -7.078 -5.77 -8.266 1 90.12 227 THR B CA 1
ATOM 6617 C C . THR B 1 227 ? -8.594 -5.691 -8.148 1 90.12 227 THR B C 1
ATOM 6619 O O . THR B 1 227 ? -9.305 -5.711 -9.156 1 90.12 227 THR B O 1
ATOM 6622 N N . ILE B 1 228 ? -9.07 -5.598 -6.934 1 89.19 228 ILE B N 1
ATOM 6623 C CA . ILE B 1 228 ? -10.508 -5.559 -6.684 1 89.19 228 ILE B CA 1
ATOM 6624 C C . ILE B 1 228 ? -11.086 -4.246 -7.207 1 89.19 228 ILE B C 1
ATOM 6626 O O . ILE B 1 228 ? -12.203 -4.223 -7.738 1 89.19 228 ILE B O 1
ATOM 6630 N N . ALA B 1 229 ? -10.352 -3.182 -7.035 1 78.38 229 ALA B N 1
ATOM 6631 C CA . ALA B 1 229 ? -10.82 -1.902 -7.562 1 78.38 229 ALA B CA 1
ATOM 6632 C C . ALA B 1 229 ? -11.086 -1.988 -9.062 1 78.38 229 ALA B C 1
ATOM 6634 O O . ALA B 1 229 ? -12.102 -1.491 -9.555 1 78.38 229 ALA B O 1
ATOM 6635 N N . ASP B 1 230 ? -10.172 -2.549 -9.781 1 84.81 230 ASP B N 1
ATOM 6636 C CA . ASP B 1 230 ? -10.352 -2.77 -11.211 1 84.81 230 ASP B CA 1
ATOM 6637 C C . ASP B 1 230 ? -11.555 -3.666 -11.484 1 84.81 230 ASP B C 1
ATOM 6639 O O . ASP B 1 230 ? -12.328 -3.41 -12.406 1 84.81 230 ASP B O 1
ATOM 6643 N N . LEU B 1 231 ? -11.711 -4.672 -10.688 1 90.88 231 LEU B N 1
ATOM 6644 C CA . LEU B 1 231 ? -12.812 -5.609 -10.836 1 90.88 231 LEU B CA 1
ATOM 6645 C C . LEU B 1 231 ? -14.156 -4.902 -10.68 1 90.88 231 LEU B C 1
ATOM 6647 O O . LEU B 1 231 ? -15.078 -5.129 -11.461 1 90.88 231 LEU B O 1
ATOM 6651 N N . LEU B 1 232 ? -14.242 -4.121 -9.664 1 83.19 232 LEU B N 1
ATOM 6652 C CA . LEU B 1 232 ? -15.492 -3.428 -9.367 1 83.19 232 LEU B CA 1
ATOM 6653 C C . LEU B 1 232 ? -15.898 -2.527 -10.531 1 83.19 232 LEU B C 1
ATOM 6655 O O . LEU B 1 232 ? -17.078 -2.443 -10.867 1 83.19 232 LEU B O 1
ATOM 6659 N N . ILE B 1 233 ? -14.961 -1.913 -11.133 1 76.69 233 ILE B N 1
ATOM 6660 C CA . ILE B 1 233 ? -15.219 -1.065 -12.289 1 76.69 233 ILE B CA 1
ATOM 6661 C C . ILE B 1 233 ? -15.773 -1.911 -13.438 1 76.69 233 ILE B C 1
ATOM 6663 O O . ILE B 1 233 ? -16.766 -1.539 -14.062 1 76.69 233 ILE B O 1
ATOM 6667 N N . ARG B 1 234 ? -15.188 -3.031 -13.648 1 85.5 234 ARG B N 1
ATOM 6668 C CA . ARG B 1 234 ? -15.594 -3.908 -14.742 1 85.5 234 ARG B CA 1
ATOM 6669 C C . ARG B 1 234 ? -16.984 -4.484 -14.492 1 85.5 234 ARG B C 1
ATOM 6671 O O . ARG B 1 234 ? -17.781 -4.609 -15.422 1 85.5 234 ARG B O 1
ATOM 6678 N N . LEU B 1 235 ? -17.234 -4.852 -13.312 1 88.19 235 LEU B N 1
ATOM 6679 C CA . LEU B 1 235 ? -18.531 -5.387 -12.969 1 88.19 235 LEU B CA 1
ATOM 6680 C C . LEU B 1 235 ? -19.625 -4.352 -13.203 1 88.19 235 LEU B C 1
ATOM 6682 O O . LEU B 1 235 ? -20.688 -4.676 -13.734 1 88.19 235 LEU B O 1
ATOM 6686 N N . LYS B 1 236 ? -19.391 -3.217 -12.828 1 78.69 236 LYS B N 1
ATOM 6687 C CA . LYS B 1 236 ? -20.359 -2.135 -13.016 1 78.69 236 LYS B CA 1
ATOM 6688 C C . LYS B 1 236 ? -20.609 -1.878 -14.5 1 78.69 236 LYS B C 1
ATOM 6690 O O . LYS B 1 236 ? -21.734 -1.618 -14.906 1 78.69 236 LYS B O 1
ATOM 6695 N N . GLN B 1 237 ? -19.562 -1.906 -15.227 1 79.88 237 GLN B N 1
ATOM 6696 C CA . GLN B 1 237 ? -19.688 -1.701 -16.672 1 79.88 237 GLN B CA 1
ATOM 6697 C C . GLN B 1 237 ? -20.578 -2.756 -17.297 1 79.88 237 GLN B C 1
ATOM 6699 O O . GLN B 1 237 ? -21.203 -2.506 -18.344 1 79.88 237 GLN B O 1
ATOM 6704 N N . LYS B 1 238 ? -20.656 -3.885 -16.688 1 87.19 238 LYS B N 1
ATOM 6705 C CA . LYS B 1 238 ? -21.5 -4.969 -17.188 1 87.19 238 LYS B CA 1
ATOM 6706 C C . LYS B 1 238 ? -22.844 -5 -16.469 1 87.19 238 LYS B C 1
ATOM 6708 O O . LYS B 1 238 ? -23.609 -5.949 -16.625 1 87.19 238 LYS B O 1
ATOM 6713 N N . ASN B 1 239 ? -23.078 -4.031 -15.664 1 85.06 239 ASN B N 1
ATOM 6714 C CA . ASN B 1 239 ? -24.328 -3.879 -14.914 1 85.06 239 ASN B CA 1
ATOM 6715 C C . ASN B 1 239 ? -24.531 -5.035 -13.945 1 85.06 239 ASN B C 1
ATOM 6717 O O . ASN B 1 239 ? -25.656 -5.531 -13.797 1 85.06 239 ASN B O 1
ATOM 6721 N N . ILE B 1 240 ? -23.5 -5.539 -13.484 1 89.56 240 ILE B N 1
ATOM 6722 C CA . ILE B 1 240 ? -23.562 -6.543 -12.422 1 89.56 240 ILE B CA 1
ATOM 6723 C C . ILE B 1 240 ? -23.594 -5.855 -11.062 1 89.56 240 ILE B C 1
ATOM 6725 O O . ILE B 1 240 ? -22.781 -4.965 -10.789 1 89.56 240 ILE B O 1
ATOM 6729 N N . THR B 1 241 ? -24.5 -6.312 -10.273 1 86.56 241 THR B N 1
ATOM 6730 C CA . THR B 1 241 ? -24.672 -5.699 -8.961 1 86.56 241 THR B CA 1
ATOM 6731 C C . THR B 1 241 ? -23.641 -6.215 -7.98 1 86.56 241 THR B C 1
ATOM 6733 O O . THR B 1 241 ? -23.422 -7.422 -7.867 1 86.56 241 THR B O 1
ATOM 6736 N N . ILE B 1 242 ? -23.062 -5.297 -7.324 1 84.12 242 ILE B N 1
ATOM 6737 C CA . ILE B 1 242 ? -22.109 -5.641 -6.266 1 84.12 242 ILE B CA 1
ATOM 6738 C C . ILE B 1 242 ? -22.812 -5.594 -4.914 1 84.12 242 ILE B C 1
ATOM 6740 O O . ILE B 1 242 ? -23.188 -4.52 -4.438 1 84.12 242 ILE B O 1
ATOM 6744 N N . ILE B 1 243 ? -22.938 -6.77 -4.324 1 78.38 243 ILE B N 1
ATOM 6745 C CA . ILE B 1 243 ? -23.594 -6.859 -3.025 1 78.38 243 ILE B CA 1
ATOM 6746 C C . ILE B 1 243 ? -22.766 -6.141 -1.971 1 78.38 243 ILE B C 1
ATOM 6748 O O . ILE B 1 243 ? -23.297 -5.363 -1.174 1 78.38 243 ILE B O 1
ATOM 6752 N N . 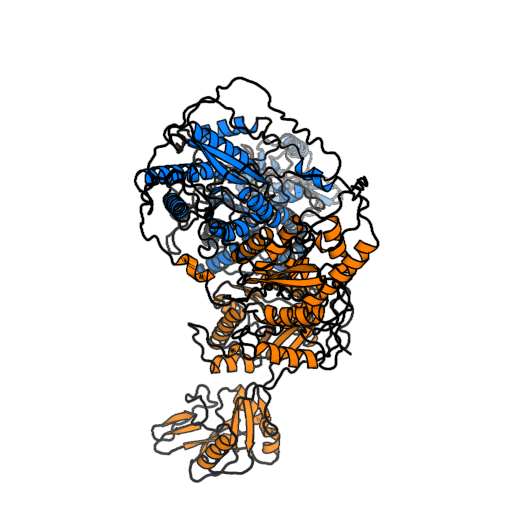SER B 1 244 ? -21.516 -6.551 -1.92 1 77.19 244 SER B N 1
ATOM 6753 C CA . SER B 1 244 ? -20.562 -6 -0.971 1 77.19 244 SER B CA 1
ATOM 6754 C C . SER B 1 244 ? -19.125 -6.297 -1.401 1 77.19 244 SER B C 1
ATOM 6756 O O . SER B 1 244 ? -18.859 -7.312 -2.055 1 77.19 244 SER B O 1
ATOM 6758 N N . SER B 1 245 ? -18.281 -5.34 -1.162 1 82.31 245 SER B N 1
ATOM 6759 C CA . SER B 1 245 ? -16.844 -5.543 -1.287 1 82.31 245 SER B CA 1
ATOM 6760 C C . SER B 1 245 ? -16.156 -5.473 0.072 1 82.31 245 SER B C 1
ATOM 6762 O O . SER B 1 245 ? -15.906 -4.383 0.592 1 82.31 245 SER B O 1
ATOM 6764 N N . GLU B 1 246 ? -15.852 -6.676 0.572 1 80.38 246 GLU B N 1
ATOM 6765 C CA . GLU B 1 246 ? -15.297 -6.77 1.919 1 80.38 246 GLU B CA 1
ATOM 6766 C C . GLU B 1 246 ? -13.773 -6.879 1.883 1 80.38 246 GLU B C 1
ATOM 6768 O O . GLU B 1 246 ? -13.211 -7.414 0.927 1 80.38 246 GLU B O 1
ATOM 6773 N N . SER B 1 247 ? -13.172 -6.273 2.838 1 80.81 247 SER B N 1
ATOM 6774 C CA . SER B 1 247 ? -11.734 -6.414 3.012 1 80.81 247 SER B CA 1
ATOM 6775 C C . SER B 1 247 ? -11.375 -6.707 4.465 1 80.81 247 SER B C 1
ATOM 6777 O O . SER B 1 247 ? -12.148 -6.387 5.375 1 80.81 247 SER B O 1
ATOM 6779 N N . PHE B 1 248 ? -10.227 -7.406 4.625 1 79.12 248 PHE B N 1
ATOM 6780 C CA . PHE B 1 248 ? -9.805 -7.75 5.98 1 79.12 248 PHE B CA 1
ATOM 6781 C C . PHE B 1 248 ? -8.289 -7.777 6.086 1 79.12 248 PHE B C 1
ATOM 6783 O O . PHE B 1 248 ? -7.594 -7.91 5.078 1 79.12 248 PHE B O 1
ATOM 6790 N N . ASP B 1 249 ? -7.777 -7.711 7.289 1 74.88 249 ASP B N 1
ATOM 6791 C CA . ASP B 1 249 ? -6.336 -7.793 7.527 1 74.88 249 ASP B CA 1
ATOM 6792 C C . ASP B 1 249 ? -5.918 -9.227 7.852 1 74.88 249 ASP B C 1
ATOM 6794 O O . ASP B 1 249 ? -5.367 -9.922 7 1 74.88 249 ASP B O 1
ATOM 6798 N N . GLU B 1 250 ? -6.383 -9.633 9 1 73.56 250 GLU B N 1
ATOM 6799 C CA . GLU B 1 250 ? -5.938 -10.961 9.422 1 73.56 250 GLU B CA 1
ATOM 6800 C C . GLU B 1 250 ? -7.113 -11.93 9.531 1 73.56 250 GLU B C 1
ATOM 6802 O O . GLU B 1 250 ? -6.996 -13.094 9.164 1 73.56 250 GLU B O 1
ATOM 6807 N N . ASP B 1 251 ? -8.219 -11.453 10.008 1 80 251 ASP B N 1
ATOM 6808 C CA . ASP B 1 251 ? -9.359 -12.312 10.297 1 80 251 ASP B CA 1
ATOM 6809 C C . ASP B 1 251 ? -10.578 -11.906 9.477 1 80 251 ASP B C 1
ATOM 6811 O O . ASP B 1 251 ? -11.125 -10.812 9.656 1 80 251 ASP B O 1
ATOM 6815 N N . PRO B 1 252 ? -11.016 -12.805 8.625 1 87.06 252 PRO B N 1
ATOM 6816 C CA . PRO B 1 252 ? -12.133 -12.445 7.738 1 87.06 252 PRO B CA 1
ATOM 6817 C C . PRO B 1 252 ? -13.492 -12.766 8.352 1 87.06 252 PRO B C 1
ATOM 6819 O O . PRO B 1 252 ? -14.516 -12.68 7.672 1 87.06 252 PRO B O 1
ATOM 6822 N N . THR B 1 253 ? -13.602 -13.156 9.578 1 83 253 THR B N 1
ATOM 6823 C CA . THR B 1 253 ? -14.82 -13.688 10.188 1 83 253 THR B CA 1
ATOM 6824 C C . THR B 1 253 ? -15.969 -12.688 10.055 1 83 253 THR B C 1
ATOM 6826 O O . THR B 1 253 ? -17.047 -13.031 9.57 1 83 253 THR B O 1
ATOM 6829 N N . ASN B 1 254 ? -15.758 -11.531 10.477 1 75.69 254 ASN B N 1
ATOM 6830 C CA . ASN B 1 254 ? -16.812 -10.531 10.438 1 75.69 254 ASN B CA 1
ATOM 6831 C C . ASN B 1 254 ? -17.281 -10.266 9.008 1 75.69 254 ASN B C 1
ATOM 6833 O O . ASN B 1 254 ? -18.484 -10.078 8.766 1 75.69 254 ASN B O 1
ATOM 6837 N N . GLN B 1 255 ? -16.344 -10.141 8.156 1 83.25 255 GLN B N 1
ATOM 6838 C CA . GLN B 1 255 ? -16.672 -9.914 6.75 1 83.25 255 GLN B CA 1
ATOM 6839 C C . GLN B 1 255 ? -17.531 -11.039 6.195 1 83.25 255 GLN B C 1
ATOM 6841 O O . GLN B 1 255 ? -18.5 -10.797 5.477 1 83.25 255 GLN B O 1
ATOM 6846 N N . LEU B 1 256 ? -17.219 -12.25 6.562 1 89.62 256 LEU B N 1
ATOM 6847 C CA . LEU B 1 256 ? -17.969 -13.414 6.078 1 89.62 256 LEU B CA 1
ATOM 6848 C C . LEU B 1 256 ? -19.359 -13.453 6.676 1 89.62 256 LEU B C 1
ATOM 6850 O O . LEU B 1 256 ? -20.328 -13.797 5.988 1 89.62 256 LEU B O 1
ATOM 6854 N N . GLU B 1 257 ? -19.438 -13.133 7.918 1 83.75 257 GLU B N 1
ATOM 6855 C CA . GLU B 1 257 ? -20.75 -13.078 8.547 1 83.75 257 GLU B CA 1
ATOM 6856 C C . GLU B 1 257 ? -21.641 -12.039 7.871 1 83.75 257 GLU B C 1
ATOM 6858 O O . GLU B 1 257 ? -22.844 -12.281 7.668 1 83.75 257 GLU B O 1
ATOM 6863 N N . ASN B 1 258 ? -21.078 -10.977 7.59 1 76.56 258 ASN B N 1
ATOM 6864 C CA . ASN B 1 258 ? -21.812 -9.938 6.883 1 76.56 258 ASN B CA 1
ATOM 6865 C C . ASN B 1 258 ? -22.281 -10.422 5.512 1 76.56 258 ASN B C 1
ATOM 6867 O O . ASN B 1 258 ? -23.422 -10.156 5.113 1 76.56 258 ASN B O 1
ATOM 6871 N N . LEU B 1 259 ? -21.453 -11.047 4.828 1 87 259 LEU B N 1
ATOM 6872 C CA . LEU B 1 259 ? -21.781 -11.562 3.504 1 87 259 LEU B CA 1
ATOM 6873 C C . LEU B 1 259 ? -22.875 -12.625 3.592 1 87 259 LEU B C 1
ATOM 6875 O O . LEU B 1 259 ? -23.734 -12.703 2.721 1 87 259 LEU B O 1
ATOM 6879 N N . LYS B 1 260 ? -22.797 -13.391 4.652 1 88.62 260 LYS B N 1
ATOM 6880 C CA . LYS B 1 260 ? -23.844 -14.383 4.879 1 88.62 260 LYS B CA 1
ATOM 6881 C C . LYS B 1 260 ? -25.188 -13.727 5.129 1 88.62 260 LYS B C 1
ATOM 6883 O O . LYS B 1 260 ? -26.203 -14.141 4.57 1 88.62 260 LYS B O 1
ATOM 6888 N N . LYS B 1 261 ? -25.172 -12.75 5.926 1 81.81 261 LYS B N 1
ATOM 6889 C CA . LYS B 1 261 ? -26.391 -12.023 6.246 1 81.81 261 LYS B CA 1
ATOM 6890 C C . LYS B 1 261 ? -27 -11.406 4.992 1 81.81 261 LYS B C 1
ATOM 6892 O O . LYS B 1 261 ? -28.234 -11.297 4.887 1 81.81 261 LYS B O 1
ATOM 6897 N N . GLN B 1 262 ? -26.203 -11.117 4.055 1 81.06 262 GLN B N 1
ATOM 6898 C CA . GLN B 1 262 ? -26.672 -10.492 2.82 1 81.06 262 GLN B CA 1
ATOM 6899 C C . GLN B 1 262 ? -27.047 -11.539 1.778 1 81.06 262 GLN B C 1
ATOM 6901 O O . GLN B 1 262 ? -27.422 -11.195 0.657 1 81.06 262 GLN B O 1
ATOM 6906 N N . ASP B 1 263 ? -26.875 -12.727 2.104 1 88.12 263 ASP B N 1
ATOM 6907 C CA . ASP B 1 263 ? -27.234 -13.875 1.275 1 88.12 263 ASP B CA 1
ATOM 6908 C C . ASP B 1 263 ? -26.438 -13.883 -0.029 1 88.12 263 ASP B C 1
ATOM 6910 O O . ASP B 1 263 ? -27 -14.109 -1.103 1 88.12 263 ASP B O 1
ATOM 6914 N N . ALA B 1 264 ? -25.188 -13.531 0.136 1 91.44 264 ALA B N 1
ATOM 6915 C CA . ALA B 1 264 ? -24.297 -13.602 -1.013 1 91.44 264 ALA B CA 1
ATOM 6916 C C . ALA B 1 264 ? -24 -15.047 -1.396 1 91.44 264 ALA B C 1
ATOM 6918 O O . ALA B 1 264 ? -23.828 -15.898 -0.525 1 91.44 264 ALA B O 1
ATOM 6919 N N . LYS B 1 265 ? -23.922 -15.32 -2.74 1 93.19 265 LYS B N 1
ATOM 6920 C CA . LYS B 1 265 ? -23.719 -16.688 -3.197 1 93.19 265 LYS B CA 1
ATOM 6921 C C . LYS B 1 265 ? -22.531 -16.781 -4.148 1 93.19 265 LYS B C 1
ATOM 6923 O O . LYS B 1 265 ? -21.953 -17.859 -4.34 1 93.19 265 LYS B O 1
ATOM 6928 N N . ILE B 1 266 ? -22.266 -15.727 -4.793 1 95 266 ILE B N 1
ATOM 6929 C CA . ILE B 1 266 ? -21.156 -15.672 -5.742 1 95 266 ILE B CA 1
ATOM 6930 C C . ILE B 1 266 ? -20.062 -14.75 -5.203 1 95 266 ILE B C 1
ATOM 6932 O O . ILE B 1 266 ? -20.312 -13.586 -4.906 1 95 266 ILE B O 1
ATOM 6936 N N . PHE B 1 267 ? -18.812 -15.312 -5.094 1 95.94 267 PHE B N 1
ATOM 6937 C CA . PHE B 1 267 ? -17.734 -14.586 -4.441 1 95.94 267 PHE B CA 1
ATOM 6938 C C . PHE B 1 267 ? -16.5 -14.531 -5.336 1 95.94 267 PHE B C 1
ATOM 6940 O O . PHE B 1 267 ? -16.078 -15.547 -5.891 1 95.94 267 PHE B O 1
ATOM 6947 N N . ILE B 1 268 ? -15.953 -13.391 -5.52 1 95.94 268 ILE B N 1
ATOM 6948 C CA . ILE B 1 268 ? -14.641 -13.227 -6.129 1 95.94 268 ILE B CA 1
ATOM 6949 C C . ILE B 1 268 ? -13.625 -12.828 -5.066 1 95.94 268 ILE B C 1
ATOM 6951 O O . ILE B 1 268 ? -13.789 -11.805 -4.395 1 95.94 268 ILE B O 1
ATOM 6955 N N . VAL B 1 269 ? -12.609 -13.633 -4.965 1 95.62 269 VAL B N 1
ATOM 6956 C CA . VAL B 1 269 ? -11.688 -13.555 -3.834 1 95.62 269 VAL B CA 1
ATOM 6957 C C . VAL B 1 269 ? -10.297 -13.164 -4.328 1 95.62 269 VAL B C 1
ATOM 6959 O O . VAL B 1 269 ? -9.852 -13.617 -5.383 1 95.62 269 VAL B O 1
ATOM 6962 N N . SER B 1 270 ? -9.625 -12.211 -3.6 1 94.12 270 SER B N 1
ATOM 6963 C CA . SER B 1 270 ? -8.234 -11.836 -3.859 1 94.12 270 SER B CA 1
ATOM 6964 C C . SER B 1 270 ? -7.426 -11.781 -2.57 1 94.12 270 SER B C 1
ATOM 6966 O O . SER B 1 270 ? -7.535 -10.82 -1.801 1 94.12 270 SER B O 1
ATOM 6968 N N . MET B 1 271 ? -6.594 -12.773 -2.326 1 92.38 271 MET B N 1
ATOM 6969 C CA . MET B 1 271 ? -5.789 -12.883 -1.11 1 92.38 271 MET B CA 1
ATOM 6970 C C . MET B 1 271 ? -4.688 -13.922 -1.274 1 92.38 271 MET B C 1
ATOM 6972 O O . MET B 1 271 ? -4.684 -14.68 -2.246 1 92.38 271 MET B O 1
ATOM 6976 N N . TYR B 1 272 ? -3.748 -13.898 -0.372 1 87.38 272 TYR B N 1
ATOM 6977 C CA . TYR B 1 272 ? -2.715 -14.93 -0.374 1 87.38 272 TYR B CA 1
ATOM 6978 C C . TYR B 1 272 ? -3.254 -16.25 0.177 1 87.38 272 TYR B C 1
ATOM 6980 O O . TYR B 1 272 ? -4.297 -16.266 0.835 1 87.38 272 TYR B O 1
ATOM 6988 N N . VAL B 1 273 ? -2.529 -17.297 -0.074 1 88.38 273 VAL B N 1
ATOM 6989 C CA . VAL B 1 273 ? -2.986 -18.656 0.14 1 88.38 273 VAL B CA 1
ATOM 6990 C C . VAL B 1 273 ? -3.23 -18.891 1.628 1 88.38 273 VAL B C 1
ATOM 6992 O O . VAL B 1 273 ? -4.164 -19.609 2.004 1 88.38 273 VAL B O 1
ATOM 6995 N N . LYS B 1 274 ? -2.406 -18.344 2.496 1 86.56 274 LYS B N 1
ATOM 6996 C CA . LYS B 1 274 ? -2.598 -18.531 3.932 1 86.56 274 LYS B CA 1
ATOM 6997 C C . LYS B 1 274 ? -3.918 -17.922 4.395 1 86.56 274 LYS B C 1
ATOM 6999 O O . LYS B 1 274 ? -4.633 -18.531 5.199 1 86.56 274 LYS B O 1
ATOM 7004 N N . ALA B 1 275 ? -4.172 -16.781 3.881 1 89.94 275 ALA B N 1
ATOM 7005 C CA . ALA B 1 275 ? -5.441 -16.125 4.199 1 89.94 275 ALA B CA 1
ATOM 7006 C C . ALA B 1 275 ? -6.621 -16.922 3.643 1 89.94 275 ALA B C 1
ATOM 7008 O O . ALA B 1 275 ? -7.676 -17 4.277 1 89.94 275 ALA B O 1
ATOM 7009 N N . ALA B 1 276 ? -6.43 -17.453 2.475 1 92.44 276 ALA B N 1
ATOM 7010 C CA . ALA B 1 276 ? -7.484 -18.25 1.858 1 92.44 276 ALA B CA 1
ATOM 7011 C C . ALA B 1 276 ? -7.797 -19.484 2.697 1 92.44 276 ALA B C 1
ATOM 7013 O O . ALA B 1 276 ? -8.961 -19.844 2.871 1 92.44 276 ALA B O 1
ATOM 7014 N N . ARG B 1 277 ? -6.785 -20.094 3.203 1 91.56 277 ARG B N 1
ATOM 7015 C CA . ARG B 1 277 ? -6.992 -21.25 4.047 1 91.56 277 ARG B CA 1
ATOM 7016 C C . ARG B 1 277 ? -7.777 -20.891 5.305 1 91.56 277 ARG B C 1
ATOM 7018 O O . ARG B 1 277 ? -8.703 -21.609 5.691 1 91.56 277 ARG B O 1
ATOM 7025 N N . LYS B 1 278 ? -7.41 -19.844 5.887 1 91.5 278 LYS B N 1
ATOM 7026 C CA . LYS B 1 278 ? -8.133 -19.359 7.062 1 91.5 278 LYS B CA 1
ATOM 7027 C C . LYS B 1 278 ? -9.586 -19.031 6.715 1 91.5 278 LYS B C 1
ATOM 7029 O O . LYS B 1 278 ? -10.5 -19.344 7.48 1 91.5 278 LYS B O 1
ATOM 7034 N N . MET B 1 279 ? -9.758 -18.406 5.648 1 93.31 279 MET B N 1
ATOM 7035 C CA . MET B 1 279 ? -11.094 -18 5.219 1 93.31 279 MET B CA 1
ATOM 7036 C C . MET B 1 279 ? -11.984 -19.219 4.965 1 93.31 279 MET B C 1
ATOM 7038 O O . MET B 1 279 ? -13.133 -19.25 5.398 1 93.31 279 MET B O 1
ATOM 7042 N N . PHE B 1 280 ? -11.484 -20.188 4.293 1 93.44 280 PHE B N 1
ATOM 7043 C CA . PHE B 1 280 ? -12.305 -21.344 3.93 1 93.44 280 PHE B CA 1
ATOM 7044 C C . PHE B 1 280 ? -12.602 -22.203 5.152 1 93.44 280 PHE B C 1
ATOM 7046 O O . PHE B 1 280 ? -13.625 -22.875 5.203 1 93.44 280 PHE B O 1
ATOM 7053 N N . CYS B 1 281 ? -11.664 -22.172 6.109 1 93.38 281 CYS B N 1
ATOM 7054 C CA . CYS B 1 281 ? -11.992 -22.797 7.387 1 93.38 281 CYS B CA 1
ATOM 7055 C C . CYS B 1 281 ? -13.195 -22.125 8.031 1 93.38 281 CYS B C 1
ATOM 7057 O O . CYS B 1 281 ? -14.109 -22.797 8.508 1 93.38 281 CYS B O 1
ATOM 7059 N N . LYS B 1 282 ? -13.242 -20.859 8.039 1 93.44 282 LYS B N 1
ATOM 7060 C CA . LYS B 1 282 ? -14.359 -20.094 8.594 1 93.44 282 LYS B CA 1
ATOM 7061 C C . LYS B 1 282 ? -15.633 -20.328 7.781 1 93.44 282 LYS B C 1
ATOM 7063 O O . LYS B 1 282 ? -16.734 -20.359 8.336 1 93.44 282 LYS B O 1
ATOM 7068 N N . ILE B 1 283 ? -15.508 -20.438 6.512 1 95.06 283 ILE B N 1
ATOM 7069 C CA . ILE B 1 283 ? -16.625 -20.703 5.605 1 95.06 283 ILE B CA 1
ATOM 7070 C C . ILE B 1 283 ? -17.281 -22.031 5.984 1 95.06 283 ILE B C 1
ATOM 7072 O O . ILE B 1 283 ? -18.5 -22.141 6 1 95.06 283 ILE B O 1
ATOM 7076 N N . TYR B 1 284 ? -16.438 -22.969 6.246 1 92.25 284 TYR B N 1
ATOM 7077 C CA . TYR B 1 284 ? -16.953 -24.25 6.691 1 92.25 284 TYR B CA 1
ATOM 7078 C C . TYR B 1 284 ? -17.766 -24.109 7.965 1 92.25 284 TYR B C 1
ATOM 7080 O O . TYR B 1 284 ? -18.891 -24.625 8.047 1 92.25 284 TYR B O 1
ATOM 7088 N N . LYS B 1 285 ? -17.266 -23.391 8.883 1 93.06 285 LYS B N 1
ATOM 7089 C CA . LYS B 1 285 ? -17.922 -23.219 10.18 1 93.06 285 LYS B CA 1
ATOM 7090 C C . LYS B 1 285 ? -19.234 -22.453 10.031 1 93.06 285 LYS B C 1
ATOM 7092 O O . LYS B 1 285 ? -20.188 -22.688 10.789 1 93.06 285 LYS B O 1
ATOM 7097 N N . LEU B 1 286 ? -19.281 -21.641 9.055 1 93 286 LEU B N 1
ATOM 7098 C CA . LEU B 1 286 ? -20.453 -20.797 8.844 1 93 286 LEU B CA 1
ATOM 7099 C C . LEU B 1 286 ? -21.453 -21.5 7.926 1 93 286 LEU B C 1
ATOM 7101 O O . LEU B 1 286 ? -22.562 -21 7.734 1 93 286 LEU B O 1
ATOM 7105 N N . GLY B 1 287 ? -21.016 -22.562 7.305 1 89.38 287 GLY B N 1
ATOM 7106 C CA . GLY B 1 287 ? -21.906 -23.297 6.422 1 89.38 287 GLY B CA 1
ATOM 7107 C C . GLY B 1 287 ? -22.078 -22.641 5.066 1 89.38 287 GLY B C 1
ATOM 7108 O O . GLY B 1 287 ? -23.125 -22.812 4.422 1 89.38 287 GLY B O 1
ATOM 7109 N N . MET B 1 288 ? -21.125 -21.906 4.621 1 92.69 288 MET B N 1
ATOM 7110 C CA . MET B 1 288 ? -21.188 -21.203 3.348 1 92.69 288 MET B CA 1
ATOM 7111 C C . MET B 1 288 ? -20.547 -22.016 2.232 1 92.69 288 MET B C 1
ATOM 7113 O O . MET B 1 288 ? -19.688 -21.516 1.51 1 92.69 288 MET B O 1
ATOM 7117 N N . TYR B 1 289 ? -20.938 -23.156 2.152 1 86.75 289 TYR B N 1
ATOM 7118 C CA . TYR B 1 289 ? -20.422 -24.062 1.135 1 86.75 289 TYR B CA 1
ATOM 7119 C C . TYR B 1 289 ? -21.531 -24.906 0.543 1 86.75 289 TYR B C 1
ATOM 7121 O O . TYR B 1 289 ? -22.688 -24.828 0.994 1 86.75 289 TYR B O 1
ATOM 7129 N N . GLY B 1 290 ? -21.188 -25.516 -0.531 1 78.94 290 GLY B N 1
ATOM 7130 C CA . GLY B 1 290 ? -22.188 -26.312 -1.224 1 78.94 290 GLY B CA 1
ATOM 7131 C C . GLY B 1 290 ? -22.469 -25.812 -2.627 1 78.94 290 GLY B C 1
ATOM 7132 O O . GLY B 1 290 ? -21.906 -24.812 -3.068 1 78.94 290 GLY B O 1
ATOM 7133 N N . LYS B 1 291 ? -23.375 -26.391 -3.359 1 71 291 LYS B N 1
ATOM 7134 C CA . LYS B 1 291 ? -23.672 -26.172 -4.773 1 71 291 LYS B CA 1
ATOM 7135 C C . LYS B 1 291 ? -24.156 -24.75 -5.016 1 71 291 LYS B C 1
ATOM 7137 O O . LYS B 1 291 ? -24 -24.203 -6.113 1 71 291 LYS B O 1
ATOM 7142 N N . GLY B 1 292 ? -24.688 -24.219 -4.027 1 81.06 292 GLY B N 1
ATOM 7143 C CA . GLY B 1 292 ? -25.25 -22.891 -4.203 1 81.06 292 GLY B CA 1
ATOM 7144 C C . GLY B 1 292 ? -24.219 -21.781 -4.109 1 81.06 292 GLY B C 1
ATOM 7145 O O . GLY B 1 292 ? -24.516 -20.625 -4.391 1 81.06 292 GLY B O 1
ATOM 7146 N N . TYR B 1 293 ? -23.047 -22.188 -3.75 1 89.56 293 TYR B N 1
ATOM 7147 C CA . TYR B 1 293 ? -22 -21.188 -3.576 1 89.56 293 TYR B CA 1
ATOM 7148 C C . TYR B 1 293 ? -20.953 -21.297 -4.68 1 89.56 293 TYR B C 1
ATOM 7150 O O . TYR B 1 293 ? -20.547 -22.391 -5.047 1 89.56 293 TYR B O 1
ATOM 7158 N N . ILE B 1 294 ? -20.625 -20.156 -5.254 1 89.69 294 ILE B N 1
ATOM 7159 C CA . ILE B 1 294 ? -19.594 -20.078 -6.285 1 89.69 294 ILE B CA 1
ATOM 7160 C C . ILE B 1 294 ? -18.422 -19.219 -5.781 1 89.69 294 ILE B C 1
ATOM 7162 O O . ILE B 1 294 ? -18.625 -18.078 -5.371 1 89.69 294 ILE B O 1
ATOM 7166 N N . TRP B 1 295 ? -17.281 -19.797 -5.828 1 93.12 295 TRP B N 1
ATOM 7167 C CA . TRP B 1 295 ? -16.078 -19.109 -5.359 1 93.12 295 TRP B CA 1
ATOM 7168 C C . TRP B 1 295 ? -15.055 -18.969 -6.484 1 93.12 295 TRP B C 1
ATOM 7170 O O . TRP B 1 295 ? -14.539 -19.969 -6.992 1 93.12 295 TRP B O 1
ATOM 7180 N N . PHE B 1 296 ? -14.773 -17.734 -6.891 1 93.31 296 PHE B N 1
ATOM 7181 C CA . PHE B 1 296 ? -13.656 -17.438 -7.777 1 93.31 296 PHE B CA 1
ATOM 7182 C C . PHE B 1 296 ? -12.383 -17.203 -6.98 1 93.31 296 PHE B C 1
ATOM 7184 O O . PHE B 1 296 ? -12.336 -16.312 -6.121 1 93.31 296 PHE B O 1
ATOM 7191 N N . LEU B 1 297 ? -11.344 -17.969 -7.258 1 91.88 297 LEU B N 1
ATOM 7192 C CA . LEU B 1 297 ? -10.078 -17.844 -6.547 1 91.88 297 LEU B CA 1
ATOM 7193 C C . LEU B 1 297 ? -8.922 -17.688 -7.527 1 91.88 297 LEU B C 1
ATOM 7195 O O . LEU B 1 297 ? -9.008 -18.125 -8.672 1 91.88 297 LEU B O 1
ATOM 7199 N N . PRO B 1 298 ? -7.816 -17.016 -6.988 1 89.75 298 PRO B N 1
ATOM 7200 C CA . PRO B 1 298 ? -6.598 -17.031 -7.801 1 89.75 298 PRO B CA 1
ATOM 7201 C C . PRO B 1 298 ? -6.062 -18.453 -8.008 1 89.75 298 PRO B C 1
ATOM 7203 O O . PRO B 1 298 ? -6.086 -19.266 -7.086 1 89.75 298 PRO B O 1
ATOM 7206 N N . GLY B 1 299 ? -5.605 -18.703 -9.18 1 85.12 299 GLY B N 1
ATOM 7207 C CA . GLY B 1 299 ? -5.156 -20.047 -9.523 1 85.12 299 GLY B CA 1
ATOM 7208 C C . GLY B 1 299 ? -3.725 -20.312 -9.102 1 85.12 299 GLY B C 1
ATOM 7209 O O . GLY B 1 299 ? -3.264 -21.453 -9.172 1 85.12 299 GLY B O 1
ATOM 7210 N N . TRP B 1 300 ? -3.014 -19.359 -8.578 1 82.69 300 TRP B N 1
ATOM 7211 C CA . TRP B 1 300 ? -1.596 -19.531 -8.281 1 82.69 300 TRP B CA 1
ATOM 7212 C C . TRP B 1 300 ? -1.394 -20.047 -6.859 1 82.69 300 TRP B C 1
ATOM 7214 O O . TRP B 1 300 ? -0.274 -20.031 -6.344 1 82.69 300 TRP B O 1
ATOM 7224 N N . TYR B 1 301 ? -2.422 -20.547 -6.18 1 82.81 301 TYR B N 1
ATOM 7225 C CA . TYR B 1 301 ? -2.277 -21.141 -4.852 1 82.81 301 TYR B CA 1
ATOM 7226 C C . TYR B 1 301 ? -1.553 -22.484 -4.922 1 82.81 301 TYR B C 1
ATOM 7228 O O . TYR B 1 301 ? -0.981 -22.938 -3.93 1 82.81 301 TYR B O 1
ATOM 7236 N N . GLY B 1 302 ? -1.548 -23.047 -6.051 1 72.81 302 GLY B N 1
ATOM 7237 C CA . GLY B 1 302 ? -0.917 -24.344 -6.207 1 72.81 302 GLY B CA 1
ATOM 7238 C C . GLY B 1 302 ? -1.871 -25.5 -5.98 1 72.81 302 GLY B C 1
ATOM 7239 O O . GLY B 1 302 ? -2.951 -25.328 -5.414 1 72.81 302 GLY B O 1
ATOM 7240 N N . LYS B 1 303 ? -1.43 -26.594 -6.41 1 69.19 303 LYS B N 1
ATOM 7241 C CA . LYS B 1 303 ? -2.232 -27.797 -6.258 1 69.19 303 LYS B CA 1
ATOM 7242 C C . LYS B 1 303 ? -2.336 -28.219 -4.793 1 69.19 303 LYS B C 1
ATOM 7244 O O . LYS B 1 303 ? -1.34 -28.203 -4.066 1 69.19 303 LYS B O 1
ATOM 7249 N N . GLY B 1 304 ? -3.51 -28.469 -4.355 1 74.88 304 GLY B N 1
ATOM 7250 C CA . GLY B 1 304 ? -3.721 -28.984 -3.012 1 74.88 304 GLY B CA 1
ATOM 7251 C C . GLY B 1 304 ? -3.49 -27.938 -1.935 1 74.88 304 GLY B C 1
ATOM 7252 O O . GLY B 1 304 ? -3.295 -28.281 -0.766 1 74.88 304 GLY B O 1
ATOM 7253 N N . TRP B 1 305 ? -3.502 -26.75 -2.295 1 83.5 305 TRP B N 1
ATOM 7254 C CA . TRP B 1 305 ? -3.191 -25.672 -1.357 1 83.5 305 TRP B CA 1
ATOM 7255 C C . TRP B 1 305 ? -4.066 -25.766 -0.113 1 83.5 305 TRP B C 1
ATOM 7257 O O . TRP B 1 305 ? -3.658 -25.359 0.975 1 83.5 305 TRP B O 1
ATOM 7267 N N . TYR B 1 306 ? -5.27 -26.344 -0.223 1 86.75 306 TYR B N 1
ATOM 7268 C CA . TYR B 1 306 ? -6.238 -26.375 0.867 1 86.75 306 TYR B CA 1
ATOM 7269 C C . TYR B 1 306 ? -6 -27.562 1.78 1 86.75 306 TYR B C 1
ATOM 7271 O O . TYR B 1 306 ? -6.664 -27.719 2.807 1 86.75 306 TYR B O 1
ATOM 7279 N N . LYS B 1 307 ? -5.047 -28.391 1.434 1 81.25 307 LYS B N 1
ATOM 7280 C CA . LYS B 1 307 ? -4.754 -29.562 2.236 1 81.25 307 LYS B CA 1
ATOM 7281 C C . LYS B 1 307 ? -3.668 -29.281 3.27 1 81.25 307 LYS B C 1
ATOM 7283 O O . LYS B 1 307 ? -3.363 -30.125 4.113 1 81.25 307 LYS B O 1
ATOM 7288 N N . VAL B 1 308 ? -3.117 -28.125 3.184 1 81.75 308 VAL B N 1
ATOM 7289 C CA . VAL B 1 308 ? -2.088 -27.719 4.133 1 81.75 308 VAL B CA 1
ATOM 7290 C C . VAL B 1 308 ? -2.74 -27.156 5.391 1 81.75 308 VAL B C 1
ATOM 7292 O O . VAL B 1 308 ? -3.664 -26.344 5.312 1 81.75 308 VAL B O 1
ATOM 7295 N N . VAL B 1 309 ? -2.357 -27.609 6.527 1 78.75 309 VAL B N 1
ATOM 7296 C CA . VAL B 1 309 ? -2.914 -27.156 7.801 1 78.75 309 VAL B CA 1
ATOM 7297 C C . VAL B 1 309 ? -2.035 -26.062 8.391 1 78.75 309 VAL B C 1
ATOM 7299 O O . VAL B 1 309 ? -0.835 -26.25 8.594 1 78.75 309 VAL B O 1
ATOM 7302 N N . GLU B 1 310 ? -2.619 -24.891 8.531 1 77 310 GLU B N 1
ATOM 7303 C CA . GLU B 1 310 ? -1.921 -23.781 9.164 1 77 310 GLU B CA 1
ATOM 7304 C C . GLU B 1 310 ? -1.938 -23.906 10.68 1 77 310 GLU B C 1
ATOM 7306 O O . GLU B 1 310 ? -2.832 -24.547 11.25 1 77 310 GLU B O 1
ATOM 7311 N N . ASP B 1 311 ? -0.927 -23.281 11.32 1 75.56 311 ASP B N 1
ATOM 7312 C CA . ASP B 1 311 ? -0.915 -23.25 12.781 1 75.56 311 ASP B CA 1
ATOM 7313 C C . ASP B 1 311 ? -2.143 -22.531 13.328 1 75.56 311 ASP B C 1
ATOM 7315 O O . ASP B 1 311 ? -2.443 -21.406 12.914 1 75.56 311 ASP B O 1
ATOM 7319 N N . GLY B 1 312 ? -2.873 -23.234 14.18 1 77.25 312 GLY B N 1
ATOM 7320 C CA . GLY B 1 312 ? -4.008 -22.625 14.844 1 77.25 312 GLY B CA 1
ATOM 7321 C C . GLY B 1 312 ? -5.305 -22.766 14.062 1 77.25 312 GLY B C 1
ATOM 7322 O O . GLY B 1 312 ? -6.34 -22.234 14.469 1 77.25 312 GLY B O 1
ATOM 7323 N N . GLN B 1 313 ? -5.188 -23.422 12.953 1 82.25 313 GLN B N 1
ATOM 7324 C CA . GLN B 1 313 ? -6.391 -23.609 12.148 1 82.25 313 GLN B CA 1
ATOM 7325 C C . GLN B 1 313 ? -7.355 -24.578 12.828 1 82.25 313 GLN B C 1
ATOM 7327 O O . GLN B 1 313 ? -6.945 -25.609 13.352 1 82.25 313 GLN B O 1
ATOM 7332 N N . ASP B 1 314 ? -8.625 -24.188 12.961 1 85.75 314 ASP B N 1
ATOM 7333 C CA . ASP B 1 314 ? -9.633 -24.969 13.68 1 85.75 314 ASP B CA 1
ATOM 7334 C C . ASP B 1 314 ? -10.406 -25.875 12.734 1 85.75 314 ASP B C 1
ATOM 7336 O O . ASP B 1 314 ? -11.547 -26.234 13.016 1 85.75 314 ASP B O 1
ATOM 7340 N N . CYS B 1 315 ? -9.875 -26.188 11.539 1 89.88 315 CYS B N 1
ATOM 7341 C CA . CYS B 1 315 ? -10.492 -27.094 10.578 1 89.88 315 CYS B CA 1
ATOM 7342 C C . CYS B 1 315 ? -9.555 -28.25 10.242 1 89.88 315 CYS B C 1
ATOM 7344 O O . CYS B 1 315 ? -8.336 -28.078 10.242 1 89.88 315 CYS B O 1
ATOM 7346 N N . THR B 1 316 ? -10.148 -29.375 10.023 1 83.81 316 THR B N 1
ATOM 7347 C CA . THR B 1 316 ? -9.383 -30.516 9.531 1 83.81 316 THR B CA 1
ATOM 7348 C C . THR B 1 316 ? -9.195 -30.438 8.016 1 83.81 316 THR B C 1
ATOM 7350 O O . THR B 1 316 ? -9.883 -29.656 7.348 1 83.81 316 THR B O 1
ATOM 7353 N N . VAL B 1 317 ? -8.289 -31.219 7.539 1 82.44 317 VAL B N 1
ATOM 7354 C CA . VAL B 1 317 ? -8.062 -31.281 6.102 1 82.44 317 VAL B CA 1
ATOM 7355 C C . VAL B 1 317 ? -9.336 -31.75 5.395 1 82.44 317 VAL B C 1
ATOM 7357 O O . VAL B 1 317 ? -9.68 -31.234 4.328 1 82.44 317 VAL B O 1
ATOM 7360 N N . ASP B 1 318 ? -10.055 -32.625 6.023 1 76.69 318 ASP B N 1
ATOM 7361 C CA . ASP B 1 318 ? -11.281 -33.156 5.438 1 76.69 318 ASP B CA 1
ATOM 7362 C C . ASP B 1 318 ? -12.352 -32.062 5.344 1 76.69 318 ASP B C 1
ATOM 7364 O O . ASP B 1 318 ? -13.094 -32 4.363 1 76.69 318 ASP B O 1
ATOM 7368 N N . GLU B 1 319 ? -12.445 -31.359 6.332 1 83.19 319 GLU B N 1
ATOM 7369 C CA . GLU B 1 319 ? -13.398 -30.25 6.328 1 83.19 319 GLU B CA 1
ATOM 7370 C C . GLU B 1 319 ? -13.07 -29.234 5.234 1 83.19 319 GLU B C 1
ATOM 7372 O O . GLU B 1 319 ? -13.969 -28.719 4.566 1 83.19 319 GLU B O 1
ATOM 7377 N N . MET B 1 320 ? -11.797 -28.984 5.066 1 86.94 320 MET B N 1
ATOM 7378 C CA . MET B 1 320 ? -11.352 -28.062 4.016 1 86.94 320 MET B CA 1
ATOM 7379 C C . MET B 1 320 ? -11.688 -28.625 2.637 1 86.94 320 MET B C 1
ATOM 7381 O O . MET B 1 320 ? -12.188 -27.891 1.775 1 86.94 320 MET B O 1
ATOM 7385 N N . ILE B 1 321 ? -11.406 -29.875 2.477 1 77.19 321 ILE B N 1
ATOM 7386 C CA . ILE B 1 321 ? -11.688 -30.547 1.215 1 77.19 321 ILE B CA 1
ATOM 7387 C C . ILE B 1 321 ? -13.188 -30.5 0.923 1 77.19 321 ILE B C 1
ATOM 7389 O O . ILE B 1 321 ? -13.594 -30.188 -0.198 1 77.19 321 ILE B O 1
ATOM 7393 N N . HIS B 1 322 ? -13.945 -30.703 1.925 1 75.88 322 HIS B N 1
ATOM 7394 C CA . HIS B 1 322 ? -15.398 -30.703 1.781 1 75.88 322 HIS B CA 1
ATOM 7395 C C . HIS B 1 322 ? -15.898 -29.312 1.361 1 75.88 322 HIS B C 1
ATOM 7397 O O . HIS B 1 322 ? -16.766 -29.203 0.482 1 75.88 322 HIS B O 1
ATOM 7403 N N . THR B 1 323 ? -15.391 -28.344 1.984 1 85.06 323 THR B N 1
ATOM 7404 C CA . THR B 1 323 ? -15.812 -26.984 1.714 1 85.06 323 THR B CA 1
ATOM 7405 C C . THR B 1 323 ? -15.539 -26.609 0.258 1 85.06 323 THR B C 1
ATOM 7407 O O . THR B 1 323 ? -16.406 -26.062 -0.418 1 85.06 323 THR B O 1
ATOM 7410 N N . LEU B 1 324 ? -14.352 -26.906 -0.229 1 82.75 324 LEU B N 1
ATOM 7411 C CA . LEU B 1 324 ? -13.945 -26.484 -1.565 1 82.75 324 LEU B CA 1
ATOM 7412 C C . LEU B 1 324 ? -14.555 -27.375 -2.631 1 82.75 324 LEU B C 1
ATOM 7414 O O . LEU B 1 324 ? -14.992 -26.906 -3.68 1 82.75 324 LEU B O 1
ATOM 7418 N N . GLU B 1 325 ? -14.656 -28.562 -2.355 1 71.31 325 GLU B N 1
ATOM 7419 C CA . GLU B 1 325 ? -15.109 -29.5 -3.375 1 71.31 325 GLU B CA 1
ATOM 7420 C C . GLU B 1 325 ? -16.625 -29.5 -3.49 1 71.31 325 GLU B C 1
ATOM 7422 O O . GLU B 1 325 ? -17.172 -29.875 -4.531 1 71.31 325 GLU B O 1
ATOM 7427 N N . SER B 1 326 ? -17.266 -29.141 -2.371 1 69.38 326 SER B N 1
ATOM 7428 C CA . SER B 1 326 ? -18.734 -29.078 -2.43 1 69.38 326 SER B CA 1
ATOM 7429 C C . SER B 1 326 ? -19.203 -27.797 -3.096 1 69.38 326 SER B C 1
ATOM 7431 O O . SER B 1 326 ? -20.344 -27.703 -3.541 1 69.38 326 SER B O 1
ATOM 7433 N N . SER B 1 327 ? -18.312 -26.844 -3.125 1 74.38 327 SER B N 1
ATOM 7434 C CA . SER B 1 327 ? -18.656 -25.562 -3.723 1 74.38 327 SER B CA 1
ATOM 7435 C C . SER B 1 327 ? -18.219 -25.5 -5.184 1 74.38 327 SER B C 1
ATOM 7437 O O . SER B 1 327 ? -17.5 -26.391 -5.664 1 74.38 327 SER B O 1
ATOM 7439 N N . ASN B 1 328 ? -18.844 -24.578 -5.875 1 73.81 328 ASN B N 1
ATOM 7440 C CA . ASN B 1 328 ? -18.297 -24.266 -7.191 1 73.81 328 ASN B CA 1
ATOM 7441 C C . ASN B 1 328 ? -17.047 -23.406 -7.094 1 73.81 328 ASN B C 1
ATOM 7443 O O . ASN B 1 328 ? -17.125 -22.203 -6.855 1 73.81 328 ASN B O 1
ATOM 7447 N N . TYR B 1 329 ? -15.953 -24.141 -7.246 1 81.75 329 TYR B N 1
ATOM 7448 C CA . TYR B 1 329 ? -14.641 -23.516 -7.141 1 81.75 329 TYR B CA 1
ATOM 7449 C C . TYR B 1 329 ? -14.047 -23.266 -8.523 1 81.75 329 TYR B C 1
ATOM 7451 O O . TYR B 1 329 ? -13.805 -24.203 -9.281 1 81.75 329 TYR B O 1
ATOM 7459 N N . ILE B 1 330 ? -13.969 -22.031 -8.82 1 85.44 330 ILE B N 1
ATOM 7460 C CA . ILE B 1 330 ? -13.367 -21.609 -10.086 1 85.44 330 ILE B CA 1
ATOM 7461 C C . ILE B 1 330 ? -12.031 -20.906 -9.82 1 85.44 330 ILE B C 1
ATOM 7463 O O . ILE B 1 330 ? -11.953 -19.984 -9.008 1 85.44 330 ILE B O 1
ATOM 7467 N N . SER B 1 331 ? -11.008 -21.438 -10.406 1 85.5 331 SER B N 1
ATOM 7468 C CA . SER B 1 331 ? -9.703 -20.797 -10.273 1 85.5 331 SER B CA 1
ATOM 7469 C C . SER B 1 331 ? -9.227 -20.219 -11.602 1 85.5 331 SER B C 1
ATOM 7471 O O . SER B 1 331 ? -9.43 -20.828 -12.656 1 85.5 331 SER B O 1
ATOM 7473 N N . ILE B 1 332 ? -8.75 -19.047 -11.562 1 85.94 332 ILE B N 1
ATOM 7474 C CA . ILE B 1 332 ? -8.234 -18.359 -12.742 1 85.94 332 ILE B CA 1
ATOM 7475 C C . ILE B 1 332 ? -6.734 -18.109 -12.578 1 85.94 332 ILE B C 1
ATOM 7477 O O . ILE B 1 332 ? -6.293 -17.609 -11.539 1 85.94 332 ILE B O 1
ATOM 7481 N N . GLN B 1 333 ? -5.98 -18.516 -13.562 1 83.44 333 GLN B N 1
ATOM 7482 C CA . GLN B 1 333 ? -4.531 -18.359 -13.5 1 83.44 333 GLN B CA 1
ATOM 7483 C C . GLN B 1 333 ? -3.963 -17.953 -14.852 1 83.44 333 GLN B C 1
ATOM 7485 O O . GLN B 1 333 ? -4.434 -18.422 -15.898 1 83.44 333 GLN B O 1
ATOM 7490 N N . GLU B 1 334 ? -3.002 -17.109 -14.727 1 86.38 334 GLU B N 1
ATOM 7491 C CA . GLU B 1 334 ? -2.287 -16.797 -15.961 1 86.38 334 GLU B CA 1
ATOM 7492 C C . GLU B 1 334 ? -1.555 -18.031 -16.5 1 86.38 334 GLU B C 1
ATOM 7494 O O . GLU B 1 334 ? -1.025 -18.828 -15.727 1 86.38 334 GLU B O 1
ATOM 7499 N N . ARG B 1 335 ? -1.604 -18.094 -17.797 1 83.38 335 ARG B N 1
ATOM 7500 C CA . ARG B 1 335 ? -0.847 -19.172 -18.422 1 83.38 335 ARG B CA 1
ATOM 7501 C C . ARG B 1 335 ? 0.653 -18.969 -18.25 1 83.38 335 ARG B C 1
ATOM 7503 O O . ARG B 1 335 ? 1.184 -17.906 -18.609 1 83.38 335 ARG B O 1
ATOM 7510 N N . VAL B 1 336 ? 1.324 -20.016 -17.719 1 89.19 336 VAL B N 1
ATOM 7511 C CA . VAL B 1 336 ? 2.725 -19.812 -17.359 1 89.19 336 VAL B CA 1
ATOM 7512 C C . VAL B 1 336 ? 3.615 -20.688 -18.234 1 89.19 336 VAL B C 1
ATOM 7514 O O . VAL B 1 336 ? 4.832 -20.5 -18.281 1 89.19 336 VAL B O 1
ATOM 7517 N N . LEU B 1 337 ? 2.99 -21.641 -18.984 1 90.31 337 LEU B N 1
ATOM 7518 C CA . LEU B 1 337 ? 3.734 -22.531 -19.875 1 90.31 337 LEU B CA 1
ATOM 7519 C C . LEU B 1 337 ? 3.043 -22.656 -21.219 1 90.31 337 LEU B C 1
ATOM 7521 O O . LEU B 1 337 ? 1.814 -22.75 -21.281 1 90.31 337 LEU B O 1
ATOM 7525 N N . ALA B 1 338 ? 3.826 -22.594 -22.219 1 91.06 338 ALA B N 1
ATOM 7526 C CA . ALA B 1 338 ? 3.338 -22.906 -23.547 1 91.06 338 ALA B CA 1
ATOM 7527 C C . ALA B 1 338 ? 3.121 -24.406 -23.719 1 91.06 338 ALA B C 1
ATOM 7529 O O . ALA B 1 338 ? 3.35 -25.188 -22.781 1 91.06 338 ALA B O 1
ATOM 7530 N N . ASP B 1 339 ? 2.646 -24.75 -24.922 1 86.62 339 ASP B N 1
ATOM 7531 C CA . ASP B 1 339 ? 2.453 -26.172 -25.219 1 86.62 339 ASP B CA 1
ATOM 7532 C C . ASP B 1 339 ? 3.789 -26.906 -25.281 1 86.62 339 ASP B C 1
ATOM 7534 O O . ASP B 1 339 ? 4.812 -26.312 -25.641 1 86.62 339 ASP B O 1
ATOM 7538 N N . ALA B 1 340 ? 3.785 -28.188 -24.984 1 88.12 340 ALA B N 1
ATOM 7539 C CA . ALA B 1 340 ? 5 -28.984 -24.859 1 88.12 340 ALA B CA 1
ATOM 7540 C C . ALA B 1 340 ? 5.793 -28.969 -26.172 1 88.12 340 ALA B C 1
ATOM 7542 O O . ALA B 1 340 ? 7.027 -29.016 -26.156 1 88.12 340 ALA B O 1
ATOM 7543 N N . GLU B 1 341 ? 5.113 -28.859 -27.297 1 90.69 341 GLU B N 1
ATOM 7544 C CA . GLU B 1 341 ? 5.754 -28.984 -28.594 1 90.69 341 GLU B CA 1
ATOM 7545 C C . GLU B 1 341 ? 6.258 -27.625 -29.094 1 90.69 341 GLU B C 1
ATOM 7547 O O . GLU B 1 341 ? 6.965 -27.547 -30.094 1 90.69 341 GLU B O 1
ATOM 7552 N N . THR B 1 342 ? 5.992 -26.578 -28.312 1 92.88 342 THR B N 1
ATOM 7553 C CA . THR B 1 342 ? 6.387 -25.234 -28.719 1 92.88 342 THR B CA 1
ATOM 7554 C C . THR B 1 342 ? 7.906 -25.094 -28.734 1 92.88 342 THR B C 1
ATOM 7556 O O . THR B 1 342 ? 8.578 -25.375 -27.734 1 92.88 342 THR B O 1
ATOM 7559 N N . MET B 1 343 ? 8.43 -24.719 -29.938 1 96.88 343 MET B N 1
ATOM 7560 C CA . MET B 1 343 ? 9.859 -24.422 -30.047 1 96.88 343 MET B CA 1
ATOM 7561 C C . MET B 1 343 ? 10.188 -23.078 -29.438 1 96.88 343 MET B C 1
ATOM 7563 O O . MET B 1 343 ? 9.547 -22.062 -29.75 1 96.88 343 MET B O 1
ATOM 7567 N N . THR B 1 344 ? 11.203 -23 -28.547 1 97.94 344 THR B N 1
ATOM 7568 C CA . THR B 1 344 ? 11.531 -21.766 -27.844 1 97.94 344 THR B CA 1
ATOM 7569 C C . THR B 1 344 ? 12.742 -21.094 -28.469 1 97.94 344 THR B C 1
ATOM 7571 O O . THR B 1 344 ? 13.406 -21.672 -29.328 1 97.94 344 THR B O 1
ATOM 7574 N N . VAL B 1 345 ? 13.008 -19.938 -28.031 1 97.69 345 VAL B N 1
ATOM 7575 C CA . VAL B 1 345 ? 14.133 -19.125 -28.5 1 97.69 345 VAL B CA 1
ATOM 7576 C C . VAL B 1 345 ? 15.445 -19.844 -28.188 1 97.69 345 VAL B C 1
ATOM 7578 O O . VAL B 1 345 ? 16.469 -19.594 -28.828 1 97.69 345 VAL B O 1
ATOM 7581 N N . ALA B 1 346 ? 15.508 -20.766 -27.25 1 97.81 346 ALA B N 1
ATOM 7582 C CA . ALA B 1 346 ? 16.703 -21.484 -26.828 1 97.81 346 ALA B CA 1
ATOM 7583 C C . ALA B 1 346 ? 17.031 -22.625 -27.797 1 97.81 346 ALA B C 1
ATOM 7585 O O . ALA B 1 346 ? 18.062 -23.297 -27.641 1 97.81 346 ALA B O 1
ATOM 7586 N N . GLY B 1 347 ? 16.156 -22.906 -28.75 1 96.88 347 GLY B N 1
ATOM 7587 C CA . GLY B 1 347 ? 16.359 -24 -29.688 1 96.88 347 GLY B CA 1
ATOM 7588 C C . GLY B 1 347 ? 15.875 -25.344 -29.156 1 96.88 347 GLY B C 1
ATOM 7589 O O . GLY B 1 347 ? 16.25 -26.391 -29.688 1 96.88 347 GLY B O 1
ATOM 7590 N N . ILE B 1 348 ? 15.164 -25.312 -28.047 1 97.62 348 ILE B N 1
ATOM 7591 C CA . ILE B 1 348 ? 14.562 -26.516 -27.484 1 97.62 348 ILE B CA 1
ATOM 7592 C C . ILE B 1 348 ? 13.062 -26.312 -27.328 1 97.62 348 ILE B C 1
ATOM 7594 O O . ILE B 1 348 ? 12.578 -25.188 -27.297 1 97.62 348 ILE B O 1
ATOM 7598 N N . THR B 1 349 ? 12.359 -27.422 -27.266 1 96.31 349 THR B N 1
ATOM 7599 C CA . THR B 1 349 ? 10.922 -27.328 -27.031 1 96.31 349 THR B CA 1
ATOM 7600 C C . THR B 1 349 ? 10.617 -27.078 -25.562 1 96.31 349 THR B C 1
ATOM 7602 O O . THR B 1 349 ? 11.469 -27.297 -24.703 1 96.31 349 THR B O 1
ATOM 7605 N N . ARG B 1 350 ? 9.438 -26.594 -25.344 1 96.38 350 ARG B N 1
ATOM 7606 C CA . ARG B 1 350 ? 9 -26.406 -23.969 1 96.38 350 ARG B CA 1
ATOM 7607 C C . ARG B 1 350 ? 9.055 -27.719 -23.188 1 96.38 350 ARG B C 1
ATOM 7609 O O . ARG B 1 350 ? 9.398 -27.75 -22.016 1 96.38 350 ARG B O 1
ATOM 7616 N N . GLY B 1 351 ? 8.703 -28.828 -23.797 1 93.69 351 GLY B N 1
ATOM 7617 C CA . GLY B 1 351 ? 8.805 -30.125 -23.156 1 93.69 351 GLY B CA 1
ATOM 7618 C C . GLY B 1 351 ? 10.227 -30.484 -22.766 1 93.69 351 GLY B C 1
ATOM 7619 O O . GLY B 1 351 ? 10.461 -31.016 -21.672 1 93.69 351 GLY B O 1
ATOM 7620 N N . GLN B 1 352 ? 11.164 -30.25 -23.672 1 95.94 352 GLN B N 1
ATOM 7621 C CA . GLN B 1 352 ? 12.57 -30.5 -23.391 1 95.94 352 GLN B CA 1
ATOM 7622 C C . GLN B 1 352 ? 13.07 -29.625 -22.25 1 95.94 352 GLN B C 1
ATOM 7624 O O . GLN B 1 352 ? 13.852 -30.062 -21.406 1 95.94 352 GLN B O 1
ATOM 7629 N N . TYR B 1 353 ? 12.641 -28.438 -22.219 1 97.69 353 TYR B N 1
ATOM 7630 C CA . TYR B 1 353 ? 12.93 -27.531 -21.109 1 97.69 353 TYR B CA 1
ATOM 7631 C C . TYR B 1 353 ? 12.5 -28.141 -19.781 1 97.69 353 TYR B C 1
ATOM 7633 O O . TYR B 1 353 ? 13.258 -28.141 -18.812 1 97.69 353 TYR B O 1
ATOM 7641 N N . GLU B 1 354 ? 11.273 -28.562 -19.75 1 95.44 354 GLU B N 1
ATOM 7642 C CA . GLU B 1 354 ? 10.75 -29.141 -18.5 1 95.44 354 GLU B CA 1
ATOM 7643 C C . GLU B 1 354 ? 11.594 -30.312 -18.031 1 95.44 354 GLU B C 1
ATOM 7645 O O . GLU B 1 354 ? 11.852 -30.469 -16.844 1 95.44 354 GLU B O 1
ATOM 7650 N N . SER B 1 355 ? 12.039 -31.141 -18.984 1 92.94 355 SER B N 1
ATOM 7651 C CA . SER B 1 355 ? 12.891 -32.281 -18.656 1 92.94 355 SER B CA 1
ATOM 7652 C C . SER B 1 355 ? 14.234 -31.812 -18.109 1 92.94 355 SER B C 1
ATOM 7654 O O . SER B 1 355 ? 14.727 -32.344 -17.125 1 92.94 355 SER B O 1
ATOM 7656 N N . GLN B 1 356 ? 14.805 -30.797 -18.734 1 96.75 356 GLN B N 1
ATOM 7657 C CA . GLN B 1 356 ? 16.094 -30.281 -18.281 1 96.75 356 GLN B CA 1
ATOM 7658 C C . GLN B 1 356 ? 15.961 -29.594 -16.922 1 96.75 356 GLN B C 1
ATOM 7660 O O . GLN B 1 356 ? 16.875 -29.656 -16.109 1 96.75 356 GLN B O 1
ATOM 7665 N N . LEU B 1 357 ? 14.852 -28.938 -16.797 1 96 357 LEU B N 1
ATOM 7666 C CA . LEU B 1 357 ? 14.609 -28.281 -15.516 1 96 357 LEU B CA 1
ATOM 7667 C C . LEU B 1 357 ? 14.492 -29.297 -14.391 1 96 357 LEU B C 1
ATOM 7669 O O . LEU B 1 357 ? 15.031 -29.094 -13.297 1 96 357 LEU B O 1
ATOM 7673 N N . ASP B 1 358 ? 13.82 -30.391 -14.688 1 90.81 358 ASP B N 1
ATOM 7674 C CA . ASP B 1 358 ? 13.688 -31.469 -13.711 1 90.81 358 ASP B CA 1
ATOM 7675 C C . ASP B 1 358 ? 15.055 -32 -13.281 1 90.81 358 ASP B C 1
ATOM 7677 O O . ASP B 1 358 ? 15.289 -32.25 -12.102 1 90.81 358 ASP B O 1
ATOM 7681 N N . GLU B 1 359 ? 15.891 -32.125 -14.25 1 92.25 359 GLU B N 1
ATOM 7682 C CA . GLU B 1 359 ? 17.25 -32.594 -13.969 1 92.25 359 GLU B CA 1
ATOM 7683 C C . GLU B 1 359 ? 18.016 -31.562 -13.156 1 92.25 359 GLU B C 1
ATOM 7685 O O . GLU B 1 359 ? 18.812 -31.922 -12.281 1 92.25 359 GLU B O 1
ATOM 7690 N N . ARG B 1 360 ? 17.781 -30.312 -13.484 1 93.62 360 ARG B N 1
ATOM 7691 C CA . ARG B 1 360 ? 18.484 -29.25 -12.789 1 93.62 360 ARG B CA 1
ATOM 7692 C C . ARG B 1 360 ? 18.078 -29.203 -11.32 1 93.62 360 ARG B C 1
ATOM 7694 O O . ARG B 1 360 ? 18.922 -28.953 -10.445 1 93.62 360 ARG B O 1
ATOM 7701 N N . PHE B 1 361 ? 16.859 -29.406 -11.008 1 91.56 361 PHE B N 1
ATOM 7702 C CA . PHE B 1 361 ? 16.344 -29.359 -9.648 1 91.56 361 PHE B CA 1
ATOM 7703 C C . PHE B 1 361 ? 16.922 -30.5 -8.805 1 91.56 361 PHE B C 1
ATOM 7705 O O . PHE B 1 361 ? 16.906 -30.422 -7.574 1 91.56 361 PHE B O 1
ATOM 7712 N N . LYS B 1 362 ? 17.438 -31.531 -9.445 1 90.12 362 LYS B N 1
ATOM 7713 C CA . LYS B 1 362 ? 18 -32.688 -8.727 1 90.12 362 LYS B CA 1
ATOM 7714 C C . LYS B 1 362 ? 19.422 -32.375 -8.25 1 90.12 362 LYS B C 1
ATOM 7716 O O . LYS B 1 362 ? 19.953 -33.094 -7.395 1 90.12 362 LYS B O 1
ATOM 7721 N N . GLN B 1 363 ? 19.938 -31.312 -8.75 1 93.25 363 GLN B N 1
ATOM 7722 C CA . GLN B 1 363 ? 21.297 -30.938 -8.344 1 93.25 363 GLN B CA 1
ATOM 7723 C C . GLN B 1 363 ? 21.312 -30.484 -6.883 1 93.25 363 GLN B C 1
ATOM 7725 O O . GLN B 1 363 ? 20.375 -29.844 -6.414 1 93.25 363 GLN B O 1
ATOM 7730 N N . GLU B 1 364 ? 22.375 -30.703 -6.176 1 89.25 364 GLU B N 1
ATOM 7731 C CA . GLU B 1 364 ? 22.516 -30.453 -4.742 1 89.25 364 GLU B CA 1
ATOM 7732 C C . GLU B 1 364 ? 22.406 -28.953 -4.43 1 89.25 364 GLU B C 1
ATOM 7734 O O . GLU B 1 364 ? 21.844 -28.562 -3.402 1 89.25 364 GLU B O 1
ATOM 7739 N N . LYS B 1 365 ? 22.875 -28.156 -5.363 1 89.12 365 LYS B N 1
ATOM 7740 C CA . LYS B 1 365 ? 22.906 -26.719 -5.102 1 89.12 365 LYS B CA 1
ATOM 7741 C C . LYS B 1 365 ? 21.5 -26.141 -5.098 1 89.12 365 LYS B C 1
ATOM 7743 O O . LYS B 1 365 ? 21.281 -25.031 -4.598 1 89.12 365 LYS B O 1
ATOM 7748 N N . PHE B 1 366 ? 20.562 -26.906 -5.613 1 89.88 366 PHE B N 1
ATOM 7749 C CA . PHE B 1 366 ? 19.203 -26.406 -5.668 1 89.88 366 PHE B CA 1
ATOM 7750 C C . PHE B 1 366 ? 18.297 -27.219 -4.746 1 89.88 366 PHE B C 1
ATOM 7752 O O . PHE B 1 366 ? 17.062 -27.203 -4.898 1 89.88 366 PHE B O 1
ATOM 7759 N N . ALA B 1 367 ? 18.922 -27.938 -3.801 1 84.31 367 ALA B N 1
ATOM 7760 C CA . ALA B 1 367 ? 18.156 -28.719 -2.836 1 84.31 367 ALA B CA 1
ATOM 7761 C C . ALA B 1 367 ? 17.219 -27.828 -2.027 1 84.31 367 ALA B C 1
ATOM 7763 O O . ALA B 1 367 ? 17.641 -26.781 -1.52 1 84.31 367 ALA B O 1
ATOM 7764 N N . GLY B 1 368 ? 15.969 -28.188 -2.008 1 78.12 368 GLY B N 1
ATOM 7765 C CA . GLY B 1 368 ? 15.023 -27.453 -1.179 1 78.12 368 GLY B CA 1
ATOM 7766 C C . GLY B 1 368 ? 14.305 -26.344 -1.927 1 78.12 368 GLY B C 1
ATOM 7767 O O . GLY B 1 368 ? 13.367 -25.75 -1.4 1 78.12 368 GLY B O 1
ATOM 7768 N N . TYR B 1 369 ? 14.75 -26.078 -3.119 1 85.56 369 TYR B N 1
ATOM 7769 C CA . TYR B 1 369 ? 14.07 -25.047 -3.904 1 85.56 369 TYR B CA 1
ATOM 7770 C C . TYR B 1 369 ? 12.727 -25.547 -4.418 1 85.56 369 TYR B C 1
ATOM 7772 O O . TYR B 1 369 ? 12.555 -26.75 -4.652 1 85.56 369 TYR B O 1
ATOM 7780 N N . ASN B 1 370 ? 11.82 -24.609 -4.469 1 79.38 370 ASN B N 1
ATOM 7781 C CA . ASN B 1 370 ? 10.445 -24.938 -4.812 1 79.38 370 ASN B CA 1
ATOM 7782 C C . ASN B 1 370 ? 10.055 -24.391 -6.184 1 79.38 370 ASN B C 1
ATOM 7784 O O . ASN B 1 370 ? 10.352 -23.234 -6.496 1 79.38 370 ASN B O 1
ATOM 7788 N N . LEU B 1 371 ? 9.492 -25.297 -6.957 1 82.69 371 LEU B N 1
ATOM 7789 C CA . LEU B 1 371 ? 9.031 -24.875 -8.273 1 82.69 371 LEU B CA 1
ATOM 7790 C C . LEU B 1 371 ? 7.547 -24.5 -8.234 1 82.69 371 LEU B C 1
ATOM 7792 O O . LEU B 1 371 ? 6.688 -25.391 -8.141 1 82.69 371 LEU B O 1
ATOM 7796 N N . ILE B 1 372 ? 7.324 -23.25 -8.289 1 79.94 372 ILE B N 1
ATOM 7797 C CA . ILE B 1 372 ? 5.953 -22.781 -8.469 1 79.94 372 ILE B CA 1
ATOM 7798 C C . ILE B 1 372 ? 5.719 -22.438 -9.938 1 79.94 372 ILE B C 1
ATOM 7800 O O . ILE B 1 372 ? 6.668 -22.156 -10.672 1 79.94 372 ILE B O 1
ATOM 7804 N N . PRO B 1 373 ? 4.535 -22.438 -10.352 1 82.31 373 PRO B N 1
ATOM 7805 C CA . PRO B 1 373 ? 4.262 -22.219 -11.773 1 82.31 373 PRO B CA 1
ATOM 7806 C C . PRO B 1 373 ? 4.855 -20.922 -12.297 1 82.31 373 PRO B C 1
ATOM 7808 O O . PRO B 1 373 ? 5.371 -20.875 -13.414 1 82.31 373 PRO B O 1
ATOM 7811 N N . GLU B 1 374 ? 4.891 -19.875 -11.555 1 89.19 374 GLU B N 1
ATOM 7812 C CA . GLU B 1 374 ? 5.359 -18.562 -11.992 1 89.19 374 GLU B CA 1
ATOM 7813 C C . GLU B 1 374 ? 6.879 -18.547 -12.141 1 89.19 374 GLU B C 1
ATOM 7815 O O . GLU B 1 374 ? 7.438 -17.625 -12.742 1 89.19 374 GLU B O 1
ATOM 7820 N N . ALA B 1 375 ? 7.52 -19.578 -11.609 1 91 375 ALA B N 1
ATOM 7821 C CA . ALA B 1 375 ? 8.977 -19.625 -11.656 1 91 375 ALA B CA 1
ATOM 7822 C C . ALA B 1 375 ? 9.477 -19.734 -13.094 1 91 375 ALA B C 1
ATOM 7824 O O . ALA B 1 375 ? 10.609 -19.344 -13.391 1 91 375 ALA B O 1
ATOM 7825 N N . HIS B 1 376 ? 8.641 -20.234 -14.008 1 94.06 376 HIS B N 1
ATOM 7826 C CA . HIS B 1 376 ? 9.039 -20.391 -15.398 1 94.06 376 HIS B CA 1
ATOM 7827 C C . HIS B 1 376 ? 9.312 -19.047 -16.062 1 94.06 376 HIS B C 1
ATOM 7829 O O . HIS B 1 376 ? 10.07 -18.969 -17.031 1 94.06 376 HIS B O 1
ATOM 7835 N N . PHE B 1 377 ? 8.773 -18 -15.484 1 95.88 377 PHE B N 1
ATOM 7836 C CA . PHE B 1 377 ? 9.016 -16.656 -16 1 95.88 377 PHE B CA 1
ATOM 7837 C C . PHE B 1 377 ? 10.461 -16.234 -15.766 1 95.88 377 PHE B C 1
ATOM 7839 O O . PHE B 1 377 ? 10.969 -15.328 -16.422 1 95.88 377 PHE B O 1
ATOM 7846 N N . GLY B 1 378 ? 11.078 -16.906 -14.766 1 96.94 378 GLY B N 1
ATOM 7847 C CA . GLY B 1 378 ? 12.492 -16.656 -14.555 1 96.94 378 GLY B CA 1
ATOM 7848 C C . GLY B 1 378 ? 13.344 -16.984 -15.758 1 96.94 378 GLY B C 1
ATOM 7849 O O . GLY B 1 378 ? 14.258 -16.25 -16.109 1 96.94 378 GLY B O 1
ATOM 7850 N N . TYR B 1 379 ? 13.008 -18.078 -16.422 1 98.12 379 TYR B N 1
ATOM 7851 C CA . TYR B 1 379 ? 13.703 -18.5 -17.641 1 98.12 379 TYR B CA 1
ATOM 7852 C C . TYR B 1 379 ? 13.562 -17.469 -18.75 1 98.12 379 TYR B C 1
ATOM 7854 O O . TYR B 1 379 ? 14.555 -17.047 -19.328 1 98.12 379 TYR B O 1
ATOM 7862 N N . ASP B 1 380 ? 12.375 -17.016 -18.969 1 98.12 380 ASP B N 1
ATOM 7863 C CA . ASP B 1 380 ? 12.086 -16.094 -20.062 1 98.12 380 ASP B CA 1
ATOM 7864 C C . ASP B 1 380 ? 12.633 -14.703 -19.766 1 98.12 380 ASP B C 1
ATOM 7866 O O . ASP B 1 380 ? 12.992 -13.953 -20.672 1 98.12 380 ASP B O 1
ATOM 7870 N N . SER B 1 381 ? 12.727 -14.328 -18.469 1 98.19 381 SER B N 1
ATOM 7871 C CA . SER B 1 381 ? 13.281 -13.031 -18.109 1 98.19 381 SER B CA 1
ATOM 7872 C C . SER B 1 381 ? 14.75 -12.93 -18.5 1 98.19 381 SER B C 1
ATOM 7874 O O . SER B 1 381 ? 15.203 -11.891 -18.969 1 98.19 381 SER B O 1
ATOM 7876 N N . ILE B 1 382 ? 15.477 -14.008 -18.312 1 98.56 382 ILE B N 1
ATOM 7877 C CA . ILE B 1 382 ? 16.891 -14.023 -18.688 1 98.56 382 ILE B CA 1
ATOM 7878 C C . ILE B 1 382 ? 17.016 -13.914 -20.203 1 98.56 382 ILE B C 1
ATOM 7880 O O . ILE B 1 382 ? 17.859 -13.164 -20.703 1 98.56 382 ILE B O 1
ATOM 7884 N N . TRP B 1 383 ? 16.203 -14.625 -20.891 1 98.62 383 TRP B N 1
ATOM 7885 C CA . TRP B 1 383 ? 16.25 -14.547 -22.344 1 98.62 383 TRP B CA 1
ATOM 7886 C C . TRP B 1 383 ? 15.891 -13.148 -22.828 1 98.62 383 TRP B C 1
ATOM 7888 O O . TRP B 1 383 ? 16.5 -12.625 -23.766 1 98.62 383 TRP B O 1
ATOM 7898 N N . ALA B 1 384 ? 14.883 -12.516 -22.219 1 98.44 384 ALA B N 1
ATOM 7899 C CA . ALA B 1 384 ? 14.5 -11.156 -22.594 1 98.44 384 ALA B CA 1
ATOM 7900 C C . ALA B 1 384 ? 15.672 -10.195 -22.453 1 98.44 384 ALA B C 1
ATOM 7902 O O . ALA B 1 384 ? 15.969 -9.422 -23.375 1 98.44 384 ALA B O 1
ATOM 7903 N N . VAL B 1 385 ? 16.344 -10.289 -21.344 1 98.62 385 VAL B N 1
ATOM 7904 C CA . VAL B 1 385 ? 17.453 -9.375 -21.078 1 98.62 385 VAL B CA 1
ATOM 7905 C C . VAL B 1 385 ? 18.609 -9.695 -22.016 1 98.62 385 VAL B C 1
ATOM 7907 O O . VAL B 1 385 ? 19.266 -8.789 -22.547 1 98.62 385 VAL B O 1
ATOM 7910 N N . ALA B 1 386 ? 18.891 -11 -22.234 1 98.62 386 ALA B N 1
ATOM 7911 C CA . ALA B 1 386 ? 20 -11.414 -23.094 1 98.62 386 ALA B CA 1
ATOM 7912 C C . ALA B 1 386 ? 19.797 -10.906 -24.531 1 98.62 386 ALA B C 1
ATOM 7914 O O . ALA B 1 386 ? 20.719 -10.398 -25.156 1 98.62 386 ALA B O 1
ATOM 7915 N N . LEU B 1 387 ? 18.578 -11.055 -25 1 98.56 387 LEU B N 1
ATOM 7916 C CA . LEU B 1 387 ? 18.266 -10.602 -26.359 1 98.56 387 LEU B CA 1
ATOM 7917 C C . LEU B 1 387 ? 18.359 -9.086 -26.453 1 98.56 387 LEU B C 1
ATOM 7919 O O . LEU B 1 387 ? 18.859 -8.555 -27.453 1 98.56 387 LEU B O 1
ATOM 7923 N N . ALA B 1 388 ? 17.891 -8.406 -25.438 1 98.62 388 ALA B N 1
ATOM 7924 C CA . ALA B 1 388 ? 17.984 -6.945 -25.422 1 98.62 388 ALA B CA 1
ATOM 7925 C C . ALA B 1 388 ? 19.438 -6.484 -25.344 1 98.62 388 ALA B C 1
ATOM 7927 O O . ALA B 1 388 ? 19.812 -5.527 -26.031 1 98.62 388 ALA B O 1
ATOM 7928 N N . LEU B 1 389 ? 20.203 -7.168 -24.5 1 98.5 389 LEU B N 1
ATOM 7929 C CA . LEU B 1 389 ? 21.625 -6.855 -24.422 1 98.5 389 LEU B CA 1
ATOM 7930 C C . LEU B 1 389 ? 22.312 -7.125 -25.75 1 98.5 389 LEU B C 1
ATOM 7932 O O . LEU B 1 389 ? 23.203 -6.367 -26.156 1 98.5 389 LEU B O 1
ATOM 7936 N N . HIS B 1 390 ? 21.953 -8.211 -26.422 1 97.62 390 HIS B N 1
ATOM 7937 C CA . HIS B 1 390 ? 22.5 -8.547 -27.734 1 97.62 390 HIS B CA 1
ATOM 7938 C C . HIS B 1 390 ? 22.234 -7.426 -28.734 1 97.62 390 HIS B C 1
ATOM 7940 O O . HIS B 1 390 ? 23.156 -6.988 -29.438 1 97.62 390 HIS B O 1
ATOM 7946 N N . GLN B 1 391 ? 21.016 -6.969 -28.75 1 97.12 391 GLN B N 1
ATOM 7947 C CA . GLN B 1 391 ? 20.656 -5.871 -29.641 1 97.12 391 GLN B CA 1
ATOM 7948 C C . GLN B 1 391 ? 21.406 -4.594 -29.281 1 97.12 391 GLN B C 1
ATOM 7950 O O . GLN B 1 391 ? 21.828 -3.84 -30.156 1 97.12 391 GLN B O 1
ATOM 7955 N N . THR B 1 392 ? 21.531 -4.367 -28 1 97 392 THR B N 1
ATOM 7956 C CA . THR B 1 392 ? 22.25 -3.191 -27.516 1 97 392 THR B CA 1
ATOM 7957 C C . THR B 1 392 ? 23.719 -3.248 -27.953 1 97 392 THR B C 1
ATOM 7959 O O . THR B 1 392 ? 24.281 -2.246 -28.406 1 97 392 THR B O 1
ATOM 7962 N N . ALA B 1 393 ? 24.312 -4.41 -27.844 1 95.94 393 ALA B N 1
ATOM 7963 C CA . ALA B 1 393 ? 25.703 -4.605 -28.25 1 95.94 393 ALA B CA 1
ATOM 7964 C C . ALA B 1 393 ? 25.859 -4.328 -29.75 1 95.94 393 ALA B C 1
ATOM 7966 O O . ALA B 1 393 ? 26.844 -3.703 -30.172 1 95.94 393 ALA B O 1
ATOM 7967 N N . GLU B 1 394 ? 24.938 -4.77 -30.531 1 93.88 394 GLU B N 1
ATOM 7968 C CA . GLU B 1 394 ? 24.984 -4.535 -31.969 1 93.88 394 GLU B CA 1
ATOM 7969 C C . GLU B 1 394 ? 24.844 -3.049 -32.281 1 93.88 394 GLU B C 1
ATOM 7971 O O . GLU B 1 394 ? 25.516 -2.545 -33.188 1 93.88 394 GLU B O 1
ATOM 7976 N N . ASN B 1 395 ? 24.016 -2.406 -31.547 1 92.31 395 ASN B N 1
ATOM 7977 C CA . ASN B 1 395 ? 23.812 -0.974 -31.734 1 92.31 395 ASN B CA 1
ATOM 7978 C C . ASN B 1 395 ? 25.062 -0.177 -31.344 1 92.31 395 ASN B C 1
ATOM 7980 O O . ASN B 1 395 ? 25.375 0.836 -31.969 1 92.31 395 ASN B O 1
ATOM 7984 N N . LEU B 1 396 ? 25.656 -0.655 -30.312 1 91.94 396 LEU B N 1
ATOM 7985 C CA . LEU B 1 396 ? 26.859 0.027 -29.828 1 91.94 396 LEU B CA 1
ATOM 7986 C C . LEU B 1 396 ? 28 -0.096 -30.828 1 91.94 396 LEU B C 1
ATOM 7988 O O . LEU B 1 396 ? 28.828 0.809 -30.938 1 91.94 396 LEU B O 1
ATOM 7992 N N . LYS B 1 397 ? 28.062 -1.128 -31.578 1 87.19 397 LYS B N 1
ATOM 7993 C CA . LYS B 1 397 ? 29.078 -1.32 -32.625 1 87.19 397 LYS B CA 1
ATOM 7994 C C . LYS B 1 397 ? 28.844 -0.364 -33.781 1 87.19 397 LYS B C 1
ATOM 7996 O O . LYS B 1 397 ? 29.812 0.115 -34.406 1 87.19 397 LYS B O 1
ATOM 8001 N N . LYS B 1 398 ? 27.641 -0.076 -34 1 85.06 398 LYS B N 1
ATOM 8002 C CA . LYS B 1 398 ? 27.266 0.734 -35.156 1 85.06 398 LYS B CA 1
ATOM 8003 C C . LYS B 1 398 ? 27.328 2.223 -34.812 1 85.06 398 LYS B C 1
ATOM 8005 O O . LYS B 1 398 ? 27.547 3.051 -35.719 1 85.06 398 LYS B O 1
ATOM 8010 N N . ASN B 1 399 ? 27.094 2.467 -33.562 1 78.88 399 ASN B N 1
ATOM 8011 C CA . ASN B 1 399 ? 26.953 3.869 -33.188 1 78.88 399 ASN B CA 1
ATOM 8012 C C . ASN B 1 399 ? 28.078 4.316 -32.25 1 78.88 399 ASN B C 1
ATOM 8014 O O . ASN B 1 399 ? 28.359 3.658 -31.25 1 78.88 399 ASN B O 1
ATOM 8018 N N . ALA B 1 400 ? 28.781 5.316 -32.688 1 72.06 400 ALA B N 1
ATOM 8019 C CA . ALA B 1 400 ? 29.766 5.934 -31.797 1 72.06 400 ALA B CA 1
ATOM 8020 C C . ALA B 1 400 ? 29.094 6.918 -30.844 1 72.06 400 ALA B C 1
ATOM 8022 O O . ALA B 1 400 ? 28.047 7.492 -31.172 1 72.06 400 ALA B O 1
ATOM 8023 N N . PHE B 1 401 ? 29.516 6.988 -29.609 1 71.94 401 PHE B N 1
ATOM 8024 C CA . PHE B 1 401 ? 29 7.957 -28.656 1 71.94 401 PHE B CA 1
ATOM 8025 C C . PHE B 1 401 ? 29.484 9.359 -28.984 1 71.94 401 PHE B C 1
ATOM 8027 O O . PHE B 1 401 ? 30.266 9.547 -29.922 1 71.94 401 PHE B O 1
ATOM 8034 N N . GLU B 1 402 ? 28.859 10.281 -28.359 1 62.12 402 GLU B N 1
ATOM 8035 C CA . GLU B 1 402 ? 29.141 11.688 -28.641 1 62.12 402 GLU B CA 1
ATOM 8036 C C . GLU B 1 402 ? 30.656 11.945 -28.641 1 62.12 402 GLU B C 1
ATOM 8038 O O . GLU B 1 402 ? 31.141 12.812 -29.375 1 62.12 402 GLU B O 1
ATOM 8043 N N . ASP B 1 403 ? 31.375 11.203 -27.859 1 62.84 403 ASP B N 1
ATOM 8044 C CA . ASP B 1 403 ? 32.812 11.406 -27.766 1 62.84 403 ASP B CA 1
ATOM 8045 C C . ASP B 1 403 ? 33.562 10.672 -28.875 1 62.84 403 ASP B C 1
ATOM 8047 O O . ASP B 1 403 ? 34.781 10.672 -28.922 1 62.84 403 ASP B O 1
ATOM 8051 N N . GLY B 1 404 ? 32.812 10.062 -29.828 1 69.44 404 GLY B N 1
ATOM 8052 C CA . GLY B 1 404 ? 33.375 9.383 -30.984 1 69.44 404 GLY B CA 1
ATOM 8053 C C . GLY B 1 404 ? 33.844 7.973 -30.688 1 69.44 404 GLY B C 1
ATOM 8054 O O . GLY B 1 404 ? 34.281 7.258 -31.594 1 69.44 404 GLY B O 1
ATOM 8055 N N . GLN B 1 405 ? 33.844 7.586 -29.422 1 70.06 405 GLN B N 1
ATOM 8056 C CA . GLN B 1 405 ? 34.344 6.273 -29.047 1 70.06 405 GLN B CA 1
ATOM 8057 C C . GLN B 1 405 ? 33.25 5.223 -29.078 1 70.06 405 GLN B C 1
ATOM 8059 O O . GLN B 1 405 ? 32.062 5.527 -28.828 1 70.06 405 GLN B O 1
ATOM 8064 N N . HIS B 1 406 ? 33.688 4.031 -29.594 1 80.31 406 HIS B N 1
ATOM 8065 C CA . HIS B 1 406 ? 32.812 2.875 -29.484 1 80.31 406 HIS B CA 1
ATOM 8066 C C . HIS B 1 406 ? 32.906 2.223 -28.109 1 80.31 406 HIS B C 1
ATOM 8068 O O . HIS B 1 406 ? 34 2.15 -27.547 1 80.31 406 HIS B O 1
ATOM 8074 N N . ARG B 1 407 ? 31.844 2.053 -27.625 1 88.12 407 ARG B N 1
ATOM 8075 C CA . ARG B 1 407 ? 31.781 1.408 -26.328 1 88.12 407 ARG B CA 1
ATOM 8076 C C . ARG B 1 407 ? 31.109 0.046 -26.422 1 88.12 407 ARG B C 1
ATOM 8078 O O . ARG B 1 407 ? 30.344 -0.214 -27.359 1 88.12 407 ARG B O 1
ATOM 8085 N N . GLY B 1 408 ? 31.609 -0.857 -25.547 1 93.31 408 GLY B N 1
ATOM 8086 C CA . GLY B 1 408 ? 30.938 -2.133 -25.375 1 93.31 408 GLY B CA 1
ATOM 8087 C C . GLY B 1 408 ? 30.109 -2.207 -24.109 1 93.31 408 GLY B C 1
ATOM 8088 O O . GLY B 1 408 ? 30.062 -1.251 -23.328 1 93.31 408 GLY B O 1
ATOM 8089 N N . LEU B 1 409 ? 29.391 -3.275 -23.969 1 96.12 409 LEU B N 1
ATOM 8090 C CA . LEU B 1 409 ? 28.531 -3.453 -22.797 1 96.12 409 LEU B CA 1
ATOM 8091 C C . LEU B 1 409 ? 29.328 -3.385 -21.516 1 96.12 409 LEU B C 1
ATOM 8093 O O . LEU B 1 409 ? 28.812 -2.939 -20.484 1 96.12 409 LEU B O 1
ATOM 8097 N N . GLU B 1 410 ? 30.609 -3.77 -21.594 1 92.94 410 GLU B N 1
ATOM 8098 C CA . GLU B 1 410 ? 31.484 -3.814 -20.422 1 92.94 410 GLU B CA 1
ATOM 8099 C C . GLU B 1 410 ? 31.797 -2.41 -19.906 1 92.94 410 GLU B C 1
ATOM 8101 O O . GLU B 1 410 ? 32.25 -2.244 -18.781 1 92.94 410 GLU B O 1
ATOM 8106 N N . ASN B 1 411 ? 31.516 -1.438 -20.734 1 93 411 ASN B N 1
ATOM 8107 C CA . ASN B 1 411 ? 31.828 -0.055 -20.375 1 93 411 ASN B CA 1
ATOM 8108 C C . ASN B 1 411 ? 30.656 0.608 -19.641 1 93 411 ASN B C 1
ATOM 8110 O O . ASN B 1 411 ? 30.75 1.767 -19.234 1 93 411 ASN B O 1
ATOM 8114 N N . PHE B 1 412 ? 29.609 -0.081 -19.406 1 95.12 412 PHE B N 1
ATOM 8115 C CA . PHE B 1 412 ? 28.438 0.491 -18.75 1 95.12 412 PHE B CA 1
ATOM 8116 C C . PHE B 1 412 ? 28.781 0.936 -17.328 1 95.12 412 PHE B C 1
ATOM 8118 O O . PHE B 1 412 ? 29.484 0.235 -16.609 1 95.12 412 PHE B O 1
ATOM 8125 N N . SER B 1 413 ? 28.312 2.158 -17 1 92.94 413 SER B N 1
ATOM 8126 C CA . SER B 1 413 ? 28.312 2.666 -15.633 1 92.94 413 SER B CA 1
ATOM 8127 C C . SER B 1 413 ? 26.938 3.18 -15.227 1 92.94 413 SER B C 1
ATOM 8129 O O . SER B 1 413 ? 26.078 3.416 -16.078 1 92.94 413 SER B O 1
ATOM 8131 N N . TYR B 1 414 ? 26.734 3.35 -14.031 1 93.12 414 TYR B N 1
ATOM 8132 C CA . TYR B 1 414 ? 25.422 3.748 -13.516 1 93.12 414 TYR B CA 1
ATOM 8133 C C . TYR B 1 414 ? 25.109 5.195 -13.875 1 93.12 414 TYR B C 1
ATOM 8135 O O . TYR B 1 414 ? 24 5.672 -13.664 1 93.12 414 TYR B O 1
ATOM 8143 N N . SER B 1 415 ? 26.031 5.891 -14.477 1 91.25 415 SER B N 1
ATOM 8144 C CA . SER B 1 415 ? 25.797 7.254 -14.945 1 91.25 415 SER B CA 1
ATOM 8145 C C . SER B 1 415 ? 25.562 7.285 -16.453 1 91.25 415 SER B C 1
ATOM 8147 O O . SER B 1 415 ? 25.328 8.352 -17.031 1 91.25 415 SER B O 1
ATOM 8149 N N . ASP B 1 416 ? 25.625 6.031 -17.062 1 90.75 416 ASP B N 1
ATOM 8150 C CA . ASP B 1 416 ? 25.516 5.949 -18.516 1 90.75 416 ASP B CA 1
ATOM 8151 C C . ASP B 1 416 ? 24.062 5.93 -18.969 1 90.75 416 ASP B C 1
ATOM 8153 O O . ASP B 1 416 ? 23.516 4.875 -19.297 1 90.75 416 ASP B O 1
ATOM 8157 N N . GLN B 1 417 ? 23.453 7.035 -19.141 1 91.81 417 GLN B N 1
ATOM 8158 C CA . GLN B 1 417 ? 22.047 7.145 -19.531 1 91.81 417 GLN B CA 1
ATOM 8159 C C . GLN B 1 417 ? 21.844 6.656 -20.969 1 91.81 417 GLN B C 1
ATOM 8161 O O . GLN B 1 417 ? 20.828 6.031 -21.281 1 91.81 417 GLN B O 1
ATOM 8166 N N . GLY B 1 418 ? 22.797 6.996 -21.781 1 89.88 418 GLY B N 1
ATOM 8167 C CA . GLY B 1 418 ? 22.688 6.605 -23.188 1 89.88 418 GLY B CA 1
ATOM 8168 C C . GLY B 1 418 ? 22.547 5.105 -23.375 1 89.88 418 GLY B C 1
ATOM 8169 O O . GLY B 1 418 ? 21.625 4.641 -24.047 1 89.88 418 GLY B O 1
ATOM 8170 N N . MET B 1 419 ? 23.484 4.367 -22.797 1 93.62 419 MET B N 1
ATOM 8171 C CA . MET B 1 419 ? 23.438 2.912 -22.922 1 93.62 419 MET B CA 1
ATOM 8172 C C . MET B 1 419 ? 22.203 2.34 -22.234 1 93.62 419 MET B C 1
ATOM 8174 O O . MET B 1 419 ? 21.594 1.385 -22.734 1 93.62 419 MET B O 1
ATOM 8178 N N . ALA B 1 420 ? 21.859 2.891 -21.094 1 95.75 420 ALA B N 1
ATOM 8179 C CA . ALA B 1 420 ? 20.641 2.457 -20.391 1 95.75 420 ALA B CA 1
ATOM 8180 C C . ALA B 1 420 ? 19.406 2.633 -21.266 1 95.75 420 ALA B C 1
ATOM 8182 O O . ALA B 1 420 ? 18.531 1.771 -21.281 1 95.75 420 ALA B O 1
ATOM 8183 N N . ASP B 1 421 ? 19.328 3.766 -21.984 1 94.69 421 ASP B N 1
ATOM 8184 C CA . ASP B 1 421 ? 18.203 4.047 -22.859 1 94.69 421 ASP B CA 1
ATOM 8185 C C . ASP B 1 421 ? 18.172 3.092 -24.047 1 94.69 421 ASP B C 1
ATOM 8187 O O . ASP B 1 421 ? 17.094 2.701 -24.516 1 94.69 421 ASP B O 1
ATOM 8191 N N . MET B 1 422 ? 19.359 2.768 -24.5 1 95.19 422 MET B N 1
ATOM 8192 C CA . MET B 1 422 ? 19.438 1.801 -25.594 1 95.19 422 MET B CA 1
ATOM 8193 C C . MET B 1 422 ? 18.922 0.439 -25.141 1 95.19 422 MET B C 1
ATOM 8195 O O . MET B 1 422 ? 18.172 -0.212 -25.875 1 95.19 422 MET B O 1
ATOM 8199 N N . LEU B 1 423 ? 19.344 0.045 -23.984 1 97.75 423 LEU B N 1
ATOM 8200 C CA . LEU B 1 423 ? 18.859 -1.222 -23.453 1 97.75 423 LEU B CA 1
ATOM 8201 C C . LEU B 1 423 ? 17.344 -1.168 -23.219 1 97.75 423 LEU B C 1
ATOM 8203 O O . LEU B 1 423 ? 16.641 -2.141 -23.484 1 97.75 423 LEU B O 1
ATOM 8207 N N . PHE B 1 424 ? 16.875 -0.061 -22.672 1 98.12 424 PHE B N 1
ATOM 8208 C CA . PHE B 1 424 ? 15.445 0.14 -22.453 1 98.12 424 PHE B CA 1
ATOM 8209 C C . PHE B 1 424 ? 14.664 -0.03 -23.75 1 98.12 424 PHE B C 1
ATOM 8211 O O . PHE B 1 424 ? 13.656 -0.739 -23.781 1 98.12 424 PHE B O 1
ATOM 8218 N N . LYS B 1 425 ? 15.141 0.617 -24.781 1 96.69 425 LYS B N 1
ATOM 8219 C CA . LYS B 1 425 ? 14.484 0.534 -26.094 1 96.69 425 LYS B CA 1
ATOM 8220 C C . LYS B 1 425 ? 14.523 -0.891 -26.641 1 96.69 425 LYS B C 1
ATOM 8222 O O . LYS B 1 425 ? 13.555 -1.357 -27.234 1 96.69 425 LYS B O 1
ATOM 8227 N N . ALA B 1 426 ? 15.648 -1.507 -26.469 1 97.81 426 ALA B N 1
ATOM 8228 C CA . ALA B 1 426 ? 15.766 -2.898 -26.891 1 97.81 426 ALA B CA 1
ATOM 8229 C C . ALA B 1 426 ? 14.766 -3.783 -26.156 1 97.81 426 ALA B C 1
ATOM 8231 O O . ALA B 1 426 ? 14.156 -4.672 -26.766 1 97.81 426 ALA B O 1
ATOM 8232 N N . LEU B 1 427 ? 14.602 -3.586 -24.844 1 98 427 LEU B N 1
ATOM 8233 C CA . LEU B 1 427 ? 13.641 -4.344 -24.047 1 98 427 LEU B CA 1
ATOM 8234 C C . LEU B 1 427 ? 12.219 -4.074 -24.531 1 98 427 LEU B C 1
ATOM 8236 O O . LEU B 1 427 ? 11.406 -5 -24.625 1 98 427 LEU B O 1
ATOM 8240 N N . GLU B 1 428 ? 11.93 -2.871 -24.844 1 96.25 428 GLU B N 1
ATOM 8241 C CA . GLU B 1 428 ? 10.602 -2.504 -25.312 1 96.25 428 GLU B CA 1
ATOM 8242 C C . GLU B 1 428 ? 10.25 -3.246 -26.609 1 96.25 428 GLU B C 1
ATOM 8244 O O . GLU B 1 428 ? 9.078 -3.512 -26.875 1 96.25 428 GLU B O 1
ATOM 8249 N N . ASN B 1 429 ? 11.32 -3.621 -27.312 1 94.75 429 ASN B N 1
ATOM 8250 C CA . ASN B 1 429 ? 11.086 -4.172 -28.641 1 94.75 429 ASN B CA 1
ATOM 8251 C C . ASN B 1 429 ? 11.391 -5.664 -28.688 1 94.75 429 ASN B C 1
ATOM 8253 O O . ASN B 1 429 ? 11.352 -6.273 -29.766 1 94.75 429 ASN B O 1
ATOM 8257 N N . VAL B 1 430 ? 11.711 -6.246 -27.609 1 95.94 430 VAL B N 1
ATOM 8258 C CA . VAL B 1 430 ? 12.016 -7.672 -27.609 1 95.94 430 VAL B CA 1
ATOM 8259 C C . VAL B 1 430 ? 10.773 -8.461 -28.016 1 95.94 430 VAL B C 1
ATOM 8261 O O . VAL B 1 430 ? 9.656 -8.109 -27.641 1 95.94 430 VAL B O 1
ATOM 8264 N N . SER B 1 431 ? 10.938 -9.422 -28.859 1 95.69 431 SER B N 1
ATOM 8265 C CA . SER B 1 431 ? 9.891 -10.352 -29.266 1 95.69 431 SER B CA 1
ATOM 8266 C C . SER B 1 431 ? 10.453 -11.75 -29.5 1 95.69 431 SER B C 1
ATOM 8268 O O . SER B 1 431 ? 11.328 -11.938 -30.344 1 95.69 431 SER B O 1
ATOM 8270 N N . PHE B 1 432 ? 10.008 -12.68 -28.75 1 96.94 432 PHE B N 1
ATOM 8271 C CA . PHE B 1 432 ? 10.484 -14.047 -28.906 1 96.94 432 PHE B CA 1
ATOM 8272 C C . PHE B 1 432 ? 9.469 -15.031 -28.328 1 96.94 432 PHE B C 1
ATOM 8274 O O . PHE B 1 432 ? 8.508 -14.633 -27.672 1 96.94 432 PHE B O 1
ATOM 8281 N N . THR B 1 433 ? 9.688 -16.297 -28.688 1 97 433 THR B N 1
ATOM 8282 C CA . THR B 1 433 ? 8.898 -17.359 -28.078 1 97 433 THR B CA 1
ATOM 8283 C C . THR B 1 433 ? 9.672 -18.031 -26.953 1 97 433 THR B C 1
ATOM 8285 O O . THR B 1 433 ? 10.695 -18.672 -27.188 1 97 433 THR B O 1
ATOM 8288 N N . GLY B 1 434 ? 9.18 -17.828 -25.75 1 97.44 434 GLY B N 1
ATOM 8289 C CA . GLY B 1 434 ? 9.781 -18.469 -24.578 1 97.44 434 GLY B CA 1
ATOM 8290 C C . GLY B 1 434 ? 9.062 -19.734 -24.156 1 97.44 434 GLY B C 1
ATOM 8291 O O . GLY B 1 434 ? 8.258 -20.281 -24.922 1 97.44 434 GLY B O 1
ATOM 8292 N N . VAL B 1 435 ? 9.43 -20.234 -22.984 1 97.38 435 VAL B N 1
ATOM 8293 C CA . VAL B 1 435 ? 8.797 -21.438 -22.469 1 97.38 435 VAL B CA 1
ATOM 8294 C C . VAL B 1 435 ? 7.363 -21.125 -22.031 1 97.38 435 VAL B C 1
ATOM 8296 O O . VAL B 1 435 ? 6.516 -22.016 -21.984 1 97.38 435 VAL B O 1
ATOM 8299 N N . SER B 1 436 ? 7.152 -19.844 -21.734 1 94.69 436 SER B N 1
ATOM 8300 C CA . SER B 1 436 ? 5.82 -19.422 -21.328 1 94.69 436 SER B CA 1
ATOM 8301 C C . SER B 1 436 ? 4.98 -18.984 -22.516 1 94.69 436 SER B C 1
ATOM 8303 O O . SER B 1 436 ? 3.836 -18.562 -22.359 1 94.69 436 SER B O 1
ATOM 8305 N N . GLY B 1 437 ? 5.48 -19.094 -23.734 1 92.06 437 GLY B N 1
ATOM 8306 C CA . GLY B 1 437 ? 4.797 -18.609 -24.922 1 92.06 437 GLY B CA 1
ATOM 8307 C C . GLY B 1 437 ? 5.414 -17.344 -25.484 1 92.06 437 GLY B C 1
ATOM 8308 O O . GLY B 1 437 ? 6.562 -17.016 -25.188 1 92.06 437 GLY B O 1
ATOM 8309 N N . PRO B 1 438 ? 4.68 -16.688 -26.359 1 92.19 438 PRO B N 1
ATOM 8310 C CA . PRO B 1 438 ? 5.223 -15.453 -26.953 1 92.19 438 PRO B CA 1
ATOM 8311 C C . PRO B 1 438 ? 5.473 -14.367 -25.906 1 92.19 438 PRO B C 1
ATOM 8313 O O . PRO B 1 438 ? 4.625 -14.125 -25.047 1 92.19 438 PRO B O 1
ATOM 8316 N N . VAL B 1 439 ? 6.621 -13.719 -25.938 1 95.62 439 VAL B N 1
ATOM 8317 C CA . VAL B 1 439 ? 6.996 -12.672 -25 1 95.62 439 VAL B CA 1
ATOM 8318 C C . VAL B 1 439 ? 7.191 -11.352 -25.734 1 95.62 439 VAL B C 1
ATOM 8320 O O . VAL B 1 439 ? 8.008 -11.266 -26.656 1 95.62 439 VAL B O 1
ATOM 8323 N N . THR B 1 440 ? 6.344 -10.43 -25.484 1 94.19 440 THR B N 1
ATOM 8324 C CA . THR B 1 440 ? 6.445 -9.031 -25.906 1 94.19 440 THR B CA 1
ATOM 8325 C C . THR B 1 440 ? 5.984 -8.102 -24.781 1 94.19 440 THR B C 1
ATOM 8327 O O . THR B 1 440 ? 5.234 -8.516 -23.891 1 94.19 440 THR B O 1
ATOM 8330 N N . PHE B 1 441 ? 6.516 -6.898 -24.766 1 94.19 441 PHE B N 1
ATOM 8331 C CA . PHE B 1 441 ? 6.129 -5.949 -23.719 1 94.19 441 PHE B CA 1
ATOM 8332 C C . PHE B 1 441 ? 5.293 -4.816 -24.312 1 94.19 441 PHE B C 1
ATOM 8334 O O . PHE B 1 441 ? 5.547 -4.367 -25.438 1 94.19 441 PHE B O 1
ATOM 8341 N N . HIS B 1 442 ? 4.289 -4.473 -23.641 1 90 442 HIS B N 1
ATOM 8342 C CA . HIS B 1 442 ? 3.508 -3.264 -23.891 1 90 442 HIS B CA 1
ATOM 8343 C C . HIS B 1 442 ? 3.521 -2.344 -22.672 1 90 442 HIS B C 1
ATOM 8345 O O . HIS B 1 442 ? 2.826 -2.602 -21.688 1 90 442 HIS B O 1
ATOM 8351 N N . GLN B 1 443 ? 4.227 -1.281 -22.75 1 88.75 443 GLN B N 1
ATOM 8352 C CA . GLN B 1 443 ? 4.441 -0.358 -21.641 1 88.75 443 GLN B CA 1
ATOM 8353 C C . GLN B 1 443 ? 4.996 -1.085 -20.406 1 88.75 443 GLN B C 1
ATOM 8355 O O . GLN B 1 443 ? 4.5 -0.901 -19.297 1 88.75 443 GLN B O 1
ATOM 8360 N N . GLY B 1 444 ? 5.805 -2.049 -20.719 1 92.75 444 GLY B N 1
ATOM 8361 C CA . GLY B 1 444 ? 6.535 -2.732 -19.656 1 92.75 444 GLY B CA 1
ATOM 8362 C C . GLY B 1 444 ? 5.863 -4.012 -19.203 1 92.75 444 GLY B C 1
ATOM 8363 O O . GLY B 1 444 ? 6.488 -4.848 -18.547 1 92.75 444 GLY B O 1
ATOM 8364 N N . ASP B 1 445 ? 4.613 -4.203 -19.531 1 92.62 445 ASP B N 1
ATOM 8365 C CA . ASP B 1 445 ? 3.867 -5.391 -19.125 1 92.62 445 ASP B CA 1
ATOM 8366 C C . ASP B 1 445 ? 3.834 -6.426 -20.25 1 92.62 445 ASP B C 1
ATOM 8368 O O . ASP B 1 445 ? 3.76 -6.074 -21.438 1 92.62 445 ASP B O 1
ATOM 8372 N N . ARG B 1 446 ? 3.873 -7.617 -19.875 1 89.06 446 ARG B N 1
ATOM 8373 C CA . ARG B 1 446 ? 3.635 -8.672 -20.844 1 89.06 446 ARG B CA 1
ATOM 8374 C C . ARG B 1 446 ? 2.145 -8.828 -21.125 1 89.06 446 ARG B C 1
ATOM 8376 O O . ARG B 1 446 ? 1.312 -8.617 -20.25 1 89.06 446 ARG B O 1
ATOM 8383 N N . ILE B 1 447 ? 1.898 -9.141 -22.344 1 74.81 447 ILE B N 1
ATOM 8384 C CA . ILE B 1 447 ? 0.528 -9.508 -22.688 1 74.81 447 ILE B CA 1
ATOM 8385 C C . ILE B 1 447 ? 0.343 -11.016 -22.531 1 74.81 447 ILE B C 1
ATOM 8387 O O . ILE B 1 447 ? 0.954 -11.805 -23.25 1 74.81 447 ILE B O 1
ATOM 8391 N N . GLY B 1 448 ? -0.356 -11.352 -21.5 1 75 448 GLY B N 1
ATOM 8392 C CA . GLY B 1 448 ? -0.51 -12.773 -21.234 1 75 448 GLY B CA 1
ATOM 8393 C C . GLY B 1 448 ? -1.934 -13.266 -21.422 1 75 448 GLY B C 1
ATOM 8394 O O . GLY B 1 448 ? -2.773 -12.555 -21.969 1 75 448 GLY B O 1
ATOM 8395 N N . SER B 1 449 ? -2.061 -14.57 -21.25 1 75.62 449 SER B N 1
ATOM 8396 C CA . SER B 1 449 ? -3.363 -15.227 -21.266 1 75.62 449 SER B CA 1
ATOM 8397 C C . SER B 1 449 ? -3.666 -15.914 -19.938 1 75.62 449 SER B C 1
ATOM 8399 O O . SER B 1 449 ? -2.754 -16.219 -19.172 1 75.62 449 SER B O 1
ATOM 8401 N N . ALA B 1 450 ? -4.957 -16 -19.734 1 80.31 450 ALA B N 1
ATOM 8402 C CA . ALA B 1 450 ? -5.359 -16.641 -18.484 1 80.31 450 ALA B CA 1
ATOM 8403 C C . ALA B 1 450 ? -6.145 -17.922 -18.75 1 80.31 450 ALA B C 1
ATOM 8405 O O . ALA B 1 450 ? -6.824 -18.047 -19.766 1 80.31 450 ALA B O 1
ATOM 8406 N N . ASN B 1 451 ? -5.953 -18.812 -17.844 1 75.5 451 ASN B N 1
ATOM 8407 C CA . ASN B 1 451 ? -6.715 -20.062 -17.844 1 75.5 451 ASN B CA 1
ATOM 8408 C C . ASN B 1 451 ? -7.734 -20.094 -16.703 1 75.5 451 ASN B C 1
ATOM 8410 O O . ASN B 1 451 ? -7.484 -19.547 -15.625 1 75.5 451 ASN B O 1
ATOM 8414 N N . ILE B 1 452 ? -8.906 -20.656 -17.016 1 82.06 452 ILE B N 1
ATOM 8415 C CA . ILE B 1 452 ? -9.938 -20.875 -16.016 1 82.06 452 ILE B CA 1
ATOM 8416 C C . ILE B 1 452 ? -10.008 -22.359 -15.656 1 82.06 452 ILE B C 1
ATOM 8418 O O . ILE B 1 452 ? -10.078 -23.203 -16.547 1 82.06 452 ILE B O 1
ATOM 8422 N N . TYR B 1 453 ? -9.891 -22.578 -14.383 1 75.94 453 TYR B N 1
ATOM 8423 C CA . TYR B 1 453 ? -9.977 -23.953 -13.883 1 75.94 453 TYR B CA 1
ATOM 8424 C C . TYR B 1 453 ? -11.156 -24.109 -12.93 1 75.94 453 TYR B C 1
ATOM 8426 O O . TYR B 1 453 ? -11.508 -23.172 -12.211 1 75.94 453 TYR B O 1
ATOM 8434 N N . GLN B 1 454 ? -11.789 -25.203 -13.062 1 73.38 454 GLN B N 1
ATOM 8435 C CA . GLN B 1 454 ? -12.82 -25.547 -12.086 1 73.38 454 GLN B CA 1
ATOM 8436 C C . GLN B 1 454 ? -12.508 -26.875 -11.406 1 73.38 454 GLN B C 1
ATOM 8438 O O . GLN B 1 454 ? -12.141 -27.844 -12.062 1 73.38 454 GLN B O 1
ATOM 8443 N N . LEU B 1 455 ? -12.43 -26.766 -10.141 1 66.19 455 LEU B N 1
ATOM 8444 C CA . LEU B 1 455 ? -12.273 -28 -9.391 1 66.19 455 LEU B CA 1
ATOM 8445 C C . LEU B 1 455 ? -13.469 -28.922 -9.594 1 66.19 455 LEU B C 1
ATOM 8447 O O . LEU B 1 455 ? -14.609 -28.531 -9.359 1 66.19 455 LEU B O 1
ATOM 8451 N N . GLN B 1 456 ? -13.266 -29.875 -10.422 1 56.66 456 GLN B N 1
ATOM 8452 C CA . GLN B 1 456 ? -14.336 -30.844 -10.648 1 56.66 456 GLN B CA 1
ATOM 8453 C C . GLN B 1 456 ? -13.992 -32.188 -10.023 1 56.66 456 GLN B C 1
ATOM 8455 O O . GLN B 1 456 ? -12.844 -32.625 -10.078 1 56.66 456 GLN B O 1
ATOM 8460 N N . ALA B 1 457 ? -14.734 -32.531 -9.109 1 55.44 457 ALA B N 1
ATOM 8461 C CA . ALA B 1 457 ? -14.57 -33.875 -8.586 1 55.44 457 ALA B CA 1
ATOM 8462 C C . ALA B 1 457 ? -14.68 -34.906 -9.703 1 55.44 457 ALA B C 1
ATOM 8464 O O . ALA B 1 457 ? -15.469 -34.75 -10.633 1 55.44 457 ALA B O 1
ATOM 8465 N N . GLN B 1 458 ? -13.516 -35.594 -9.992 1 55.91 458 GLN B N 1
ATOM 8466 C CA . GLN B 1 458 ? -13.633 -36.688 -10.977 1 55.91 458 GLN B CA 1
ATOM 8467 C C . GLN B 1 458 ? -13.797 -38.031 -10.297 1 55.91 458 GLN B C 1
ATOM 8469 O O . GLN B 1 458 ? -13.297 -38.25 -9.188 1 55.91 458 GLN B O 1
ATOM 8474 N N . CYS B 1 459 ? -14.727 -38.781 -10.781 1 64.31 459 CYS B N 1
ATOM 8475 C CA . CYS B 1 459 ? -14.922 -40.156 -10.32 1 64.31 459 CYS B CA 1
ATOM 8476 C C . CYS B 1 459 ? -14.469 -41.156 -11.375 1 64.31 459 CYS B C 1
ATOM 8478 O O . CYS B 1 459 ? -14.43 -40.844 -12.562 1 64.31 459 CYS B O 1
ATOM 8480 N N . ARG B 1 460 ? -13.773 -42.25 -10.914 1 63.84 460 ARG B N 1
ATOM 8481 C CA . ARG B 1 460 ? -13.469 -43.375 -11.805 1 63.84 460 ARG B CA 1
ATOM 8482 C C . ARG B 1 460 ? -14.688 -43.75 -12.633 1 63.84 460 ARG B C 1
ATOM 8484 O O . ARG B 1 460 ? -15.828 -43.469 -12.25 1 63.84 460 ARG B O 1
ATOM 8491 N N . GLU B 1 461 ? -14.289 -44.312 -13.789 1 68.94 461 GLU B N 1
ATOM 8492 C CA . GLU B 1 461 ? -15.375 -44.844 -14.609 1 68.94 461 GLU B CA 1
ATOM 8493 C C . GLU B 1 461 ? -16.328 -45.688 -13.789 1 68.94 461 GLU B C 1
ATOM 8495 O O . GLU B 1 461 ? -15.891 -46.5 -12.953 1 68.94 461 GLU B O 1
ATOM 8500 N N . GLY B 1 462 ? -17.656 -45.625 -13.969 1 76.44 462 GLY B N 1
ATOM 8501 C CA . GLY B 1 462 ? -18.656 -46.406 -13.25 1 76.44 462 GLY B CA 1
ATOM 8502 C C . GLY B 1 462 ? -19.172 -45.688 -12.008 1 76.44 462 GLY B C 1
ATOM 8503 O O . GLY B 1 462 ? -20.25 -46 -11.508 1 76.44 462 GLY B O 1
ATOM 8504 N N . TRP B 1 463 ? -18.266 -44.781 -11.492 1 82.88 463 TRP B N 1
ATOM 8505 C CA . TRP B 1 463 ? -18.688 -44 -10.344 1 82.88 463 TRP B CA 1
ATOM 8506 C C . TRP B 1 463 ? -19.375 -42.719 -10.789 1 82.88 463 TRP B C 1
ATOM 8508 O O . TRP B 1 463 ? -19.016 -42.156 -11.82 1 82.88 463 TRP B O 1
ATOM 8518 N N . ARG B 1 464 ? -20.375 -42.469 -10.156 1 81.69 464 ARG B N 1
ATOM 8519 C CA . ARG B 1 464 ? -21.094 -41.219 -10.422 1 81.69 464 ARG B CA 1
ATOM 8520 C C . ARG B 1 464 ? -20.719 -40.125 -9.43 1 81.69 464 ARG B C 1
ATOM 8522 O O . ARG B 1 464 ? -20.5 -40.406 -8.242 1 81.69 464 ARG B O 1
ATOM 8529 N N . ILE B 1 465 ? -20.625 -39 -10.016 1 75 465 ILE B N 1
ATOM 8530 C CA . ILE B 1 465 ? -20.078 -37.938 -9.203 1 75 465 ILE B CA 1
ATOM 8531 C C . ILE B 1 465 ? -21.203 -37.031 -8.703 1 75 465 ILE B C 1
ATOM 8533 O O . ILE B 1 465 ? -22.141 -36.75 -9.438 1 75 465 ILE B O 1
ATOM 8537 N N . HIS B 1 466 ? -21.188 -36.844 -7.395 1 73.56 466 HIS B N 1
ATOM 8538 C CA . HIS B 1 466 ? -21.984 -35.75 -6.816 1 73.56 466 HIS B CA 1
ATOM 8539 C C . HIS B 1 466 ? -21.141 -34.906 -5.855 1 73.56 466 HIS B C 1
ATOM 8541 O O . HIS B 1 466 ? -20.781 -35.375 -4.773 1 73.56 466 HIS B O 1
ATOM 8547 N N . ILE B 1 467 ? -20.938 -33.75 -6.336 1 63.19 467 ILE B N 1
ATOM 8548 C CA . ILE B 1 467 ? -20.141 -32.781 -5.594 1 63.19 467 ILE B CA 1
ATOM 8549 C C . ILE B 1 467 ? -18.719 -33.344 -5.414 1 63.19 467 ILE B C 1
ATOM 8551 O O . ILE B 1 467 ? -17.938 -33.344 -6.359 1 63.19 467 ILE B O 1
ATOM 8555 N N . SER B 1 468 ? -18.328 -33.781 -4.141 1 61.75 468 SER B N 1
ATOM 8556 C CA . SER B 1 468 ? -16.969 -34.188 -3.854 1 61.75 468 SER B CA 1
ATOM 8557 C C . SER B 1 468 ? -16.859 -35.688 -3.658 1 61.75 468 SER B C 1
ATOM 8559 O O . SER B 1 468 ? -15.844 -36.219 -3.195 1 61.75 468 SER B O 1
ATOM 8561 N N . TYR B 1 469 ? -17.984 -36.281 -4.023 1 75.94 469 TYR B N 1
ATOM 8562 C CA . TYR B 1 469 ? -17.984 -37.719 -3.77 1 75.94 469 TYR B CA 1
ATOM 8563 C C . TYR B 1 469 ? -18.375 -38.469 -5.023 1 75.94 469 TYR B C 1
ATOM 8565 O O . TYR B 1 469 ? -19.125 -37.969 -5.859 1 75.94 469 TYR B O 1
ATOM 8573 N N . CYS B 1 470 ? -17.656 -39.5 -5.16 1 81.25 470 CYS B N 1
ATOM 8574 C CA . CYS B 1 470 ? -18.016 -40.5 -6.164 1 81.25 470 CYS B CA 1
ATOM 8575 C C . CYS B 1 470 ? -18.875 -41.594 -5.559 1 81.25 470 CYS B C 1
ATOM 8577 O O . CYS B 1 470 ? -18.625 -42.062 -4.434 1 81.25 470 CYS B O 1
ATOM 8579 N N . TYR B 1 471 ? -19.938 -41.938 -6.234 1 90.38 471 TYR B N 1
ATOM 8580 C CA . TYR B 1 471 ? -20.859 -42.969 -5.777 1 90.38 471 TYR B CA 1
ATOM 8581 C C . TYR B 1 471 ? -20.906 -44.125 -6.77 1 90.38 471 TYR B C 1
ATOM 8583 O O . TYR B 1 471 ? -20.969 -43.938 -7.98 1 90.38 471 TYR B O 1
ATOM 8591 N N . LEU B 1 472 ? -20.734 -45.312 -6.285 1 91.94 472 LEU B N 1
ATOM 8592 C CA . LEU B 1 472 ? -20.906 -46.531 -7.086 1 91.94 472 LEU B CA 1
ATOM 8593 C C . LEU B 1 472 ? -22.188 -47.25 -6.711 1 91.94 472 LEU B C 1
ATOM 8595 O O . LEU B 1 472 ? -22.359 -47.656 -5.566 1 91.94 472 LEU B O 1
ATOM 8599 N N . PHE B 1 473 ? -23.078 -47.312 -7.602 1 93.88 473 PHE B N 1
ATOM 8600 C CA . PHE B 1 473 ? -24.328 -48.031 -7.418 1 93.88 473 PHE B CA 1
ATOM 8601 C C . PHE B 1 473 ? -24.156 -49.5 -7.84 1 93.88 473 PHE B C 1
ATOM 8603 O O . PHE B 1 473 ? -24 -49.781 -9.023 1 93.88 473 PHE B O 1
ATOM 8610 N N . VAL B 1 474 ? -24.219 -50.406 -6.902 1 93.75 474 VAL B N 1
ATOM 8611 C CA . VAL B 1 474 ? -24 -51.844 -7.172 1 93.75 474 VAL B CA 1
ATOM 8612 C C . VAL B 1 474 ? -25.344 -52.562 -7.258 1 93.75 474 VAL B C 1
ATOM 8614 O O . VAL B 1 474 ? -26.141 -52.5 -6.32 1 93.75 474 VAL B O 1
ATOM 8617 N N . THR B 1 475 ? -25.547 -53.281 -8.32 1 92.75 475 THR B N 1
ATOM 8618 C CA . THR B 1 475 ? -26.828 -53.938 -8.586 1 92.75 475 THR B CA 1
ATOM 8619 C C . THR B 1 475 ? -26.922 -55.281 -7.883 1 92.75 475 THR B C 1
ATOM 8621 O O . THR B 1 475 ? -28.016 -55.75 -7.59 1 92.75 475 THR B O 1
ATOM 8624 N N . SER B 1 476 ? -25.797 -55.938 -7.66 1 92.19 476 SER B N 1
ATOM 8625 C CA . SER B 1 476 ? -25.797 -57.25 -6.984 1 92.19 476 SER B CA 1
ATOM 8626 C C . SER B 1 476 ? -26.281 -57.094 -5.543 1 92.19 476 SER B C 1
ATOM 8628 O O . SER B 1 476 ? -25.922 -56.156 -4.848 1 92.19 476 SER B O 1
ATOM 8630 N N . GLN B 1 477 ? -27.156 -57.938 -5.172 1 92.81 477 GLN B N 1
ATOM 8631 C CA . GLN B 1 477 ? -27.688 -57.906 -3.811 1 92.81 477 GLN B CA 1
ATOM 8632 C C . GLN B 1 477 ? -26.797 -58.688 -2.854 1 92.81 477 GLN B C 1
ATOM 8634 O O . GLN B 1 477 ? -26.359 -59.812 -3.178 1 92.81 477 GLN B O 1
ATOM 8639 N N . LYS B 1 478 ? -26.438 -58.094 -1.795 1 93.44 478 LYS B N 1
ATOM 8640 C CA . LYS B 1 478 ? -25.594 -58.688 -0.767 1 93.44 478 LYS B CA 1
ATOM 8641 C C . LYS B 1 478 ? -26.125 -58.375 0.631 1 93.44 478 LYS B C 1
ATOM 8643 O O . LYS B 1 478 ? -27 -57.531 0.792 1 93.44 478 LYS B O 1
ATOM 8648 N N . SER B 1 479 ? -25.703 -59.188 1.573 1 91.56 479 SER B N 1
ATOM 8649 C CA . SER B 1 479 ? -25.953 -58.812 2.959 1 91.56 479 SER B CA 1
ATOM 8650 C C . SER B 1 479 ? -25.266 -57.5 3.305 1 91.56 479 SER B C 1
ATOM 8652 O O . SER B 1 479 ? -24.391 -57.031 2.566 1 91.56 479 SER B O 1
ATOM 8654 N N . TRP B 1 480 ? -25.656 -56.844 4.355 1 92.62 480 TRP B N 1
ATOM 8655 C CA . TRP B 1 480 ? -25.094 -55.562 4.754 1 92.62 480 TRP B CA 1
ATOM 8656 C C . TRP B 1 480 ? -23.578 -55.688 4.926 1 92.62 480 TRP B C 1
ATOM 8658 O O . TRP B 1 480 ? -22.828 -54.844 4.422 1 92.62 480 TRP B O 1
ATOM 8668 N N . ASP B 1 481 ? -23.109 -56.75 5.621 1 88.25 481 ASP B N 1
ATOM 8669 C CA . ASP B 1 481 ? -21.688 -56.938 5.887 1 88.25 481 ASP B CA 1
ATOM 8670 C C . ASP B 1 481 ? -20.906 -57.156 4.586 1 88.25 481 ASP B C 1
ATOM 8672 O O . ASP B 1 481 ? -19.812 -56.625 4.426 1 88.25 481 ASP B O 1
ATOM 8676 N N . GLU B 1 482 ? -21.484 -57.938 3.721 1 89.81 482 GLU B N 1
ATOM 8677 C CA . GLU B 1 482 ? -20.844 -58.188 2.428 1 89.81 482 GLU B CA 1
ATOM 8678 C C . GLU B 1 482 ? -20.797 -56.906 1.59 1 89.81 482 GLU B C 1
ATOM 8680 O O . GLU B 1 482 ? -19.828 -56.656 0.871 1 89.81 482 GLU B O 1
ATOM 8685 N N . ALA B 1 483 ? -21.891 -56.156 1.606 1 93.38 483 ALA B N 1
ATOM 8686 C CA . ALA B 1 483 ? -21.938 -54.875 0.911 1 93.38 483 ALA B CA 1
ATOM 8687 C C . ALA B 1 483 ? -20.844 -53.938 1.429 1 93.38 483 ALA B C 1
ATOM 8689 O O . ALA B 1 483 ? -20.141 -53.312 0.642 1 93.38 483 ALA B O 1
ATOM 8690 N N . ALA B 1 484 ? -20.703 -53.844 2.766 1 91.44 484 ALA B N 1
ATOM 8691 C CA . ALA B 1 484 ? -19.672 -53.031 3.383 1 91.44 484 ALA B CA 1
ATOM 8692 C C . ALA B 1 484 ? -18.281 -53.469 2.949 1 91.44 484 ALA B C 1
ATOM 8694 O O . ALA B 1 484 ? -17.422 -52.625 2.645 1 91.44 484 ALA B O 1
ATOM 8695 N N . ARG B 1 485 ? -18.047 -54.719 2.939 1 87.44 485 ARG B N 1
ATOM 8696 C CA . ARG B 1 485 ? -16.75 -55.25 2.51 1 87.44 485 ARG B CA 1
ATOM 8697 C C . ARG B 1 485 ? -16.5 -54.938 1.039 1 87.44 485 ARG B C 1
ATOM 8699 O O . ARG B 1 485 ? -15.375 -54.562 0.664 1 87.44 485 ARG B O 1
ATOM 8706 N N . HIS B 1 486 ? -17.5 -55.156 0.21 1 90.69 486 HIS B N 1
ATOM 8707 C CA . HIS B 1 486 ? -17.375 -54.844 -1.21 1 90.69 486 HIS B CA 1
ATOM 8708 C C . HIS B 1 486 ? -16.938 -53.406 -1.425 1 90.69 486 HIS B C 1
ATOM 8710 O O . HIS B 1 486 ? -16.047 -53.125 -2.227 1 90.69 486 HIS B O 1
ATOM 8716 N N . CYS B 1 487 ? -17.625 -52.469 -0.736 1 91.94 487 CYS B N 1
ATOM 8717 C CA . CYS B 1 487 ? -17.297 -51.062 -0.888 1 91.94 487 CYS B CA 1
ATOM 8718 C C . CYS B 1 487 ? -15.875 -50.781 -0.433 1 91.94 487 CYS B C 1
ATOM 8720 O O . CYS B 1 487 ? -15.18 -49.969 -1.034 1 91.94 487 CYS B O 1
ATOM 8722 N N . ARG B 1 488 ? -15.383 -51.438 0.588 1 86.81 488 ARG B N 1
ATOM 8723 C CA . ARG B 1 488 ? -13.992 -51.312 1.007 1 86.81 488 ARG B CA 1
ATOM 8724 C C . ARG B 1 488 ? -13.047 -51.812 -0.077 1 86.81 488 ARG B C 1
ATOM 8726 O O . ARG B 1 488 ? -12.016 -51.188 -0.344 1 86.81 488 ARG B O 1
ATOM 8733 N N . ASP B 1 489 ? -13.406 -52.844 -0.684 1 84.06 489 ASP B N 1
ATOM 8734 C CA . ASP B 1 489 ? -12.609 -53.406 -1.767 1 84.06 489 ASP B CA 1
ATOM 8735 C C . ASP B 1 489 ? -12.547 -52.469 -2.959 1 84.06 489 ASP B C 1
ATOM 8737 O O . ASP B 1 489 ? -11.562 -52.438 -3.691 1 84.06 489 ASP B O 1
ATOM 8741 N N . GLU B 1 490 ? -13.617 -51.719 -3.16 1 83.81 490 GLU B N 1
ATOM 8742 C CA . GLU B 1 490 ? -13.688 -50.75 -4.242 1 83.81 490 GLU B CA 1
ATOM 8743 C C . GLU B 1 490 ? -12.992 -49.438 -3.854 1 83.81 490 GLU B C 1
ATOM 8745 O O . GLU B 1 490 ? -12.992 -48.469 -4.625 1 83.81 490 GLU B O 1
ATOM 8750 N N . GLY B 1 491 ? -12.453 -49.406 -2.697 1 80.31 491 GLY B N 1
ATOM 8751 C CA . GLY B 1 491 ? -11.695 -48.25 -2.242 1 80.31 491 GLY B CA 1
ATOM 8752 C C . GLY B 1 491 ? -12.555 -47.219 -1.557 1 80.31 491 GLY B C 1
ATOM 8753 O O . GLY B 1 491 ? -12.125 -46.062 -1.36 1 80.31 491 GLY B O 1
ATOM 8754 N N . GLY B 1 492 ? -13.742 -47.5 -1.267 1 85.94 492 GLY B N 1
ATOM 8755 C CA . GLY B 1 492 ? -14.656 -46.625 -0.573 1 85.94 492 GLY B CA 1
ATOM 8756 C C . GLY B 1 492 ? -15.359 -47.281 0.6 1 85.94 492 GLY B C 1
ATOM 8757 O O . GLY B 1 492 ? -14.812 -48.188 1.22 1 85.94 492 GLY B O 1
ATOM 8758 N N . PHE B 1 493 ? -16.531 -46.719 0.979 1 90 493 PHE B N 1
ATOM 8759 C CA . PHE B 1 493 ? -17.359 -47.219 2.061 1 90 493 PHE B CA 1
ATOM 8760 C C . PHE B 1 493 ? -18.828 -47.219 1.658 1 90 493 PHE B C 1
ATOM 8762 O O . PHE B 1 493 ? -19.219 -46.531 0.72 1 90 493 PHE B O 1
ATOM 8769 N N . LEU B 1 494 ? -19.578 -48.188 2.408 1 91.88 494 LEU B N 1
ATOM 8770 C CA . LEU B 1 494 ? -21.031 -48.031 2.275 1 91.88 494 LEU B CA 1
ATOM 8771 C C . LEU B 1 494 ? -21.453 -46.594 2.557 1 91.88 494 LEU B C 1
ATOM 8773 O O . LEU B 1 494 ? -20.953 -45.969 3.488 1 91.88 494 LEU B O 1
ATOM 8777 N N . VAL B 1 495 ? -22.312 -46.094 1.765 1 91.69 495 VAL B N 1
ATOM 8778 C CA . VAL B 1 495 ? -22.578 -44.656 1.668 1 91.69 495 VAL B CA 1
ATOM 8779 C C . VAL B 1 495 ? -23.125 -44.125 2.994 1 91.69 495 VAL B C 1
ATOM 8781 O O . VAL B 1 495 ? -24.016 -44.75 3.586 1 91.69 495 VAL B O 1
ATOM 8784 N N . SER B 1 496 ? -22.5 -43.094 3.533 1 89.5 496 SER B N 1
ATOM 8785 C CA . SER B 1 496 ? -23.094 -42.25 4.562 1 89.5 496 SER B CA 1
ATOM 8786 C C . SER B 1 496 ? -23.734 -41 3.955 1 89.5 496 SER B C 1
ATOM 8788 O O . SER B 1 496 ? -23.141 -40.344 3.107 1 89.5 496 SER B O 1
ATOM 8790 N N . ILE B 1 497 ? -24.938 -40.75 4.305 1 88 497 ILE B N 1
ATOM 8791 C CA . ILE B 1 497 ? -25.703 -39.656 3.758 1 88 497 ILE B CA 1
ATOM 8792 C C . ILE B 1 497 ? -25.766 -38.5 4.777 1 88 497 ILE B C 1
ATOM 8794 O O . ILE B 1 497 ? -26.406 -38.656 5.824 1 88 497 ILE B O 1
ATOM 8798 N N . LEU B 1 498 ? -25.141 -37.438 4.395 1 78.12 498 LEU B N 1
ATOM 8799 C CA . LEU B 1 498 ? -24.859 -36.438 5.41 1 78.12 498 LEU B CA 1
ATOM 8800 C C . LEU B 1 498 ? -25.844 -35.281 5.305 1 78.12 498 LEU B C 1
ATOM 8802 O O . LEU B 1 498 ? -25.922 -34.438 6.215 1 78.12 498 LEU B O 1
ATOM 8806 N N . SER B 1 499 ? -26.578 -35.156 4.176 1 78.94 499 SER B N 1
ATOM 8807 C CA . SER B 1 499 ? -27.5 -34.062 3.982 1 78.94 499 SER B CA 1
ATOM 8808 C C . SER B 1 499 ? -28.703 -34.469 3.143 1 78.94 499 SER B C 1
ATOM 8810 O O . SER B 1 499 ? -28.688 -35.531 2.508 1 78.94 499 SER B O 1
ATOM 8812 N N . GLU B 1 500 ? -29.703 -33.625 3.303 1 82.69 500 GLU B N 1
ATOM 8813 C CA . GLU B 1 500 ? -30.891 -33.844 2.479 1 82.69 500 GLU B CA 1
ATOM 8814 C C . GLU B 1 500 ? -30.547 -33.781 0.993 1 82.69 500 GLU B C 1
ATOM 8816 O O . GLU B 1 500 ? -31.031 -34.594 0.2 1 82.69 500 GLU B O 1
ATOM 8821 N N . ASP B 1 501 ? -29.703 -32.906 0.713 1 80.62 501 ASP B N 1
ATOM 8822 C CA . ASP B 1 501 ? -29.281 -32.75 -0.675 1 80.62 501 ASP B CA 1
ATOM 8823 C C . ASP B 1 501 ? -28.594 -34.031 -1.185 1 80.62 501 ASP B C 1
ATOM 8825 O O . ASP B 1 501 ? -28.828 -34.469 -2.312 1 80.62 501 ASP B O 1
ATOM 8829 N N . GLU B 1 502 ? -27.766 -34.5 -0.37 1 85.75 502 GLU B N 1
ATOM 8830 C CA . GLU B 1 502 ? -27.094 -35.75 -0.759 1 85.75 502 GLU B CA 1
ATOM 8831 C C . GLU B 1 502 ? -28.078 -36.906 -0.927 1 85.75 502 GLU B C 1
ATOM 8833 O O . GLU B 1 502 ? -27.953 -37.719 -1.847 1 85.75 502 GLU B O 1
ATOM 8838 N N . ASN B 1 503 ? -29.094 -37 -0.043 1 90.38 503 ASN B N 1
ATOM 8839 C CA . ASN B 1 503 ? -30.141 -38 -0.127 1 90.38 503 ASN B CA 1
ATOM 8840 C C . ASN B 1 503 ? -30.891 -37.938 -1.452 1 90.38 503 ASN B C 1
ATOM 8842 O O . ASN B 1 503 ? -31.078 -38.938 -2.125 1 90.38 503 ASN B O 1
ATOM 8846 N N . GLU B 1 504 ? -31.219 -36.75 -1.78 1 87.69 504 GLU B N 1
ATOM 8847 C CA . GLU B 1 504 ? -31.938 -36.562 -3.031 1 87.69 504 GLU B CA 1
ATOM 8848 C C . GLU B 1 504 ? -31.047 -36.812 -4.238 1 87.69 504 GLU B C 1
ATOM 8850 O O . GLU B 1 504 ? -31.484 -37.406 -5.223 1 87.69 504 GLU B O 1
ATOM 8855 N N . ALA B 1 505 ? -29.859 -36.469 -4.133 1 87.62 505 ALA B N 1
ATOM 8856 C CA . ALA B 1 505 ? -28.906 -36.656 -5.223 1 87.62 505 ALA B CA 1
ATOM 8857 C C . ALA B 1 505 ? -28.688 -38.156 -5.496 1 87.62 505 ALA B C 1
ATOM 8859 O O . ALA B 1 505 ? -28.578 -38.562 -6.652 1 87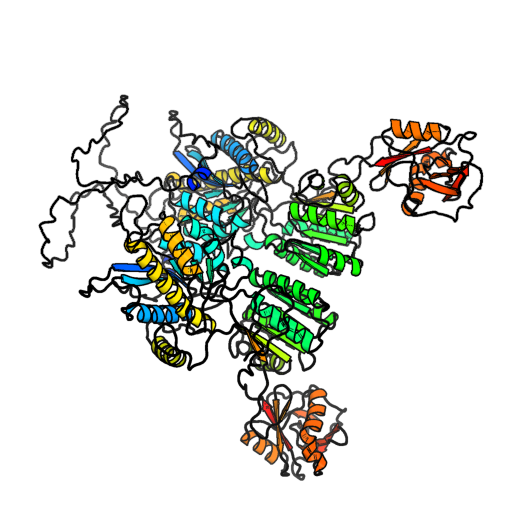.62 505 ALA B O 1
ATOM 8860 N N . LEU B 1 506 ? -28.609 -38.875 -4.461 1 93.19 506 LEU B N 1
ATOM 8861 C CA . LEU B 1 506 ? -28.391 -40.312 -4.625 1 93.19 506 LEU B CA 1
ATOM 8862 C C . LEU B 1 506 ? -29.562 -40.969 -5.367 1 93.19 506 LEU B C 1
ATOM 8864 O O . LEU B 1 506 ? -29.359 -41.844 -6.215 1 93.19 506 LEU B O 1
ATOM 8868 N N . ILE B 1 507 ? -30.766 -40.531 -5.031 1 91.56 507 ILE B N 1
ATOM 8869 C CA . ILE B 1 507 ? -31.953 -41.062 -5.699 1 91.56 507 ILE B CA 1
ATOM 8870 C C . ILE B 1 507 ? -31.922 -40.688 -7.176 1 91.56 507 ILE B C 1
ATOM 8872 O O . ILE B 1 507 ? -32.219 -41.5 -8.047 1 91.56 507 ILE B O 1
ATOM 8876 N N . GLU B 1 508 ? -31.469 -39.531 -7.414 1 88.38 508 GLU B N 1
ATOM 8877 C CA . GLU B 1 508 ? -31.375 -39.062 -8.797 1 88.38 508 GLU B CA 1
ATOM 8878 C C . GLU B 1 508 ? -30.266 -39.812 -9.547 1 88.38 508 GLU B C 1
ATOM 8880 O O . GLU B 1 508 ? -30.469 -40.219 -10.688 1 88.38 508 GLU B O 1
ATOM 8885 N N . LEU B 1 509 ? -29.172 -39.969 -8.93 1 89.69 509 LEU B N 1
ATOM 8886 C CA . LEU B 1 509 ? -28.031 -40.656 -9.539 1 89.69 509 LEU B CA 1
ATOM 8887 C C . LEU B 1 509 ? -28.359 -42.125 -9.812 1 89.69 509 LEU B C 1
ATOM 8889 O O . LEU B 1 509 ? -27.828 -42.719 -10.742 1 89.69 509 LEU B O 1
ATOM 8893 N N . GLY B 1 510 ? -29.25 -42.719 -8.992 1 90.12 510 GLY B N 1
ATOM 8894 C CA . GLY B 1 510 ? -29.609 -44.125 -9.133 1 90.12 510 GLY B CA 1
ATOM 8895 C C . GLY B 1 510 ? -30.781 -44.344 -10.047 1 90.12 510 GLY B C 1
ATOM 8896 O O . GLY B 1 510 ? -31.375 -45.438 -10.055 1 90.12 510 GLY B O 1
ATOM 8897 N N . HIS B 1 511 ? -31.156 -43.375 -10.781 1 87.88 511 HIS B N 1
ATOM 8898 C CA . HIS B 1 511 ? -32.375 -43.406 -11.586 1 87.88 511 HIS B CA 1
ATOM 8899 C C . HIS B 1 511 ? -32.344 -44.594 -12.539 1 87.88 511 HIS B C 1
ATOM 8901 O O . HIS B 1 511 ? -33.406 -45.219 -12.758 1 87.88 511 HIS B O 1
ATOM 8907 N N . ASP B 1 512 ? -31.25 -44.844 -13.164 1 86.44 512 ASP B N 1
ATOM 8908 C CA . ASP B 1 512 ? -31.172 -45.969 -14.094 1 86.44 512 ASP B CA 1
ATOM 8909 C C . ASP B 1 512 ? -31.484 -47.281 -13.383 1 86.44 512 ASP B C 1
ATOM 8911 O O . ASP B 1 512 ? -32.188 -48.156 -13.93 1 86.44 512 ASP B O 1
ATOM 8915 N N . GLN B 1 513 ? -31.047 -47.406 -12.156 1 88.06 513 GLN B N 1
ATOM 8916 C CA . GLN B 1 513 ? -31.328 -48.625 -11.398 1 88.06 513 GLN B CA 1
ATOM 8917 C C . GLN B 1 513 ? -32.781 -48.656 -10.945 1 88.06 513 GLN B C 1
ATOM 8919 O O . GLN B 1 513 ? -33.438 -49.719 -10.945 1 88.06 513 GLN B O 1
ATOM 8924 N N . ILE B 1 514 ? -33.281 -47.531 -10.609 1 87.25 514 ILE B N 1
ATOM 8925 C CA . ILE B 1 514 ? -34.688 -47.438 -10.211 1 87.25 514 ILE B CA 1
ATOM 8926 C C . ILE B 1 514 ? -35.594 -47.844 -11.367 1 87.25 514 ILE B C 1
ATOM 8928 O O . ILE B 1 514 ? -36.562 -48.594 -11.18 1 87.25 514 ILE B O 1
ATOM 8932 N N . PHE B 1 515 ? -35.25 -47.438 -12.484 1 86.44 515 PHE B N 1
ATOM 8933 C CA . PHE B 1 515 ? -35.969 -47.781 -13.688 1 86.44 515 PHE B CA 1
ATOM 8934 C C . PHE B 1 515 ? -35.938 -49.312 -13.906 1 86.44 515 PHE B C 1
ATOM 8936 O O . PHE B 1 515 ? -36.906 -49.875 -14.43 1 86.44 515 PHE B O 1
ATOM 8943 N N . ASN B 1 516 ? -34.906 -49.938 -13.492 1 87 516 ASN B N 1
ATOM 8944 C CA . ASN B 1 516 ? -34.75 -51.375 -13.664 1 87 516 ASN B CA 1
ATOM 8945 C C . ASN B 1 516 ? -35.281 -52.156 -12.461 1 87 516 ASN B C 1
ATOM 8947 O O . ASN B 1 516 ? -35 -53.344 -12.305 1 87 516 ASN B O 1
ATOM 8951 N N . GLY B 1 517 ? -35.938 -51.406 -11.555 1 87.5 517 GLY B N 1
ATOM 8952 C CA . GLY B 1 517 ? -36.656 -52.094 -10.484 1 87.5 517 GLY B CA 1
ATOM 8953 C C . GLY B 1 517 ? -35.906 -52.094 -9.172 1 87.5 517 GLY B C 1
ATOM 8954 O O . GLY B 1 517 ? -36.375 -52.688 -8.195 1 87.5 517 GLY B O 1
ATOM 8955 N N . ILE B 1 518 ? -34.656 -51.594 -9.148 1 91.75 518 ILE B N 1
ATOM 8956 C CA . ILE B 1 518 ? -33.906 -51.5 -7.906 1 91.75 518 ILE B CA 1
ATOM 8957 C C . ILE B 1 518 ? -34.156 -50.125 -7.266 1 91.75 518 ILE B C 1
ATOM 8959 O O . ILE B 1 518 ? -33.688 -49.094 -7.781 1 91.75 518 ILE B O 1
ATOM 8963 N N . ASN B 1 519 ? -34.844 -50.188 -6.168 1 91.88 519 ASN B N 1
ATOM 8964 C CA . ASN B 1 519 ? -35.188 -48.906 -5.551 1 91.88 519 ASN B CA 1
ATOM 8965 C C . ASN B 1 519 ? -34.781 -48.875 -4.086 1 91.88 519 ASN B C 1
ATOM 8967 O O . ASN B 1 519 ? -35.156 -47.938 -3.352 1 91.88 519 ASN B O 1
ATOM 8971 N N . GLN B 1 520 ? -34.094 -49.906 -3.695 1 94 520 GLN B N 1
ATOM 8972 C CA . GLN B 1 520 ? -33.625 -49.969 -2.316 1 94 520 GLN B CA 1
ATOM 8973 C C . GLN B 1 520 ? -32.125 -50.312 -2.264 1 94 520 GLN B C 1
ATOM 8975 O O . GLN B 1 520 ? -31.688 -51.25 -2.953 1 94 520 GLN B O 1
ATOM 8980 N N . TRP B 1 521 ? -31.328 -49.5 -1.478 1 95.94 521 TRP B N 1
ATOM 8981 C CA . TRP B 1 521 ? -29.891 -49.719 -1.37 1 95.94 521 TRP B CA 1
ATOM 8982 C C . TRP B 1 521 ? -29.453 -49.719 0.089 1 95.94 521 TRP B C 1
ATOM 8984 O O . TRP B 1 521 ? -29.906 -48.906 0.886 1 95.94 521 TRP B O 1
ATOM 8994 N N . TRP B 1 522 ? -28.641 -50.688 0.415 1 94.25 522 TRP B N 1
ATOM 8995 C CA . TRP B 1 522 ? -27.984 -50.594 1.717 1 94.25 522 TRP B CA 1
ATOM 8996 C C . TRP B 1 522 ? -27.25 -49.25 1.855 1 94.25 522 TRP B C 1
ATOM 8998 O O . TRP B 1 522 ? -26.609 -48.781 0.906 1 94.25 522 TRP B O 1
ATOM 9008 N N . VAL B 1 523 ? -27.328 -48.656 3.033 1 94 523 VAL B N 1
ATOM 9009 C CA . VAL B 1 523 ? -26.469 -47.531 3.436 1 94 523 VAL B CA 1
ATOM 9010 C C . VAL B 1 523 ? -25.672 -47.906 4.672 1 94 523 VAL B C 1
ATOM 9012 O O . VAL B 1 523 ? -25.875 -49 5.25 1 94 523 VAL B O 1
ATOM 9015 N N . SER B 1 524 ? -24.75 -47.031 5.078 1 92.12 524 SER B N 1
ATOM 9016 C CA . SER B 1 524 ? -23.812 -47.406 6.137 1 92.12 524 SER B CA 1
ATOM 9017 C C . SER B 1 524 ? -24.438 -47.219 7.516 1 92.12 524 SER B C 1
ATOM 9019 O O . SER B 1 524 ? -23.797 -47.5 8.531 1 92.12 524 SER B O 1
ATOM 9021 N N . LEU B 1 525 ? -25.609 -46.812 7.59 1 89.38 525 LEU B N 1
ATOM 9022 C CA . LEU B 1 525 ? -26.281 -46.5 8.852 1 89.38 525 LEU B CA 1
ATOM 9023 C C . LEU B 1 525 ? -26.656 -47.781 9.594 1 89.38 525 LEU B C 1
ATOM 9025 O O . LEU B 1 525 ? -27.219 -48.688 9 1 89.38 525 LEU B O 1
ATOM 9029 N N . THR B 1 526 ? -26.234 -47.812 10.945 1 87.31 526 THR B N 1
ATOM 9030 C CA . THR B 1 526 ? -26.594 -48.938 11.797 1 87.31 526 THR B CA 1
ATOM 9031 C C . THR B 1 526 ? -27.094 -48.438 13.156 1 87.31 526 THR B C 1
ATOM 9033 O O . THR B 1 526 ? -26.828 -47.312 13.555 1 87.31 526 THR B O 1
ATOM 9036 N N . GLN B 1 527 ? -27.938 -49.188 13.688 1 85.38 527 GLN B N 1
ATOM 9037 C CA . GLN B 1 527 ? -28.406 -48.969 15.047 1 85.38 527 GLN B CA 1
ATOM 9038 C C . GLN B 1 527 ? -28.016 -50.094 15.969 1 85.38 527 GLN B C 1
ATOM 9040 O O . GLN B 1 527 ? -28.297 -51.281 15.664 1 85.38 527 GLN B O 1
ATOM 9045 N N . SER B 1 528 ? -27.297 -49.75 17.062 1 79.25 528 SER B N 1
ATOM 9046 C CA . SER B 1 528 ? -26.891 -50.75 18.031 1 79.25 528 SER B CA 1
ATOM 9047 C C . SER B 1 528 ? -28.078 -51.281 18.828 1 79.25 528 SER B C 1
ATOM 9049 O O . SER B 1 528 ? -29.188 -50.719 18.734 1 79.25 528 SER B O 1
ATOM 9051 N N . LYS B 1 529 ? -27.797 -52.312 19.562 1 78.62 529 LYS B N 1
ATOM 9052 C CA . LYS B 1 529 ? -28.828 -52.875 20.422 1 78.62 529 LYS B CA 1
ATOM 9053 C C . LYS B 1 529 ? -29.266 -51.875 21.5 1 78.62 529 LYS B C 1
ATOM 9055 O O . LYS B 1 529 ? -30.391 -51.938 21.984 1 78.62 529 LYS B O 1
ATOM 9060 N N . GLU B 1 530 ? -28.359 -50.969 21.797 1 75.75 530 GLU B N 1
ATOM 9061 C CA . GLU B 1 530 ? -28.641 -49.938 22.812 1 75.75 530 GLU B CA 1
ATOM 9062 C C . GLU B 1 530 ? -29.406 -48.781 22.203 1 75.75 530 GLU B C 1
ATOM 9064 O O . GLU B 1 530 ? -29.859 -47.875 22.922 1 75.75 530 GLU B O 1
ATOM 9069 N N . GLY B 1 531 ? -29.594 -48.812 20.891 1 75.69 531 GLY B N 1
ATOM 9070 C CA . GLY B 1 531 ? -30.375 -47.781 20.219 1 75.69 531 GLY B CA 1
ATOM 9071 C C . GLY B 1 531 ? -29.531 -46.688 19.641 1 75.69 531 GLY B C 1
ATOM 9072 O O . GLY B 1 531 ? -30.062 -45.688 19.141 1 75.69 531 GLY B O 1
ATOM 9073 N N . ASP B 1 532 ? -28.297 -46.875 19.672 1 79 532 ASP B N 1
ATOM 9074 C CA . ASP B 1 532 ? -27.422 -45.844 19.156 1 79 532 ASP B CA 1
ATOM 9075 C C . ASP B 1 532 ? -27.312 -45.906 17.641 1 79 532 ASP B C 1
ATOM 9077 O O . ASP B 1 532 ? -26.969 -46.938 17.078 1 79 532 ASP B O 1
ATOM 9081 N N . LEU B 1 533 ? -27.719 -44.812 17 1 82.81 533 LEU B N 1
ATOM 9082 C CA . LEU B 1 533 ? -27.625 -44.688 15.547 1 82.81 533 LEU B CA 1
ATOM 9083 C C . LEU B 1 533 ? -26.281 -44.094 15.133 1 82.81 533 LEU B C 1
ATOM 9085 O O . LEU B 1 533 ? -25.859 -43.062 15.648 1 82.81 533 LEU B O 1
ATOM 9089 N N . GLN B 1 534 ? -25.562 -44.875 14.266 1 85.5 534 GLN B N 1
ATOM 9090 C CA . GLN B 1 534 ? -24.266 -44.344 13.828 1 85.5 534 GLN B CA 1
ATOM 9091 C C . GLN B 1 534 ? -23.984 -44.75 12.383 1 85.5 534 GLN B C 1
ATOM 9093 O O . GLN B 1 534 ? -24.453 -45.781 11.914 1 85.5 534 GLN B O 1
ATOM 9098 N N . TRP B 1 535 ? -23.266 -43.938 11.695 1 86.69 535 TRP B N 1
ATOM 9099 C CA . TRP B 1 535 ? -22.703 -44.344 10.414 1 86.69 535 TRP B CA 1
ATOM 9100 C C . TRP B 1 535 ? -21.547 -45.312 10.609 1 86.69 535 TRP B C 1
ATOM 9102 O O . TRP B 1 535 ? -20.609 -45 11.359 1 86.69 535 TRP B O 1
ATOM 9112 N N . SER B 1 536 ? -21.609 -46.375 10.008 1 75.62 536 SER B N 1
ATOM 9113 C CA . SER B 1 536 ? -20.594 -47.406 10.219 1 75.62 536 SER B CA 1
ATOM 9114 C C . SER B 1 536 ? -19.609 -47.469 9.055 1 75.62 536 SER B C 1
ATOM 9116 O O . SER B 1 536 ? -18.781 -48.375 8.977 1 75.62 536 SER B O 1
ATOM 9118 N N . GLY B 1 537 ? -19.844 -46.531 8.055 1 65.81 537 GLY B N 1
ATOM 9119 C CA . GLY B 1 537 ? -18.953 -46.438 6.918 1 65.81 537 GLY B CA 1
ATOM 9120 C C . GLY B 1 537 ? -18.359 -45.062 6.742 1 65.81 537 GLY B C 1
ATOM 9121 O O . GLY B 1 537 ? -18.984 -44.062 7.094 1 65.81 537 GLY B O 1
ATOM 9122 N N . GLY B 1 538 ? -16.984 -44.938 6.48 1 60.34 538 GLY B N 1
ATOM 9123 C CA . GLY B 1 538 ? -16.328 -43.656 6.191 1 60.34 538 GLY B CA 1
ATOM 9124 C C . GLY B 1 538 ? -15.891 -42.906 7.438 1 60.34 538 GLY B C 1
ATOM 9125 O O . GLY B 1 538 ? -15.758 -43.5 8.508 1 60.34 538 GLY B O 1
ATOM 9126 N N . GLN B 1 539 ? -15.617 -41.719 7.312 1 60.38 539 GLN B N 1
ATOM 9127 C CA . GLN B 1 539 ? -15.039 -40.906 8.391 1 60.38 539 GLN B CA 1
ATOM 9128 C C . GLN B 1 539 ? -16.125 -40.375 9.32 1 60.38 539 GLN B C 1
ATOM 9130 O O . GLN B 1 539 ? -15.875 -40.188 10.516 1 60.38 539 GLN B O 1
ATOM 9135 N N . GLU B 1 540 ? -17.297 -40.281 8.875 1 64.5 540 GLU B N 1
ATOM 9136 C CA . GLU B 1 540 ? -18.375 -39.719 9.68 1 64.5 540 GLU B CA 1
ATOM 9137 C C . GLU B 1 540 ? -19.125 -40.781 10.461 1 64.5 540 GLU B C 1
ATOM 9139 O O . GLU B 1 540 ? -19.594 -41.781 9.875 1 64.5 540 GLU B O 1
ATOM 9144 N N . ARG B 1 541 ? -19.219 -40.562 11.867 1 72.62 541 ARG B N 1
ATOM 9145 C CA . ARG B 1 541 ? -19.906 -41.531 12.688 1 72.62 541 ARG B CA 1
ATOM 9146 C C . ARG B 1 541 ? -21.25 -41 13.18 1 72.62 541 ARG B C 1
ATOM 9148 O O . ARG B 1 541 ? -22.234 -41.75 13.266 1 72.62 541 ARG B O 1
ATOM 9155 N N . LYS B 1 542 ? -21.219 -39.625 13.297 1 77.38 542 LYS B N 1
ATOM 9156 C CA . LYS B 1 542 ? -22.422 -39.031 13.875 1 77.38 542 LYS B CA 1
ATOM 9157 C C . LYS B 1 542 ? -23.438 -38.688 12.789 1 77.38 542 LYS B C 1
ATOM 9159 O O . LYS B 1 542 ? -23.062 -38.188 11.719 1 77.38 542 LYS B O 1
ATOM 9164 N N . VAL B 1 543 ? -24.656 -39.062 13.102 1 79.06 543 VAL B N 1
ATOM 9165 C CA . VAL B 1 543 ? -25.75 -38.719 12.195 1 79.06 543 VAL B CA 1
ATOM 9166 C C . VAL B 1 543 ? -26.156 -37.25 12.398 1 79.06 543 VAL B C 1
ATOM 9168 O O . VAL B 1 543 ? -26.734 -36.906 13.422 1 79.06 543 VAL B O 1
ATOM 9171 N N . LYS B 1 544 ? -25.859 -36.469 11.461 1 74.12 544 LYS B N 1
ATOM 9172 C CA . LYS B 1 544 ? -26.125 -35.031 11.57 1 74.12 544 LYS B CA 1
ATOM 9173 C C . LYS B 1 544 ? -27.469 -34.656 10.945 1 74.12 544 LYS B C 1
ATOM 9175 O O . LYS B 1 544 ? -28.062 -33.656 11.305 1 74.12 544 LYS B O 1
ATOM 9180 N N . TRP B 1 545 ? -27.891 -35.438 9.977 1 77.19 545 TRP B N 1
ATOM 9181 C CA . TRP B 1 545 ? -29.172 -35.25 9.289 1 77.19 545 TRP B CA 1
ATOM 9182 C C . TRP B 1 545 ? -29.875 -36.594 9.078 1 77.19 545 TRP B C 1
ATOM 9184 O O . TRP B 1 545 ? -29.219 -37.594 8.789 1 77.19 545 TRP B O 1
ATOM 9194 N N . SER B 1 546 ? -31.328 -36.5 9.359 1 81.38 546 SER B N 1
ATOM 9195 C CA . SER B 1 546 ? -32.156 -37.688 9.07 1 81.38 546 SER B CA 1
ATOM 9196 C C . SER B 1 546 ? -33.5 -37.25 8.484 1 81.38 546 SER B C 1
ATOM 9198 O O . SER B 1 546 ? -34.062 -36.219 8.852 1 81.38 546 SER B O 1
ATOM 9200 N N . PRO B 1 547 ? -33.906 -38 7.402 1 76.56 547 PRO B N 1
ATOM 9201 C CA . PRO B 1 547 ? -35.219 -37.688 6.805 1 76.56 547 PRO B CA 1
ATOM 9202 C C . PRO B 1 547 ? -36.375 -37.938 7.75 1 76.56 547 PRO B C 1
ATOM 9204 O O . PRO B 1 547 ? -37.5 -37.438 7.512 1 76.56 547 PRO B O 1
ATOM 9207 N N . TRP B 1 548 ? -36.344 -38.75 8.719 1 73.5 548 TRP B N 1
ATOM 9208 C CA . TRP B 1 548 ? -37.438 -38.938 9.68 1 73.5 548 TRP B CA 1
ATOM 9209 C C . TRP B 1 548 ? -36.875 -39.312 11.047 1 73.5 548 TRP B C 1
ATOM 9211 O O . TRP B 1 548 ? -35.719 -39.656 11.172 1 73.5 548 TRP B O 1
ATOM 9221 N N . LYS B 1 549 ? -37.812 -39.156 12.055 1 66.69 549 LYS B N 1
ATOM 9222 C CA . LYS B 1 549 ? -37.469 -39.562 13.406 1 66.69 549 LYS B CA 1
ATOM 9223 C C . LYS B 1 549 ? -37.438 -41.062 13.531 1 66.69 549 LYS B C 1
ATOM 9225 O O . LYS B 1 549 ? -38.438 -41.75 13.188 1 66.69 549 LYS B O 1
ATOM 9230 N N . HIS B 1 550 ? -36.344 -41.688 13.68 1 62.44 550 HIS B N 1
ATOM 9231 C CA . HIS B 1 550 ? -36.156 -43.125 13.727 1 62.44 550 HIS B CA 1
ATOM 9232 C C . HIS B 1 550 ? -36.625 -43.688 15.078 1 62.44 550 HIS B C 1
ATOM 9234 O O . HIS B 1 550 ? -36.281 -43.125 16.125 1 62.44 550 HIS B O 1
ATOM 9240 N N . ASP B 1 551 ? -37.625 -44.438 15.039 1 62.09 551 ASP B N 1
ATOM 9241 C CA . ASP B 1 551 ? -37.969 -45.156 16.266 1 62.09 551 ASP B CA 1
ATOM 9242 C C . ASP B 1 551 ? -36.844 -46.125 16.672 1 62.09 551 ASP B C 1
ATOM 9244 O O . ASP B 1 551 ? -36.219 -46.75 15.805 1 62.09 551 ASP B O 1
ATOM 9248 N N . ILE B 1 552 ? -36.344 -46.031 17.781 1 59 552 ILE B N 1
ATOM 9249 C CA . ILE B 1 552 ? -35.344 -46.938 18.312 1 59 552 ILE B CA 1
ATOM 9250 C C . ILE B 1 552 ? -35.906 -48.344 18.391 1 59 552 ILE B C 1
ATOM 9252 O O . ILE B 1 552 ? -36.875 -48.594 19.109 1 59 552 ILE B O 1
ATOM 9256 N N . LEU B 1 553 ? -35.625 -49.156 17.453 1 63.75 553 LEU B N 1
ATOM 9257 C CA . LEU B 1 553 ? -35.938 -50.562 17.578 1 63.75 553 LEU B CA 1
ATOM 9258 C C . LEU B 1 553 ? -35.062 -51.25 18.609 1 63.75 553 LEU B C 1
ATOM 9260 O O . LEU B 1 553 ? -33.875 -51.5 18.344 1 63.75 553 LEU B O 1
ATOM 9264 N N . LYS B 1 554 ? -35.438 -51.344 19.766 1 64.81 554 LYS B N 1
ATOM 9265 C CA . LYS B 1 554 ? -34.719 -51.938 20.891 1 64.81 554 LYS B CA 1
ATOM 9266 C C . LYS B 1 554 ? -34.469 -53.406 20.688 1 64.81 554 LYS B C 1
ATOM 9268 O O . LYS B 1 554 ? -35.281 -54.094 20.031 1 64.81 554 LYS B O 1
ATOM 9273 N N . ASP B 1 555 ? -33.25 -54.062 21.078 1 65.12 555 ASP B N 1
ATOM 9274 C CA . ASP B 1 555 ? -32.781 -55.438 21.234 1 65.12 555 ASP B CA 1
ATOM 9275 C C . ASP B 1 555 ? -32.562 -56.094 19.875 1 65.12 555 ASP B C 1
ATOM 9277 O O . ASP B 1 555 ? -32.469 -57.312 19.766 1 65.12 555 ASP B O 1
ATOM 9281 N N . LEU B 1 556 ? -32.562 -55.219 18.781 1 70.56 556 LEU B N 1
ATOM 9282 C CA . LEU B 1 556 ? -32.25 -55.781 17.469 1 70.56 556 LEU B CA 1
ATOM 9283 C C . LEU B 1 556 ? -31.203 -54.938 16.75 1 70.56 556 LEU B C 1
ATOM 9285 O O . LEU B 1 556 ? -31.297 -53.719 16.703 1 70.56 556 LEU B O 1
ATOM 9289 N N . GLU B 1 557 ? -30.188 -55.625 16.406 1 76.69 557 GLU B N 1
ATOM 9290 C CA . GLU B 1 557 ? -29.25 -54.969 15.508 1 76.69 557 GLU B CA 1
ATOM 9291 C C . GLU B 1 557 ? -29.906 -54.656 14.164 1 76.69 557 GLU B C 1
ATOM 9293 O O . GLU B 1 557 ? -30.406 -55.531 13.484 1 76.69 557 GLU B O 1
ATOM 9298 N N . THR B 1 558 ? -29.984 -53.312 13.922 1 85.5 558 THR B N 1
ATOM 9299 C CA . THR B 1 558 ? -30.719 -52.875 12.734 1 85.5 558 THR B CA 1
ATOM 9300 C C . THR B 1 558 ? -29.797 -52.156 11.758 1 85.5 558 THR B C 1
ATOM 9302 O O . THR B 1 558 ? -28.906 -51.406 12.172 1 85.5 558 THR B O 1
ATOM 9305 N N . CYS B 1 559 ? -29.906 -52.594 10.539 1 89.44 559 CYS B N 1
ATOM 9306 C CA . CYS B 1 559 ? -29.281 -51.906 9.422 1 89.44 559 CYS B CA 1
ATOM 9307 C C . CYS B 1 559 ? -30.312 -51.156 8.594 1 89.44 559 CYS B C 1
ATOM 9309 O O . CYS B 1 559 ? -31.516 -51.406 8.703 1 89.44 559 CYS B O 1
ATOM 9311 N N . TYR B 1 560 ? -29.781 -50.188 7.793 1 90.5 560 TYR B N 1
ATOM 9312 C CA . TYR B 1 560 ? -30.75 -49.344 7.105 1 90.5 560 TYR B CA 1
ATOM 9313 C C . TYR B 1 560 ? -30.531 -49.375 5.598 1 90.5 560 TYR B C 1
ATOM 9315 O O . TYR B 1 560 ? -29.406 -49.594 5.133 1 90.5 560 TYR B O 1
ATOM 9323 N N . ILE B 1 561 ? -31.609 -49.188 4.871 1 92.62 561 ILE B N 1
ATOM 9324 C CA . ILE B 1 561 ? -31.594 -49.031 3.422 1 92.62 561 ILE B CA 1
ATOM 9325 C C . ILE B 1 561 ? -32.156 -47.656 3.049 1 92.62 561 ILE B C 1
ATOM 9327 O O . ILE B 1 561 ? -32.938 -47.094 3.797 1 92.62 561 ILE B O 1
ATOM 9331 N N . LEU B 1 562 ? -31.703 -47.125 2.012 1 94 562 LEU B N 1
ATOM 9332 C CA . LEU B 1 562 ? -32.344 -46 1.349 1 94 562 LEU B CA 1
ATOM 9333 C C . LEU B 1 562 ? -33.438 -46.469 0.399 1 94 562 LEU B C 1
ATOM 9335 O O . LEU B 1 562 ? -33.188 -47.219 -0.525 1 94 562 LEU B O 1
ATOM 9339 N N . ASP B 1 563 ? -34.594 -46.062 0.667 1 92.44 563 ASP B N 1
ATOM 9340 C CA . ASP B 1 563 ? -35.75 -46.344 -0.198 1 92.44 563 ASP B CA 1
ATOM 9341 C C . ASP B 1 563 ? -36.062 -45.156 -1.116 1 92.44 563 ASP B C 1
ATOM 9343 O O . ASP B 1 563 ? -36.438 -44.094 -0.648 1 92.44 563 ASP B O 1
ATOM 9347 N N . ALA B 1 564 ? -35.938 -45.375 -2.385 1 92 564 ALA B N 1
ATOM 9348 C CA . ALA B 1 564 ? -36.062 -44.312 -3.359 1 92 564 ALA B CA 1
ATOM 9349 C C . ALA B 1 564 ? -37.5 -43.844 -3.482 1 92 564 ALA B C 1
ATOM 9351 O O . ALA B 1 564 ? -37.75 -42.656 -3.713 1 92 564 ALA B O 1
ATOM 9352 N N . ALA B 1 565 ? -38.438 -44.688 -3.389 1 86.62 565 ALA B N 1
ATOM 9353 C CA . ALA B 1 565 ? -39.875 -44.375 -3.541 1 86.62 565 ALA B CA 1
ATOM 9354 C C . ALA B 1 565 ? -40.344 -43.5 -2.385 1 86.62 565 ALA B C 1
ATOM 9356 O O . ALA B 1 565 ? -41.062 -42.5 -2.598 1 86.62 565 ALA B O 1
ATOM 9357 N N . LEU B 1 566 ? -39.875 -43.812 -1.201 1 87.25 566 LEU B N 1
ATOM 9358 C CA . LEU B 1 566 ? -40.312 -43.094 -0.014 1 87.25 566 LEU B CA 1
ATOM 9359 C C . LEU B 1 566 ? -39.344 -41.938 0.301 1 87.25 566 LEU B C 1
ATOM 9361 O O . LEU B 1 566 ? -39.625 -41.094 1.146 1 87.25 566 LEU B O 1
ATOM 9365 N N . LYS B 1 567 ? -38.156 -41.938 -0.357 1 89.25 567 LYS B N 1
ATOM 9366 C CA . LYS B 1 567 ? -37.094 -40.938 -0.176 1 89.25 567 LYS B CA 1
ATOM 9367 C C . LYS B 1 567 ? -36.625 -40.906 1.274 1 89.25 567 LYS B C 1
ATOM 9369 O O . LYS B 1 567 ? -36.344 -39.812 1.805 1 89.25 567 LYS B O 1
ATOM 9374 N N . THR B 1 568 ? -36.688 -42.031 1.933 1 90 568 THR B N 1
ATOM 9375 C CA . THR B 1 568 ? -36.344 -42.125 3.346 1 90 568 THR B CA 1
ATOM 9376 C C . THR B 1 568 ? -35.469 -43.344 3.615 1 90 568 THR B C 1
ATOM 9378 O O . THR B 1 568 ? -35.188 -44.125 2.697 1 90 568 THR B O 1
ATOM 9381 N N . TRP B 1 569 ? -35.094 -43.5 4.949 1 91.31 569 TRP B N 1
ATOM 9382 C CA . TRP B 1 569 ? -34.312 -44.656 5.391 1 91.31 569 TRP B CA 1
ATOM 9383 C C . TRP B 1 569 ? -35.219 -45.656 6.113 1 91.31 569 TRP B C 1
ATOM 9385 O O . TRP B 1 569 ? -36.031 -45.281 6.941 1 91.31 569 TRP B O 1
ATOM 9395 N N . LEU B 1 570 ? -35.125 -46.938 5.797 1 87.56 570 LEU B N 1
ATOM 9396 C CA . LEU B 1 570 ? -35.938 -48 6.43 1 87.56 570 LEU B CA 1
ATOM 9397 C C . LEU B 1 570 ? -35.031 -48.969 7.184 1 87.56 570 LEU B C 1
ATOM 9399 O O . LEU B 1 570 ? -33.969 -49.375 6.695 1 87.56 570 LEU B O 1
ATOM 9403 N N . PRO B 1 571 ? -35.438 -49.312 8.391 1 87.25 571 PRO B N 1
ATOM 9404 C CA . PRO B 1 571 ? -34.688 -50.312 9.148 1 87.25 571 PRO B CA 1
ATOM 9405 C C . PRO B 1 571 ? -34.906 -51.719 8.617 1 87.25 571 PRO B C 1
ATOM 9407 O O . PRO B 1 571 ? -36 -52.094 8.227 1 87.25 571 PRO B O 1
ATOM 9410 N N . MET B 1 572 ? -33.812 -52.406 8.469 1 87.88 572 MET B N 1
ATOM 9411 C CA . MET B 1 572 ? -33.844 -53.812 8.047 1 87.88 572 MET B CA 1
ATOM 9412 C C . MET B 1 572 ? -32.938 -54.656 8.938 1 87.88 572 MET B C 1
ATOM 9414 O O . MET B 1 572 ? -32.031 -54.125 9.594 1 87.88 572 MET B O 1
ATOM 9418 N N . LYS B 1 573 ? -33.25 -55.969 8.984 1 82.75 573 LYS B N 1
ATOM 9419 C CA . LYS B 1 573 ? -32.344 -56.875 9.672 1 82.75 573 LYS B CA 1
ATOM 9420 C C . LYS B 1 573 ? -31.016 -57 8.938 1 82.75 573 LYS B C 1
ATOM 9422 O O . LYS B 1 573 ? -30.984 -57.188 7.719 1 82.75 573 LYS B O 1
ATOM 9427 N N . CYS B 1 574 ? -29.953 -56.906 9.609 1 81.31 574 CYS B N 1
ATOM 9428 C CA . CYS B 1 574 ? -28.609 -56.875 9.023 1 81.31 574 CYS B CA 1
ATOM 9429 C C . CYS B 1 574 ? -28.266 -58.219 8.391 1 81.31 574 CYS B C 1
ATOM 9431 O O . CYS B 1 574 ? -27.562 -58.281 7.387 1 81.31 574 CYS B O 1
ATOM 9433 N N . THR B 1 575 ? -28.516 -59.312 9 1 78.44 575 THR B N 1
ATOM 9434 C CA . THR B 1 575 ? -28 -60.625 8.641 1 78.44 575 THR B CA 1
ATOM 9435 C C . THR B 1 575 ? -28.953 -61.344 7.691 1 78.44 575 THR B C 1
ATOM 9437 O O . THR B 1 575 ? -28.516 -62.156 6.883 1 78.44 575 THR B O 1
ATOM 9440 N N . SER B 1 576 ? -30.281 -61.156 7.605 1 76.62 576 SER B N 1
ATOM 9441 C CA . SER B 1 576 ? -31.203 -62.062 6.906 1 76.62 576 SER B CA 1
ATOM 9442 C C . SER B 1 576 ? -31.734 -61.406 5.641 1 76.62 576 SER B C 1
ATOM 9444 O O . SER B 1 576 ? -32.531 -62 4.914 1 76.62 576 SER B O 1
ATOM 9446 N N . THR B 1 577 ? -31.219 -60.281 5.238 1 84.5 577 THR B N 1
ATOM 9447 C CA . THR B 1 577 ? -31.734 -59.594 4.074 1 84.5 577 THR B CA 1
ATOM 9448 C C . THR B 1 577 ? -30.609 -59.156 3.139 1 84.5 577 THR B C 1
ATOM 9450 O O . THR B 1 577 ? -29.469 -58.969 3.58 1 84.5 577 THR B O 1
ATOM 9453 N N . VAL B 1 578 ? -30.922 -59.281 1.853 1 92.31 578 VAL B N 1
ATOM 9454 C CA . VAL B 1 578 ? -29.938 -58.844 0.861 1 92.31 578 VAL B CA 1
ATOM 9455 C C . VAL B 1 578 ? -30.531 -57.719 0.014 1 92.31 578 VAL B C 1
ATOM 9457 O O . VAL B 1 578 ? -31.719 -57.75 -0.324 1 92.31 578 VAL B O 1
ATOM 9460 N N . TYR B 1 579 ? -29.766 -56.688 -0.168 1 94.06 579 TYR B N 1
ATOM 9461 C CA . TYR B 1 579 ? -30.141 -55.562 -1.007 1 94.06 579 TYR B CA 1
ATOM 9462 C C . TYR B 1 579 ? -28.969 -55.125 -1.888 1 94.06 579 TYR B C 1
ATOM 9464 O O . TYR B 1 579 ? -27.812 -55.5 -1.635 1 94.06 579 TYR B O 1
ATOM 9472 N N . SER B 1 580 ? -29.328 -54.5 -3.02 1 95.31 580 SER B N 1
ATOM 9473 C CA . SER B 1 580 ? -28.312 -53.688 -3.682 1 95.31 580 SER B CA 1
ATOM 9474 C C . SER B 1 580 ? -27.781 -52.594 -2.758 1 95.31 580 SER B C 1
ATOM 9476 O O . SER B 1 580 ? -28.328 -52.375 -1.671 1 95.31 580 SER B O 1
ATOM 9478 N N . PHE B 1 581 ? -26.656 -52 -3.1 1 95 581 PHE B N 1
ATOM 9479 C CA . PHE B 1 581 ? -26.047 -51.031 -2.168 1 95 581 PHE B CA 1
ATOM 9480 C C . PHE B 1 581 ? -25.25 -49.969 -2.914 1 95 581 PHE B C 1
ATOM 9482 O O . PHE B 1 581 ? -25 -50.125 -4.113 1 95 581 PHE B O 1
ATOM 9489 N N . ILE B 1 582 ? -24.953 -48.875 -2.219 1 95.06 582 ILE B N 1
ATOM 9490 C CA . ILE B 1 582 ? -24.219 -47.75 -2.764 1 95.06 582 ILE B CA 1
ATOM 9491 C C . ILE B 1 582 ? -22.906 -47.562 -2.018 1 95.06 582 ILE B C 1
ATOM 9493 O O . ILE B 1 582 ? -22.875 -47.531 -0.784 1 95.06 582 ILE B O 1
ATOM 9497 N N . CYS B 1 583 ? -21.844 -47.5 -2.793 1 93 583 CYS B N 1
ATOM 9498 C CA . CYS B 1 583 ? -20.547 -47.188 -2.244 1 93 583 CYS B CA 1
ATOM 9499 C C . CYS B 1 583 ? -20.234 -45.688 -2.424 1 93 583 CYS B C 1
ATOM 9501 O O . CYS B 1 583 ? -20.688 -45.062 -3.381 1 93 583 CYS B O 1
ATOM 9503 N N . LYS B 1 584 ? -19.562 -45.188 -1.519 1 89.94 584 LYS B N 1
ATOM 9504 C CA . LYS B 1 584 ? -19.156 -43.781 -1.512 1 89.94 584 LYS B CA 1
ATOM 9505 C C . LYS B 1 584 ? -17.672 -43.625 -1.266 1 89.94 584 LYS B C 1
ATOM 9507 O O . LYS B 1 584 ? -17.094 -44.312 -0.399 1 89.94 584 LYS B O 1
ATOM 9512 N N . LYS B 1 585 ? -17.031 -42.969 -2.119 1 82.25 585 LYS B N 1
ATOM 9513 C CA . LYS B 1 585 ? -15.656 -42.531 -1.865 1 82.25 585 LYS B CA 1
ATOM 9514 C C . LYS B 1 585 ? -15.422 -41.094 -2.283 1 82.25 585 LYS B C 1
ATOM 9516 O O . LYS B 1 585 ? -16.219 -40.531 -3.031 1 82.25 585 LYS B O 1
ATOM 9521 N N . ARG B 1 586 ? -14.508 -40.594 -1.658 1 71.38 586 ARG B N 1
ATOM 9522 C CA . ARG B 1 586 ? -14.148 -39.219 -2.029 1 71.38 586 ARG B CA 1
ATOM 9523 C C . ARG B 1 586 ? -13.641 -39.156 -3.467 1 71.38 586 ARG B C 1
ATOM 9525 O O . ARG B 1 586 ? -12.922 -40.062 -3.916 1 71.38 586 ARG B O 1
ATOM 9532 N N . ALA B 1 587 ? -14.406 -38.438 -4.25 1 63.78 587 ALA B N 1
ATOM 9533 C CA . ALA B 1 587 ? -13.977 -38.281 -5.637 1 63.78 587 ALA B CA 1
ATOM 9534 C C . ALA B 1 587 ? -12.508 -37.906 -5.719 1 63.78 587 ALA B C 1
ATOM 9536 O O . ALA B 1 587 ? -11.992 -37.188 -4.844 1 63.78 587 ALA B O 1
ATOM 9537 N N . GLY B 1 588 ? -11.773 -38.875 -6.434 1 54.41 588 GLY B N 1
ATOM 9538 C CA . GLY B 1 588 ? -10.375 -38.531 -6.652 1 54.41 588 GLY B CA 1
ATOM 9539 C C . GLY B 1 588 ? -10.18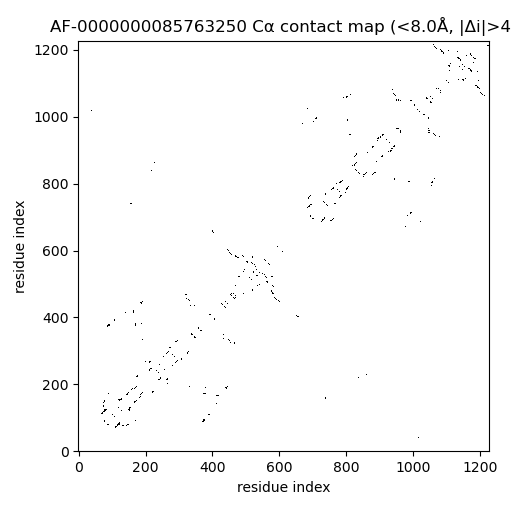8 -37.188 -7.348 1 54.41 588 GLY B C 1
ATOM 9540 O O . GLY B 1 588 ? -11.141 -36.625 -7.895 1 54.41 588 GLY B O 1
ATOM 9541 N N . LYS B 1 589 ? -9.156 -36.531 -6.965 1 46.66 589 LYS B N 1
ATOM 9542 C CA . LYS B 1 589 ? -8.734 -35.188 -7.352 1 46.66 589 LYS B CA 1
ATOM 9543 C C . LYS B 1 589 ? -8.523 -35.094 -8.859 1 46.66 589 LYS B C 1
ATOM 9545 O O . LYS B 1 589 ? -7.801 -35.875 -9.445 1 46.66 589 LYS B O 1
ATOM 9550 N N . TYR B 1 590 ? -9.547 -35.438 -9.773 1 38.22 590 TYR B N 1
ATOM 9551 C CA . TYR B 1 590 ? -8.922 -35.219 -11.07 1 38.22 590 TYR B CA 1
ATOM 9552 C C . TYR B 1 590 ? -8.508 -33.781 -11.242 1 38.22 590 TYR B C 1
ATOM 9554 O O . TYR B 1 590 ? -9.016 -32.906 -10.547 1 38.22 590 TYR B O 1
ATOM 9562 N N . SER B 1 591 ? -7.555 -33.656 -12.32 1 33.09 591 SER B N 1
ATOM 9563 C CA . SER B 1 591 ? -6.816 -32.562 -12.953 1 33.09 591 SER B CA 1
ATOM 9564 C C . SER B 1 591 ? -7.738 -31.391 -13.305 1 33.09 591 SER B C 1
ATOM 9566 O O . SER B 1 591 ? -8.961 -31.547 -13.305 1 33.09 591 SER B O 1
ATOM 9568 N N . ASN B 1 592 ? -7.09 -30.359 -13.828 1 32.28 592 ASN B N 1
ATOM 9569 C CA . ASN B 1 592 ? -7.312 -29.031 -14.367 1 32.28 592 ASN B CA 1
ATOM 9570 C C . ASN B 1 592 ? -8.43 -29.031 -15.414 1 32.28 592 ASN B C 1
ATOM 9572 O O . ASN B 1 592 ? -8.281 -29.625 -16.484 1 32.28 592 ASN B O 1
ATOM 9576 N N . PHE B 1 593 ? -9.539 -29.359 -15.102 1 29.2 593 PHE B N 1
ATOM 9577 C CA . PHE B 1 593 ? -10.367 -29 -16.25 1 29.2 593 PHE B CA 1
ATOM 9578 C C . PHE B 1 593 ? -10.078 -27.578 -16.703 1 29.2 593 PHE B C 1
ATOM 9580 O O . PHE B 1 593 ? -10.266 -26.625 -15.93 1 29.2 593 PHE B O 1
ATOM 9587 N N . GLN B 1 594 ? -9.062 -27.484 -17.406 1 29.89 594 GLN B N 1
ATOM 9588 C CA . GLN B 1 594 ? -8.852 -26.25 -18.156 1 29.89 594 GLN B CA 1
ATOM 9589 C C . GLN B 1 594 ? -10.094 -25.891 -18.969 1 29.89 594 GLN B C 1
ATOM 9591 O O . GLN B 1 594 ? -10.594 -26.703 -19.75 1 29.89 594 GLN B O 1
ATOM 9596 N N . HIS B 1 595 ? -11.039 -25.406 -18.438 1 27.81 595 HIS B N 1
ATOM 9597 C CA . HIS B 1 595 ? -11.852 -24.812 -19.484 1 27.81 595 HIS B CA 1
ATOM 9598 C C . HIS B 1 595 ? -10.984 -24.125 -20.547 1 27.81 595 HIS B C 1
ATOM 9600 O O . HIS B 1 595 ? -10.195 -23.234 -20.219 1 27.81 595 HIS B O 1
ATOM 9606 N N . ASP B 1 596 ? -10.57 -24.75 -21.547 1 28.27 596 ASP B N 1
ATOM 9607 C CA . ASP B 1 596 ? -9.703 -24.281 -22.625 1 28.27 596 ASP B CA 1
ATOM 9608 C C . ASP B 1 596 ? -9.812 -22.781 -22.812 1 28.27 596 ASP B C 1
ATOM 9610 O O . ASP B 1 596 ? -8.805 -22.062 -22.75 1 28.27 596 ASP B O 1
ATOM 9614 N N . ASN B 1 597 ? -10.305 -22.281 -24.188 1 26.23 597 ASN B N 1
ATOM 9615 C CA . ASN B 1 597 ? -9.922 -21.203 -25.094 1 26.23 597 ASN B CA 1
ATOM 9616 C C . ASN B 1 597 ? -10.594 -19.891 -24.719 1 26.23 597 ASN B C 1
ATOM 9618 O O . ASN B 1 597 ? -11.305 -19.297 -25.531 1 26.23 597 ASN B O 1
ATOM 9622 N N . PHE B 1 598 ? -11.117 -19.781 -23.609 1 25.97 598 PHE B N 1
ATOM 9623 C CA . PHE B 1 598 ? -11.508 -18.375 -23.797 1 25.97 598 PHE B CA 1
ATOM 9624 C C . PHE B 1 598 ? -10.289 -17.469 -23.688 1 25.97 598 PHE B C 1
ATOM 9626 O O . PHE B 1 598 ? -9.539 -17.531 -22.703 1 25.97 598 PHE B O 1
ATOM 9633 N N . CYS B 1 599 ? -9.492 -17.484 -24.688 1 29.77 599 CYS B N 1
ATOM 9634 C CA . CYS B 1 599 ? -8.414 -16.516 -24.781 1 29.77 599 CYS B CA 1
ATOM 9635 C C . CYS B 1 599 ? -8.953 -15.094 -24.812 1 29.77 599 CYS B C 1
ATOM 9637 O O . CYS B 1 599 ? -9.867 -14.789 -25.578 1 29.77 599 CYS B O 1
ATOM 9639 N N . TYR B 1 600 ? -9.039 -14.539 -23.719 1 28.47 600 TYR B N 1
ATOM 9640 C CA . TYR B 1 600 ? -9.305 -13.109 -23.828 1 28.47 600 TYR B CA 1
ATOM 9641 C C . TYR B 1 600 ? -8.031 -12.336 -24.141 1 28.47 600 TYR B C 1
ATOM 9643 O O . TYR B 1 600 ? -6.992 -12.562 -23.516 1 28.47 600 TYR B O 1
ATOM 9651 N N . ARG B 1 601 ? -7.82 -12.062 -25.438 1 27.75 601 ARG B N 1
ATOM 9652 C CA . ARG B 1 601 ? -6.758 -11.102 -25.703 1 27.75 601 ARG B CA 1
ATOM 9653 C C . ARG B 1 601 ? -7.016 -9.781 -24.984 1 27.75 601 ARG B C 1
ATOM 9655 O O . ARG B 1 601 ? -8.086 -9.195 -25.125 1 27.75 601 ARG B O 1
ATOM 9662 N N . LEU B 1 602 ? -6.398 -9.617 -23.938 1 29.72 602 LEU B N 1
ATOM 9663 C CA . LEU B 1 602 ? -6.48 -8.438 -23.078 1 29.72 602 LEU B CA 1
ATOM 9664 C C . LEU B 1 602 ? -6.176 -7.172 -23.875 1 29.72 602 LEU B C 1
ATOM 9666 O O . LEU B 1 602 ? -5.148 -6.527 -23.656 1 29.72 602 LEU B O 1
ATOM 9670 N N . THR B 1 603 ? -6.363 -7.043 -25.281 1 25.92 603 THR B N 1
ATOM 9671 C CA . THR B 1 603 ? -5.957 -5.746 -25.812 1 25.92 603 THR B CA 1
ATOM 9672 C C . THR B 1 603 ? -6.734 -4.617 -25.141 1 25.92 603 THR B C 1
ATOM 9674 O O . THR B 1 603 ? -7.672 -4.871 -24.391 1 25.92 603 THR B O 1
ATOM 9677 N N . GLU B 1 604 ? -6.965 -3.49 -25.969 1 24.58 604 GLU B N 1
ATOM 9678 C CA . GLU B 1 604 ? -7.539 -2.176 -25.703 1 24.58 604 GLU B CA 1
ATOM 9679 C C . GLU B 1 604 ? -8.953 -2.293 -25.141 1 24.58 604 GLU B C 1
ATOM 9681 O O . GLU B 1 604 ? -9.648 -3.275 -25.406 1 24.58 604 GLU B O 1
ATOM 9686 N N . PRO B 1 605 ? -9.391 -1.319 -24.203 1 26.83 605 PRO B N 1
ATOM 9687 C CA . PRO B 1 605 ? -10.727 -1.162 -23.625 1 26.83 605 PRO B CA 1
ATOM 9688 C C . PRO B 1 605 ? -11.836 -1.521 -24.594 1 26.83 605 PRO B C 1
ATOM 9690 O O . PRO B 1 605 ? -13.008 -1.221 -24.344 1 26.83 605 PRO B O 1
ATOM 9693 N N . THR B 1 606 ? -11.617 -1.668 -25.953 1 24.2 606 THR B N 1
ATOM 9694 C CA . THR B 1 606 ? -12.82 -1.682 -26.781 1 24.2 606 THR B CA 1
ATOM 9695 C C . THR B 1 606 ? -13.625 -2.957 -26.547 1 24.2 606 THR B C 1
ATOM 9697 O O . THR B 1 606 ? -13.086 -3.951 -26.047 1 24.2 606 THR B O 1
ATOM 9700 N N . THR B 1 607 ? -14.984 -3.021 -27.016 1 27.08 607 THR B N 1
ATOM 9701 C CA . THR B 1 607 ? -16.219 -3.789 -27.141 1 27.08 607 THR B CA 1
ATOM 9702 C C . THR B 1 607 ? -15.938 -5.188 -27.688 1 27.08 607 THR B C 1
ATOM 9704 O O . THR B 1 607 ? -16.844 -5.859 -28.188 1 27.08 607 THR B O 1
ATOM 9707 N N . ASN B 1 608 ? -14.656 -5.668 -27.938 1 25.48 608 ASN B N 1
ATOM 9708 C CA . ASN B 1 608 ? -14.75 -6.797 -28.859 1 25.48 608 ASN B CA 1
ATOM 9709 C C . ASN B 1 608 ? -15.25 -8.055 -28.141 1 25.48 608 ASN B C 1
ATOM 9711 O O . ASN B 1 608 ? -14.906 -8.297 -26.984 1 25.48 608 ASN B O 1
ATOM 9715 N N . PRO B 1 609 ? -16.219 -8.852 -28.719 1 28.2 609 PRO B N 1
ATOM 9716 C CA . PRO B 1 609 ? -16.828 -10.094 -28.266 1 28.2 609 PRO B CA 1
ATOM 9717 C C . PRO B 1 609 ? -15.805 -11.156 -27.875 1 28.2 609 PRO B C 1
ATOM 9719 O O . PRO B 1 609 ? -14.672 -11.125 -28.344 1 28.2 609 PRO B O 1
ATOM 9722 N N . PRO B 1 610 ? -15.977 -11.898 -26.844 1 30.03 610 PRO B N 1
ATOM 9723 C CA . PRO B 1 610 ? -15.117 -13.008 -26.422 1 30.03 610 PRO B CA 1
ATOM 9724 C C . PRO B 1 610 ? -14.68 -13.898 -27.594 1 30.03 610 PRO B C 1
ATOM 9726 O O . PRO B 1 610 ? -15.5 -14.266 -28.438 1 30.03 610 PRO B O 1
ATOM 9729 N N . LEU B 1 611 ? -13.477 -13.664 -28.203 1 27.86 611 LEU B N 1
ATOM 9730 C CA . LEU B 1 611 ? -13.023 -14.492 -29.328 1 27.86 611 LEU B CA 1
ATOM 9731 C C . LEU B 1 611 ? -12.766 -15.922 -28.875 1 27.86 611 LEU B C 1
ATOM 9733 O O . LEU B 1 611 ? -12.398 -16.156 -27.719 1 27.86 611 LEU B O 1
ATOM 9737 N N . LYS B 1 612 ? -13.266 -16.969 -29.547 1 28.19 612 LYS B N 1
ATOM 9738 C CA . LYS B 1 612 ? -12.984 -18.406 -29.453 1 28.19 612 LYS B CA 1
ATOM 9739 C C . LYS B 1 612 ? -11.484 -18.672 -29.406 1 28.19 612 LYS B C 1
ATOM 9741 O O . LYS B 1 612 ? -10.734 -18.156 -30.234 1 28.19 612 LYS B O 1
ATOM 9746 N N . CYS B 1 613 ? -10.898 -18.922 -28.312 1 30.61 613 CYS B N 1
ATOM 9747 C CA . CYS B 1 613 ? -9.492 -19.281 -28.219 1 30.61 613 CYS B CA 1
ATOM 9748 C C . CYS B 1 613 ? -9.148 -20.391 -29.219 1 30.61 613 CYS B C 1
ATOM 9750 O O . CYS B 1 613 ? -9.781 -21.438 -29.219 1 30.61 613 CYS B O 1
ATOM 9752 N N . LYS B 1 614 ? -8.805 -20.125 -30.562 1 30.45 614 LYS B N 1
ATOM 9753 C CA . LYS B 1 614 ? -8.281 -21.188 -31.422 1 30.45 614 LYS B CA 1
ATOM 9754 C C . LYS B 1 614 ? -6.926 -21.688 -30.922 1 30.45 614 LYS B C 1
ATOM 9756 O O . LYS B 1 614 ? -6.074 -20.891 -30.531 1 30.45 614 LYS B O 1
#

InterPro domains:
  IPR001304 C-type lectin-like [PF00059] (477-585)
  IPR001304 C-type lectin-like [PS50041] (466-574)
  IPR001304 C-type lectin-like [SM00034] (459-584)
  IPR001828 Receptor, ligand binding region [PF01094] (96-457)
  IPR002455 GPCR family 3, GABA-B receptor [PTHR10519] (66-459)
  IPR016186 C-type lectin-like/link domain superfamily [G3DSA:3.10.100.10] (459-601)
  IPR016187 C-type lectin fold [SSF56436] (454-587)
  IPR028082 Periplasmic binding protein-like I [SSF53822] (77-469)